Protein AF-A0A946B4I7-F1 (afdb_monomer)

Nearest PDB structures (foldseek):
  7cec-assembly1_A  TM=7.497E-01  e=1.863E-08  Homo sapiens
  5es4-assembly2_C  TM=6.502E-01  e=1.595E-06  Homo sapiens
  3v4v-assembly1_A  TM=3.990E-01  e=1.150E-07  Homo sapiens
  3v4v-assembly2_C  TM=3.990E-01  e=2.456E-07  Homo sapiens
  7rah-assembly1_E  TM=3.237E-01  e=3.843E-03  Bordetella pertussis

Sequence (813 aa):
NGNGNGNGNGNGNSSSGLGAGDVNGDGLTDIILTNDANGDAFVLFGTSDLAYSAIDMTSLDASDGFEVRDTVNMPTFYEGNANGDFNGDGFNDVVFNANDMLSNATTVVFGGADLGTVVEATTLDGATGFQVTGVDGGQAQSDFVGDFNGDGFDDLLIWEGATDNGDGTTGAGVVVFGGQTLNGFQAITALDEPGVGLRLKAANVVDYTAVGIGDINGDGLGDIYVGAAPDQDDGGGVVIFGVDDSGIEIDFANLDGADGFRVVAPVGESLNLGSTNNVAAAGDFNGDGLDDFVIGARAGGNPDNAGQVYIIFGSTSAFDATMDLDDLSFNQGFQVLNDGGGFFGQTVTGGADINGDGFDDIAIGGGENANGNEEQTVLLGQDFSGNAVVGGDGADTFTGDAYTGDRFFG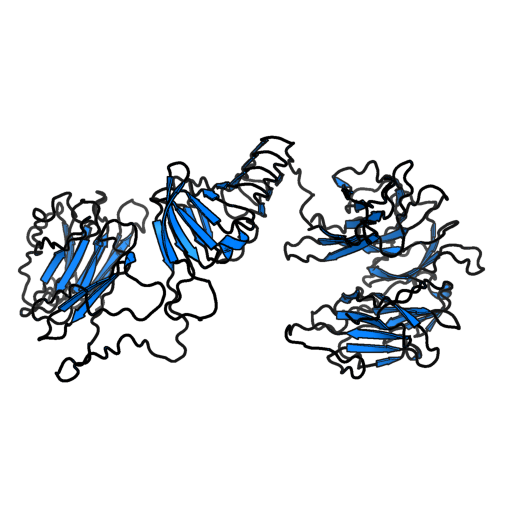GLGDDILIGAGDADVLSGGAGDDILVISDTNFVRVDGGTGDDILRIPGDSGVTLDFTQPGHEGIHSIETIDLCGVSGNFLRIRPVDVAGLSETTNKLFVTGGAADGVTLVGDSLFGDAGDAQTFAFDGVETVGGVTFNRFISGAREISIQQGIVISREVSIGDLGDESIRFLEVDGDFGGSPATLGIGTAGTLGADLNGDGLSDVLVGGPGPVNGSGVIFDIRAEELPGSGDFDLEGQDNFSFGNGSGDVVASVGDINGDGFDDYVQTQPNNDSNAGYASIEFGNAGTGRTASYDPINAQLESTAQLGRDVSGGDFNGDGIADMIIGAPRFDGAPGAESGRAYVLFGQDVAAGDLIIDLNALDGTDGLLLDGITAGTRFGQGVESLGDINGDGLDDMAIAAPF

Mean predicted aligned error: 20.35 Å

Solvent-accessible surface area (backbone atoms only — not comparable to full-atom values): 42134 Å² total; per-residue (Å²): 145,81,94,78,85,84,77,99,68,99,72,82,89,64,63,55,77,32,68,19,36,31,31,51,63,83,85,39,58,16,37,34,40,36,35,72,91,79,18,33,30,34,42,35,51,46,77,92,63,89,79,72,85,79,85,57,86,92,69,56,43,71,79,49,21,31,37,40,36,39,94,85,73,60,25,35,29,74,50,63,43,19,73,28,28,37,74,64,82,82,22,20,20,38,39,34,32,29,52,44,95,84,45,26,34,44,38,38,39,52,41,39,81,79,69,52,45,60,45,54,61,86,68,34,59,38,86,58,20,31,30,37,29,63,45,58,41,102,67,50,47,63,33,52,24,39,25,29,49,67,83,80,21,19,16,38,36,43,34,24,32,52,47,61,82,80,80,84,54,28,25,42,32,32,39,32,49,33,63,62,91,48,56,17,67,41,51,54,93,67,33,47,39,84,95,39,16,30,32,40,41,45,61,74,37,77,76,53,32,64,42,32,26,39,27,34,51,66,83,79,24,13,17,36,39,34,28,40,37,76,53,100,73,39,30,18,24,33,40,37,48,41,47,78,79,79,65,50,64,50,56,70,92,69,44,61,19,83,62,17,23,33,38,37,47,42,93,93,31,56,23,46,48,18,44,74,54,11,54,28,24,19,25,30,28,39,59,79,80,34,18,13,30,36,41,14,19,32,40,36,74,53,101,61,33,19,10,24,32,35,43,37,47,32,40,79,60,88,50,57,35,59,48,51,69,74,68,58,46,81,82,43,27,52,77,48,79,53,96,50,43,19,22,25,17,40,32,40,44,40,48,45,50,83,87,74,83,81,21,14,18,35,42,35,31,26,42,64,18,98,86,69,50,68,50,77,46,74,48,79,36,46,76,65,78,58,86,60,47,69,45,50,82,42,64,40,76,50,74,49,42,64,82,46,58,31,41,41,35,29,38,31,32,48,18,36,41,32,31,52,22,50,48,15,34,41,34,26,33,38,29,50,14,37,41,33,46,68,64,79,55,49,64,33,38,33,22,55,47,64,70,10,33,42,34,33,64,27,90,77,41,51,74,50,49,68,86,46,92,78,51,79,45,47,31,33,33,33,29,43,33,37,50,44,91,28,42,23,35,43,32,45,39,48,66,53,41,46,55,21,12,69,88,72,22,38,35,38,37,42,57,42,70,64,19,36,39,36,46,38,49,43,50,92,77,57,77,92,81,65,72,39,40,72,39,83,72,51,76,49,74,58,100,86,46,50,24,47,28,27,38,24,87,81,29,37,40,32,37,32,67,58,41,44,71,47,74,46,73,50,82,68,87,73,77,89,61,77,89,78,84,80,83,82,90,64,93,64,93,61,83,89,72,84,79,63,82,37,81,34,70,39,84,68,37,30,42,53,62,82,76,50,52,24,39,43,40,26,32,45,32,99,57,82,32,12,32,31,50,46,82,46,50,58,91,73,59,68,98,73,76,90,81,81,72,91,78,62,86,73,50,77,45,74,62,32,65,54,39,33,39,30,55,24,40,24,37,35,55,82,77,24,26,20,36,35,44,17,32,18,52,30,99,55,26,19,24,39,42,32,45,39,61,36,45,84,57,99,60,95,71,78,47,76,38,68,49,59,56,93,54,60,64,50,14,20,26,30,60,23,54,24,33,39,32,64,84,56,82,85,34,18,13,38,38,38,7,14,19,38,23,68,42,74,70,27,62,25,2,7,24,32,38,38,39,52,38,47,86,43,59,70,87,70,70,81,55,47,78,89,67,58,76,68,85,56,18,48,81,46,73,18,84,43,53,56,16,20,16,14,58,36,42,40,55,65,43,51,81,82,72,80,74,36,33,37,76,50,72,36,50,91,88

Secondary structure (DSSP, 8-state):
--------SS------EEE---SSSSSS--EEEEETTTTEEEEE---S-TT-----TTS--TTTEEEEE-TTT--EEEEEEEEE-SSSSSS-EEEEEEE-SSS-EEEEE---TT--SEEEGGG--SSSEEEEE---STT-EEEE--SSSSSSS--EEEE-TT---SSS-SSEEEEE-SS----SEEEGGGSSSTTTEEEEE-SS--S--EEEEE-SSSSSS-EEEEE--SSTTS--EEEE----S--SEEEGGG--SSSEEEEE--TT----TTSTT-EEEEESTTSSSS-EEEEEETT-SSTT--BEEEEE---SSPPPSEEETTS--GGGEEEEE-SSSS-BTSEEEEEE-SSSSSS-EEEEE----TTS---EEEEPP---SS--EE--SS--EEE--TTS--EEEEEESS-EEE--SSS-EEEEEESS-EEE-SSS--SEEEEEESS-EEE---SS--EEETTSTT-TTEES-SEEE---SS--EEEE-HHHHHHH-TTTSEEEEE--TT-EEEEEEEETT--TT----PEEEEEEEETTEEEEEEEETTEEEEEEBTBEEEEEEE-----S------------SS--------S-EEEEE-SSSSSS-EEEEEEE-TTTTEEEEEEE-GGGS-SSS----TTS--EEEEE-S--EEEEEE-SSSSSS-EEEEE-TT-TTSSB-EEEE---S-SS----EEE------TT--BTSSEEEE-SSSSSS-EEEEEETT--BTTBTT-BEEEEE---S--TTT----TTT--SSSEEEEE-SSTTS-BTSSEEEEESSSSSSS-EEEE----

Structure (mmCIF, N/CA/C/O backbone):
data_AF-A0A946B4I7-F1
#
_entry.id   AF-A0A946B4I7-F1
#
loop_
_atom_site.group_PDB
_atom_site.id
_atom_site.type_symbol
_atom_site.label_atom_id
_atom_site.label_alt_id
_atom_site.label_comp_id
_atom_site.label_asym_id
_atom_site.label_entity_id
_atom_site.label_seq_id
_atom_site.pdbx_PDB_ins_code
_atom_site.Cartn_x
_atom_site.Cartn_y
_atom_site.Cartn_z
_atom_site.occupancy
_atom_site.B_iso_or_equiv
_atom_site.auth_seq_id
_atom_site.auth_comp_id
_atom_site.auth_asym_id
_atom_site.auth_atom_id
_atom_site.pdbx_PDB_model_num
ATOM 1 N N . ASN A 1 1 ? -19.625 17.086 -0.484 1.00 26.39 1 ASN A N 1
ATOM 2 C CA . ASN A 1 1 ? -19.353 18.529 -0.714 1.00 26.39 1 ASN A CA 1
ATOM 3 C C . ASN A 1 1 ? -20.649 19.320 -0.939 1.00 26.39 1 ASN A C 1
ATOM 5 O O . ASN A 1 1 ? -21.159 19.365 -2.053 1.00 26.39 1 ASN A O 1
ATOM 9 N N . GLY A 1 2 ? -21.198 19.934 0.116 1.00 21.55 2 GLY A N 1
ATOM 10 C CA . GLY A 1 2 ? -22.386 20.798 0.070 1.00 21.55 2 GLY A CA 1
ATOM 11 C C . GLY A 1 2 ? -22.103 22.139 0.753 1.00 21.55 2 GLY A C 1
ATOM 12 O O . GLY A 1 2 ? -21.932 22.210 1.961 1.00 21.55 2 GLY A O 1
ATOM 13 N N . ASN A 1 3 ? -22.017 23.200 -0.045 1.00 24.53 3 ASN A N 1
ATOM 14 C CA . ASN A 1 3 ? -21.619 24.556 0.340 1.00 24.53 3 ASN A CA 1
ATOM 15 C C . ASN A 1 3 ? -22.650 25.245 1.267 1.00 24.53 3 ASN A C 1
ATOM 17 O O . ASN A 1 3 ? -23.803 25.438 0.873 1.00 24.53 3 ASN A O 1
ATOM 21 N N . GLY A 1 4 ? -22.217 25.687 2.454 1.00 22.67 4 GLY A N 1
ATOM 22 C CA . GLY A 1 4 ? -23.017 26.424 3.439 1.00 22.67 4 GLY A CA 1
ATOM 23 C C . GLY A 1 4 ? -22.253 27.608 4.040 1.00 22.67 4 GLY A C 1
ATOM 24 O O . GLY A 1 4 ? -21.667 27.524 5.108 1.00 22.67 4 GLY A O 1
ATOM 25 N N . ASN A 1 5 ? -22.272 28.727 3.323 1.00 24.31 5 ASN A N 1
ATOM 26 C CA . ASN A 1 5 ? -21.620 29.999 3.631 1.00 24.31 5 ASN A CA 1
ATOM 27 C C . ASN A 1 5 ? -21.988 30.591 5.019 1.00 24.31 5 ASN A C 1
ATOM 29 O O . ASN A 1 5 ? -23.137 30.959 5.255 1.00 24.31 5 ASN A O 1
ATOM 33 N N . GLY A 1 6 ? -20.976 30.753 5.879 1.00 25.92 6 GLY A N 1
ATOM 34 C CA . GLY A 1 6 ? -20.777 31.822 6.868 1.00 25.92 6 GLY A CA 1
ATOM 35 C C . GLY A 1 6 ? -21.952 32.322 7.721 1.00 25.92 6 GLY A C 1
ATOM 36 O O . GLY A 1 6 ? -22.659 33.247 7.320 1.00 25.92 6 GLY A O 1
ATOM 37 N N . ASN A 1 7 ? -21.999 31.898 8.990 1.00 22.69 7 ASN A N 1
ATOM 38 C CA . ASN A 1 7 ? -22.104 32.830 10.121 1.00 22.69 7 ASN A CA 1
ATOM 39 C C . ASN A 1 7 ? -21.663 32.153 11.428 1.00 22.69 7 ASN A C 1
ATOM 41 O O . ASN A 1 7 ? -22.199 31.116 11.801 1.00 22.69 7 ASN A O 1
ATOM 45 N N . GLY A 1 8 ? -20.704 32.757 12.130 1.00 28.33 8 GLY A N 1
ATOM 46 C CA . GLY A 1 8 ? -20.149 32.214 13.365 1.00 28.33 8 GLY A CA 1
ATOM 47 C C . GLY A 1 8 ? -21.180 32.093 14.488 1.00 28.33 8 GLY A C 1
ATOM 48 O O . GLY A 1 8 ? -21.684 33.101 14.982 1.00 28.33 8 GLY A O 1
ATOM 49 N N . ASN A 1 9 ? -21.445 30.857 14.905 1.00 23.67 9 ASN A N 1
ATOM 50 C CA . ASN A 1 9 ? -21.563 30.432 16.299 1.00 23.67 9 ASN A CA 1
ATOM 51 C C . ASN A 1 9 ? -21.468 28.894 16.321 1.00 23.67 9 ASN A C 1
ATOM 53 O O . ASN A 1 9 ? -22.144 28.247 15.530 1.00 23.67 9 ASN A O 1
ATOM 57 N N . GLY A 1 10 ? -20.607 28.336 17.173 1.00 29.53 10 GLY A N 1
ATOM 58 C CA . GLY A 1 10 ? -20.223 26.921 17.164 1.00 29.53 10 GLY A CA 1
ATOM 59 C C . GLY A 1 10 ? -21.381 25.937 17.348 1.00 29.53 10 GLY A C 1
ATOM 60 O O . GLY A 1 10 ? -21.927 25.828 18.439 1.00 29.53 10 GLY A O 1
ATOM 61 N N . ASN A 1 11 ? -21.705 25.247 16.259 1.00 26.25 11 ASN A N 1
ATOM 62 C CA . ASN A 1 11 ? -22.125 23.850 16.168 1.00 26.25 11 ASN A CA 1
ATOM 63 C C . ASN A 1 11 ? -21.835 23.479 14.710 1.00 26.25 11 ASN A C 1
ATOM 65 O O . ASN A 1 11 ? -22.537 23.940 13.809 1.00 26.25 11 ASN A O 1
ATOM 69 N N . GLY A 1 12 ? -20.704 22.814 14.471 1.00 26.92 12 GLY A N 1
ATOM 70 C CA . GLY A 1 12 ? -20.316 22.395 13.128 1.00 26.92 12 GLY A CA 1
ATOM 71 C C . GLY A 1 12 ? -21.353 21.419 12.580 1.00 26.92 12 GLY A C 1
ATOM 72 O O . GLY A 1 12 ? -21.711 20.479 13.272 1.00 26.92 12 GLY A O 1
ATOM 73 N N . ASN A 1 13 ? -21.839 21.670 11.363 1.00 28.73 13 ASN A N 1
ATOM 74 C CA . ASN A 1 13 ? -22.454 20.635 10.535 1.00 28.73 13 ASN A CA 1
ATOM 75 C C . ASN A 1 13 ? -21.349 19.617 10.221 1.00 28.73 13 ASN A C 1
ATOM 77 O O . ASN A 1 13 ? -20.495 19.914 9.381 1.00 28.73 13 ASN A O 1
ATOM 81 N N . SER A 1 14 ? -21.342 18.463 10.877 1.00 32.53 14 SER A N 1
ATOM 82 C CA . SER A 1 14 ? -20.445 17.356 10.548 1.00 32.53 14 SER A CA 1
ATOM 83 C C . SER A 1 14 ? -21.267 16.243 9.917 1.00 32.53 14 SER A C 1
ATOM 85 O O . SER A 1 14 ? -21.743 15.353 10.605 1.00 32.53 14 SER A O 1
ATOM 87 N N . SER A 1 15 ? -21.423 16.279 8.592 1.00 34.38 15 SER A N 1
ATOM 88 C CA . SER A 1 15 ? -21.648 15.038 7.853 1.00 34.38 15 SER A CA 1
ATOM 89 C C . SER A 1 15 ? -20.322 14.274 7.887 1.00 34.38 15 SER A C 1
ATOM 91 O O . SER A 1 15 ? -19.446 14.553 7.062 1.00 34.38 15 SER A O 1
ATOM 93 N N . SER A 1 16 ? -20.117 13.413 8.882 1.00 45.03 16 SER A N 1
ATOM 94 C CA . SER A 1 16 ? -19.012 12.456 8.869 1.00 45.03 16 SER A CA 1
ATOM 95 C C . SER A 1 16 ? -19.349 11.397 7.821 1.00 45.03 16 SER A C 1
ATOM 97 O O . SER A 1 16 ? -20.349 10.697 7.936 1.00 45.03 16 SER A O 1
ATOM 99 N N . GLY A 1 17 ? -18.573 11.365 6.738 1.00 47.78 17 GLY A N 1
ATOM 100 C CA . GLY A 1 17 ? -18.528 10.207 5.854 1.00 47.78 17 GLY A CA 1
ATOM 101 C C . GLY A 1 17 ? -17.548 9.226 6.468 1.00 47.78 17 GLY A C 1
ATOM 102 O O . GLY A 1 17 ? -16.366 9.556 6.534 1.00 47.78 17 GLY A O 1
ATOM 103 N N . LEU A 1 18 ? -18.034 8.096 6.966 1.00 62.91 18 LEU A N 1
ATOM 104 C CA . LEU A 1 18 ? -17.197 7.021 7.500 1.00 62.91 18 LEU A CA 1
ATOM 105 C C . LEU A 1 18 ? -17.341 5.805 6.585 1.00 62.91 18 LEU A C 1
ATOM 107 O O . LEU A 1 18 ? -18.429 5.566 6.052 1.00 62.91 18 LEU A O 1
ATOM 111 N N . GLY A 1 19 ? -16.233 5.096 6.354 1.00 66.44 19 GLY A N 1
ATOM 112 C CA . GLY A 1 19 ? -16.277 3.796 5.692 1.00 66.44 19 GLY A CA 1
ATOM 113 C C . GLY A 1 19 ? -17.122 2.849 6.534 1.00 66.44 19 GLY A C 1
ATOM 114 O O . GLY A 1 19 ? -17.057 2.904 7.760 1.00 66.44 19 GLY A O 1
ATOM 115 N N . ALA A 1 20 ? -17.960 2.059 5.874 1.00 71.19 20 ALA A N 1
ATOM 116 C CA . ALA A 1 20 ? -18.903 1.167 6.533 1.00 71.19 20 ALA A CA 1
ATOM 117 C C . ALA A 1 20 ? -18.576 -0.322 6.329 1.00 71.19 20 ALA A C 1
ATOM 119 O O . ALA A 1 20 ? -19.371 -1.196 6.672 1.00 71.19 20 ALA A O 1
ATOM 120 N N . GLY A 1 21 ? -17.429 -0.601 5.703 1.00 81.62 21 GLY A N 1
ATOM 121 C CA . GLY A 1 21 ? -17.115 -1.906 5.137 1.00 81.62 21 GLY A CA 1
ATOM 122 C C . GLY A 1 21 ? -18.220 -2.405 4.195 1.00 81.62 21 GLY A C 1
ATOM 123 O O . GLY A 1 21 ? -18.904 -1.586 3.594 1.00 81.62 21 GLY A O 1
ATOM 124 N N . ASP A 1 22 ? -18.371 -3.714 4.019 1.00 87.12 22 ASP A N 1
ATOM 125 C CA . ASP A 1 22 ? -19.328 -4.297 3.063 1.00 87.12 22 ASP A CA 1
ATOM 126 C C . ASP A 1 22 ? -20.629 -4.717 3.774 1.00 87.12 22 ASP A C 1
ATOM 128 O O . ASP A 1 22 ? -20.769 -5.838 4.273 1.00 87.12 22 ASP A O 1
ATOM 132 N N . VAL A 1 23 ? -21.584 -3.789 3.877 1.00 90.75 23 VAL A N 1
ATOM 133 C CA . VAL A 1 23 ? -22.845 -3.982 4.617 1.00 90.75 23 VAL A CA 1
ATOM 134 C C . VAL A 1 23 ? -23.827 -4.837 3.811 1.00 90.75 23 VAL A C 1
ATOM 136 O O . VAL A 1 23 ? -24.709 -5.488 4.381 1.00 90.75 23 VAL A O 1
ATOM 139 N N . ASN A 1 24 ? -23.711 -4.847 2.480 1.00 90.19 24 ASN A N 1
ATOM 140 C CA . ASN A 1 24 ? -24.629 -5.558 1.585 1.00 90.19 24 ASN A CA 1
ATOM 141 C C . ASN A 1 24 ? -24.065 -6.879 1.010 1.00 90.19 24 ASN A C 1
ATOM 143 O O . ASN A 1 24 ? -24.829 -7.661 0.428 1.00 90.19 24 ASN A O 1
ATOM 147 N N . GLY A 1 25 ? -22.774 -7.154 1.206 1.00 88.81 25 GLY A N 1
ATOM 148 C CA . GLY A 1 25 ? -22.058 -8.350 0.763 1.00 88.81 25 GLY A CA 1
ATOM 149 C C . GLY A 1 25 ? -21.696 -8.362 -0.725 1.00 88.81 25 GLY A C 1
ATOM 150 O O . GLY A 1 25 ? -21.631 -9.448 -1.320 1.00 88.81 25 GLY A O 1
ATOM 151 N N . ASP A 1 26 ? -21.556 -7.201 -1.367 1.00 86.62 26 ASP A N 1
ATOM 152 C CA . ASP A 1 26 ? -21.208 -7.091 -2.789 1.00 86.62 26 ASP A CA 1
ATOM 153 C C . ASP A 1 26 ? -19.694 -7.030 -3.066 1.00 86.62 26 ASP A C 1
ATOM 155 O O . ASP A 1 26 ? -19.268 -7.096 -4.228 1.00 86.62 26 ASP A O 1
ATOM 159 N N . GLY A 1 27 ? -18.887 -7.030 -2.005 1.00 86.56 27 GLY A N 1
ATOM 160 C CA . GLY A 1 27 ? -17.433 -6.983 -2.027 1.00 86.56 27 GLY A CA 1
ATOM 161 C C . GLY A 1 27 ? -16.857 -5.576 -2.164 1.00 86.56 27 GLY A C 1
ATOM 162 O O . GLY A 1 27 ? -15.655 -5.454 -2.410 1.00 86.56 27 GLY A O 1
ATOM 163 N N . LEU A 1 28 ? -17.678 -4.528 -2.062 1.00 84.31 28 LEU A N 1
ATOM 164 C CA . LEU A 1 28 ? -17.250 -3.134 -2.094 1.00 84.31 28 LEU A CA 1
ATOM 165 C C . LEU A 1 28 ? -17.516 -2.464 -0.744 1.00 84.31 28 LEU A C 1
ATOM 167 O O . LEU A 1 28 ? -18.489 -2.747 -0.060 1.00 84.31 28 LEU A O 1
ATOM 171 N N . THR A 1 29 ? -16.637 -1.539 -0.364 1.00 84.25 29 THR A N 1
ATOM 172 C CA . THR A 1 29 ? -16.828 -0.733 0.843 1.00 84.25 29 THR A CA 1
ATOM 173 C C . THR A 1 29 ? -17.961 0.277 0.650 1.00 84.25 29 THR A C 1
ATOM 175 O O . THR A 1 29 ? -17.967 1.063 -0.303 1.00 84.25 29 THR A O 1
ATOM 178 N N . ASP A 1 30 ? -18.869 0.299 1.614 1.00 85.25 30 ASP A N 1
ATOM 179 C CA . ASP A 1 30 ? -20.014 1.189 1.735 1.00 85.25 30 ASP A CA 1
ATOM 180 C C . ASP A 1 30 ? -19.668 2.438 2.564 1.00 85.25 30 ASP A C 1
ATOM 182 O O . ASP A 1 30 ? -18.599 2.549 3.172 1.00 85.25 30 ASP A O 1
ATOM 186 N N . ILE A 1 31 ? -20.569 3.425 2.591 1.00 85.06 31 ILE A N 1
ATOM 187 C CA . ILE A 1 31 ? -20.350 4.711 3.273 1.00 85.06 31 ILE A CA 1
ATOM 188 C C . ILE A 1 31 ? -21.540 5.067 4.161 1.00 85.06 31 ILE A C 1
ATOM 190 O O . ILE A 1 31 ? -22.683 5.096 3.705 1.00 85.06 31 ILE A O 1
ATOM 194 N N . ILE A 1 32 ? -21.267 5.463 5.405 1.00 82.44 32 ILE A N 1
ATOM 195 C CA . ILE A 1 32 ? -22.258 6.070 6.300 1.00 82.44 32 ILE A CA 1
ATOM 196 C C . ILE A 1 32 ? -22.280 7.591 6.120 1.00 82.44 32 ILE A C 1
ATOM 198 O O . ILE A 1 32 ? -21.236 8.236 6.083 1.00 82.44 32 ILE A O 1
ATOM 202 N N . LEU A 1 33 ? -23.477 8.182 6.071 1.00 80.38 33 LEU A N 1
ATOM 203 C CA . LEU A 1 33 ? -23.700 9.628 6.104 1.00 80.38 33 LEU A CA 1
ATOM 204 C C . LEU A 1 33 ? -24.772 9.997 7.133 1.00 80.38 33 LEU A C 1
ATOM 206 O O . LEU A 1 33 ? -25.898 9.508 7.075 1.00 80.38 33 LEU A O 1
ATOM 210 N N . THR A 1 34 ? -24.475 10.943 8.018 1.00 73.25 34 THR A N 1
ATOM 211 C CA . THR A 1 34 ? -25.452 11.513 8.958 1.00 73.25 34 THR A CA 1
ATOM 212 C C . THR A 1 34 ? -25.967 12.871 8.472 1.00 73.25 34 THR A C 1
ATOM 214 O O . THR A 1 34 ? -25.237 13.670 7.873 1.00 73.25 34 THR A O 1
ATOM 217 N N . ASN A 1 35 ? -27.259 13.144 8.690 1.00 69.25 35 ASN A N 1
ATOM 218 C CA . ASN A 1 35 ? -27.881 14.425 8.358 1.00 69.25 35 ASN A CA 1
ATOM 219 C C . ASN A 1 35 ? -28.562 15.060 9.578 1.00 69.25 35 ASN A C 1
ATOM 221 O O . ASN A 1 35 ? -29.752 14.852 9.841 1.00 69.25 35 ASN A O 1
ATOM 225 N N . ASP A 1 36 ? -27.831 15.963 10.230 1.00 58.03 36 ASP A N 1
ATOM 226 C CA . ASP A 1 36 ? -28.281 16.729 11.398 1.00 58.03 36 ASP A CA 1
ATOM 227 C C . ASP A 1 36 ? -29.573 17.537 11.167 1.00 58.03 36 ASP A C 1
ATOM 229 O O . ASP A 1 36 ? -30.277 17.882 12.118 1.00 58.03 36 ASP A O 1
ATOM 233 N N . ALA A 1 37 ? -29.904 17.891 9.917 1.00 59.91 37 ALA A N 1
ATOM 234 C CA . ALA A 1 37 ? -31.036 18.772 9.626 1.00 59.91 37 ALA A CA 1
ATOM 235 C C . ALA A 1 37 ? -32.400 18.074 9.752 1.00 59.91 37 ALA A C 1
ATOM 237 O O . ALA A 1 37 ? -33.385 18.734 10.100 1.00 59.91 37 ALA A O 1
ATOM 238 N N . ASN A 1 38 ? -32.454 16.771 9.463 1.00 62.88 38 ASN A N 1
ATOM 239 C CA . ASN A 1 38 ? -33.669 15.957 9.559 1.00 62.88 38 ASN A CA 1
ATOM 240 C C . ASN A 1 38 ? -33.586 14.893 10.661 1.00 62.88 38 ASN A C 1
ATOM 242 O O . ASN A 1 38 ? -34.635 14.428 11.099 1.00 62.88 38 ASN A O 1
ATOM 246 N N . GLY A 1 39 ? -32.375 14.578 11.136 1.00 69.19 39 GLY A N 1
ATOM 247 C CA . GLY A 1 39 ? -32.150 13.550 12.146 1.00 69.19 39 GLY A CA 1
ATOM 248 C C . GLY A 1 39 ? -32.119 12.128 11.586 1.00 69.19 39 GLY A C 1
ATOM 249 O O . GLY A 1 39 ? -32.282 11.184 12.349 1.00 69.19 39 GLY A O 1
ATOM 250 N N . ASP A 1 40 ? -31.909 11.986 10.276 1.00 77.19 40 ASP A N 1
ATOM 251 C CA . ASP A 1 40 ? -31.797 10.703 9.580 1.00 77.19 40 ASP A CA 1
ATOM 252 C C . ASP A 1 40 ? -30.315 10.374 9.323 1.00 77.19 40 ASP A C 1
ATOM 254 O O . ASP A 1 40 ? -29.481 11.277 9.173 1.00 77.19 40 ASP A O 1
ATOM 258 N N . ALA A 1 41 ? -29.998 9.085 9.239 1.00 82.94 41 ALA A N 1
ATOM 259 C CA . ALA A 1 41 ? -28.711 8.575 8.779 1.00 82.94 41 ALA A CA 1
ATOM 260 C C . ALA A 1 41 ? -28.903 7.722 7.519 1.00 82.94 41 ALA A C 1
ATOM 262 O O . ALA A 1 41 ? -29.994 7.224 7.251 1.00 82.94 41 ALA A O 1
ATOM 263 N N . PHE A 1 42 ? -27.856 7.571 6.722 1.00 86.00 42 PHE A N 1
ATOM 264 C CA . PHE A 1 42 ? -27.881 6.836 5.465 1.00 86.00 42 PHE A CA 1
ATOM 265 C C . PHE A 1 42 ? -26.672 5.916 5.392 1.00 86.00 42 PHE A C 1
ATOM 267 O O . PHE A 1 42 ? -25.576 6.326 5.765 1.00 86.00 42 PHE A O 1
ATOM 274 N N . VAL A 1 43 ? -26.875 4.712 4.871 1.00 88.00 43 VAL A N 1
ATOM 275 C CA . VAL A 1 43 ? -25.803 3.825 4.409 1.00 88.00 43 VAL A CA 1
ATOM 276 C C . VAL A 1 43 ? -25.914 3.776 2.896 1.00 88.00 43 VAL A C 1
ATOM 278 O O . VAL A 1 43 ? -26.989 3.468 2.379 1.00 88.00 43 VAL A O 1
ATOM 281 N N . LEU A 1 44 ? -24.850 4.154 2.196 1.00 88.81 44 LEU A N 1
ATOM 282 C CA . LEU A 1 44 ? -24.769 4.155 0.740 1.00 88.81 44 LEU A CA 1
ATOM 283 C C . LEU A 1 44 ? -23.864 3.024 0.282 1.00 88.81 44 LEU A C 1
ATOM 285 O O . LEU A 1 44 ? -22.748 2.913 0.785 1.00 88.81 44 LEU A O 1
ATOM 289 N N . PHE A 1 45 ? -24.332 2.243 -0.686 1.00 87.50 45 PHE A N 1
ATOM 290 C CA . PHE A 1 45 ? -23.578 1.098 -1.168 1.00 87.50 45 PHE A CA 1
ATOM 291 C C . PHE A 1 45 ? -22.452 1.499 -2.123 1.00 87.50 45 PHE A C 1
ATOM 293 O O . PHE A 1 45 ? -22.609 2.411 -2.948 1.00 87.50 45 PHE A O 1
ATOM 300 N N . GLY A 1 46 ? -21.309 0.829 -1.990 1.00 83.56 46 GLY A N 1
ATOM 301 C CA . GLY A 1 46 ? -20.141 0.998 -2.839 1.00 83.56 46 GLY A CA 1
ATOM 302 C C . GLY A 1 46 ? -20.455 0.715 -4.311 1.00 83.56 46 GLY A C 1
ATOM 303 O O . GLY A 1 46 ? -21.354 -0.045 -4.663 1.00 83.56 46 GLY A O 1
ATOM 304 N N . THR A 1 47 ? -19.721 1.351 -5.230 1.00 79.88 47 THR A N 1
ATOM 305 C CA . THR A 1 47 ? -19.870 1.071 -6.666 1.00 79.88 47 THR A CA 1
ATOM 306 C C . THR A 1 47 ? -18.539 1.102 -7.400 1.00 79.88 47 THR A C 1
ATOM 308 O O . THR A 1 47 ? -17.693 1.960 -7.161 1.00 79.88 47 THR A O 1
ATOM 311 N N . SER A 1 48 ? -18.372 0.173 -8.342 1.00 75.25 48 SER A N 1
ATOM 312 C CA . SER A 1 48 ? -17.219 0.116 -9.250 1.00 75.25 48 SER A CA 1
ATOM 313 C C . SER A 1 48 ? -17.358 1.044 -10.465 1.00 75.25 48 SER A C 1
ATOM 315 O O . SER A 1 48 ? -16.415 1.200 -11.244 1.00 75.25 48 SER A O 1
ATOM 317 N N . ASP A 1 49 ? -18.521 1.675 -10.658 1.00 72.00 49 ASP A N 1
ATOM 318 C CA . ASP A 1 49 ? -18.770 2.568 -11.789 1.00 72.00 49 ASP A CA 1
ATOM 319 C C . ASP A 1 49 ? -18.319 4.006 -11.483 1.00 72.00 49 ASP A C 1
ATOM 321 O O . ASP A 1 49 ? -19.067 4.837 -10.964 1.00 72.00 49 ASP A O 1
ATOM 325 N N . LEU A 1 50 ? -17.087 4.324 -11.887 1.00 57.56 50 LEU A N 1
ATOM 326 C CA . LEU A 1 50 ? -16.487 5.661 -11.777 1.00 57.56 50 LEU A CA 1
ATOM 327 C C . LEU A 1 50 ? -17.243 6.757 -12.567 1.00 57.56 50 LEU A C 1
ATOM 329 O O . LEU A 1 50 ? -16.913 7.938 -12.441 1.00 57.56 50 LEU A O 1
ATOM 333 N N . ALA A 1 51 ? -18.243 6.407 -13.391 1.00 54.94 51 ALA A N 1
ATOM 334 C CA . ALA A 1 51 ? -19.089 7.362 -14.110 1.00 54.94 51 ALA A CA 1
ATOM 335 C C . ALA A 1 51 ? -20.347 7.799 -13.327 1.00 54.94 51 ALA A C 1
ATOM 337 O O . ALA A 1 51 ? -21.148 8.589 -13.850 1.00 54.94 51 ALA A O 1
ATOM 338 N N . TYR A 1 52 ? -20.535 7.332 -12.085 1.00 59.25 52 TYR A N 1
ATOM 339 C CA . TYR A 1 52 ? -21.661 7.736 -11.240 1.00 59.25 52 TYR A CA 1
ATOM 340 C C . TYR A 1 52 ? -21.638 9.244 -10.947 1.00 59.25 52 TYR A C 1
ATOM 342 O O . TYR A 1 52 ? -20.716 9.787 -10.346 1.00 59.25 52 TYR A O 1
ATOM 350 N N . SER A 1 53 ? -22.678 9.951 -11.401 1.00 54.62 53 SER A N 1
ATOM 351 C CA . SER A 1 53 ? -22.688 11.425 -11.406 1.00 54.62 53 SER A CA 1
ATOM 352 C C . SER A 1 53 ? -23.379 12.077 -10.200 1.00 54.62 53 SER A C 1
ATOM 354 O O . SER A 1 53 ? -23.121 13.255 -9.948 1.00 54.62 53 SER A O 1
ATOM 356 N N . ALA A 1 54 ? -24.241 11.347 -9.474 1.00 67.19 54 ALA A N 1
ATOM 357 C CA . ALA A 1 54 ? -24.837 11.730 -8.184 1.00 67.19 54 ALA A CA 1
ATOM 358 C C . ALA A 1 54 ? -25.804 10.643 -7.666 1.00 67.19 54 ALA A C 1
ATOM 360 O O . ALA A 1 54 ? -26.576 10.105 -8.459 1.00 67.19 54 ALA A O 1
ATOM 361 N N . ILE A 1 55 ? -25.841 10.422 -6.345 1.00 70.94 55 ILE A N 1
ATOM 362 C CA . ILE A 1 55 ? -26.911 9.685 -5.643 1.00 70.94 55 ILE A CA 1
ATOM 363 C C . ILE A 1 55 ? -27.908 10.703 -5.061 1.00 70.94 55 ILE A C 1
ATOM 365 O O . ILE A 1 55 ? -27.510 11.660 -4.390 1.00 70.94 55 ILE A O 1
ATOM 369 N N . ASP A 1 56 ? -29.208 10.528 -5.328 1.00 75.25 56 ASP A N 1
ATOM 370 C CA . ASP A 1 56 ? -30.272 11.355 -4.737 1.00 75.25 56 ASP A CA 1
ATOM 371 C C . ASP A 1 56 ? -30.781 10.719 -3.437 1.00 75.25 56 ASP A C 1
ATOM 373 O O . ASP A 1 56 ? -31.650 9.848 -3.447 1.00 75.25 56 ASP A O 1
ATOM 377 N N . MET A 1 57 ? -30.282 11.218 -2.302 1.00 75.12 57 MET A N 1
ATOM 378 C CA . MET A 1 57 ? -30.655 10.746 -0.959 1.00 75.12 57 MET A CA 1
ATOM 379 C C . MET A 1 57 ? -32.154 10.902 -0.635 1.00 75.12 57 MET A C 1
ATOM 381 O O . MET A 1 57 ? -32.632 10.353 0.351 1.00 75.12 57 MET A O 1
ATOM 385 N N . THR A 1 58 ? -32.927 11.653 -1.432 1.00 74.62 58 THR A N 1
ATOM 386 C CA . THR A 1 58 ? -34.385 11.785 -1.241 1.00 74.62 58 THR A CA 1
ATOM 387 C C . THR A 1 58 ? -35.194 10.702 -1.956 1.00 74.62 58 THR A C 1
ATOM 389 O O . THR A 1 58 ? -36.412 10.608 -1.761 1.00 74.62 58 THR A O 1
ATOM 392 N N . SER A 1 59 ? -34.539 9.889 -2.786 1.00 75.62 59 SER A N 1
ATOM 393 C CA . SER A 1 59 ? -35.155 8.809 -3.549 1.00 75.62 59 SER A CA 1
ATOM 394 C C . SER A 1 59 ? -34.202 7.628 -3.743 1.00 75.62 59 SER A C 1
ATOM 396 O O . SER A 1 59 ? -34.063 7.160 -4.872 1.00 75.62 59 SER A O 1
ATOM 398 N N . LEU A 1 60 ? -33.568 7.169 -2.659 1.00 82.12 60 LEU A N 1
ATOM 399 C CA . LEU A 1 60 ? -32.736 5.963 -2.670 1.00 82.12 60 LEU A CA 1
ATOM 400 C C . LEU A 1 60 ? -33.540 4.757 -3.159 1.00 82.12 60 LEU A C 1
ATOM 402 O O . LEU A 1 60 ? -34.685 4.542 -2.733 1.00 82.12 60 LEU A O 1
ATOM 406 N N . ASP A 1 61 ? -32.939 3.973 -4.047 1.00 82.94 61 ASP A N 1
ATOM 407 C CA . ASP A 1 61 ? -33.392 2.619 -4.327 1.00 82.94 61 ASP A CA 1
ATOM 408 C C . ASP A 1 61 ? -32.526 1.574 -3.607 1.00 82.94 61 ASP A C 1
ATOM 410 O O . ASP A 1 61 ? -31.548 1.897 -2.944 1.00 82.94 61 ASP A O 1
ATOM 414 N N . ALA A 1 62 ? -32.926 0.304 -3.696 1.00 82.31 62 ALA A N 1
ATOM 415 C CA . ALA A 1 62 ? -32.268 -0.780 -2.967 1.00 82.31 62 ALA A CA 1
ATOM 416 C C . ALA A 1 62 ? -30.856 -1.117 -3.487 1.00 82.31 62 ALA A C 1
ATOM 418 O O . ALA A 1 62 ? -30.195 -1.949 -2.881 1.00 82.31 62 ALA A O 1
ATOM 419 N N . SER A 1 63 ? -30.420 -0.528 -4.607 1.00 83.25 63 SER A N 1
ATOM 420 C CA . SER A 1 63 ? -29.031 -0.607 -5.073 1.00 83.25 63 SER A CA 1
ATOM 421 C C . SER A 1 63 ? -28.184 0.587 -4.645 1.00 83.25 63 SER A C 1
ATOM 423 O O . SER A 1 63 ? -26.968 0.467 -4.641 1.00 83.25 63 SER A O 1
ATOM 425 N N . ASP A 1 64 ? -28.800 1.714 -4.279 1.00 85.50 64 ASP A N 1
ATOM 426 C CA . ASP A 1 64 ? -28.069 2.891 -3.803 1.00 85.50 64 ASP A CA 1
ATOM 427 C C . ASP A 1 64 ? -27.726 2.803 -2.307 1.00 85.50 64 ASP A C 1
ATOM 429 O O . ASP A 1 64 ? -26.734 3.385 -1.872 1.00 85.50 64 ASP A O 1
ATOM 433 N N . GLY A 1 65 ? -28.571 2.142 -1.508 1.00 88.94 65 GLY A N 1
ATOM 434 C CA . GLY A 1 65 ? -28.425 2.058 -0.053 1.00 88.94 65 GLY A CA 1
ATOM 435 C C . GLY A 1 65 ? -29.751 2.154 0.709 1.00 88.94 65 GLY A C 1
ATOM 436 O O . GLY A 1 65 ? -30.835 1.965 0.147 1.00 88.94 65 GLY A O 1
ATOM 437 N N . PHE A 1 66 ? -29.686 2.484 2.002 1.00 90.06 66 PHE A N 1
ATOM 438 C CA . PHE A 1 66 ? -30.865 2.623 2.864 1.00 90.06 66 PHE A CA 1
ATOM 439 C C . PHE A 1 66 ? -30.786 3.800 3.847 1.00 90.06 66 PHE A C 1
ATOM 441 O O . PHE A 1 66 ? -29.721 4.228 4.282 1.00 90.06 66 PHE A O 1
ATOM 448 N N . GLU A 1 67 ? -31.958 4.327 4.207 1.00 89.38 67 GLU A N 1
ATOM 449 C CA . GLU A 1 67 ? -32.148 5.364 5.230 1.00 89.38 67 GLU A CA 1
ATOM 450 C C . GLU A 1 67 ? -32.428 4.719 6.597 1.00 89.38 67 GLU A C 1
ATOM 452 O O . GLU A 1 67 ? -33.369 3.937 6.734 1.00 89.38 67 GLU A O 1
ATOM 457 N N . VAL A 1 68 ? -31.673 5.088 7.628 1.00 87.00 68 VAL A N 1
ATOM 458 C CA . VAL A 1 68 ? -31.962 4.780 9.032 1.00 87.00 68 VAL A CA 1
ATOM 459 C C . VAL A 1 68 ? -32.626 5.988 9.674 1.00 87.00 68 VAL A C 1
ATOM 461 O O . VAL A 1 68 ? -32.072 7.088 9.693 1.00 87.00 68 VAL A O 1
ATOM 464 N N . ARG A 1 69 ? -33.823 5.788 10.231 1.00 84.38 69 ARG A N 1
ATOM 465 C CA . ARG A 1 69 ? -34.567 6.871 10.882 1.00 84.38 69 ARG A CA 1
ATOM 466 C C . ARG A 1 69 ? -35.388 6.423 12.076 1.00 84.38 69 ARG A C 1
ATOM 468 O O . ARG A 1 69 ? -35.717 5.248 12.241 1.00 84.38 69 ARG A O 1
ATOM 475 N N . ASP A 1 70 ? -35.791 7.399 12.879 1.00 78.69 70 ASP A N 1
ATOM 476 C CA . ASP A 1 70 ? -36.783 7.223 13.936 1.00 78.69 70 ASP A CA 1
ATOM 477 C C . ASP A 1 70 ? -37.846 8.322 13.841 1.00 78.69 70 ASP A C 1
ATOM 479 O O . ASP A 1 70 ? -37.706 9.445 14.329 1.00 78.69 70 ASP A O 1
ATOM 483 N N . THR A 1 71 ? -38.967 7.954 13.225 1.00 74.56 71 THR A N 1
ATOM 484 C CA . THR A 1 71 ? -40.115 8.844 13.019 1.00 74.56 71 THR A CA 1
ATOM 485 C C . THR A 1 71 ? -40.931 9.130 14.289 1.00 74.56 71 THR A C 1
ATOM 487 O O . THR A 1 71 ? -41.848 9.961 14.259 1.00 74.56 71 THR A O 1
ATOM 490 N N . VAL A 1 72 ? -40.651 8.444 15.403 1.00 69.62 72 VAL A N 1
ATOM 491 C CA . VAL A 1 72 ? -41.401 8.551 16.663 1.00 69.62 72 VAL A CA 1
ATOM 492 C C . VAL A 1 72 ? -40.716 9.519 17.620 1.00 69.62 72 VAL A C 1
ATOM 494 O O . VAL A 1 72 ? -41.378 10.433 18.122 1.00 69.62 72 VAL A O 1
ATOM 497 N N . ASN A 1 73 ? -39.421 9.325 17.871 1.00 68.56 73 ASN A N 1
ATOM 498 C CA . ASN A 1 73 ? -38.654 10.143 18.809 1.00 68.56 73 ASN A CA 1
ATOM 499 C C . ASN A 1 73 ? -37.935 11.306 18.117 1.00 68.56 73 ASN A C 1
ATOM 501 O O . ASN A 1 73 ? -37.603 12.282 18.792 1.00 68.56 73 ASN A O 1
ATOM 505 N N . MET A 1 74 ? -37.797 11.251 16.784 1.00 63.59 74 MET A N 1
ATOM 506 C CA . MET A 1 74 ? -37.128 12.261 15.954 1.00 63.59 74 MET A CA 1
ATOM 507 C C . MET A 1 74 ? -35.741 12.630 16.524 1.00 63.59 74 MET A C 1
ATOM 509 O O . MET A 1 74 ? -35.506 13.810 16.814 1.00 63.59 74 MET A O 1
ATOM 513 N N . PRO A 1 75 ? -34.868 11.634 16.784 1.00 68.88 75 PRO A N 1
ATOM 514 C CA . PRO A 1 75 ? -33.524 11.873 17.284 1.00 68.88 75 PRO A CA 1
ATOM 515 C C . PRO A 1 75 ? -32.675 12.565 16.218 1.00 68.88 75 PRO A C 1
ATOM 517 O O . PRO A 1 75 ? -33.022 12.578 15.042 1.00 68.88 75 PRO A O 1
ATOM 520 N N . THR A 1 76 ? -31.536 13.113 16.623 1.00 69.62 76 THR A N 1
ATOM 521 C CA . THR A 1 76 ? -30.468 13.488 15.689 1.00 69.62 76 THR A CA 1
ATOM 522 C C . THR A 1 76 ? -29.348 12.462 15.788 1.00 69.62 76 THR A C 1
ATOM 524 O O . THR A 1 76 ? -28.700 12.397 16.838 1.00 69.62 76 THR A O 1
ATOM 527 N N . PHE A 1 77 ? -29.137 11.669 14.734 1.00 70.94 77 PHE A N 1
ATOM 528 C CA . PHE A 1 77 ? -27.950 10.818 14.603 1.00 70.94 77 PHE A CA 1
ATOM 529 C C . PHE A 1 77 ? -26.720 11.683 14.326 1.00 70.94 77 PHE A C 1
ATOM 531 O O . PHE A 1 77 ? -26.792 12.562 13.471 1.00 70.94 77 PHE A O 1
ATOM 538 N N . TYR A 1 78 ? -25.623 11.452 15.046 1.00 65.50 78 TYR A N 1
ATOM 539 C CA . TYR A 1 78 ? -24.422 12.301 14.965 1.00 65.50 78 TYR A CA 1
ATOM 540 C C . TYR A 1 78 ? -23.109 11.534 14.764 1.00 65.50 78 TYR A C 1
ATOM 542 O O . TYR A 1 78 ? -22.100 12.151 14.437 1.00 65.50 78 TYR A O 1
ATOM 550 N N . GLU A 1 79 ? -23.112 10.213 14.917 1.00 67.06 79 GLU A N 1
ATOM 551 C CA . GLU A 1 79 ? -21.950 9.348 14.699 1.00 67.06 79 GLU A CA 1
ATOM 552 C C . GLU A 1 79 ? -22.443 7.990 14.197 1.00 67.06 79 GLU A C 1
ATOM 554 O O . GLU A 1 79 ? -23.506 7.529 14.632 1.00 67.06 79 GLU A O 1
ATOM 559 N N . GLY A 1 80 ? -21.704 7.376 13.273 1.00 62.22 80 GLY A N 1
ATOM 560 C CA . GLY A 1 80 ? -21.978 6.017 12.832 1.00 62.22 80 GLY A CA 1
ATOM 561 C C . GLY A 1 80 ? -20.705 5.284 12.438 1.00 62.22 80 GLY A C 1
ATOM 562 O O . GLY A 1 80 ? -19.805 5.901 11.888 1.00 62.22 80 GLY A O 1
ATOM 563 N N . ASN A 1 81 ? -20.628 3.997 12.741 1.00 70.25 81 ASN A N 1
ATOM 564 C CA . ASN A 1 81 ? -19.466 3.153 12.483 1.00 70.25 81 ASN A CA 1
ATOM 565 C C . ASN A 1 81 ? -19.950 1.814 11.924 1.00 70.25 81 ASN A C 1
ATOM 567 O O . ASN A 1 81 ? -21.033 1.356 12.295 1.00 70.25 81 ASN A O 1
ATOM 571 N N . ALA A 1 82 ? -19.191 1.221 11.014 1.00 67.25 82 ALA A N 1
ATOM 572 C CA . ALA A 1 82 ? -19.456 -0.116 10.523 1.00 67.25 82 ALA A CA 1
ATOM 573 C C . ALA A 1 82 ? -18.159 -0.755 10.063 1.00 67.25 82 ALA A C 1
ATOM 575 O O . ALA A 1 82 ? -17.519 -0.251 9.147 1.00 67.25 82 ALA A O 1
ATOM 576 N N . ASN A 1 83 ? -17.780 -1.810 10.780 1.00 71.44 83 ASN A N 1
ATOM 577 C CA . ASN A 1 83 ? -16.580 -2.619 10.579 1.00 71.44 83 ASN A CA 1
ATOM 578 C C . ASN A 1 83 ? -16.617 -3.855 11.503 1.00 71.44 83 ASN A C 1
ATOM 580 O O . ASN A 1 83 ? -15.599 -4.249 12.056 1.00 71.44 83 ASN A O 1
ATOM 584 N N . GLY A 1 84 ? -17.796 -4.449 11.713 1.00 84.12 84 GLY A N 1
ATOM 585 C CA . GLY A 1 84 ? -17.895 -5.687 12.484 1.00 84.12 84 GLY A CA 1
ATOM 586 C C . GLY A 1 84 ? -19.160 -6.476 12.181 1.00 84.12 84 GLY A C 1
ATOM 587 O O . GLY A 1 84 ? -20.178 -5.889 11.827 1.00 84.12 84 GLY A O 1
ATOM 588 N N . ASP A 1 85 ? -19.090 -7.792 12.318 1.00 91.31 85 ASP A N 1
ATOM 589 C CA . ASP A 1 85 ? -20.186 -8.751 12.186 1.00 91.31 85 ASP A CA 1
ATOM 590 C C . ASP A 1 85 ? -20.625 -9.216 13.584 1.00 91.31 85 ASP A C 1
ATOM 592 O O . ASP A 1 85 ? -20.199 -10.249 14.114 1.00 91.31 85 ASP A O 1
ATOM 596 N N . PHE A 1 86 ? -21.482 -8.415 14.219 1.00 93.31 86 PHE A N 1
ATOM 597 C CA . PHE A 1 86 ? -21.929 -8.654 15.590 1.00 93.31 86 PHE A CA 1
ATOM 598 C C . PHE A 1 86 ? -22.813 -9.896 15.694 1.00 93.31 86 PHE A C 1
ATOM 600 O O . PHE A 1 86 ? -22.899 -10.532 16.749 1.00 93.31 86 PHE A O 1
ATOM 607 N N . ASN A 1 87 ? -23.535 -10.238 14.626 1.00 91.88 87 ASN A N 1
ATOM 608 C CA . ASN A 1 87 ? -24.483 -11.349 14.631 1.00 91.88 87 ASN A CA 1
ATOM 609 C C . ASN A 1 87 ? -23.919 -12.656 14.015 1.00 91.88 87 ASN A C 1
ATOM 611 O O . ASN A 1 87 ? -24.538 -13.718 14.185 1.00 91.88 87 ASN A O 1
ATOM 615 N N . GLY A 1 88 ? -22.756 -12.594 13.361 1.00 91.56 88 GLY A N 1
ATOM 616 C CA . GLY A 1 88 ? -22.044 -13.698 12.716 1.00 91.56 88 GLY A CA 1
ATOM 617 C C . GLY A 1 88 ? -22.672 -14.189 11.411 1.00 91.56 88 GLY A C 1
ATOM 618 O O . GLY A 1 88 ? -22.619 -15.396 11.126 1.00 91.56 88 GLY A O 1
ATOM 619 N N . ASP A 1 89 ? -23.358 -13.325 10.663 1.00 90.88 89 ASP A N 1
ATOM 620 C CA . ASP A 1 89 ? -24.004 -13.666 9.393 1.00 90.88 89 ASP A CA 1
ATOM 621 C C . ASP A 1 89 ? -23.139 -13.396 8.152 1.00 90.88 89 ASP A C 1
ATOM 623 O O . ASP A 1 89 ? -23.509 -13.817 7.045 1.00 90.88 89 ASP A O 1
ATOM 627 N N . GLY A 1 90 ? -21.948 -12.835 8.358 1.00 90.00 90 GLY A N 1
ATOM 628 C CA . GLY A 1 90 ? -20.936 -12.547 7.353 1.00 90.00 90 GLY A CA 1
ATOM 629 C C . GLY A 1 90 ? -21.124 -11.215 6.634 1.00 90.00 90 GLY A C 1
ATOM 630 O O . GLY A 1 90 ? -20.461 -11.011 5.617 1.00 90.00 90 GLY A O 1
ATOM 631 N N . PHE A 1 91 ? -22.029 -10.354 7.103 1.00 91.31 91 PHE A N 1
ATOM 632 C CA . PHE A 1 91 ? -22.192 -8.987 6.615 1.00 91.31 91 PHE A CA 1
ATOM 633 C C . PHE A 1 91 ? -21.734 -7.998 7.685 1.00 91.31 91 PHE A C 1
ATOM 635 O O . PHE A 1 91 ? -21.915 -8.236 8.876 1.00 91.31 91 PHE A O 1
ATOM 642 N N . ASN A 1 92 ? -21.180 -6.859 7.267 1.00 91.25 92 ASN A N 1
ATOM 643 C CA . ASN A 1 92 ? -20.825 -5.828 8.232 1.00 91.25 92 ASN A CA 1
ATOM 644 C C . ASN A 1 92 ? -22.088 -5.160 8.785 1.00 91.25 92 ASN A C 1
ATOM 646 O O . ASN A 1 92 ? -22.960 -4.700 8.044 1.00 91.25 92 ASN A O 1
ATOM 650 N N . ASP A 1 93 ? -22.156 -5.071 10.104 1.00 92.06 93 ASP A N 1
ATOM 651 C CA . ASP A 1 93 ? -23.198 -4.391 10.848 1.00 92.06 93 ASP A CA 1
ATOM 652 C C . ASP A 1 93 ? -22.848 -2.914 11.042 1.00 92.06 93 ASP A C 1
ATOM 654 O O . ASP A 1 93 ? -21.686 -2.504 11.057 1.00 92.06 93 ASP A O 1
ATOM 658 N N . VAL A 1 94 ? -23.881 -2.087 11.215 1.00 90.25 94 VAL A N 1
ATOM 659 C CA . VAL A 1 94 ? -23.733 -0.638 11.381 1.00 90.25 94 VAL A CA 1
ATOM 660 C C . VAL A 1 94 ? -24.280 -0.194 12.733 1.00 90.25 94 VAL A C 1
ATOM 662 O O . VAL A 1 94 ? -25.365 -0.604 13.154 1.00 90.25 94 VAL A O 1
ATOM 665 N N . VAL A 1 95 ? -23.557 0.689 13.416 1.00 86.81 95 VAL A N 1
ATOM 666 C CA . VAL A 1 95 ? -23.977 1.297 14.682 1.00 86.81 95 VAL A CA 1
ATOM 667 C C . VAL A 1 95 ? -24.127 2.805 14.529 1.00 86.81 95 VAL A C 1
ATOM 669 O O . VAL A 1 95 ? -23.323 3.450 13.868 1.00 86.81 95 VAL A O 1
ATOM 672 N N . PHE A 1 96 ? -25.164 3.377 15.144 1.00 84.31 96 PHE A N 1
ATOM 673 C CA . PHE A 1 96 ? -25.449 4.810 15.144 1.00 84.31 96 PHE A CA 1
ATOM 674 C C . PHE A 1 96 ? -25.736 5.331 16.546 1.00 84.31 96 PHE A C 1
ATOM 676 O O . PHE A 1 96 ? -26.589 4.785 17.253 1.00 84.31 96 PHE A O 1
ATOM 683 N N . ASN A 1 97 ? -25.133 6.464 16.900 1.00 80.44 97 ASN A N 1
ATOM 684 C CA . ASN A 1 97 ? -25.453 7.188 18.128 1.00 80.44 97 ASN A CA 1
ATOM 685 C C . ASN A 1 97 ? -26.454 8.307 17.845 1.00 80.44 97 ASN A C 1
ATOM 687 O O . ASN A 1 97 ? -26.285 9.120 16.931 1.00 80.44 97 ASN A O 1
ATOM 691 N N . ALA A 1 98 ? -27.517 8.347 18.645 1.00 76.50 98 ALA A N 1
ATOM 692 C CA . ALA A 1 98 ? -28.613 9.292 18.518 1.00 76.50 98 ALA A CA 1
ATOM 693 C C . ALA A 1 98 ? -28.829 10.057 19.826 1.00 76.50 98 ALA A C 1
ATOM 695 O O . ALA A 1 98 ? -29.005 9.471 20.898 1.00 76.50 98 ALA A O 1
ATOM 696 N N . ASN A 1 99 ? -28.893 11.383 19.712 1.00 72.25 99 ASN A N 1
ATOM 697 C CA . ASN A 1 99 ? -29.359 12.249 20.789 1.00 72.25 99 ASN A CA 1
ATOM 698 C C . ASN A 1 99 ? -30.875 12.429 20.649 1.00 72.25 99 ASN A C 1
ATOM 700 O O . ASN A 1 99 ? -31.355 12.893 19.611 1.00 72.25 99 ASN A O 1
ATOM 704 N N . ASP A 1 100 ? -31.636 12.089 21.689 1.00 64.31 100 ASP A N 1
ATOM 705 C CA . ASP A 1 100 ? -33.092 12.248 21.702 1.00 64.31 100 ASP A CA 1
ATOM 706 C C . ASP A 1 100 ? -33.580 12.912 23.002 1.00 64.31 100 ASP A C 1
ATOM 708 O O . ASP A 1 100 ? -32.841 13.088 23.970 1.00 64.31 100 ASP A O 1
ATOM 712 N N . MET A 1 101 ? -34.840 13.355 23.038 1.00 51.47 101 MET A N 1
ATOM 713 C CA . MET A 1 101 ? -35.369 14.056 24.219 1.00 51.47 101 MET A CA 1
ATOM 714 C C . MET A 1 101 ? -35.730 13.127 25.397 1.00 51.47 101 MET A C 1
ATOM 716 O O . MET A 1 101 ? -36.267 13.629 26.392 1.00 51.47 101 MET A O 1
ATOM 720 N N . LEU A 1 102 ? -35.541 11.805 25.287 1.00 51.56 102 LEU A N 1
ATOM 721 C CA . LEU A 1 102 ? -36.158 10.824 26.189 1.00 51.56 102 LEU A CA 1
ATOM 722 C C . LEU A 1 102 ? -35.195 9.795 26.810 1.00 51.56 102 LEU A C 1
ATOM 724 O O . LEU A 1 102 ? -35.531 9.317 27.896 1.00 51.56 102 LEU A O 1
ATOM 728 N N . SER A 1 103 ? -34.037 9.490 26.218 1.00 61.22 103 SER A N 1
ATOM 729 C CA . SER A 1 103 ? -33.046 8.568 26.802 1.00 61.22 103 SER A CA 1
ATOM 730 C C . SER A 1 103 ? -31.652 8.524 26.156 1.00 61.22 103 SER A C 1
ATOM 732 O O . SER A 1 103 ? -30.804 7.859 26.748 1.00 61.22 103 SER A O 1
ATOM 734 N N . ASN A 1 104 ? -31.421 9.162 24.996 1.00 73.12 104 ASN A N 1
ATOM 735 C CA . ASN A 1 104 ? -30.312 8.851 24.072 1.00 73.12 104 ASN A CA 1
ATOM 736 C C . ASN A 1 104 ? -30.270 7.355 23.699 1.00 73.12 104 ASN A C 1
ATOM 738 O O . ASN A 1 104 ? -30.711 6.478 24.454 1.00 73.12 104 ASN A O 1
ATOM 742 N N . ALA A 1 105 ? -29.784 7.040 22.505 1.00 79.25 105 ALA A N 1
ATOM 743 C CA . ALA A 1 105 ? -29.770 5.656 22.057 1.00 79.25 105 ALA A CA 1
ATOM 744 C C . ALA A 1 105 ? -28.599 5.336 21.137 1.00 79.25 105 ALA A C 1
ATOM 746 O O . ALA A 1 105 ? -28.264 6.128 20.258 1.00 79.25 105 ALA A O 1
ATOM 747 N N . THR A 1 106 ? -28.067 4.129 21.299 1.00 85.50 106 THR A N 1
ATOM 748 C CA . THR A 1 106 ? -27.169 3.487 20.338 1.00 85.50 106 THR A CA 1
ATOM 749 C C . THR A 1 106 ? -27.997 2.473 19.559 1.00 85.50 106 THR A C 1
ATOM 751 O O . THR A 1 106 ? -28.659 1.618 20.146 1.00 85.50 106 THR A O 1
ATOM 754 N N . THR A 1 107 ? -28.049 2.617 18.241 1.00 87.75 107 THR A N 1
ATOM 755 C CA . THR A 1 107 ? -28.866 1.788 17.349 1.00 87.75 107 THR A CA 1
ATOM 756 C C . THR A 1 107 ? -27.943 0.950 16.489 1.00 87.75 107 THR A C 1
ATOM 758 O O . THR A 1 107 ? -27.169 1.512 15.726 1.00 87.75 107 THR A O 1
ATOM 761 N N . VAL A 1 108 ? -28.051 -0.368 16.596 1.00 90.31 108 VAL A N 1
ATOM 762 C CA . VAL A 1 108 ? -27.324 -1.326 15.762 1.00 90.31 108 VAL A CA 1
ATOM 763 C C . VAL A 1 108 ? -28.290 -1.862 14.718 1.00 90.31 108 VAL A C 1
ATOM 765 O O . VAL A 1 108 ? -29.394 -2.295 15.062 1.00 90.31 108 VAL A O 1
ATOM 768 N N . VAL A 1 109 ? -27.899 -1.817 13.453 1.00 91.81 109 VAL A N 1
ATOM 769 C CA . VAL A 1 109 ? -28.637 -2.404 12.333 1.00 91.81 109 VAL A CA 1
ATOM 770 C C . VAL A 1 109 ? -27.757 -3.480 11.732 1.00 91.81 109 VAL A C 1
ATOM 772 O O . VAL A 1 109 ? -26.600 -3.215 11.420 1.00 91.81 109 VAL A O 1
ATOM 775 N N . PHE A 1 110 ? -28.318 -4.678 11.589 1.00 92.62 110 PHE A N 1
ATOM 776 C CA . PHE A 1 110 ? -27.567 -5.782 11.016 1.00 92.62 110 PHE A CA 1
ATOM 777 C C . PHE A 1 110 ? -27.482 -5.674 9.496 1.00 92.62 110 PHE A C 1
ATOM 779 O O . PHE A 1 110 ? -28.472 -5.279 8.868 1.00 92.62 110 PHE A O 1
ATOM 786 N N . GLY A 1 111 ? -26.317 -6.006 8.942 1.00 91.62 111 GLY A N 1
ATOM 787 C CA . GLY A 1 111 ? -26.049 -6.049 7.510 1.00 91.62 111 GLY A CA 1
ATOM 788 C C . GLY A 1 111 ? -26.875 -7.113 6.782 1.00 91.62 111 GLY A C 1
ATOM 789 O O . GLY A 1 111 ? -27.631 -7.887 7.375 1.00 91.62 111 GLY A O 1
ATOM 790 N N . GLY A 1 112 ? -26.802 -7.122 5.452 1.00 92.12 112 GLY A N 1
ATOM 791 C CA . GLY A 1 112 ? -27.444 -8.162 4.656 1.00 92.12 112 GLY A CA 1
ATOM 792 C C . GLY A 1 112 ? -27.773 -7.787 3.215 1.00 92.12 112 GLY A C 1
ATOM 793 O O . GLY A 1 112 ? -27.953 -6.632 2.843 1.00 92.12 112 GLY A O 1
ATOM 794 N N . ALA A 1 113 ? -27.982 -8.819 2.399 1.00 84.94 113 ALA A N 1
ATOM 795 C CA . ALA A 1 113 ? -28.261 -8.665 0.969 1.00 84.94 113 ALA A CA 1
ATOM 796 C C . ALA A 1 113 ? -29.633 -8.031 0.625 1.00 84.94 113 ALA A C 1
ATOM 798 O O . ALA A 1 113 ? -29.854 -7.636 -0.516 1.00 84.94 113 ALA A O 1
ATOM 799 N N . ASP A 1 114 ? -30.582 -7.966 1.571 1.00 82.81 114 ASP A N 1
ATOM 800 C CA . ASP A 1 114 ? -31.971 -7.524 1.337 1.00 82.81 114 ASP A CA 1
ATOM 801 C C . ASP A 1 114 ? -32.480 -6.569 2.451 1.00 82.81 114 ASP A C 1
ATOM 803 O O . ASP A 1 114 ? -33.524 -6.803 3.069 1.00 82.81 114 ASP A O 1
ATOM 807 N N . LEU A 1 115 ? -31.767 -5.466 2.713 1.00 80.56 115 LEU A N 1
ATOM 808 C CA . LEU A 1 115 ? -32.109 -4.495 3.778 1.00 80.56 115 LEU A CA 1
ATOM 809 C C . LEU A 1 115 ? -33.280 -3.552 3.434 1.00 80.56 115 LEU A C 1
ATOM 811 O O . LEU A 1 115 ? -33.854 -2.890 4.302 1.00 80.56 115 LEU A O 1
ATOM 815 N N . GLY A 1 116 ? -33.699 -3.518 2.165 1.00 85.88 116 GLY A N 1
ATOM 816 C CA . GLY A 1 116 ? -34.688 -2.558 1.675 1.00 85.88 116 GLY A CA 1
ATOM 817 C C . GLY A 1 116 ? -34.106 -1.147 1.564 1.00 85.88 116 GLY A C 1
ATOM 818 O O . GLY A 1 116 ? -32.904 -0.981 1.449 1.00 85.88 116 GLY A O 1
ATOM 819 N N . THR A 1 117 ? -34.962 -0.121 1.546 1.00 87.62 117 THR A N 1
ATOM 820 C CA . THR A 1 117 ? -34.529 1.284 1.376 1.00 87.62 117 THR A CA 1
ATOM 821 C C . THR A 1 117 ? -34.686 2.125 2.644 1.00 87.62 117 THR A C 1
ATOM 823 O O . THR A 1 117 ? -34.287 3.285 2.661 1.00 87.62 117 THR A O 1
ATOM 826 N N . VAL A 1 118 ? -35.343 1.589 3.681 1.00 89.50 118 VAL A N 1
ATOM 827 C CA . VAL A 1 118 ? -35.593 2.285 4.952 1.00 89.50 118 VAL A CA 1
ATOM 828 C C . VAL A 1 118 ? -35.590 1.289 6.108 1.00 89.50 118 VAL A C 1
ATOM 830 O O . VAL A 1 118 ? -36.370 0.333 6.093 1.00 89.50 118 VAL A O 1
ATOM 833 N N . VAL A 1 119 ? -34.822 1.600 7.148 1.00 89.50 119 VAL A N 1
ATOM 834 C CA . VAL A 1 119 ? -34.815 0.930 8.449 1.00 89.50 119 VAL A CA 1
ATOM 835 C C . VAL A 1 119 ? -35.371 1.889 9.505 1.00 89.50 119 VAL A C 1
ATOM 837 O O . VAL A 1 119 ? -34.807 2.945 9.789 1.00 89.50 119 VAL A O 1
ATOM 840 N N . GLU A 1 120 ? -36.514 1.535 10.098 1.00 88.69 120 GLU A N 1
ATOM 841 C CA . GLU A 1 120 ? -37.092 2.297 11.212 1.00 88.69 120 GLU A CA 1
ATOM 842 C C . GLU A 1 120 ? -36.53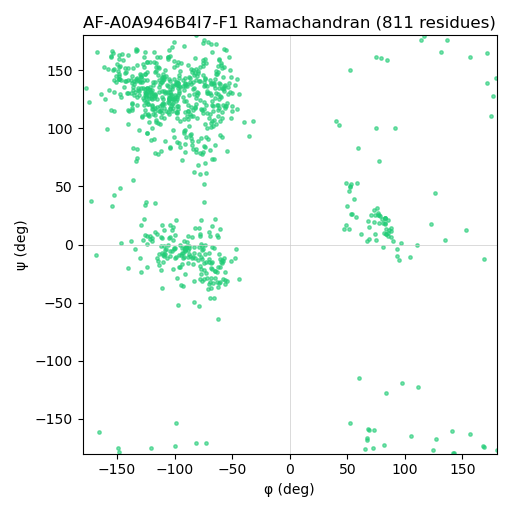9 1.758 12.537 1.00 88.69 120 GLU A C 1
ATOM 844 O O . GLU A 1 120 ? -36.925 0.664 12.968 1.00 88.69 120 GLU A O 1
ATOM 849 N N . ALA A 1 121 ? -35.703 2.546 13.219 1.00 84.88 121 ALA A N 1
ATOM 850 C CA . ALA A 1 121 ? -35.016 2.147 14.453 1.00 84.88 121 ALA A CA 1
ATOM 851 C C . ALA A 1 121 ? -35.987 1.679 15.555 1.00 84.88 121 ALA A C 1
ATOM 853 O O . ALA A 1 121 ? -35.693 0.775 16.330 1.00 84.88 121 ALA A O 1
ATOM 854 N N . THR A 1 122 ? -37.208 2.225 15.583 1.00 83.06 122 THR A N 1
ATOM 855 C CA . THR A 1 122 ? -38.240 1.847 16.567 1.00 83.06 122 THR A CA 1
ATOM 856 C C . THR A 1 122 ? -38.926 0.507 16.297 1.00 83.06 122 THR A C 1
ATOM 858 O O . THR A 1 122 ? -39.772 0.073 17.085 1.00 83.06 122 THR A O 1
ATOM 861 N N . THR A 1 123 ? -38.614 -0.135 15.174 1.00 86.88 123 THR A N 1
ATOM 862 C CA . THR A 1 123 ? -39.210 -1.414 14.766 1.00 86.88 123 THR A CA 1
ATOM 863 C C . THR A 1 123 ? -38.233 -2.578 14.793 1.00 86.88 123 THR A C 1
ATOM 865 O O . THR A 1 123 ? -38.659 -3.702 14.531 1.00 86.88 123 THR A O 1
ATOM 868 N N . LEU A 1 124 ? -36.973 -2.316 15.152 1.00 88.81 124 LEU A N 1
ATOM 869 C CA . LEU A 1 124 ? -35.958 -3.339 15.358 1.00 88.81 124 LEU A CA 1
ATOM 870 C C . LEU A 1 124 ? -36.466 -4.386 16.354 1.00 88.81 124 LEU A C 1
ATOM 872 O O . LEU A 1 124 ? -37.096 -4.065 17.367 1.00 88.81 124 LEU A O 1
ATOM 876 N N . ASP A 1 125 ? -36.240 -5.655 16.032 1.00 87.56 125 ASP A N 1
ATOM 877 C CA . ASP A 1 125 ? -36.815 -6.797 16.743 1.00 87.56 125 ASP A CA 1
ATOM 878 C C . ASP A 1 125 ? -35.765 -7.783 17.272 1.00 87.56 125 ASP A C 1
ATOM 880 O O . ASP A 1 125 ? -36.132 -8.751 17.943 1.00 87.56 125 ASP A O 1
ATOM 884 N N . GLY A 1 126 ? -34.480 -7.497 17.051 1.00 87.31 126 GLY A N 1
ATOM 885 C CA . GLY A 1 126 ? -33.356 -8.374 17.366 1.00 87.31 126 GLY A CA 1
ATOM 886 C C . GLY A 1 126 ? -32.926 -9.274 16.208 1.00 87.31 126 GLY A C 1
ATOM 887 O O . GLY A 1 126 ? -31.887 -9.909 16.313 1.00 87.31 126 GLY A O 1
ATOM 888 N N . ALA A 1 127 ? -33.697 -9.348 15.115 1.00 87.62 127 ALA A N 1
ATOM 889 C CA . ALA A 1 127 ? -33.313 -10.081 13.907 1.00 87.62 127 ALA A CA 1
ATOM 890 C C . ALA A 1 127 ? -32.723 -9.167 12.825 1.00 87.62 127 ALA A C 1
ATOM 892 O O . ALA A 1 127 ? -31.914 -9.626 12.035 1.00 87.62 127 ALA A O 1
ATOM 893 N N . THR A 1 128 ? -33.125 -7.895 12.782 1.00 88.75 128 THR A N 1
ATOM 894 C CA . THR A 1 128 ? -32.569 -6.882 11.861 1.00 88.75 128 THR A CA 1
ATOM 895 C C . THR A 1 128 ? -31.719 -5.832 12.583 1.00 88.75 128 THR A C 1
ATOM 897 O O . THR A 1 128 ? -31.465 -4.761 12.040 1.00 88.75 128 THR A O 1
ATOM 900 N N . GLY A 1 129 ? -31.377 -6.083 13.848 1.00 91.12 129 GLY A N 1
ATOM 901 C CA . GLY A 1 129 ? -30.705 -5.138 14.737 1.00 91.12 129 GLY A CA 1
ATOM 902 C C . GLY A 1 129 ? -31.465 -4.883 16.040 1.00 91.12 129 GLY A C 1
ATOM 903 O O . GLY A 1 129 ? -32.516 -5.481 16.311 1.00 91.12 129 GLY A O 1
ATOM 904 N N . PHE A 1 130 ? -30.935 -3.980 16.861 1.00 90.62 130 PHE A N 1
ATOM 905 C CA . PHE A 1 130 ? -31.465 -3.626 18.177 1.00 90.62 130 PHE A CA 1
ATOM 906 C C . PHE A 1 130 ? -31.092 -2.194 18.580 1.00 90.62 130 PHE A C 1
ATOM 908 O O . PHE A 1 130 ? -30.199 -1.572 18.016 1.00 90.62 130 PHE A O 1
ATOM 915 N N . GLN A 1 131 ? -31.776 -1.665 19.592 1.00 88.38 131 GLN A N 1
ATOM 916 C CA . GLN A 1 131 ? -31.486 -0.361 20.174 1.00 88.38 131 GLN A CA 1
ATOM 917 C C . GLN A 1 131 ? -31.132 -0.485 21.658 1.00 88.38 131 GLN A C 1
ATOM 919 O O . GLN A 1 131 ? -31.849 -1.126 22.431 1.00 88.38 131 GLN A O 1
ATOM 924 N N . VAL A 1 132 ? -30.054 0.173 22.072 1.00 86.19 132 VAL A N 1
ATOM 925 C CA . VAL A 1 132 ? -29.634 0.323 23.467 1.00 86.19 132 VAL A CA 1
ATOM 926 C C . VAL A 1 132 ? -30.064 1.695 23.969 1.00 86.19 132 VAL A C 1
ATOM 928 O O . VAL A 1 132 ? -29.817 2.711 23.328 1.00 86.19 132 VAL A O 1
ATOM 931 N N . THR A 1 133 ? -30.736 1.719 25.116 1.00 80.50 133 THR A N 1
ATOM 932 C CA . THR A 1 133 ? -31.332 2.918 25.721 1.00 80.50 133 THR A CA 1
ATOM 933 C C . THR A 1 133 ? -30.768 3.183 27.112 1.00 80.50 133 THR A C 1
ATOM 935 O O . THR A 1 133 ? -30.319 2.263 27.804 1.00 80.50 133 THR A O 1
ATOM 938 N N . GLY A 1 134 ? -30.857 4.441 27.548 1.00 73.69 134 GLY A N 1
ATOM 939 C CA . GLY A 1 134 ? -30.354 4.869 28.856 1.00 73.69 134 GLY A CA 1
ATOM 940 C C . GLY A 1 134 ? -28.856 5.155 28.859 1.00 73.69 134 GLY A C 1
ATOM 941 O O . GLY A 1 134 ? -28.250 5.093 29.921 1.00 73.69 134 GLY A O 1
ATOM 942 N N . VAL A 1 135 ? -28.297 5.444 27.682 1.00 71.62 135 VAL A N 1
ATOM 943 C CA . VAL A 1 135 ? -26.906 5.849 27.479 1.00 71.62 135 VAL A CA 1
ATOM 944 C C . VAL A 1 135 ? -26.794 7.322 27.904 1.00 71.62 135 VAL A C 1
ATOM 946 O O . VAL A 1 135 ? -27.128 8.243 27.155 1.00 71.62 135 VAL A O 1
ATOM 949 N N . ASP A 1 136 ? -26.455 7.569 29.169 1.00 63.25 136 ASP A N 1
ATOM 950 C CA . ASP A 1 136 ? -26.602 8.894 29.789 1.00 63.25 136 ASP A CA 1
ATOM 951 C C . ASP A 1 136 ? -25.377 9.785 29.499 1.00 63.25 136 ASP A C 1
ATOM 953 O O . ASP A 1 136 ? -24.441 9.891 30.284 1.00 63.25 136 ASP A O 1
ATOM 957 N N . GLY A 1 137 ? -25.388 10.463 28.352 1.00 54.38 137 GLY A N 1
ATOM 958 C CA . GLY A 1 137 ? -24.378 11.450 27.971 1.00 54.38 137 GLY A CA 1
ATOM 959 C C . GLY A 1 137 ? -24.648 11.961 26.562 1.00 54.38 137 GLY A C 1
ATOM 960 O O . GLY A 1 137 ? -24.820 11.173 25.643 1.00 54.38 137 GLY A O 1
ATOM 961 N N . GLY A 1 138 ? -24.711 13.278 26.348 1.00 53.34 138 GLY A N 1
ATOM 962 C CA . GLY A 1 138 ? -24.985 13.862 25.020 1.00 53.34 138 GLY A CA 1
ATOM 963 C C . GLY A 1 138 ? -23.876 13.662 23.969 1.00 53.34 138 GLY A C 1
ATOM 964 O O . GLY A 1 138 ? -23.848 14.413 22.995 1.00 53.34 138 GLY A O 1
ATOM 965 N N . GLN A 1 139 ? -22.946 12.731 24.214 1.00 59.88 139 GLN A N 1
ATOM 966 C CA . GLN A 1 139 ? -21.739 12.414 23.440 1.00 59.88 139 GLN A CA 1
ATOM 967 C C . GLN A 1 139 ? -21.340 10.933 23.628 1.00 59.88 139 GLN A C 1
ATOM 969 O O . GLN A 1 139 ? -20.176 10.636 23.883 1.00 59.88 139 GLN A O 1
ATOM 974 N N . ALA A 1 140 ? -22.308 10.015 23.614 1.00 68.69 140 ALA A N 1
ATOM 975 C CA . ALA A 1 140 ? -22.002 8.589 23.614 1.00 68.69 140 ALA A CA 1
ATOM 976 C C . ALA A 1 140 ? -21.208 8.218 22.355 1.00 68.69 140 ALA A C 1
ATOM 978 O O . ALA A 1 140 ? -21.532 8.708 21.274 1.00 68.69 140 ALA A O 1
ATOM 979 N N . GLN A 1 141 ? -20.204 7.360 22.513 1.00 79.00 141 GLN A N 1
ATOM 980 C CA . GLN A 1 141 ? -19.415 6.824 21.405 1.00 79.00 141 GLN A CA 1
ATOM 981 C C . GLN A 1 141 ? -19.590 5.318 21.335 1.00 79.00 141 GLN A C 1
ATOM 983 O O . GLN A 1 141 ? -19.803 4.659 22.356 1.00 79.00 141 GLN A O 1
ATOM 988 N N . SER A 1 142 ? -19.516 4.777 20.129 1.00 83.88 142 SER A N 1
ATOM 989 C CA . SER A 1 142 ? -19.633 3.343 19.909 1.00 83.88 142 SER A CA 1
ATOM 990 C C . SER A 1 142 ? -18.703 2.894 18.804 1.00 83.88 142 SER A C 1
ATOM 992 O O . SER A 1 142 ? -18.598 3.577 17.784 1.00 83.88 142 SER A O 1
ATOM 994 N N . ASP A 1 143 ? -18.095 1.735 18.996 1.00 87.00 143 ASP A N 1
ATOM 995 C CA . ASP A 1 143 ? -17.131 1.168 18.065 1.00 87.00 143 ASP A CA 1
ATOM 996 C C . ASP A 1 143 ? -17.214 -0.357 18.094 1.00 87.00 143 ASP A C 1
ATOM 998 O O . ASP A 1 143 ? -17.482 -0.933 19.153 1.00 87.00 143 ASP A O 1
ATOM 1002 N N . PHE A 1 144 ? -17.007 -0.998 16.948 1.00 89.06 144 PHE A N 1
ATOM 1003 C CA . PHE A 1 144 ? -16.808 -2.443 16.913 1.00 89.06 144 PHE A CA 1
ATOM 1004 C C . PHE A 1 144 ? -15.358 -2.716 17.295 1.00 89.06 144 PHE A C 1
ATOM 1006 O O . PHE A 1 144 ? -14.446 -2.088 16.767 1.00 89.06 144 PHE A O 1
ATOM 1013 N N . VAL A 1 145 ? -15.147 -3.608 18.257 1.00 89.75 145 VAL A N 1
ATOM 1014 C CA . VAL A 1 145 ? -13.823 -3.836 18.860 1.00 89.75 145 VAL A CA 1
ATOM 1015 C C . VAL A 1 145 ? -13.237 -5.195 18.486 1.00 89.75 145 VAL A C 1
ATOM 1017 O O . VAL A 1 145 ? -12.309 -5.654 19.140 1.00 89.75 145 VAL A O 1
ATOM 1020 N N . GLY A 1 146 ? -13.778 -5.828 17.441 1.00 89.81 146 GLY A N 1
ATOM 1021 C CA . GLY A 1 146 ? -13.465 -7.210 17.077 1.00 89.81 146 GLY A CA 1
ATOM 1022 C C . GLY A 1 146 ? -13.964 -8.211 18.123 1.00 89.81 146 GLY A C 1
ATOM 1023 O O . GLY A 1 146 ? -14.755 -7.862 18.999 1.00 89.81 146 GLY A O 1
ATOM 1024 N N . ASP A 1 147 ? -13.494 -9.452 18.040 1.00 91.62 147 ASP A N 1
ATOM 1025 C CA . ASP A 1 147 ? -13.793 -10.517 19.006 1.00 91.62 147 ASP A CA 1
ATOM 1026 C C . ASP A 1 147 ? -13.022 -10.291 20.319 1.00 91.62 147 ASP A C 1
ATOM 1028 O O . ASP A 1 147 ? -11.917 -10.797 20.517 1.00 91.62 147 ASP A O 1
ATOM 1032 N N . PHE A 1 148 ? -13.573 -9.479 21.221 1.00 91.94 148 PHE A N 1
ATOM 1033 C CA . PHE A 1 148 ? -12.928 -9.106 22.484 1.00 91.94 148 PHE A CA 1
ATOM 1034 C C . PHE A 1 148 ? -12.967 -10.255 23.506 1.00 91.94 148 PHE A C 1
ATOM 1036 O O . PHE A 1 148 ? -12.168 -10.275 24.449 1.00 91.94 148 PHE A O 1
ATOM 1043 N N . ASN A 1 149 ? -13.899 -11.207 23.363 1.00 90.06 149 ASN A N 1
ATOM 1044 C CA . ASN A 1 149 ? -14.099 -12.299 24.321 1.00 90.06 149 ASN A CA 1
ATOM 1045 C C . ASN A 1 149 ? -13.674 -13.703 23.835 1.00 90.06 149 ASN A C 1
ATOM 1047 O O . ASN A 1 149 ? -13.661 -14.656 24.628 1.00 90.06 149 ASN A O 1
ATOM 1051 N N . GLY A 1 150 ? -13.319 -13.843 22.560 1.00 90.06 150 GLY A N 1
ATOM 1052 C CA . GLY A 1 150 ? -12.862 -15.080 21.934 1.00 90.06 150 GLY A CA 1
ATOM 1053 C C . GLY A 1 150 ? -13.983 -16.044 21.549 1.00 90.06 150 GLY A C 1
ATOM 1054 O O . GLY A 1 150 ? -13.747 -17.262 21.489 1.00 90.06 150 GLY A O 1
ATOM 1055 N N . ASP A 1 151 ? -15.213 -15.559 21.375 1.00 89.19 151 ASP A N 1
ATOM 1056 C CA . ASP A 1 151 ? -16.370 -16.374 20.999 1.00 89.19 151 ASP A CA 1
ATOM 1057 C C . ASP A 1 151 ? -16.602 -16.472 19.480 1.00 89.19 151 ASP A C 1
ATOM 1059 O O . ASP A 1 151 ? -17.396 -17.316 19.031 1.00 89.19 151 ASP A O 1
ATOM 1063 N N . GLY A 1 152 ? -15.809 -15.735 18.702 1.00 89.81 152 GLY A N 1
ATOM 1064 C CA . GLY A 1 152 ? -15.787 -15.721 17.246 1.00 89.81 152 GLY A CA 1
ATOM 1065 C C . GLY A 1 152 ? -16.794 -14.769 16.607 1.00 89.81 152 GLY A C 1
ATOM 1066 O O . GLY A 1 152 ? -17.032 -14.909 15.405 1.00 89.81 152 GLY A O 1
ATOM 1067 N N . PHE A 1 153 ? -17.411 -13.876 17.381 1.00 91.31 153 PHE A N 1
ATOM 1068 C CA . PHE A 1 153 ? -18.280 -12.805 16.898 1.00 91.31 153 PHE A CA 1
ATOM 1069 C C . PHE A 1 153 ? -17.665 -11.448 17.241 1.00 91.31 153 PHE A C 1
ATOM 1071 O O . PHE A 1 153 ? -17.004 -11.317 18.266 1.00 91.31 153 PHE A O 1
ATOM 1078 N N . ASP A 1 154 ? -17.904 -10.431 16.413 1.00 92.44 154 ASP A N 1
ATOM 1079 C CA . ASP A 1 154 ? -17.409 -9.096 16.741 1.00 92.44 154 ASP A CA 1
ATOM 1080 C C . ASP A 1 154 ? -18.228 -8.476 17.880 1.00 92.44 154 ASP A C 1
ATOM 1082 O O . ASP A 1 154 ? -19.462 -8.525 17.912 1.00 92.44 154 ASP A O 1
ATOM 1086 N N . ASP A 1 155 ? -17.529 -7.842 18.812 1.00 92.62 155 ASP A N 1
ATOM 1087 C CA . ASP A 1 155 ? -18.094 -7.219 19.996 1.00 92.62 155 ASP A CA 1
ATOM 1088 C C . ASP A 1 155 ? -18.276 -5.709 19.793 1.00 92.62 155 ASP A C 1
ATOM 1090 O O . ASP A 1 155 ? -17.593 -5.052 19.002 1.00 92.62 155 ASP A O 1
ATOM 1094 N N . LEU A 1 156 ? -19.218 -5.125 20.536 1.00 91.94 156 LEU A N 1
ATOM 1095 C CA . LEU A 1 156 ? -19.577 -3.712 20.426 1.00 91.94 156 LEU A CA 1
ATOM 1096 C C . LEU A 1 156 ? -19.248 -2.953 21.709 1.00 91.94 156 LEU A C 1
ATOM 1098 O O . LEU A 1 156 ? -19.868 -3.164 22.752 1.00 91.94 156 LEU A O 1
ATOM 1102 N N . LEU A 1 157 ? -18.361 -1.971 21.614 1.00 89.38 157 LEU A N 1
ATOM 1103 C CA . LEU A 1 157 ? -18.147 -0.989 22.665 1.00 89.38 157 LEU A CA 1
ATOM 1104 C C . LEU A 1 157 ? -19.237 0.086 22.622 1.00 89.38 157 LEU A C 1
ATOM 1106 O O . LEU A 1 157 ? -19.495 0.698 21.589 1.00 89.38 157 LEU A O 1
ATOM 1110 N N . ILE A 1 158 ? -19.844 0.363 23.776 1.00 86.31 158 ILE A N 1
ATOM 1111 C CA . ILE A 1 158 ? -20.718 1.517 24.010 1.00 86.31 158 ILE A CA 1
ATOM 1112 C C . ILE A 1 158 ? -20.151 2.314 25.182 1.00 86.31 158 ILE A C 1
ATOM 1114 O O . ILE A 1 158 ? -20.154 1.862 26.331 1.00 86.31 158 ILE A O 1
ATOM 1118 N N . TRP A 1 159 ? -19.673 3.518 24.895 1.00 80.94 159 TRP A N 1
ATOM 1119 C CA . TRP A 1 159 ? -19.011 4.400 25.846 1.00 80.94 159 TRP A CA 1
ATOM 1120 C C . TRP A 1 159 ? -19.933 5.546 26.281 1.00 80.94 159 TRP A C 1
ATOM 1122 O O . TRP A 1 159 ? -20.396 6.332 25.455 1.00 80.94 159 TRP A O 1
ATOM 1132 N N . GLU A 1 160 ? -20.201 5.664 27.588 1.00 73.50 160 GLU A N 1
ATOM 1133 C CA . GLU A 1 160 ? -21.190 6.616 28.133 1.00 73.50 160 GLU A CA 1
ATOM 1134 C C . GLU A 1 160 ? -20.591 7.984 28.531 1.00 73.50 160 GLU A C 1
ATOM 1136 O O . GLU A 1 160 ? -21.315 8.898 28.929 1.00 73.50 160 GLU A O 1
ATOM 1141 N N . GLY A 1 161 ? -19.273 8.175 28.408 1.00 63.44 161 GLY A N 1
ATOM 1142 C CA . GLY A 1 161 ? -18.610 9.445 28.729 1.00 63.44 161 GLY A CA 1
ATOM 1143 C C . GLY A 1 161 ? -18.593 9.806 30.230 1.00 63.44 161 GLY A C 1
ATOM 1144 O O . GLY A 1 161 ? -18.678 8.954 31.112 1.00 63.44 161 GLY A O 1
ATOM 1145 N N . ALA A 1 162 ? -18.398 11.094 30.549 1.00 53.25 162 ALA A N 1
ATOM 1146 C CA . ALA A 1 162 ? -17.998 11.584 31.882 1.00 53.25 162 ALA A CA 1
ATOM 1147 C C . ALA A 1 162 ? -19.135 11.812 32.913 1.00 53.25 162 ALA A C 1
ATOM 1149 O O . ALA A 1 162 ? -18.888 12.373 33.988 1.00 53.25 162 ALA A O 1
ATOM 1150 N N . THR A 1 163 ? -20.384 11.439 32.622 1.00 52.50 163 THR A N 1
ATOM 1151 C CA . THR A 1 163 ? -21.524 11.666 33.531 1.00 52.50 163 THR A CA 1
ATOM 1152 C C . THR A 1 163 ? -21.797 10.470 34.454 1.00 52.50 163 THR A C 1
ATOM 1154 O O . THR A 1 163 ? -21.729 9.322 34.048 1.00 52.50 163 THR A O 1
ATOM 1157 N N . ASP A 1 164 ? -22.051 10.747 35.742 1.00 51.53 164 ASP A N 1
ATOM 1158 C CA . ASP A 1 164 ? -22.433 9.748 36.760 1.00 51.53 164 ASP A CA 1
ATOM 1159 C C . ASP A 1 164 ? -23.889 9.320 36.537 1.00 51.53 164 ASP A C 1
ATOM 1161 O O . ASP A 1 164 ? -24.799 10.140 36.712 1.00 51.53 164 ASP A O 1
ATOM 1165 N N . ASN A 1 165 ? -24.110 8.039 36.227 1.00 50.59 165 ASN A N 1
ATOM 1166 C CA . ASN A 1 165 ? -25.432 7.424 36.021 1.00 50.59 165 ASN A CA 1
ATOM 1167 C C . ASN A 1 165 ? -26.250 7.289 37.329 1.00 50.59 165 ASN A C 1
ATOM 1169 O O . ASN A 1 165 ? -27.279 6.610 37.392 1.00 50.59 165 ASN A O 1
ATOM 1173 N N . GLY A 1 166 ? -25.807 7.916 38.424 1.00 48.06 166 GLY A N 1
ATOM 1174 C CA . GLY A 1 166 ? -26.454 7.855 39.732 1.00 48.06 166 GLY A CA 1
ATOM 1175 C C . GLY A 1 166 ? -26.251 6.520 40.453 1.00 48.06 166 GLY A C 1
ATOM 1176 O O . GLY A 1 166 ? -26.870 6.295 41.501 1.00 48.06 166 GLY A O 1
ATOM 1177 N N . ASP A 1 167 ? -25.385 5.655 39.919 1.00 49.62 167 ASP A N 1
ATOM 1178 C CA . ASP A 1 167 ? -24.905 4.409 40.520 1.00 49.62 167 ASP A CA 1
ATOM 1179 C C . ASP A 1 167 ? -23.585 4.596 41.296 1.00 49.62 167 ASP A C 1
ATOM 1181 O O . ASP A 1 167 ? -23.179 3.710 42.054 1.00 49.62 167 ASP A O 1
ATOM 1185 N N . GLY A 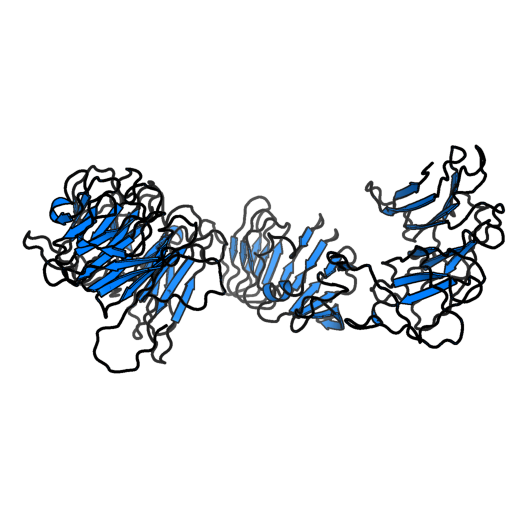1 168 ? -22.973 5.784 41.198 1.00 49.25 168 GLY A N 1
ATOM 1186 C CA . GLY A 1 168 ? -21.718 6.129 41.856 1.00 49.25 168 GLY A CA 1
ATOM 1187 C C . GLY A 1 168 ? -20.466 5.784 41.047 1.00 49.25 168 GLY A C 1
ATOM 1188 O O . GLY A 1 168 ? -19.381 5.782 41.634 1.00 49.25 168 GLY A O 1
ATOM 1189 N N . THR A 1 169 ? -20.599 5.496 39.749 1.00 48.97 169 THR A N 1
ATOM 1190 C CA . THR A 1 169 ? -19.493 5.319 38.798 1.00 48.97 169 THR A CA 1
ATOM 1191 C C . THR A 1 169 ? -19.443 6.503 37.823 1.00 48.97 169 THR A C 1
ATOM 1193 O O . THR A 1 169 ? -20.469 6.942 37.316 1.00 48.97 169 THR A O 1
ATOM 1196 N N . THR A 1 170 ? -18.261 7.088 37.609 1.00 52.59 170 THR A N 1
ATOM 1197 C CA . THR A 1 170 ? -18.027 8.188 36.653 1.00 52.59 170 THR A CA 1
ATOM 1198 C C . THR A 1 170 ? -17.085 7.704 35.557 1.00 52.59 170 THR A C 1
ATOM 1200 O O . THR A 1 170 ? -15.993 7.263 35.888 1.00 52.59 170 THR A O 1
ATOM 1203 N N . GLY A 1 171 ? -17.454 7.817 34.275 1.00 56.41 171 GLY A N 1
ATOM 1204 C CA . GLY A 1 171 ? -16.604 7.347 33.169 1.00 56.41 171 GLY A CA 1
ATOM 1205 C C . GLY A 1 171 ? -16.660 5.831 32.996 1.00 56.41 171 GLY A C 1
ATOM 1206 O O . GLY A 1 171 ? -15.715 5.132 33.360 1.00 56.41 171 GLY A O 1
ATOM 1207 N N . ALA A 1 172 ? -17.786 5.330 32.490 1.00 70.50 172 ALA A N 1
ATOM 1208 C CA . ALA A 1 172 ? -18.010 3.904 32.300 1.00 70.50 172 ALA A CA 1
ATOM 1209 C C . ALA A 1 172 ? -18.493 3.592 30.878 1.00 70.50 172 ALA A C 1
ATOM 1211 O O . ALA A 1 172 ? -19.230 4.370 30.272 1.00 70.50 172 ALA A O 1
ATOM 1212 N N . GLY A 1 173 ? -18.074 2.438 30.369 1.00 80.62 173 GLY A N 1
ATOM 1213 C CA . GLY A 1 173 ? -18.538 1.868 29.108 1.00 80.62 173 GLY A CA 1
ATOM 1214 C C . GLY A 1 173 ? -18.876 0.393 29.271 1.00 80.62 173 GLY A C 1
ATOM 1215 O O . GLY A 1 173 ? -18.568 -0.214 30.303 1.00 80.62 173 GLY A O 1
ATOM 1216 N N . VAL A 1 174 ? -19.534 -0.174 28.268 1.00 85.38 174 VAL A N 1
ATOM 1217 C CA . VAL A 1 174 ? -19.834 -1.606 28.187 1.00 85.38 174 VAL A CA 1
ATOM 1218 C C . VAL A 1 174 ? -19.294 -2.135 26.874 1.00 85.38 174 VAL A C 1
ATOM 1220 O O . VAL A 1 174 ? -19.591 -1.557 25.833 1.00 85.38 174 VAL A O 1
ATOM 1223 N N . VAL A 1 175 ? -18.545 -3.230 26.931 1.00 90.44 175 VAL A N 1
ATOM 1224 C CA . VAL A 1 175 ? -18.319 -4.084 25.763 1.00 90.44 175 VAL A CA 1
ATOM 1225 C C . VAL A 1 175 ? -19.451 -5.098 25.749 1.00 90.44 175 VAL A C 1
ATOM 1227 O O . VAL A 1 175 ? -19.612 -5.856 26.703 1.00 90.44 175 VAL A O 1
ATOM 1230 N N . VAL A 1 176 ? -20.300 -5.043 24.733 1.00 91.38 176 VAL A N 1
ATOM 1231 C CA . VAL A 1 176 ? -21.415 -5.964 24.525 1.00 91.38 176 VAL A CA 1
ATOM 1232 C C . VAL A 1 176 ? -20.905 -7.088 23.645 1.00 91.38 176 VAL A C 1
ATOM 1234 O O . VAL A 1 176 ? -20.430 -6.813 22.548 1.00 91.38 176 VAL A O 1
ATOM 1237 N N . PHE A 1 177 ? -21.028 -8.323 24.115 1.00 91.31 177 PHE A N 1
ATOM 1238 C CA . PHE A 1 177 ? -20.537 -9.467 23.365 1.00 91.31 177 PHE A CA 1
ATOM 1239 C C . PHE A 1 177 ? -21.432 -9.780 22.161 1.00 91.31 177 PHE A C 1
ATOM 1241 O O . PHE A 1 177 ? -22.659 -9.640 22.254 1.00 91.31 177 PHE A O 1
ATOM 1248 N N . GLY A 1 178 ? -20.826 -10.190 21.053 1.00 91.06 178 GLY A N 1
ATOM 1249 C CA . GLY A 1 178 ? -21.453 -10.612 19.812 1.00 91.06 178 GLY A CA 1
ATOM 1250 C C . GLY A 1 178 ? -22.162 -11.962 19.936 1.00 91.06 178 GLY A C 1
ATOM 1251 O O . GLY A 1 178 ? -22.216 -12.603 20.990 1.00 91.06 178 GLY A O 1
ATOM 1252 N N . GLY A 1 179 ? -22.865 -12.365 18.878 1.00 89.38 179 GLY A N 1
ATOM 1253 C CA . GLY A 1 179 ? -23.609 -13.632 18.816 1.00 89.38 179 GLY A CA 1
ATOM 1254 C C . GLY A 1 179 ? -24.820 -13.723 19.763 1.00 89.38 179 GLY A C 1
ATOM 1255 O O . GLY A 1 179 ? -25.512 -14.751 19.833 1.00 89.38 179 GLY A O 1
ATOM 1256 N N . GLN A 1 180 ? -25.125 -12.652 20.501 1.00 83.62 180 GLN A N 1
ATOM 1257 C CA . GLN A 1 180 ? -26.196 -12.626 21.491 1.00 83.62 180 GLN A CA 1
ATOM 1258 C C . GLN A 1 180 ? -27.572 -12.561 20.831 1.00 83.62 180 GLN A C 1
ATOM 1260 O O . GLN A 1 180 ? -27.855 -11.750 19.952 1.00 83.62 180 GLN A O 1
ATOM 1265 N N . THR A 1 181 ? -28.517 -13.357 21.338 1.00 82.81 181 THR A N 1
ATOM 1266 C CA . THR A 1 181 ? -29.930 -13.199 20.965 1.00 82.81 181 THR A CA 1
ATOM 1267 C C . THR A 1 181 ? -30.563 -12.077 21.787 1.00 82.81 181 THR A C 1
ATOM 1269 O O . THR A 1 181 ? -31.225 -12.321 22.803 1.00 82.81 181 THR A O 1
ATOM 1272 N N . LEU A 1 182 ? -30.362 -10.839 21.346 1.00 82.94 182 LEU A N 1
ATOM 1273 C CA . LEU A 1 182 ? -30.963 -9.660 21.959 1.00 82.94 182 LEU A CA 1
ATOM 1274 C C . LEU A 1 182 ? -32.398 -9.451 21.454 1.00 82.94 182 LEU A C 1
ATOM 1276 O O . LEU A 1 182 ? -32.756 -9.771 20.327 1.00 82.94 182 LEU A O 1
ATOM 1280 N N . ASN A 1 183 ? -33.259 -8.905 22.313 1.00 83.19 183 ASN A N 1
ATOM 1281 C CA . ASN A 1 183 ? -34.509 -8.297 21.856 1.00 83.19 183 ASN A CA 1
ATOM 1282 C C . ASN A 1 183 ? -34.193 -6.936 21.225 1.00 83.19 183 ASN A C 1
ATOM 1284 O O . ASN A 1 183 ? -33.234 -6.289 21.639 1.00 83.19 183 ASN A O 1
ATOM 1288 N N . GLY A 1 184 ? -35.066 -6.447 20.345 1.00 79.88 184 GLY A N 1
ATOM 1289 C CA . GLY A 1 184 ? -34.877 -5.164 19.657 1.00 79.88 184 GLY A CA 1
ATOM 1290 C C . GLY A 1 184 ? -34.699 -3.913 20.534 1.00 79.88 184 GLY A C 1
ATOM 1291 O O . GLY A 1 184 ? -34.305 -2.880 20.012 1.00 79.88 184 GLY A O 1
ATOM 1292 N N . PHE A 1 185 ? -34.945 -3.985 21.849 1.00 78.88 185 PHE A N 1
ATOM 1293 C CA . PHE A 1 185 ? -34.665 -2.898 22.794 1.00 78.88 185 PHE A CA 1
ATOM 1294 C C . PHE A 1 185 ? -33.997 -3.424 24.064 1.00 78.88 185 PHE A C 1
ATOM 1296 O O . PHE A 1 185 ? -34.539 -4.315 24.728 1.00 78.88 185 PHE A O 1
ATOM 1303 N N . GLN A 1 186 ? -32.875 -2.814 24.432 1.00 81.56 186 GLN A N 1
ATOM 1304 C CA . GLN A 1 186 ? -32.085 -3.119 25.620 1.00 81.56 186 GLN A CA 1
ATOM 1305 C C . GLN A 1 186 ? -31.881 -1.859 26.462 1.00 81.56 186 GLN A C 1
ATOM 1307 O O . GLN A 1 186 ? -31.791 -0.747 25.943 1.00 81.56 186 GLN A O 1
ATOM 1312 N N . ALA A 1 187 ? -31.819 -2.022 27.780 1.00 81.19 187 ALA A N 1
ATOM 1313 C CA . ALA A 1 187 ? -31.280 -0.986 28.654 1.00 81.19 187 ALA A CA 1
ATOM 1314 C C . ALA A 1 187 ? -29.784 -1.255 28.817 1.00 81.19 187 ALA A C 1
ATOM 1316 O O . ALA A 1 187 ? -29.420 -2.411 29.017 1.00 81.19 187 ALA A O 1
ATOM 1317 N N . ILE A 1 188 ? -28.938 -0.224 28.797 1.00 79.25 188 ILE A N 1
ATOM 1318 C CA . ILE A 1 188 ? -27.480 -0.405 28.930 1.00 79.25 188 ILE A CA 1
ATOM 1319 C C . ILE A 1 188 ? -27.082 -1.160 30.213 1.00 79.25 188 ILE A C 1
ATOM 1321 O O . ILE A 1 188 ? -26.209 -2.014 30.196 1.00 79.25 188 ILE A O 1
ATOM 1325 N N . THR A 1 189 ? -27.834 -0.954 31.298 1.00 78.31 189 THR A N 1
ATOM 1326 C CA . THR A 1 189 ? -27.697 -1.671 32.588 1.00 78.31 189 THR A CA 1
ATOM 1327 C C . THR A 1 189 ? -28.055 -3.162 32.561 1.00 78.31 189 THR A C 1
ATOM 1329 O O . THR A 1 189 ? -28.033 -3.812 33.600 1.00 78.31 189 THR A O 1
ATOM 1332 N N . ALA A 1 190 ? -28.495 -3.694 31.421 1.00 82.06 190 ALA A N 1
ATOM 1333 C CA . ALA A 1 190 ? -28.734 -5.122 31.229 1.00 82.06 190 ALA A CA 1
ATOM 1334 C C . ALA A 1 190 ? -27.648 -5.783 30.364 1.00 82.06 190 ALA A C 1
ATOM 1336 O O . ALA A 1 190 ? -27.750 -6.980 30.099 1.00 82.06 190 ALA A O 1
ATOM 1337 N N . LEU A 1 191 ? -26.665 -5.006 29.896 1.00 84.12 191 LEU A N 1
ATOM 1338 C CA . LEU A 1 191 ? -25.629 -5.443 28.961 1.00 84.12 191 LEU A CA 1
ATOM 1339 C C . LEU A 1 191 ? -24.281 -5.717 29.638 1.00 84.12 191 LEU A C 1
ATOM 1341 O O . LEU A 1 191 ? -23.387 -6.229 28.989 1.00 84.12 191 LEU A O 1
ATOM 1345 N N . ASP A 1 192 ? -24.140 -5.434 30.933 1.00 80.19 192 ASP A N 1
ATOM 1346 C CA . ASP A 1 192 ? -22.965 -5.765 31.750 1.00 80.19 192 ASP A CA 1
ATOM 1347 C C . ASP A 1 192 ? -23.162 -7.049 32.585 1.00 80.19 192 ASP A C 1
ATOM 1349 O O . ASP A 1 192 ? -22.506 -7.267 33.607 1.00 80.19 192 ASP A O 1
ATOM 1353 N N . GLU A 1 193 ? -24.101 -7.907 32.173 1.00 81.69 193 GLU A N 1
ATOM 1354 C CA . GLU A 1 193 ? -24.333 -9.210 32.797 1.00 81.69 193 GLU A CA 1
ATOM 1355 C C . GLU A 1 193 ? -23.351 -10.266 32.246 1.00 81.69 193 GLU A C 1
ATOM 1357 O O . GLU A 1 193 ? -23.044 -10.257 31.052 1.00 81.69 193 GLU A O 1
ATOM 1362 N N . PRO A 1 194 ? -22.906 -11.238 33.070 1.00 80.00 194 PRO A N 1
ATOM 1363 C CA . PRO A 1 194 ? -21.962 -12.272 32.640 1.00 80.00 194 PRO A CA 1
ATOM 1364 C C . PRO A 1 194 ? -22.435 -13.021 31.388 1.00 80.00 194 PRO A C 1
ATOM 1366 O O . PRO A 1 194 ? -23.561 -13.535 31.369 1.00 80.00 194 PRO A O 1
ATOM 1369 N N . GLY A 1 195 ? -21.562 -13.126 30.384 1.00 81.19 195 GLY A N 1
ATOM 1370 C CA . GLY A 1 195 ? -21.847 -13.744 29.088 1.00 81.19 195 GLY A CA 1
ATOM 1371 C C . GLY A 1 195 ? -22.725 -12.909 28.146 1.00 81.19 195 GLY A C 1
ATOM 1372 O O . GLY A 1 195 ? -23.096 -13.415 27.092 1.00 81.19 195 GLY A O 1
ATOM 1373 N N . VAL A 1 196 ? -23.094 -11.678 28.526 1.00 86.19 196 VAL A N 1
ATOM 1374 C CA . VAL A 1 196 ? -23.748 -10.680 27.655 1.00 86.19 196 VAL A CA 1
ATOM 1375 C C . VAL A 1 196 ? -22.800 -9.520 27.362 1.00 86.19 196 VAL A C 1
ATOM 1377 O O . VAL A 1 196 ? -22.807 -9.002 26.252 1.00 86.19 196 VAL A O 1
ATOM 1380 N N . GLY A 1 197 ? -21.997 -9.114 28.342 1.00 87.69 197 GLY A N 1
ATOM 1381 C CA . GLY A 1 197 ? -20.980 -8.091 28.158 1.00 87.69 197 GLY A CA 1
ATOM 1382 C C . GLY A 1 197 ? -20.191 -7.801 29.429 1.00 87.69 197 GLY A C 1
ATOM 1383 O O . GLY A 1 197 ? -20.384 -8.429 30.475 1.00 87.69 197 GLY A O 1
ATOM 1384 N N . LEU A 1 198 ? -19.293 -6.826 29.325 1.00 87.25 198 LEU A N 1
ATOM 1385 C CA . LEU A 1 198 ? -18.291 -6.469 30.322 1.00 87.25 198 LEU A CA 1
ATOM 1386 C C . LEU A 1 198 ? -18.333 -4.968 30.623 1.00 87.25 198 LEU A C 1
ATOM 1388 O O . LEU A 1 198 ? -18.339 -4.143 29.710 1.00 87.25 198 LEU A O 1
ATOM 1392 N N . ARG A 1 199 ? -18.291 -4.590 31.908 1.00 84.31 199 ARG A N 1
ATOM 1393 C CA . ARG A 1 199 ? -18.219 -3.178 32.318 1.00 84.31 199 ARG A CA 1
ATOM 1394 C C . ARG A 1 199 ? -16.767 -2.696 32.394 1.00 84.31 199 ARG A C 1
ATOM 1396 O O . ARG A 1 199 ? -15.952 -3.264 33.124 1.00 84.31 199 ARG A O 1
ATOM 1403 N N . LEU A 1 200 ? -16.478 -1.572 31.743 1.00 81.62 200 LEU A N 1
ATOM 1404 C CA . LEU A 1 200 ? -15.210 -0.849 31.857 1.00 81.62 200 LEU A CA 1
ATOM 1405 C C . LEU A 1 200 ? -15.372 0.305 32.849 1.00 81.62 200 LEU A C 1
ATOM 1407 O O . LEU A 1 200 ? -16.284 1.123 32.695 1.00 81.62 200 LEU A O 1
ATOM 1411 N N . LYS A 1 201 ? -14.518 0.376 33.880 1.00 74.12 201 LYS A N 1
ATOM 1412 C CA . LYS A 1 201 ? -14.583 1.436 34.894 1.00 74.12 201 LYS A CA 1
ATOM 1413 C C . LYS A 1 201 ? -13.316 2.261 34.970 1.00 74.12 201 LYS A C 1
ATOM 1415 O O . LYS A 1 201 ? -12.221 1.751 35.202 1.00 74.12 201 LYS A O 1
ATOM 1420 N N . ALA A 1 202 ? -13.535 3.567 34.960 1.00 66.38 202 ALA A N 1
ATOM 1421 C CA . ALA A 1 202 ? -12.526 4.552 35.265 1.00 66.38 202 ALA A CA 1
ATOM 1422 C C . ALA A 1 202 ? -12.894 5.352 36.527 1.00 66.38 202 ALA A C 1
ATOM 1424 O O . ALA A 1 202 ? -14.056 5.456 36.914 1.00 66.38 202 ALA A O 1
ATOM 1425 N N . ALA A 1 203 ? -11.898 5.921 37.206 1.00 56.12 203 ALA A N 1
ATOM 1426 C CA . ALA A 1 203 ? -12.118 6.807 38.345 1.00 56.12 203 ALA A CA 1
ATOM 1427 C C . ALA A 1 203 ? -11.861 8.265 37.937 1.00 56.12 203 ALA A C 1
ATOM 1429 O O . ALA A 1 203 ? -10.766 8.590 37.497 1.00 56.12 203 ALA A O 1
ATOM 1430 N N . ASN A 1 204 ? -12.834 9.158 38.171 1.00 54.31 204 ASN A N 1
ATOM 1431 C CA . ASN A 1 204 ? -12.705 10.618 37.985 1.00 54.31 204 ASN A CA 1
ATOM 1432 C C . ASN A 1 204 ? -12.320 11.070 36.559 1.00 54.31 204 ASN A C 1
ATOM 1434 O O . ASN A 1 204 ? -11.396 11.865 36.392 1.00 54.31 204 ASN A O 1
ATOM 1438 N N . VAL A 1 205 ? -13.065 10.621 35.550 1.00 52.97 205 VAL A N 1
ATOM 1439 C CA . VAL A 1 205 ? -12.785 10.925 34.135 1.00 52.97 205 VAL A CA 1
ATOM 1440 C C . VAL A 1 205 ? -13.506 12.183 33.645 1.00 52.97 205 VAL A C 1
ATOM 1442 O O . VAL A 1 205 ? -14.642 12.445 34.040 1.00 52.97 205 VAL A O 1
ATOM 1445 N N . VAL A 1 206 ? -12.843 12.960 32.781 1.00 49.41 206 VAL A N 1
ATOM 1446 C CA . VAL A 1 206 ? -13.385 14.143 32.089 1.00 49.41 206 VAL A CA 1
ATOM 1447 C C . VAL A 1 206 ? -12.928 14.099 30.622 1.00 49.41 206 VAL A C 1
ATOM 1449 O O . VAL A 1 206 ? -11.727 14.091 30.404 1.00 49.41 206 VAL A O 1
ATOM 1452 N N . ASP A 1 207 ? -13.873 14.096 29.670 1.00 53.84 207 ASP A N 1
ATOM 1453 C CA . ASP A 1 207 ? -13.700 14.256 28.204 1.00 53.84 207 ASP A CA 1
ATOM 1454 C C . ASP A 1 207 ? -12.801 13.236 27.460 1.00 53.84 207 ASP A C 1
ATOM 1456 O O . ASP A 1 207 ? -11.662 13.575 27.150 1.00 53.84 207 ASP A O 1
ATOM 1460 N N . TYR A 1 208 ? -13.306 12.041 27.082 1.00 65.69 208 TYR A N 1
ATOM 1461 C CA . TYR A 1 208 ? -12.484 11.064 26.335 1.00 65.69 208 TYR A CA 1
ATOM 1462 C C . TYR A 1 208 ? -13.176 10.145 25.314 1.00 65.69 208 TYR A C 1
ATOM 1464 O O . TYR A 1 208 ? -14.349 9.808 25.483 1.00 65.69 208 TYR A O 1
ATOM 1472 N N . THR A 1 209 ? -12.359 9.730 24.325 1.00 74.81 209 THR A N 1
ATOM 1473 C CA . THR A 1 209 ? -12.583 8.723 23.269 1.00 74.81 209 THR A CA 1
ATOM 1474 C C . THR A 1 209 ? -12.270 7.297 23.717 1.00 74.81 209 THR A C 1
ATOM 1476 O O . THR A 1 209 ? -11.357 7.090 24.520 1.00 74.81 209 THR A O 1
ATOM 1479 N N . ALA A 1 210 ? -12.993 6.319 23.177 1.00 81.81 210 ALA A N 1
ATOM 1480 C CA . ALA A 1 210 ? -12.671 4.904 23.311 1.00 81.81 210 ALA A CA 1
ATOM 1481 C C . ALA A 1 210 ? -12.881 4.210 21.960 1.00 81.81 210 ALA A C 1
ATOM 1483 O O . ALA A 1 210 ? -13.908 4.446 21.325 1.00 81.81 210 ALA A O 1
ATOM 1484 N N . VAL A 1 211 ? -11.887 3.441 21.516 1.00 86.00 211 VAL A N 1
ATOM 1485 C CA . VAL A 1 211 ? -11.828 2.845 20.171 1.00 86.00 211 VAL A CA 1
ATOM 1486 C C . VAL A 1 211 ? -11.232 1.442 20.227 1.00 86.00 211 VAL A C 1
ATOM 1488 O O . VAL A 1 211 ? -10.377 1.173 21.078 1.00 86.00 211 VAL A O 1
ATOM 1491 N N . GLY A 1 212 ? -11.673 0.569 19.325 1.00 89.62 212 GLY A N 1
ATOM 1492 C CA . GLY A 1 212 ? -10.995 -0.691 19.039 1.00 89.62 212 GLY A CA 1
ATOM 1493 C C . GLY A 1 212 ? -9.655 -0.417 18.363 1.00 89.62 212 GLY A C 1
ATOM 1494 O O . GLY A 1 212 ? -9.546 0.485 17.529 1.00 89.62 212 GLY A O 1
ATOM 1495 N N . ILE A 1 213 ? -8.621 -1.153 18.758 1.00 91.81 213 ILE A N 1
ATOM 1496 C CA . ILE A 1 213 ? -7.266 -1.005 18.207 1.00 91.81 213 ILE A CA 1
ATOM 1497 C C . ILE A 1 213 ? -6.723 -2.291 17.574 1.00 91.81 213 ILE A C 1
ATOM 1499 O O . ILE A 1 213 ? -5.566 -2.300 17.175 1.00 91.81 213 ILE A O 1
ATOM 1503 N N . GLY A 1 214 ? -7.555 -3.330 17.448 1.00 92.19 214 GLY A N 1
ATOM 1504 C CA . GLY A 1 214 ? -7.142 -4.638 16.930 1.00 92.19 214 GLY A CA 1
ATOM 1505 C C . GLY A 1 214 ? -6.477 -5.520 17.991 1.00 92.19 214 GLY A C 1
ATOM 1506 O O . GLY A 1 214 ? -6.493 -5.169 19.168 1.00 92.19 214 GLY A O 1
ATOM 1507 N N . ASP A 1 215 ? -5.937 -6.668 17.588 1.00 94.00 215 ASP A N 1
ATOM 1508 C CA . ASP A 1 215 ? -5.167 -7.588 18.439 1.00 94.00 215 ASP A CA 1
ATOM 1509 C C . ASP A 1 215 ? -3.701 -7.142 18.503 1.00 94.00 215 ASP A C 1
ATOM 1511 O O . ASP A 1 215 ? -2.851 -7.556 17.705 1.00 94.00 215 ASP A O 1
ATOM 1515 N N . ILE A 1 216 ? -3.388 -6.281 19.472 1.00 95.44 216 ILE A N 1
ATOM 1516 C CA . ILE A 1 216 ? -2.047 -5.704 19.588 1.00 95.44 216 ILE A CA 1
ATOM 1517 C C . ILE A 1 216 ? -1.100 -6.599 20.391 1.00 95.44 216 ILE A C 1
ATOM 1519 O O . ILE A 1 216 ? 0.096 -6.313 20.486 1.00 95.44 216 ILE A O 1
ATOM 1523 N N . ASN A 1 217 ? -1.609 -7.650 21.038 1.00 93.75 217 ASN A N 1
ATOM 1524 C CA . ASN A 1 217 ? -0.814 -8.540 21.884 1.00 93.75 217 ASN A CA 1
ATOM 1525 C C . ASN A 1 217 ? -0.597 -9.943 21.261 1.00 93.75 217 ASN A C 1
ATOM 1527 O O . ASN A 1 217 ? 0.223 -10.729 21.757 1.00 93.75 217 ASN A O 1
ATOM 1531 N N . GLY A 1 218 ? -1.274 -10.235 20.150 1.00 93.19 218 GLY A N 1
ATOM 1532 C CA . GLY A 1 218 ? -1.195 -11.474 19.387 1.00 93.19 218 GLY A CA 1
ATOM 1533 C C . GLY A 1 218 ? -1.886 -12.670 20.044 1.00 93.19 218 GLY A C 1
ATOM 1534 O O . GLY A 1 218 ? -1.449 -13.812 19.830 1.00 93.19 218 GLY A O 1
ATOM 1535 N N . ASP A 1 219 ? -2.888 -12.451 20.898 1.00 91.88 219 ASP A N 1
ATOM 1536 C CA . ASP A 1 219 ? -3.665 -13.516 21.544 1.00 91.88 219 ASP A CA 1
ATOM 1537 C C . ASP A 1 219 ? -4.921 -13.932 20.759 1.00 91.88 219 ASP A C 1
ATOM 1539 O O . ASP A 1 219 ? -5.536 -14.961 21.077 1.00 91.88 219 ASP A O 1
ATOM 1543 N N . GLY A 1 220 ? -5.204 -13.229 19.664 1.00 91.44 220 GLY A N 1
ATOM 1544 C CA . GLY A 1 220 ? -6.330 -13.430 18.766 1.00 91.44 220 GLY A CA 1
ATOM 1545 C C . GLY A 1 220 ? -7.609 -12.731 19.212 1.00 91.44 220 GLY A C 1
ATOM 1546 O O . GLY A 1 220 ? -8.646 -13.006 18.608 1.00 91.44 220 GLY A O 1
ATOM 1547 N N . LEU A 1 221 ? -7.561 -11.907 20.262 1.00 92.56 221 LEU A N 1
ATOM 1548 C CA . LEU A 1 221 ? -8.689 -11.133 20.767 1.00 92.56 221 LEU A CA 1
ATOM 1549 C C . LEU A 1 221 ? -8.510 -9.653 20.429 1.00 92.56 221 LEU A C 1
ATOM 1551 O O . LEU A 1 221 ? -7.403 -9.127 20.439 1.00 92.56 221 LEU A O 1
ATOM 1555 N N . GLY A 1 222 ? -9.614 -8.968 20.147 1.00 92.31 222 GLY A N 1
ATOM 1556 C CA . GLY A 1 222 ? -9.578 -7.526 19.925 1.00 92.31 222 GLY A CA 1
ATOM 1557 C C . GLY A 1 222 ? -9.264 -6.753 21.209 1.00 92.31 222 GLY A C 1
ATOM 1558 O O . GLY A 1 222 ? -9.771 -7.083 22.282 1.00 92.31 222 GLY A O 1
ATOM 1559 N N . ASP A 1 223 ? -8.474 -5.686 21.093 1.00 94.00 223 ASP A N 1
ATOM 1560 C CA . ASP A 1 223 ? -8.077 -4.811 22.194 1.00 94.00 223 ASP A CA 1
ATOM 1561 C C . ASP A 1 223 ? -8.687 -3.405 22.057 1.00 94.00 223 ASP A C 1
ATOM 1563 O O . ASP A 1 223 ? -9.123 -2.961 20.990 1.00 94.00 223 ASP A O 1
ATOM 1567 N N . ILE A 1 224 ? -8.720 -2.662 23.169 1.00 91.75 224 ILE A N 1
ATOM 1568 C CA . ILE A 1 224 ? -9.364 -1.343 23.251 1.00 91.75 224 ILE A CA 1
ATOM 1569 C C . ILE A 1 224 ? -8.385 -0.300 23.775 1.00 91.75 224 ILE A C 1
ATOM 1571 O O . ILE A 1 224 ? -7.763 -0.480 24.824 1.00 91.75 224 ILE A O 1
ATOM 1575 N N . TYR A 1 225 ? -8.345 0.860 23.121 1.00 89.94 225 TYR A N 1
ATOM 1576 C CA . TYR A 1 225 ? -7.777 2.069 23.705 1.00 89.94 225 TYR A CA 1
ATOM 1577 C C . TYR A 1 225 ? -8.869 2.942 24.316 1.00 89.94 225 TYR A C 1
ATOM 1579 O O . TYR A 1 225 ? -9.867 3.271 23.675 1.00 89.94 225 TYR A O 1
ATOM 1587 N N . VAL A 1 226 ? -8.641 3.400 25.543 1.00 83.75 226 VAL A N 1
ATOM 1588 C CA . VAL A 1 226 ? -9.476 4.391 26.219 1.00 83.75 226 VAL A CA 1
ATOM 1589 C C . VAL A 1 226 ? -8.616 5.581 26.617 1.00 83.75 226 VAL A C 1
ATOM 1591 O O . VAL A 1 226 ? -7.686 5.472 27.420 1.00 83.75 226 VAL A O 1
ATOM 1594 N N . GLY A 1 227 ? -8.970 6.759 26.115 1.00 79.12 227 GLY A N 1
ATOM 1595 C CA . GLY A 1 227 ? -8.431 8.007 26.632 1.00 79.12 227 GLY A CA 1
ATOM 1596 C C . GLY A 1 227 ? -8.811 8.167 28.105 1.00 79.12 227 GLY A C 1
ATOM 1597 O O . GLY A 1 227 ? -9.983 8.088 28.467 1.00 79.12 227 GLY A O 1
ATOM 1598 N N . ALA A 1 228 ? -7.841 8.363 28.994 1.00 64.69 228 ALA A N 1
ATOM 1599 C CA . ALA A 1 228 ? -8.115 8.469 30.421 1.00 64.69 228 ALA A CA 1
ATOM 1600 C C . ALA A 1 228 ? -7.016 9.262 31.130 1.00 64.69 228 ALA A C 1
ATOM 1602 O O . ALA A 1 228 ? -5.885 8.798 31.263 1.00 64.69 228 ALA A O 1
ATOM 1603 N N . ALA A 1 229 ? -7.373 10.418 31.696 1.00 54.44 229 ALA A N 1
ATOM 1604 C CA . ALA A 1 229 ? -6.580 11.079 32.730 1.00 54.44 229 ALA A CA 1
ATOM 1605 C C . ALA A 1 229 ? -7.028 10.596 34.124 1.00 54.44 229 ALA A C 1
ATOM 1607 O O . ALA A 1 229 ? -7.942 11.187 34.703 1.00 54.44 229 ALA A O 1
ATOM 1608 N N . PRO A 1 230 ? -6.409 9.548 34.709 1.00 44.78 230 PRO A N 1
ATOM 1609 C CA . PRO A 1 230 ? -6.703 9.154 36.087 1.00 44.78 230 PRO A CA 1
ATOM 1610 C C . PRO A 1 230 ? -6.293 10.236 37.102 1.00 44.78 230 PRO A C 1
ATOM 1612 O O . PRO A 1 230 ? -6.870 10.306 38.185 1.00 44.78 230 PRO A O 1
ATOM 1615 N N . ASP A 1 231 ? -5.356 11.118 36.735 1.00 48.94 231 ASP A N 1
ATOM 1616 C CA . ASP A 1 231 ? -4.881 12.234 37.547 1.00 48.94 231 ASP A CA 1
ATOM 1617 C C . ASP A 1 231 ? -4.811 13.506 36.682 1.00 48.94 231 ASP A C 1
ATOM 1619 O O . ASP A 1 231 ? -4.282 13.490 35.575 1.00 48.94 231 ASP A O 1
ATOM 1623 N N . GLN A 1 232 ? -5.376 14.604 37.187 1.00 45.69 232 GLN A N 1
ATOM 1624 C CA . GLN A 1 232 ? -5.725 15.861 36.495 1.00 45.69 232 GLN A CA 1
ATOM 1625 C C . GLN A 1 232 ? -4.570 16.654 35.830 1.00 45.69 232 GLN A C 1
ATOM 1627 O O . GLN A 1 232 ? -4.791 17.811 35.475 1.00 45.69 232 GLN A O 1
ATOM 1632 N N . ASP A 1 233 ? -3.372 16.087 35.660 1.00 48.47 233 ASP A N 1
ATOM 1633 C CA . ASP A 1 233 ? -2.191 16.831 35.202 1.00 48.47 233 ASP A CA 1
ATOM 1634 C C . ASP A 1 233 ? -1.495 16.278 33.926 1.00 48.47 233 ASP A C 1
ATOM 1636 O O . ASP A 1 233 ? -0.859 17.085 33.253 1.00 48.47 233 ASP A O 1
ATOM 1640 N N . ASP A 1 234 ? -1.675 15.009 33.501 1.00 52.44 234 ASP A N 1
ATOM 1641 C CA . ASP A 1 234 ? -0.788 14.404 32.464 1.00 52.44 234 ASP A CA 1
ATOM 1642 C C . ASP A 1 234 ? -1.466 13.793 31.205 1.00 52.44 234 ASP A C 1
ATOM 1644 O O . ASP A 1 234 ? -0.790 13.174 30.392 1.00 52.44 234 ASP A O 1
ATOM 1648 N N . GLY A 1 235 ? -2.781 13.951 30.989 1.00 58.53 235 GLY A N 1
ATOM 1649 C CA . GLY A 1 235 ? -3.409 13.702 29.670 1.00 58.53 235 GLY A CA 1
ATOM 1650 C C . GLY A 1 235 ? -3.255 12.299 29.038 1.00 58.53 235 GLY A C 1
ATOM 1651 O O . GLY A 1 235 ? -3.357 12.186 27.822 1.00 58.53 235 GLY A O 1
ATOM 1652 N N . GLY A 1 236 ? -3.019 11.253 29.839 1.00 75.12 236 GLY A N 1
ATOM 1653 C CA . GLY A 1 236 ? -2.748 9.880 29.382 1.00 75.12 236 GLY A CA 1
ATOM 1654 C C . GLY A 1 236 ? -3.935 9.090 28.805 1.00 75.12 236 GLY A C 1
ATOM 1655 O O . GLY A 1 236 ? -5.038 9.610 28.619 1.00 75.12 236 GLY A O 1
ATOM 1656 N N . GLY A 1 237 ? -3.699 7.797 28.574 1.00 83.12 237 GLY A N 1
ATOM 1657 C CA . GLY A 1 237 ? -4.721 6.810 28.218 1.00 83.12 237 GLY A CA 1
ATOM 1658 C C . GLY A 1 237 ? -4.405 5.417 28.749 1.00 83.12 237 GLY A C 1
ATOM 1659 O O . GLY A 1 237 ? -3.420 5.215 29.464 1.00 83.12 237 GLY A O 1
ATOM 1660 N N . VAL A 1 238 ? -5.265 4.457 28.439 1.00 86.81 238 VAL A N 1
ATOM 1661 C CA . VAL A 1 238 ? -5.099 3.049 28.802 1.00 86.81 238 VAL A CA 1
ATOM 1662 C C . VAL A 1 238 ? -5.420 2.161 27.612 1.00 86.81 238 VAL A C 1
ATOM 1664 O O . VAL A 1 238 ? -6.363 2.425 26.877 1.00 86.81 238 VAL A O 1
ATOM 1667 N N . VAL A 1 239 ? -4.631 1.108 27.459 1.00 91.94 239 VAL A N 1
ATOM 1668 C CA . VAL A 1 239 ? -4.930 -0.032 26.599 1.00 91.94 239 VAL A CA 1
ATOM 1669 C C . VAL A 1 239 ? -5.492 -1.136 27.481 1.00 91.94 239 VAL A C 1
ATOM 1671 O O . VAL A 1 239 ? -4.988 -1.358 28.587 1.00 91.94 239 VAL A O 1
ATOM 1674 N N . ILE A 1 240 ? -6.532 -1.803 27.003 1.00 91.56 240 ILE A N 1
ATOM 1675 C CA . ILE A 1 240 ? -7.217 -2.903 27.672 1.00 91.56 240 ILE A CA 1
ATOM 1676 C C . ILE A 1 240 ? -7.197 -4.081 26.714 1.00 91.56 240 ILE A C 1
ATOM 1678 O O . ILE A 1 240 ? -7.679 -3.938 25.592 1.00 91.56 240 ILE A O 1
ATOM 1682 N N . PHE A 1 241 ? -6.658 -5.209 27.172 1.00 92.69 241 PHE A N 1
ATOM 1683 C CA . PHE A 1 241 ? -6.625 -6.410 26.349 1.00 92.69 241 PHE A CA 1
ATOM 1684 C C . PHE A 1 241 ? -7.947 -7.174 26.387 1.00 92.69 241 PHE A C 1
ATOM 1686 O O . PHE A 1 241 ? -8.652 -7.123 27.406 1.00 92.69 241 PHE A O 1
ATOM 1693 N N . GLY A 1 242 ? -8.255 -7.877 25.296 1.00 90.56 242 GLY A N 1
ATOM 1694 C CA . GLY A 1 242 ? -9.353 -8.839 25.227 1.00 90.56 242 GLY A CA 1
ATOM 1695 C C . GLY A 1 242 ? -9.290 -9.872 26.360 1.00 90.56 242 GLY A C 1
ATOM 1696 O O . GLY A 1 242 ? -8.226 -10.179 26.905 1.00 90.56 242 GLY A O 1
ATOM 1697 N N . VAL A 1 243 ? -10.445 -10.391 26.793 1.00 85.38 243 VAL A N 1
ATOM 1698 C CA . VAL A 1 243 ? -10.531 -11.281 27.970 1.00 85.38 243 VAL A CA 1
ATOM 1699 C C . VAL A 1 243 ? -11.367 -12.527 27.721 1.00 85.38 243 VAL A C 1
ATOM 1701 O O . VAL A 1 243 ? -12.450 -12.475 27.158 1.00 85.38 243 VAL A O 1
ATOM 1704 N N . ASP A 1 244 ? -10.946 -13.653 28.297 1.00 71.44 244 ASP A N 1
ATOM 1705 C CA . ASP A 1 244 ? -11.638 -14.941 28.181 1.00 71.44 244 ASP A CA 1
ATOM 1706 C C . ASP A 1 244 ? -12.887 -15.078 29.093 1.00 71.44 244 ASP A C 1
ATOM 1708 O O . ASP A 1 244 ? -12.939 -15.936 29.972 1.00 71.44 244 ASP A O 1
ATOM 1712 N N . ASP A 1 245 ? -13.909 -14.224 28.926 1.00 65.69 245 ASP A N 1
ATOM 1713 C CA . ASP A 1 245 ? -15.248 -14.268 29.583 1.00 65.69 245 ASP A CA 1
ATOM 1714 C C . ASP A 1 245 ? -15.236 -14.463 31.131 1.00 65.69 245 ASP A C 1
ATOM 1716 O O . ASP A 1 245 ? -16.223 -14.855 31.765 1.00 65.69 245 ASP A O 1
ATOM 1720 N N . SER A 1 246 ? -14.095 -14.233 31.796 1.00 55.72 246 SER A N 1
ATOM 1721 C CA . SER A 1 246 ? -13.864 -14.675 33.183 1.00 55.72 246 SER A CA 1
ATOM 1722 C C . SER A 1 246 ? -13.946 -13.559 34.235 1.00 55.72 246 SER A C 1
ATOM 1724 O O . SER A 1 246 ? -13.972 -13.839 35.444 1.00 55.72 246 SER A O 1
ATOM 1726 N N . GLY A 1 247 ? -14.096 -12.305 33.802 1.00 61.03 247 GLY A N 1
ATOM 1727 C CA . GLY A 1 247 ? -14.303 -11.122 34.638 1.00 61.03 247 GLY A CA 1
ATOM 1728 C C . GLY A 1 247 ? -15.500 -10.309 34.152 1.00 61.03 247 GLY A C 1
ATOM 1729 O O . GLY A 1 247 ? -15.752 -10.246 32.965 1.00 61.03 247 GLY A O 1
ATOM 1730 N N . ILE A 1 248 ? -16.268 -9.712 35.069 1.00 66.25 248 ILE A N 1
ATOM 1731 C CA . ILE A 1 248 ? -17.440 -8.867 34.732 1.00 66.25 248 ILE A CA 1
ATOM 1732 C C . ILE A 1 248 ? -17.045 -7.375 34.728 1.00 66.25 248 ILE A C 1
ATOM 1734 O O . ILE A 1 248 ? -17.817 -6.506 34.329 1.00 66.25 248 ILE A O 1
ATOM 1738 N N . GLU A 1 249 ? -15.832 -7.058 35.192 1.00 75.62 249 GLU A N 1
ATOM 1739 C CA . GLU A 1 249 ? -15.391 -5.684 35.417 1.00 75.62 249 GLU A CA 1
ATOM 1740 C C . GLU A 1 249 ? -13.868 -5.544 35.288 1.00 75.62 249 GLU A C 1
ATOM 1742 O O . GLU A 1 249 ? -13.133 -6.286 35.946 1.00 75.62 249 GLU A O 1
ATOM 1747 N N . ILE A 1 250 ? -13.418 -4.550 34.514 1.00 77.81 250 ILE A N 1
ATOM 1748 C CA . ILE A 1 250 ? -12.017 -4.102 34.444 1.00 77.81 250 ILE A CA 1
ATOM 1749 C C . ILE A 1 250 ? -11.904 -2.718 35.097 1.00 77.81 250 ILE A C 1
ATOM 1751 O O . ILE A 1 250 ? -12.615 -1.780 34.730 1.00 77.81 250 ILE A O 1
ATOM 1755 N N . ASP A 1 251 ? -11.008 -2.599 36.082 1.00 78.44 251 ASP A N 1
ATOM 1756 C CA . ASP A 1 251 ? -10.687 -1.347 36.781 1.00 78.44 251 ASP A CA 1
ATOM 1757 C C . ASP A 1 251 ? -9.308 -0.850 36.341 1.00 78.44 251 ASP A C 1
ATOM 1759 O O . ASP A 1 251 ? -8.284 -1.472 36.642 1.00 78.44 251 ASP A O 1
ATOM 1763 N N . PHE A 1 252 ? -9.284 0.309 35.678 1.00 79.69 252 PHE A N 1
ATOM 1764 C CA . PHE A 1 252 ? -8.080 0.881 35.066 1.00 79.69 252 PHE A CA 1
ATOM 1765 C C . PHE A 1 252 ? -6.967 1.177 36.084 1.00 79.69 252 PHE A C 1
ATOM 1767 O O . PHE A 1 252 ? -5.797 1.298 35.721 1.00 79.69 252 PHE A O 1
ATOM 1774 N N . ALA A 1 253 ? -7.300 1.286 37.377 1.00 76.19 253 ALA A N 1
ATOM 1775 C CA . ALA A 1 253 ? -6.317 1.495 38.438 1.00 76.19 253 ALA A CA 1
ATOM 1776 C C . ALA A 1 253 ? -5.423 0.270 38.707 1.00 76.19 253 ALA A C 1
ATOM 1778 O O . ALA A 1 253 ? -4.407 0.409 39.394 1.00 76.19 253 ALA A O 1
ATOM 1779 N N . ASN A 1 254 ? -5.800 -0.913 38.210 1.00 80.62 254 ASN A N 1
ATOM 1780 C CA . ASN A 1 254 ? -5.141 -2.181 38.527 1.00 80.62 254 ASN A CA 1
ATOM 1781 C C . ASN A 1 254 ? -4.455 -2.849 37.324 1.00 80.62 254 ASN A C 1
ATOM 1783 O O . ASN A 1 254 ? -4.000 -3.978 37.481 1.00 80.62 254 ASN A O 1
ATOM 1787 N N . LEU A 1 255 ? -4.356 -2.168 36.176 1.00 85.31 255 LEU A N 1
ATOM 1788 C CA . LEU A 1 255 ? -3.646 -2.673 34.994 1.00 85.31 255 LEU A CA 1
ATOM 1789 C C . LEU A 1 255 ? -2.184 -2.998 35.333 1.00 85.31 255 LEU A C 1
ATOM 1791 O O . LEU A 1 255 ? -1.491 -2.192 35.966 1.00 85.31 255 LEU A O 1
ATOM 1795 N N . ASP A 1 256 ? -1.722 -4.179 34.925 1.00 87.06 256 ASP A N 1
ATOM 1796 C CA . ASP A 1 256 ? -0.412 -4.724 35.292 1.00 87.06 256 ASP A CA 1
ATOM 1797 C C . ASP A 1 256 ? 0.448 -5.182 34.100 1.00 87.06 256 ASP A C 1
ATOM 1799 O O . ASP A 1 256 ? 1.560 -5.671 34.316 1.00 87.06 256 ASP A O 1
ATOM 1803 N N . GLY A 1 257 ? -0.028 -4.965 32.871 1.00 90.00 257 GLY A N 1
ATOM 1804 C CA . GLY A 1 257 ? 0.608 -5.400 31.628 1.00 90.00 257 GLY A CA 1
ATOM 1805 C C . GLY A 1 257 ? 0.087 -6.736 31.093 1.00 90.00 257 GLY A C 1
ATOM 1806 O O . GLY A 1 257 ? 0.365 -7.054 29.943 1.00 90.00 257 GLY A O 1
ATOM 1807 N N . ALA A 1 258 ? -0.663 -7.514 31.887 1.00 88.75 258 ALA A N 1
ATOM 1808 C CA . ALA A 1 258 ? -1.312 -8.747 31.430 1.00 88.75 258 ALA A CA 1
ATOM 1809 C C . ALA A 1 258 ? -2.765 -8.524 30.991 1.00 88.75 258 ALA A C 1
ATOM 1811 O O . ALA A 1 258 ? -3.195 -9.151 30.036 1.00 88.75 258 ALA A O 1
ATOM 1812 N N . ASP A 1 259 ? -3.482 -7.617 31.658 1.00 86.44 259 ASP A N 1
ATOM 1813 C CA . ASP A 1 259 ? -4.872 -7.252 31.330 1.00 86.44 259 ASP A CA 1
ATOM 1814 C C . ASP A 1 259 ? -4.948 -5.886 30.599 1.00 86.44 259 ASP A C 1
ATOM 1816 O O . ASP A 1 259 ? -5.983 -5.218 30.579 1.00 86.44 259 ASP A O 1
ATOM 1820 N N . GLY A 1 260 ? -3.811 -5.418 30.073 1.00 90.75 260 GLY A N 1
ATOM 1821 C CA . GLY A 1 260 ? -3.618 -4.086 29.495 1.00 90.75 260 GLY A CA 1
ATOM 1822 C C . GLY A 1 260 ? -2.603 -3.226 30.257 1.00 90.75 260 GL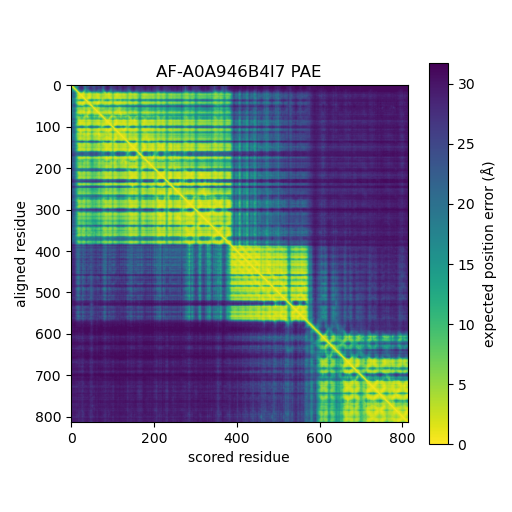Y A C 1
ATOM 1823 O O . GLY A 1 260 ? -2.020 -3.637 31.268 1.00 90.75 260 GLY A O 1
ATOM 1824 N N . PHE A 1 261 ? -2.372 -2.002 29.780 1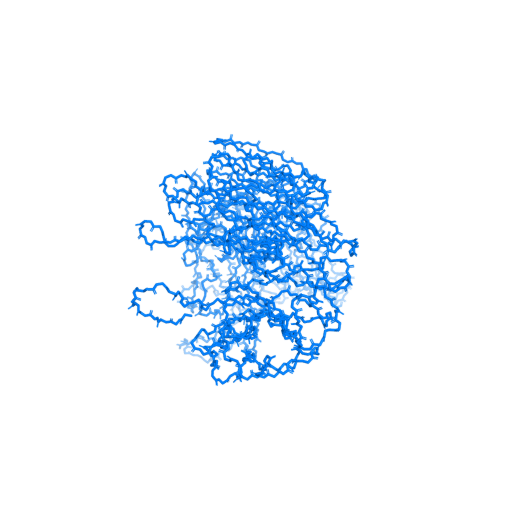.00 91.00 261 PHE A N 1
ATOM 1825 C CA . PHE A 1 261 ? -1.343 -1.096 30.300 1.00 91.00 261 PHE A CA 1
ATOM 1826 C C . PHE A 1 261 ? -1.729 0.381 30.191 1.00 91.00 261 PHE A C 1
ATOM 1828 O O . PHE A 1 261 ? -2.637 0.778 29.467 1.00 91.00 261 PHE A O 1
ATOM 1835 N N . ARG A 1 262 ? -1.023 1.235 30.937 1.00 88.50 262 ARG A N 1
ATOM 1836 C CA . ARG A 1 262 ? -1.225 2.692 30.914 1.00 88.50 262 ARG A CA 1
ATOM 1837 C C . ARG A 1 262 ? -0.306 3.349 29.889 1.00 88.50 262 ARG A C 1
ATOM 1839 O O . ARG A 1 262 ? 0.894 3.111 29.935 1.00 88.50 262 ARG A O 1
ATOM 1846 N N . VAL A 1 263 ? -0.832 4.237 29.057 1.00 88.12 263 VAL A N 1
ATOM 1847 C CA . VAL A 1 263 ? -0.049 5.096 28.159 1.00 88.12 263 VAL A CA 1
ATOM 1848 C C . VAL A 1 263 ? 0.112 6.462 28.812 1.00 88.12 263 VAL A C 1
ATOM 1850 O O . VAL A 1 263 ? -0.878 7.139 29.110 1.00 88.12 263 VAL A O 1
ATOM 1853 N N . VAL A 1 264 ? 1.354 6.866 29.072 1.00 81.62 264 VAL A N 1
ATOM 1854 C CA . VAL A 1 264 ? 1.654 8.148 29.719 1.00 81.62 264 VAL A CA 1
ATOM 1855 C C . VAL A 1 264 ? 2.352 9.103 28.763 1.00 81.62 264 VAL A C 1
ATOM 1857 O O . VAL A 1 264 ? 3.223 8.715 27.987 1.00 81.62 264 VAL A O 1
ATOM 1860 N N . ALA A 1 265 ? 1.930 10.365 28.824 1.00 73.38 265 ALA A N 1
ATOM 1861 C CA . ALA A 1 265 ? 2.543 11.440 28.072 1.00 73.38 265 ALA A CA 1
ATOM 1862 C C . ALA A 1 265 ? 3.927 11.813 28.649 1.00 73.38 265 ALA A C 1
ATOM 1864 O O . ALA A 1 265 ? 4.156 11.645 29.853 1.00 73.38 265 ALA A O 1
ATOM 1865 N N . PRO A 1 266 ? 4.802 12.403 27.818 1.00 69.56 266 PRO A N 1
ATOM 1866 C CA . PRO A 1 266 ? 6.052 13.027 28.220 1.00 69.56 266 PRO A CA 1
ATOM 1867 C C . PRO A 1 266 ? 5.956 13.945 29.436 1.00 69.56 266 PRO A C 1
ATOM 1869 O O . PRO A 1 266 ? 5.017 14.735 29.592 1.00 69.56 266 PRO A O 1
ATOM 1872 N N . VAL A 1 267 ? 6.982 13.919 30.287 1.00 61.56 267 VAL A N 1
ATOM 1873 C CA . VAL A 1 267 ? 6.979 14.692 31.538 1.00 61.56 267 VAL A CA 1
ATOM 1874 C C . VAL A 1 267 ? 7.006 16.197 31.254 1.00 61.56 267 VAL A C 1
ATOM 1876 O O . VAL A 1 267 ? 8.018 16.753 30.828 1.00 61.56 267 VAL A O 1
ATOM 1879 N N . GLY A 1 268 ? 5.930 16.894 31.630 1.00 56.62 268 GLY A N 1
ATOM 1880 C CA . GLY A 1 268 ? 5.800 18.348 31.473 1.00 56.62 268 GLY A CA 1
ATOM 1881 C C . GLY A 1 268 ? 5.048 18.783 30.215 1.00 56.62 268 GLY A C 1
ATOM 1882 O O . GLY A 1 268 ? 4.875 19.988 30.018 1.00 56.62 268 GLY A O 1
ATOM 1883 N N . GLU A 1 269 ? 4.570 17.823 29.427 1.00 60.78 269 GLU A N 1
ATOM 1884 C CA . GLU A 1 269 ? 3.711 18.027 28.270 1.00 60.78 269 GLU A CA 1
ATOM 1885 C C . GLU A 1 269 ? 2.265 17.656 28.622 1.00 60.78 269 GLU A C 1
ATOM 1887 O O . GLU A 1 269 ? 1.994 16.581 29.145 1.00 60.78 269 GLU A O 1
ATOM 1892 N N . SER A 1 270 ? 1.307 18.537 28.326 1.00 60.47 270 SER A N 1
ATOM 1893 C CA . SER A 1 270 ? -0.119 18.201 28.432 1.00 60.47 270 SER A CA 1
ATOM 1894 C C . SER A 1 270 ? -0.594 17.715 27.067 1.00 60.47 270 SER A C 1
ATOM 1896 O O . SER A 1 270 ? -1.258 18.437 26.319 1.00 60.47 270 SER A O 1
ATOM 1898 N N . LEU A 1 271 ? -0.174 16.501 26.710 1.00 63.78 271 LEU A N 1
ATOM 1899 C CA . LEU A 1 271 ? -0.638 15.849 25.495 1.00 63.78 271 LEU A CA 1
ATOM 1900 C C . LEU A 1 271 ? -2.058 15.367 25.762 1.00 63.78 271 LEU A C 1
ATOM 1902 O O . LEU A 1 271 ? -2.282 14.539 26.628 1.00 63.78 271 LEU A O 1
ATOM 1906 N N . ASN A 1 272 ? -3.047 15.931 25.086 1.00 68.06 272 ASN A N 1
ATOM 1907 C CA . ASN A 1 272 ? -4.421 15.464 25.207 1.00 68.06 272 ASN A CA 1
ATOM 1908 C C . ASN A 1 272 ? -4.569 14.143 24.424 1.00 68.06 272 ASN A C 1
ATOM 1910 O O . ASN A 1 272 ? -5.006 14.191 23.278 1.00 68.06 272 ASN A O 1
ATOM 1914 N N . LEU A 1 273 ? -4.146 13.003 24.995 1.00 71.44 273 LEU A N 1
ATOM 1915 C CA . LEU A 1 273 ? -4.042 11.700 24.308 1.00 71.44 273 LEU A CA 1
ATOM 1916 C C . LEU A 1 273 ? -5.375 10.954 24.147 1.00 71.44 273 LEU A C 1
ATOM 1918 O O . LEU A 1 273 ? -5.383 9.788 23.788 1.00 71.44 273 LEU A O 1
ATOM 1922 N N . GLY A 1 274 ? -6.518 11.605 24.355 1.00 64.19 274 GLY A N 1
ATOM 1923 C CA . GLY A 1 274 ? -7.801 10.952 24.091 1.00 64.19 274 GLY A CA 1
ATOM 1924 C C . GLY A 1 274 ? -8.946 11.908 23.781 1.00 64.19 274 GLY A C 1
ATOM 1925 O O . GLY A 1 274 ? -10.101 11.648 24.110 1.00 64.19 274 GLY A O 1
ATOM 1926 N N . SER A 1 275 ? -8.627 13.029 23.137 1.00 66.06 275 SER A N 1
ATOM 1927 C CA . SER A 1 275 ? -9.646 13.871 22.512 1.00 66.06 275 SER A CA 1
ATOM 1928 C C . SER A 1 275 ? -10.418 13.078 21.446 1.00 66.06 275 SER A C 1
ATOM 1930 O O . SER A 1 275 ? -9.894 12.157 20.846 1.00 66.06 275 SER A O 1
ATOM 1932 N N . THR A 1 276 ? -11.655 13.454 21.134 1.00 66.44 276 THR A N 1
ATOM 1933 C CA . THR A 1 276 ? -12.426 12.802 20.055 1.00 66.44 276 THR A CA 1
ATOM 1934 C C . THR A 1 276 ? -11.625 12.716 18.741 1.00 66.44 276 THR A C 1
ATOM 1936 O O . THR A 1 276 ? -11.118 13.751 18.293 1.00 66.44 276 THR A O 1
ATOM 1939 N N . ASN A 1 277 ? -11.576 11.528 18.126 1.00 72.25 277 ASN A N 1
ATOM 1940 C CA . ASN A 1 277 ? -10.981 11.205 16.813 1.00 72.25 277 ASN A CA 1
ATOM 1941 C C . ASN A 1 277 ? -9.449 11.268 16.705 1.00 72.25 277 ASN A C 1
ATOM 1943 O O . ASN A 1 277 ? -8.920 11.308 15.595 1.00 72.25 277 ASN A O 1
ATOM 1947 N N . ASN A 1 278 ? -8.723 11.305 17.821 1.00 80.94 278 ASN A N 1
ATOM 1948 C CA . ASN A 1 278 ? -7.261 11.348 17.802 1.00 80.94 278 ASN A CA 1
ATOM 1949 C C . ASN A 1 278 ? -6.598 9.985 18.048 1.00 80.94 278 ASN A C 1
ATOM 1951 O O . ASN A 1 278 ? -5.388 9.957 18.211 1.00 80.94 278 ASN A O 1
ATOM 1955 N N . VAL A 1 279 ? -7.347 8.884 18.083 1.00 87.25 279 VAL A N 1
ATOM 1956 C CA . VAL A 1 279 ? -6.801 7.521 18.156 1.00 87.25 279 VAL A CA 1
ATOM 1957 C C . VAL A 1 279 ? -7.517 6.655 17.132 1.00 87.25 279 VAL A C 1
ATOM 1959 O O . VAL A 1 279 ? -8.719 6.834 16.936 1.00 87.25 279 VAL A O 1
ATOM 1962 N N . ALA A 1 280 ? -6.783 5.751 16.492 1.00 88.69 280 ALA A N 1
ATOM 1963 C CA . ALA A 1 280 ? -7.327 4.751 15.581 1.00 88.69 280 ALA A CA 1
ATOM 1964 C C . ALA A 1 280 ? -6.463 3.482 15.600 1.00 88.69 280 ALA A C 1
ATOM 1966 O O . ALA A 1 280 ? -5.264 3.563 15.893 1.00 88.69 280 ALA A O 1
ATOM 1967 N N . ALA A 1 281 ? -7.063 2.344 15.244 1.00 90.31 281 ALA A N 1
ATOM 1968 C CA . ALA A 1 281 ? -6.309 1.191 14.767 1.00 90.31 281 ALA A CA 1
ATOM 1969 C C . ALA A 1 281 ? -5.471 1.615 13.550 1.00 90.31 281 ALA A C 1
ATOM 1971 O O . ALA A 1 281 ? -5.941 2.370 12.692 1.00 90.31 281 ALA A O 1
ATOM 1972 N N . ALA A 1 282 ? -4.219 1.178 13.516 1.00 91.50 282 ALA A N 1
ATOM 1973 C CA . ALA A 1 282 ? -3.338 1.353 12.372 1.00 91.50 282 ALA A CA 1
ATOM 1974 C C . ALA A 1 282 ? -3.264 0.087 11.511 1.00 91.50 282 ALA A C 1
ATOM 1976 O O . ALA A 1 282 ? -2.785 0.202 10.390 1.00 91.50 282 ALA A O 1
ATOM 1977 N N . GLY A 1 283 ? -3.786 -1.049 11.995 1.00 92.19 283 GLY A N 1
ATOM 1978 C CA . GLY A 1 283 ? -3.630 -2.353 11.347 1.00 92.19 283 GLY A CA 1
ATOM 1979 C C . GLY A 1 283 ? -2.177 -2.817 11.403 1.00 92.19 283 GLY A C 1
ATOM 1980 O O . GLY A 1 283 ? -1.419 -2.314 12.229 1.00 92.19 283 GLY A O 1
ATOM 1981 N N . ASP A 1 284 ? -1.762 -3.726 10.530 1.00 91.50 284 ASP A N 1
ATOM 1982 C CA . ASP A 1 284 ? -0.375 -4.206 10.467 1.00 91.50 284 ASP A CA 1
ATOM 1983 C C . ASP A 1 284 ? 0.509 -3.199 9.707 1.00 91.50 284 ASP A C 1
ATOM 1985 O O . ASP A 1 284 ? 0.956 -3.425 8.577 1.00 91.50 284 ASP A O 1
ATOM 1989 N N . PHE A 1 285 ? 0.720 -2.027 10.314 1.00 92.12 285 PHE A N 1
ATOM 1990 C CA . PHE A 1 285 ? 1.493 -0.930 9.724 1.00 92.12 285 PHE A CA 1
ATOM 1991 C C . PHE A 1 285 ? 2.967 -1.315 9.549 1.00 92.12 285 PHE A C 1
ATOM 1993 O O . PHE A 1 285 ? 3.650 -0.789 8.662 1.00 92.12 285 PHE A O 1
ATOM 2000 N N . ASN A 1 286 ? 3.471 -2.212 10.405 1.00 85.19 286 ASN A N 1
ATOM 2001 C CA . ASN A 1 286 ? 4.862 -2.644 10.405 1.00 85.19 286 ASN A CA 1
ATOM 2002 C C . ASN A 1 286 ? 5.149 -4.004 9.739 1.00 85.19 286 ASN A C 1
ATOM 2004 O O . ASN A 1 286 ? 6.325 -4.383 9.640 1.00 85.19 286 ASN A O 1
ATOM 2008 N N . GLY A 1 287 ? 4.115 -4.712 9.283 1.00 86.06 287 GLY A N 1
ATOM 2009 C CA . GLY A 1 287 ? 4.182 -6.002 8.596 1.00 86.06 287 GLY A CA 1
ATOM 2010 C C . GLY A 1 287 ? 4.639 -7.181 9.451 1.00 86.06 287 GLY A C 1
ATOM 2011 O O . GLY A 1 287 ? 5.158 -8.162 8.902 1.00 86.06 287 GLY A O 1
ATOM 2012 N N . ASP A 1 288 ? 4.546 -7.089 10.778 1.00 82.56 288 ASP A N 1
ATOM 2013 C CA . ASP A 1 288 ? 4.907 -8.176 11.687 1.00 82.56 288 ASP A CA 1
ATOM 2014 C C . ASP A 1 288 ? 3.750 -9.154 11.966 1.00 82.56 288 ASP A C 1
ATOM 2016 O O . ASP A 1 288 ? 3.963 -10.218 12.570 1.00 82.56 288 ASP A O 1
ATOM 2020 N N . GLY A 1 289 ? 2.569 -8.860 11.416 1.00 87.31 289 GLY A N 1
ATOM 2021 C CA . GLY A 1 289 ? 1.360 -9.667 11.510 1.00 87.31 289 GLY A CA 1
ATOM 2022 C C . GLY A 1 289 ? 0.552 -9.432 12.784 1.00 87.31 289 GLY A C 1
ATOM 2023 O O . GLY A 1 289 ? -0.298 -10.272 13.094 1.00 87.31 289 GLY A O 1
ATOM 2024 N N . LEU A 1 290 ? 0.843 -8.369 13.534 1.00 91.44 290 LEU A N 1
ATOM 2025 C CA . LEU A 1 290 ? 0.076 -7.906 14.690 1.00 91.44 290 LEU A CA 1
ATOM 2026 C C . LEU A 1 290 ? -0.553 -6.551 14.374 1.00 91.44 290 LEU A C 1
ATOM 2028 O O . LEU A 1 290 ? -0.007 -5.776 13.595 1.00 91.44 290 LEU A O 1
ATOM 2032 N N . ASP A 1 291 ? -1.685 -6.251 15.006 1.00 94.62 291 ASP A N 1
ATOM 2033 C CA . ASP A 1 291 ? -2.273 -4.928 14.847 1.00 94.62 291 ASP A CA 1
ATOM 2034 C C . ASP A 1 291 ? -1.435 -3.875 15.594 1.00 94.62 291 ASP A C 1
ATOM 2036 O O . ASP A 1 291 ? -1.020 -4.046 16.745 1.00 94.62 291 ASP A O 1
ATOM 2040 N N . ASP A 1 292 ? -1.219 -2.746 14.930 1.00 95.06 292 ASP A N 1
ATOM 2041 C CA . ASP A 1 292 ? -0.608 -1.534 15.451 1.00 95.06 292 ASP A CA 1
ATOM 2042 C C . ASP A 1 292 ? -1.688 -0.472 15.700 1.00 95.06 292 ASP A C 1
ATOM 2044 O O . ASP A 1 292 ? -2.825 -0.546 15.218 1.00 95.06 292 ASP A O 1
ATOM 2048 N N . PHE A 1 293 ? -1.339 0.599 16.415 1.00 94.56 293 PHE A N 1
ATOM 2049 C CA . PHE A 1 293 ? -2.264 1.716 16.610 1.00 94.56 293 PHE A CA 1
ATOM 2050 C C . PHE A 1 293 ? -1.582 3.076 16.651 1.00 94.56 293 PHE A C 1
ATOM 2052 O O . PHE A 1 293 ? -0.387 3.220 16.919 1.00 94.56 293 PHE A O 1
ATOM 2059 N N . VAL A 1 294 ? -2.373 4.115 16.387 1.00 92.69 294 VAL A N 1
ATOM 2060 C CA . VAL A 1 294 ? -1.890 5.489 16.263 1.00 92.69 294 VAL A CA 1
ATOM 2061 C C . VAL A 1 294 ? -2.568 6.415 17.267 1.00 92.69 294 VAL A C 1
ATOM 2063 O O . VAL A 1 294 ? -3.789 6.429 17.395 1.00 92.69 294 VAL A O 1
ATOM 2066 N N . ILE A 1 295 ? -1.773 7.237 17.962 1.00 89.50 295 ILE A N 1
ATOM 2067 C CA . ILE A 1 295 ? -2.243 8.267 18.897 1.00 89.50 295 ILE A CA 1
ATOM 2068 C C . ILE A 1 295 ? -1.791 9.654 18.434 1.00 89.50 295 ILE A C 1
ATOM 2070 O O . ILE A 1 295 ? -0.610 9.999 18.432 1.00 89.50 295 ILE A O 1
ATOM 2074 N N . GLY A 1 296 ? -2.757 10.504 18.125 1.00 85.44 296 GLY A N 1
ATOM 2075 C CA . GLY A 1 296 ? -2.603 11.925 17.875 1.00 85.44 296 GLY A CA 1
ATOM 2076 C C . GLY A 1 296 ? -2.589 12.759 19.157 1.00 85.44 296 GLY A C 1
ATOM 2077 O O . GLY A 1 296 ? -3.483 12.708 20.001 1.00 85.44 296 GLY A O 1
ATOM 2078 N N . ALA A 1 297 ? -1.581 13.611 19.286 1.00 80.00 297 ALA A N 1
ATOM 2079 C CA . ALA A 1 297 ? -1.385 14.526 20.398 1.00 80.00 297 ALA A CA 1
ATOM 2080 C C . ALA A 1 297 ? -1.441 15.978 19.899 1.00 80.00 297 ALA A C 1
ATOM 2082 O O . ALA A 1 297 ? -0.432 16.674 19.757 1.00 80.00 297 ALA A O 1
ATOM 2083 N N . ARG A 1 298 ? -2.674 16.454 19.691 1.00 69.94 298 ARG A N 1
ATOM 2084 C CA . ARG A 1 298 ? -3.043 17.780 19.157 1.00 69.94 298 ARG A CA 1
ATOM 2085 C C . ARG A 1 298 ? -2.268 18.981 19.732 1.00 69.94 298 ARG A C 1
ATOM 2087 O O . ARG A 1 298 ? -2.154 20.011 19.070 1.00 69.94 298 ARG A O 1
ATOM 2094 N N . ALA A 1 299 ? -1.814 18.903 20.982 1.00 61.12 299 ALA A N 1
ATOM 2095 C CA . ALA A 1 299 ? -1.270 20.029 21.742 1.00 61.12 299 ALA A CA 1
ATOM 2096 C C . ALA A 1 299 ? 0.148 19.777 22.291 1.00 61.12 299 ALA A C 1
ATOM 2098 O O . ALA A 1 299 ? 0.448 20.234 23.392 1.00 61.12 299 ALA A O 1
ATOM 2099 N N . GLY A 1 300 ? 1.009 19.073 21.537 1.00 53.34 300 GLY A N 1
ATOM 2100 C CA . GLY A 1 300 ? 2.444 18.957 21.851 1.00 53.34 300 GLY A CA 1
ATOM 2101 C C . GLY A 1 300 ? 3.029 20.322 22.215 1.00 53.34 300 GLY A C 1
ATOM 2102 O O . GLY A 1 300 ? 2.963 21.248 21.403 1.00 53.34 300 GLY A O 1
ATOM 2103 N N . GLY A 1 301 ? 3.507 20.486 23.451 1.00 48.03 301 GLY A N 1
ATOM 2104 C CA . GLY A 1 301 ? 3.726 21.756 24.159 1.00 48.03 301 GLY A CA 1
ATOM 2105 C C . GLY A 1 301 ? 4.924 22.579 23.700 1.00 48.03 301 GLY A C 1
ATOM 2106 O O . GLY A 1 301 ? 5.540 23.328 24.466 1.00 48.03 301 GLY A O 1
ATOM 2107 N N . ASN A 1 302 ? 5.175 22.564 22.399 1.00 54.09 302 ASN A N 1
ATOM 2108 C CA . ASN A 1 302 ? 5.862 23.639 21.715 1.00 54.09 302 ASN A CA 1
ATOM 2109 C C . ASN A 1 302 ? 4.958 24.902 21.711 1.00 54.09 302 ASN A C 1
ATOM 2111 O O . ASN A 1 302 ? 3.751 24.780 21.481 1.00 54.09 302 ASN A O 1
ATOM 2115 N N . PRO A 1 303 ? 5.481 26.128 21.936 1.00 53.19 303 PRO A N 1
ATOM 2116 C CA . PRO A 1 303 ? 4.731 27.397 21.929 1.00 53.19 303 PRO A CA 1
ATOM 2117 C C . PRO A 1 303 ? 3.762 27.673 20.762 1.00 53.19 303 PRO A C 1
ATOM 2119 O O . PRO A 1 303 ? 2.974 28.614 20.880 1.00 53.19 303 PRO A O 1
ATOM 2122 N N . ASP A 1 304 ? 3.799 26.890 19.682 1.00 57.88 304 ASP A N 1
ATOM 2123 C CA . ASP A 1 304 ? 3.046 27.119 18.446 1.00 57.88 304 ASP A CA 1
ATOM 2124 C C . ASP A 1 304 ? 1.915 26.097 18.171 1.00 57.88 304 ASP A C 1
ATOM 2126 O O . ASP A 1 304 ? 1.272 26.195 17.127 1.00 57.88 304 ASP A O 1
ATOM 2130 N N . ASN A 1 305 ? 1.617 25.157 19.088 1.00 65.38 305 ASN A N 1
ATOM 2131 C CA . ASN A 1 305 ? 0.621 24.081 18.882 1.00 65.38 305 ASN A CA 1
ATOM 2132 C C . ASN A 1 305 ? 0.864 23.292 17.576 1.00 65.38 305 ASN A C 1
ATOM 2134 O O . ASN A 1 305 ? -0.040 23.140 16.746 1.00 65.38 305 ASN A O 1
ATOM 2138 N N . ALA A 1 306 ? 2.103 22.837 17.372 1.00 68.38 306 ALA A N 1
ATOM 2139 C CA . ALA A 1 306 ? 2.477 22.072 16.182 1.00 68.38 306 ALA A CA 1
ATOM 2140 C C . ALA A 1 306 ? 1.707 20.749 16.081 1.00 68.38 306 ALA A C 1
ATOM 2142 O O . ALA A 1 306 ? 1.251 20.385 15.001 1.00 68.38 306 ALA A O 1
ATOM 2143 N N . GLY A 1 307 ? 1.449 20.113 17.229 1.00 77.06 307 GLY A N 1
ATOM 2144 C CA . GLY A 1 307 ? 0.863 18.778 17.279 1.00 77.06 307 GLY A CA 1
ATOM 2145 C C . GLY A 1 307 ? 1.884 17.697 16.906 1.00 77.06 307 GLY A C 1
ATOM 2146 O O . GLY A 1 307 ? 2.943 17.991 16.352 1.00 77.06 307 GLY A O 1
ATOM 2147 N N . GLN A 1 308 ? 1.598 16.455 17.279 1.00 80.94 308 GLN A N 1
ATOM 2148 C CA . GLN A 1 308 ? 2.464 15.296 17.044 1.00 80.94 308 GLN A CA 1
ATOM 2149 C C . GLN A 1 308 ? 1.626 14.019 17.014 1.00 80.94 308 GLN A C 1
ATOM 2151 O O . GLN A 1 308 ? 0.497 14.012 17.507 1.00 80.94 308 GLN A O 1
ATOM 2156 N N . VAL A 1 309 ? 2.179 12.950 16.454 1.00 88.00 309 VAL A N 1
ATOM 2157 C CA . VAL A 1 309 ? 1.547 11.627 16.389 1.00 88.00 309 VAL A CA 1
ATOM 2158 C C . VAL A 1 309 ? 2.527 10.573 16.894 1.00 88.00 309 VAL A C 1
ATOM 2160 O O . VAL A 1 309 ? 3.734 10.720 16.724 1.00 88.00 309 VAL A O 1
ATOM 2163 N N . TYR A 1 310 ? 2.013 9.533 17.536 1.00 89.69 310 TYR A N 1
ATOM 2164 C CA . TYR A 1 310 ? 2.759 8.351 17.946 1.00 89.69 310 TYR A CA 1
ATOM 2165 C C . TYR A 1 310 ? 2.166 7.137 17.250 1.00 89.69 310 TYR A C 1
ATOM 2167 O O . TYR A 1 310 ? 0.954 6.949 17.307 1.00 89.69 310 TYR A O 1
ATOM 2175 N N . ILE A 1 311 ? 3.015 6.343 16.614 1.00 93.19 311 ILE A N 1
ATOM 2176 C CA . ILE A 1 311 ? 2.664 5.029 16.084 1.00 93.19 311 ILE A CA 1
ATOM 2177 C C . ILE A 1 311 ? 3.224 4.034 17.087 1.00 93.19 311 ILE A C 1
ATOM 2179 O O . ILE A 1 311 ? 4.397 4.147 17.447 1.00 93.19 311 ILE A O 1
ATOM 2183 N N . ILE A 1 312 ? 2.383 3.134 17.578 1.00 94.44 312 ILE A N 1
ATOM 2184 C CA . ILE A 1 312 ? 2.725 2.142 18.592 1.00 94.44 312 ILE A CA 1
ATOM 2185 C C . ILE A 1 312 ? 2.542 0.765 17.978 1.00 94.44 312 ILE A C 1
ATOM 2187 O O . ILE A 1 312 ? 1.467 0.472 17.460 1.00 94.44 312 ILE A O 1
ATOM 2191 N N . PHE A 1 313 ? 3.593 -0.047 18.059 1.00 93.81 313 PHE A N 1
ATOM 2192 C CA . PHE A 1 313 ? 3.588 -1.373 17.463 1.00 93.81 313 PHE A CA 1
ATOM 2193 C C . PHE A 1 313 ? 2.995 -2.433 18.389 1.00 93.81 313 PHE A C 1
ATOM 2195 O O . PHE A 1 313 ? 3.233 -2.401 19.607 1.00 93.81 313 PHE A O 1
ATOM 2202 N N . GLY A 1 314 ? 2.274 -3.381 17.794 1.00 93.69 314 GLY A N 1
ATOM 2203 C CA . GLY A 1 314 ? 1.845 -4.613 18.433 1.00 93.69 314 GLY A CA 1
ATOM 2204 C C . GLY A 1 314 ? 3.034 -5.454 18.911 1.00 93.69 314 GLY A C 1
ATOM 2205 O O . GLY A 1 314 ? 4.179 -5.310 18.475 1.00 93.69 314 GLY A O 1
ATOM 2206 N N . SER A 1 315 ? 2.811 -6.324 19.898 1.00 92.62 315 SER A N 1
ATOM 2207 C CA . SER A 1 315 ? 3.846 -7.244 20.359 1.00 92.62 315 SER A CA 1
ATOM 2208 C C . SER A 1 315 ? 3.304 -8.486 21.049 1.00 92.62 315 SER A C 1
ATOM 2210 O O . SER A 1 315 ? 2.594 -8.411 22.042 1.00 92.62 315 SER A O 1
ATOM 2212 N N . THR A 1 316 ? 3.830 -9.648 20.661 1.00 91.75 316 THR A N 1
ATOM 2213 C CA . THR A 1 316 ? 3.667 -10.900 21.430 1.00 91.75 316 THR A CA 1
ATOM 2214 C C . THR A 1 316 ? 4.536 -10.964 22.694 1.00 91.75 316 THR A C 1
ATOM 2216 O O . THR A 1 316 ? 4.500 -11.941 23.453 1.00 91.75 316 THR A O 1
ATOM 2219 N N . SER A 1 317 ? 5.384 -9.956 22.927 1.00 90.25 317 SER A N 1
ATOM 2220 C CA . SER A 1 317 ? 6.145 -9.838 24.172 1.00 90.25 317 SER A CA 1
ATOM 2221 C C . SER A 1 317 ? 5.269 -9.266 25.282 1.00 90.25 317 SER A C 1
ATOM 2223 O O . SER A 1 317 ? 4.396 -8.447 25.043 1.00 90.25 317 SER A O 1
ATOM 2225 N N . ALA A 1 318 ? 5.538 -9.656 26.531 1.00 89.50 318 ALA A N 1
ATOM 2226 C CA . ALA A 1 318 ? 4.807 -9.102 27.667 1.00 89.50 318 ALA A CA 1
ATOM 2227 C C . ALA A 1 318 ? 4.973 -7.575 27.747 1.00 89.50 318 ALA A C 1
ATOM 2229 O O . ALA A 1 318 ? 6.105 -7.084 27.812 1.00 89.50 318 ALA A O 1
ATOM 2230 N N . PHE A 1 319 ? 3.850 -6.861 27.809 1.00 91.50 319 PHE A N 1
ATOM 2231 C CA . PHE A 1 319 ? 3.814 -5.424 28.041 1.00 91.50 319 PHE A CA 1
ATOM 2232 C C . PHE A 1 319 ? 4.090 -5.102 29.513 1.00 91.50 319 PHE A C 1
ATOM 2234 O O . PHE A 1 319 ? 3.708 -5.835 30.429 1.00 91.50 319 PHE A O 1
ATOM 2241 N N . ASP A 1 320 ? 4.764 -3.980 29.753 1.00 91.06 320 ASP A N 1
ATOM 2242 C CA . ASP A 1 320 ? 4.851 -3.402 31.090 1.00 91.06 320 ASP A CA 1
ATOM 2243 C C . ASP A 1 320 ? 3.520 -2.726 31.449 1.00 91.06 320 ASP A C 1
ATOM 2245 O O . ASP A 1 320 ? 2.820 -2.201 30.591 1.00 91.06 320 ASP A O 1
ATOM 2249 N N . ALA A 1 321 ? 3.201 -2.630 32.742 1.00 89.75 321 ALA A N 1
ATOM 2250 C CA . ALA A 1 321 ? 1.995 -1.948 33.232 1.00 89.75 321 ALA A CA 1
ATOM 2251 C C . ALA A 1 321 ? 1.884 -0.463 32.817 1.00 89.75 321 ALA A C 1
ATOM 2253 O O . ALA A 1 321 ? 0.856 0.188 33.024 1.00 89.75 321 ALA A O 1
ATOM 2254 N N . THR A 1 322 ? 2.969 0.136 32.327 1.00 88.25 322 THR A N 1
ATOM 2255 C CA . THR A 1 322 ? 3.009 1.519 31.858 1.00 88.25 322 THR A CA 1
ATOM 2256 C C . THR A 1 322 ? 3.979 1.641 30.690 1.00 88.25 322 THR A C 1
ATOM 2258 O O . THR A 1 322 ? 5.144 1.279 30.825 1.00 88.25 322 THR A O 1
ATOM 2261 N N . MET A 1 323 ? 3.493 2.206 29.590 1.00 89.62 323 MET A N 1
ATOM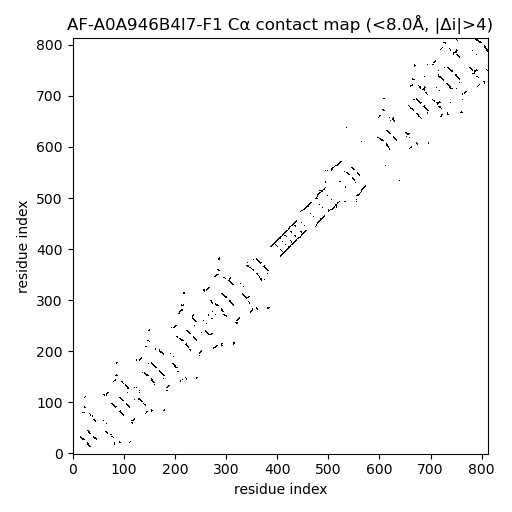 2262 C CA . MET A 1 323 ? 4.257 2.619 28.423 1.00 89.62 323 MET A CA 1
ATOM 2263 C C . MET A 1 323 ? 4.442 4.137 28.458 1.00 89.62 323 MET A C 1
ATOM 2265 O O . MET A 1 323 ? 3.466 4.889 28.501 1.00 89.62 323 MET A O 1
ATOM 2269 N N . ASP A 1 324 ? 5.698 4.574 28.468 1.00 86.31 324 ASP A N 1
ATOM 2270 C CA . ASP A 1 324 ? 6.074 5.986 28.446 1.00 86.31 324 ASP A CA 1
ATOM 2271 C C . ASP A 1 324 ? 6.400 6.414 27.014 1.00 86.31 324 ASP A C 1
ATOM 2273 O O . ASP A 1 324 ? 7.345 5.903 26.412 1.00 86.31 324 ASP A O 1
ATOM 2277 N N . LEU A 1 325 ? 5.615 7.350 26.471 1.00 85.31 325 LEU A N 1
ATOM 2278 C CA . LEU A 1 325 ? 5.787 7.830 25.100 1.00 85.31 325 LEU A CA 1
ATOM 2279 C C . LEU A 1 325 ? 7.093 8.625 24.892 1.00 85.31 325 LEU A C 1
ATOM 2281 O O . LEU A 1 325 ? 7.487 8.835 23.747 1.00 85.31 325 LEU A O 1
ATOM 2285 N N . ASP A 1 326 ? 7.771 9.059 25.964 1.00 80.00 326 ASP A N 1
ATOM 2286 C CA . ASP A 1 326 ? 9.105 9.683 25.889 1.00 80.00 326 ASP A CA 1
ATOM 2287 C C . ASP A 1 326 ? 10.247 8.673 25.668 1.00 80.00 326 ASP A C 1
ATOM 2289 O O . ASP A 1 326 ? 11.335 9.067 25.240 1.00 80.00 326 ASP A O 1
ATOM 2293 N N . ASP A 1 327 ? 10.037 7.393 25.992 1.00 80.12 327 ASP A N 1
ATOM 2294 C CA . ASP A 1 327 ? 11.079 6.350 26.004 1.00 80.12 327 ASP A CA 1
ATOM 2295 C C . ASP A 1 327 ? 10.686 5.142 25.138 1.00 80.12 327 ASP A C 1
ATOM 2297 O O . ASP A 1 327 ? 11.019 3.997 25.453 1.00 80.12 327 ASP A O 1
ATOM 2301 N N . LEU A 1 328 ? 9.962 5.391 24.040 1.00 83.12 328 LEU A N 1
ATOM 2302 C CA . LEU A 1 328 ? 9.649 4.357 23.054 1.00 83.12 328 LEU A CA 1
ATOM 2303 C C . LEU A 1 328 ? 10.942 3.831 22.426 1.00 83.12 328 LEU A C 1
ATOM 2305 O O . LEU A 1 328 ? 11.713 4.570 21.807 1.00 83.12 328 LEU A O 1
ATOM 2309 N N . SER A 1 329 ? 11.181 2.530 22.578 1.00 80.75 329 SER A N 1
ATOM 2310 C CA . SER A 1 329 ? 12.196 1.846 21.783 1.00 80.75 329 SER A CA 1
ATOM 2311 C C . SER A 1 329 ? 11.696 1.621 20.355 1.00 80.75 329 SER A C 1
ATOM 2313 O O . SER A 1 329 ? 10.495 1.573 20.117 1.00 80.75 329 SER A O 1
ATOM 2315 N N . PHE A 1 330 ? 12.618 1.413 19.411 1.00 75.19 330 PHE A N 1
ATOM 2316 C CA . PHE A 1 330 ? 12.281 1.181 18.000 1.00 75.19 330 PHE A CA 1
ATOM 2317 C C . PHE A 1 330 ? 11.288 0.022 17.787 1.00 75.19 330 PHE A C 1
ATOM 2319 O O . PHE A 1 330 ? 10.454 0.083 16.898 1.00 75.19 330 PHE A O 1
ATOM 2326 N N . ASN A 1 331 ? 11.326 -0.998 18.649 1.00 80.12 331 ASN A N 1
ATOM 2327 C CA . ASN A 1 331 ? 10.432 -2.157 18.572 1.00 80.12 331 ASN A CA 1
ATOM 2328 C C . ASN A 1 331 ? 9.057 -1.914 19.222 1.00 80.12 331 ASN A C 1
ATOM 2330 O O . ASN A 1 331 ? 8.251 -2.831 19.279 1.00 80.12 331 ASN A O 1
ATOM 2334 N N . GLN A 1 332 ? 8.830 -0.740 19.810 1.00 87.44 332 GLN A N 1
ATOM 2335 C CA . GLN A 1 332 ? 7.558 -0.356 20.428 1.00 87.44 332 GLN A CA 1
ATOM 2336 C C . GLN A 1 332 ? 6.826 0.708 19.608 1.00 87.44 332 GLN A C 1
ATOM 2338 O O . GLN A 1 332 ? 5.682 1.017 19.923 1.00 87.44 332 GLN A O 1
ATOM 2343 N N . GLY A 1 333 ? 7.481 1.292 18.603 1.00 89.12 333 GLY A N 1
ATOM 2344 C CA . GLY A 1 333 ? 6.929 2.362 17.785 1.00 89.12 333 GLY A CA 1
ATOM 2345 C C . GLY A 1 333 ? 7.825 3.594 17.713 1.00 89.12 333 GLY A C 1
ATOM 2346 O O . GLY A 1 333 ? 9.001 3.575 18.090 1.00 89.12 333 GLY A O 1
ATOM 2347 N N . PHE A 1 334 ? 7.268 4.694 17.212 1.00 88.12 334 PHE A N 1
ATOM 2348 C CA . PHE A 1 334 ? 7.995 5.945 17.016 1.00 88.12 334 PHE A CA 1
ATOM 2349 C C . PHE A 1 334 ? 7.076 7.171 17.030 1.00 88.12 334 PHE A C 1
ATOM 2351 O O . PHE A 1 334 ? 5.851 7.090 16.946 1.00 88.12 334 PHE A O 1
ATOM 2358 N N . GLN A 1 335 ? 7.701 8.342 17.146 1.00 86.69 335 GLN A N 1
ATOM 2359 C CA . GLN A 1 335 ? 7.028 9.635 17.131 1.00 86.69 335 GLN A CA 1
ATOM 2360 C C . GLN A 1 335 ? 7.187 10.321 15.771 1.00 86.69 335 GLN A C 1
ATOM 2362 O O . GLN A 1 335 ? 8.290 10.404 15.232 1.00 86.69 335 GLN A O 1
ATOM 2367 N N . VAL A 1 336 ? 6.100 10.911 15.281 1.00 85.25 336 VAL A N 1
ATOM 2368 C CA . VAL A 1 336 ? 6.064 11.785 14.107 1.00 85.25 336 VAL A CA 1
ATOM 2369 C C . VAL A 1 336 ? 5.810 13.218 14.558 1.00 85.25 336 VAL A C 1
ATOM 2371 O O . VAL A 1 336 ? 4.809 13.532 15.210 1.00 85.25 336 VAL A O 1
ATOM 2374 N N . LEU A 1 337 ? 6.751 14.094 14.215 1.00 78.00 337 LEU A N 1
ATOM 2375 C CA . LEU A 1 337 ? 6.749 15.504 14.586 1.00 78.00 337 LEU A CA 1
ATOM 2376 C C . LEU A 1 337 ? 6.358 16.371 13.390 1.00 78.00 337 LEU A C 1
ATOM 2378 O O . LEU A 1 337 ? 6.808 16.119 12.276 1.00 78.00 337 LEU A O 1
ATOM 2382 N N . ASN A 1 338 ? 5.597 17.435 13.647 1.00 72.62 338 ASN A N 1
ATOM 2383 C CA . ASN A 1 338 ? 5.386 18.500 12.670 1.00 72.62 338 ASN A CA 1
ATOM 2384 C C . ASN A 1 338 ? 6.361 19.668 12.911 1.00 72.62 338 ASN A C 1
ATOM 2386 O O . ASN A 1 338 ? 6.661 20.015 14.059 1.00 72.62 338 ASN A O 1
ATOM 2390 N N . ASP A 1 339 ? 6.846 20.293 11.836 1.00 62.59 339 ASP A N 1
ATOM 2391 C CA . ASP A 1 339 ? 7.749 21.448 11.888 1.00 62.59 339 ASP A CA 1
ATOM 2392 C C . ASP A 1 339 ? 7.007 22.805 11.956 1.00 62.59 339 ASP A C 1
ATOM 2394 O O . ASP A 1 339 ? 7.624 23.835 12.263 1.00 62.59 339 ASP A O 1
ATOM 2398 N N . GLY A 1 340 ? 5.682 22.807 11.747 1.00 61.09 340 GLY A N 1
ATOM 2399 C CA . GLY A 1 340 ? 4.807 23.983 11.745 1.00 61.09 340 GLY A CA 1
ATOM 2400 C C . GLY A 1 340 ? 3.636 23.910 12.736 1.00 61.09 340 GLY A C 1
ATOM 2401 O O . GLY A 1 340 ? 3.212 22.845 13.163 1.00 61.09 340 GLY A O 1
ATOM 2402 N N . GLY A 1 341 ? 3.098 25.072 13.136 1.00 60.97 341 GLY A N 1
ATOM 2403 C CA . GLY A 1 341 ? 1.840 25.154 13.900 1.00 60.97 341 GLY A CA 1
ATOM 2404 C C . GLY A 1 341 ? 0.666 24.632 13.068 1.00 60.97 341 GLY A C 1
ATOM 2405 O O . GLY A 1 341 ? 0.667 24.855 11.868 1.00 60.97 341 GLY A O 1
ATOM 2406 N N . GLY A 1 342 ? -0.352 24.010 13.665 1.00 68.56 342 GLY A N 1
ATOM 2407 C CA . GLY A 1 342 ? -1.452 23.445 12.864 1.00 68.56 342 GLY A CA 1
ATOM 2408 C C . GLY A 1 342 ? -2.179 22.261 13.485 1.00 68.56 342 GLY A C 1
ATOM 2409 O O . GLY A 1 342 ? -2.954 21.613 12.801 1.00 68.56 342 GLY A O 1
ATOM 2410 N N . PHE A 1 343 ? -1.977 21.969 14.774 1.00 74.75 343 PHE A N 1
ATOM 2411 C CA . PHE A 1 343 ? -2.683 20.877 15.447 1.00 74.75 343 PHE A CA 1
ATOM 2412 C C . PHE A 1 343 ? -2.506 19.514 14.747 1.00 74.75 343 PHE A C 1
ATOM 2414 O O . PHE A 1 343 ? -3.467 18.757 14.669 1.00 74.75 343 PHE A O 1
ATOM 2421 N N . PHE A 1 344 ? -1.316 19.201 14.226 1.00 80.44 344 PHE A N 1
ATOM 2422 C CA . PHE A 1 344 ? -1.026 17.893 13.630 1.00 80.44 344 PHE A CA 1
ATOM 2423 C C . PHE A 1 344 ? -1.387 16.753 14.596 1.00 80.44 344 PHE A C 1
ATOM 2425 O O . PHE A 1 344 ? -1.186 16.871 15.809 1.00 80.44 344 PHE A O 1
ATOM 2432 N N . GLY A 1 345 ? -1.974 15.672 14.081 1.00 80.06 345 GLY A N 1
ATOM 2433 C CA . GLY A 1 345 ? -2.533 14.620 14.932 1.00 80.06 345 GLY A CA 1
ATOM 2434 C C . GLY A 1 345 ? -3.804 15.047 15.673 1.00 80.06 345 GLY A C 1
ATOM 2435 O O . GLY A 1 345 ? -4.092 14.529 16.751 1.00 80.06 345 GLY A O 1
ATOM 2436 N N . GLN A 1 346 ? -4.558 16.021 15.149 1.00 79.94 346 GLN A N 1
ATOM 2437 C CA . GLN A 1 346 ? -5.895 16.330 15.661 1.00 79.94 346 GLN A CA 1
ATOM 2438 C C . GLN A 1 346 ? -6.886 15.225 15.295 1.00 79.94 346 GLN A C 1
ATOM 2440 O O . GLN A 1 346 ? -7.764 14.921 16.100 1.00 79.94 346 GLN A O 1
ATOM 2445 N N . THR A 1 347 ? -6.753 14.671 14.092 1.00 82.12 347 THR A N 1
ATOM 2446 C CA . THR A 1 347 ? -7.521 13.517 13.627 1.00 82.12 347 THR A CA 1
ATOM 2447 C C . THR A 1 347 ? -6.578 12.479 13.046 1.00 82.12 347 THR A C 1
ATOM 2449 O O . THR A 1 347 ? -5.640 12.853 12.341 1.00 82.12 347 THR A O 1
ATOM 2452 N N . VAL A 1 348 ? -6.831 11.203 13.307 1.00 84.50 348 VAL A N 1
ATOM 2453 C CA . VAL A 1 348 ? -6.081 10.083 12.719 1.00 84.50 348 VAL A CA 1
ATOM 2454 C C . VAL A 1 348 ? -7.048 8.993 12.264 1.00 84.50 348 VAL A C 1
ATOM 2456 O O . VAL A 1 348 ? -8.146 8.875 12.805 1.00 84.50 348 VAL A O 1
ATOM 2459 N N . THR A 1 349 ? -6.654 8.231 11.253 1.00 87.06 349 THR A N 1
ATOM 2460 C CA . THR A 1 349 ? -7.336 7.021 10.774 1.00 87.06 349 THR A CA 1
ATOM 2461 C C . THR A 1 349 ? -6.289 6.117 10.123 1.00 87.06 349 THR A C 1
ATOM 2463 O O . THR A 1 349 ? -5.287 6.633 9.631 1.00 87.06 349 THR A O 1
ATOM 2466 N N . GLY A 1 350 ? -6.481 4.803 10.144 1.00 85.06 350 GLY A N 1
ATOM 2467 C CA . GLY A 1 350 ? -5.563 3.837 9.542 1.00 85.06 350 GLY A CA 1
ATOM 2468 C C . GLY A 1 350 ? -6.208 2.460 9.417 1.00 85.06 350 GLY A C 1
ATOM 2469 O O . GLY A 1 350 ? -7.438 2.370 9.476 1.00 85.06 350 GLY A O 1
ATOM 2470 N N . GLY A 1 351 ? -5.388 1.421 9.249 1.00 79.50 351 GLY A N 1
ATOM 2471 C CA . GLY A 1 351 ? -5.848 0.031 9.139 1.00 79.50 351 GLY A CA 1
ATOM 2472 C C . GLY A 1 351 ? -6.318 -0.360 7.741 1.00 79.50 351 GLY A C 1
ATOM 2473 O O . GLY A 1 351 ? -7.164 -1.240 7.601 1.00 79.50 351 GLY A O 1
ATOM 2474 N N . ALA A 1 352 ? -5.849 0.352 6.715 1.00 83.44 352 ALA A N 1
ATOM 2475 C CA . ALA A 1 352 ? -6.075 -0.029 5.332 1.00 83.44 352 ALA A CA 1
ATOM 2476 C C . ALA A 1 352 ? -4.828 0.251 4.497 1.00 83.44 352 ALA A C 1
ATOM 2478 O O . ALA A 1 352 ? -4.328 1.375 4.501 1.00 83.44 352 ALA A O 1
ATOM 2479 N N . ASP A 1 353 ? -4.401 -0.744 3.733 1.00 79.12 353 ASP A N 1
ATOM 2480 C CA . ASP A 1 353 ? -3.433 -0.614 2.647 1.00 79.12 353 ASP A CA 1
ATOM 2481 C C . ASP A 1 353 ? -4.041 0.193 1.479 1.00 79.12 353 ASP A C 1
ATOM 2483 O O . ASP A 1 353 ? -4.865 -0.303 0.698 1.00 79.12 353 ASP A O 1
ATOM 2487 N N . ILE A 1 354 ? -3.688 1.478 1.378 1.00 81.62 354 ILE A N 1
ATOM 2488 C CA . ILE A 1 354 ? -4.211 2.379 0.345 1.00 81.62 354 ILE A CA 1
ATOM 2489 C C . ILE A 1 354 ? -3.376 2.358 -0.938 1.00 81.62 354 ILE A C 1
ATOM 2491 O O . ILE A 1 354 ? -3.846 2.869 -1.964 1.00 81.62 354 ILE A O 1
ATOM 2495 N N . ASN A 1 355 ? -2.152 1.826 -0.896 1.00 70.06 355 ASN A N 1
ATOM 2496 C CA . ASN A 1 355 ? -1.225 1.829 -2.028 1.00 70.06 355 ASN A CA 1
ATOM 2497 C C . ASN A 1 355 ? -1.063 0.433 -2.685 1.00 70.06 355 ASN A C 1
ATOM 2499 O O . ASN A 1 355 ? -0.579 0.353 -3.817 1.00 70.06 355 ASN A O 1
ATOM 2503 N N . GLY A 1 356 ? -1.559 -0.626 -2.043 1.00 73.38 356 GLY A N 1
ATOM 2504 C CA . GLY A 1 356 ? -1.529 -2.014 -2.492 1.00 73.38 356 GLY A CA 1
ATOM 2505 C C . GLY A 1 356 ? -0.220 -2.760 -2.208 1.00 73.38 356 GLY A C 1
ATOM 2506 O O . GLY A 1 356 ? 0.040 -3.758 -2.890 1.00 73.38 356 GLY A O 1
ATOM 2507 N N . ASP A 1 357 ? 0.626 -2.280 -1.293 1.00 63.03 357 ASP A N 1
ATOM 2508 C CA . ASP A 1 357 ? 1.938 -2.865 -0.984 1.00 63.03 357 ASP A CA 1
ATOM 2509 C C . ASP A 1 357 ? 1.906 -3.958 0.098 1.00 63.03 357 ASP A C 1
ATOM 2511 O O . ASP A 1 357 ? 2.909 -4.649 0.311 1.00 63.03 357 ASP A O 1
ATOM 2515 N N . GLY A 1 358 ? 0.738 -4.191 0.695 1.00 76.31 358 GLY A N 1
ATOM 2516 C CA . GLY A 1 358 ? 0.498 -5.211 1.705 1.00 76.31 358 GLY A CA 1
ATOM 2517 C C . GLY A 1 358 ? 0.761 -4.771 3.144 1.00 76.31 358 GLY A C 1
ATOM 2518 O O . GLY A 1 358 ? 0.689 -5.636 4.016 1.00 76.31 358 GLY A O 1
ATOM 2519 N N . PHE A 1 359 ? 1.050 -3.491 3.395 1.00 82.69 359 PHE A N 1
ATOM 2520 C CA . PHE A 1 359 ? 1.134 -2.906 4.734 1.00 82.69 359 PHE A CA 1
ATOM 2521 C C . PHE A 1 359 ? -0.026 -1.932 4.948 1.00 82.69 359 PHE A C 1
ATOM 2523 O O . PHE A 1 359 ? -0.428 -1.219 4.031 1.00 82.69 359 PHE A O 1
ATOM 2530 N N . ASP A 1 360 ? -0.576 -1.879 6.160 1.00 88.00 360 ASP A N 1
ATOM 2531 C CA . ASP A 1 360 ? -1.643 -0.918 6.433 1.00 88.00 360 ASP A CA 1
ATOM 2532 C C . ASP A 1 360 ? -1.091 0.509 6.545 1.00 88.00 360 ASP A C 1
ATOM 2534 O O . ASP A 1 360 ? -0.022 0.742 7.105 1.00 88.00 360 ASP A O 1
ATOM 2538 N N . ASP A 1 361 ? -1.835 1.491 6.032 1.00 85.94 361 ASP A N 1
ATOM 2539 C CA . ASP A 1 361 ? -1.421 2.893 5.985 1.00 85.94 361 ASP A CA 1
ATOM 2540 C C . ASP A 1 361 ? -2.155 3.753 7.027 1.00 85.94 361 ASP A C 1
ATOM 2542 O O . ASP A 1 361 ? -3.232 3.415 7.528 1.00 85.94 361 ASP A O 1
ATOM 2546 N N . ILE A 1 362 ? -1.599 4.931 7.335 1.00 90.62 362 ILE A N 1
ATOM 2547 C CA . ILE A 1 362 ? -2.173 5.880 8.302 1.00 90.62 362 ILE A CA 1
ATOM 2548 C C . ILE A 1 362 ? -2.370 7.250 7.655 1.00 90.62 362 ILE A C 1
ATOM 2550 O O . ILE A 1 362 ? -1.435 7.854 7.135 1.00 90.62 362 ILE A O 1
ATOM 2554 N N . ALA A 1 363 ? -3.560 7.828 7.793 1.00 89.31 363 ALA A N 1
ATOM 2555 C CA . ALA A 1 363 ? -3.821 9.225 7.470 1.00 89.31 363 ALA A CA 1
ATOM 2556 C C . ALA A 1 363 ? -3.924 10.091 8.735 1.00 89.31 363 ALA A C 1
ATOM 2558 O O . ALA A 1 363 ? -4.617 9.779 9.705 1.00 89.31 363 ALA A O 1
ATOM 2559 N N . ILE A 1 364 ? -3.252 11.239 8.697 1.00 86.50 364 ILE A N 1
ATOM 2560 C CA . ILE A 1 364 ? -3.142 12.204 9.786 1.00 86.50 364 ILE A CA 1
ATOM 2561 C C . ILE A 1 364 ? -3.666 13.555 9.307 1.00 86.50 364 ILE A C 1
ATOM 2563 O O . ILE A 1 364 ? -3.217 14.097 8.297 1.00 86.50 364 ILE A O 1
ATOM 2567 N N . GLY A 1 365 ? -4.588 14.130 10.073 1.00 83.50 365 GLY A N 1
ATOM 2568 C CA . GLY A 1 365 ? -5.115 15.472 9.859 1.00 83.50 365 GLY A CA 1
ATOM 2569 C C . GLY A 1 365 ? -4.665 16.466 10.929 1.00 83.50 365 GLY A C 1
ATOM 2570 O O . GLY A 1 365 ? -4.598 16.154 12.124 1.00 83.50 365 GLY A O 1
ATOM 2571 N N . GLY A 1 366 ? -4.392 17.690 10.484 1.00 77.62 366 GLY A N 1
ATOM 2572 C CA . GLY A 1 366 ? -4.230 18.883 11.307 1.00 77.62 366 GLY A CA 1
ATOM 2573 C C . GLY A 1 366 ? -5.320 19.926 11.041 1.00 77.62 366 GLY A C 1
ATOM 2574 O O . GLY A 1 366 ? -6.003 19.909 10.018 1.00 77.62 366 GLY A O 1
ATOM 2575 N N . GLY A 1 367 ? -5.486 20.853 11.981 1.00 69.75 367 GLY A N 1
ATOM 2576 C CA . GLY A 1 367 ? -6.334 22.032 11.813 1.00 69.75 367 GLY A CA 1
ATOM 2577 C C . GLY A 1 367 ? -5.642 23.160 11.038 1.00 69.75 367 GLY A C 1
ATOM 2578 O O . GLY A 1 367 ? -4.480 23.069 10.654 1.00 69.75 367 GLY A O 1
ATOM 2579 N N . GLU A 1 368 ? -6.353 24.274 10.840 1.00 67.12 368 GLU A N 1
ATOM 2580 C CA . GLU A 1 368 ? -5.793 25.450 10.162 1.00 67.12 368 GLU A CA 1
ATOM 2581 C C . GLU A 1 368 ? -4.532 25.976 10.881 1.00 67.12 368 GLU A C 1
ATOM 2583 O O . GLU A 1 368 ? -4.583 26.408 12.041 1.00 67.12 368 GLU A O 1
ATOM 2588 N N . ASN A 1 369 ? -3.399 26.010 10.176 1.00 62.53 369 ASN A N 1
ATOM 2589 C CA . ASN A 1 369 ? -2.198 26.695 10.640 1.00 62.53 369 ASN A CA 1
ATOM 2590 C C . ASN A 1 369 ? -2.389 28.226 10.652 1.00 62.53 369 ASN A C 1
ATOM 2592 O O . ASN A 1 369 ? -3.375 28.770 10.152 1.00 62.53 369 ASN A O 1
ATOM 2596 N N . ALA A 1 370 ? -1.425 28.977 11.200 1.00 58.78 370 ALA A N 1
ATOM 2597 C CA . ALA A 1 370 ? -1.522 30.441 11.319 1.00 58.78 370 ALA A CA 1
ATOM 2598 C C . ALA A 1 370 ? -1.698 31.190 9.974 1.00 58.78 370 ALA A C 1
ATOM 2600 O O . ALA A 1 370 ? -2.029 32.380 9.975 1.00 58.78 370 ALA A O 1
ATOM 2601 N N . ASN A 1 371 ? -1.480 30.510 8.842 1.00 60.62 371 ASN A N 1
ATOM 2602 C CA . ASN A 1 371 ? -1.658 31.035 7.491 1.00 60.62 371 ASN A CA 1
ATOM 2603 C C . ASN A 1 371 ? -2.984 30.600 6.832 1.00 60.62 371 ASN A C 1
ATOM 2605 O O . ASN A 1 371 ? -3.279 31.082 5.738 1.00 60.62 371 ASN A O 1
ATOM 2609 N N . GLY A 1 372 ? -3.789 29.764 7.499 1.00 60.25 372 GLY A N 1
ATOM 2610 C CA . GLY A 1 372 ? -5.077 29.262 7.015 1.00 60.25 372 GLY A CA 1
ATOM 2611 C C . GLY A 1 372 ? -4.989 28.025 6.116 1.00 60.25 372 GLY A C 1
ATOM 2612 O O . GLY A 1 372 ? -5.913 27.803 5.339 1.00 60.25 372 GLY A O 1
ATOM 2613 N N . ASN A 1 373 ? -3.892 27.261 6.174 1.00 60.56 373 ASN A N 1
ATOM 2614 C CA . ASN A 1 373 ? -3.779 25.980 5.470 1.00 60.56 373 ASN A CA 1
ATOM 2615 C C . ASN A 1 373 ? -4.085 24.828 6.437 1.00 60.56 373 ASN A C 1
ATOM 2617 O O . ASN A 1 373 ? -3.629 24.866 7.578 1.00 60.56 373 ASN A O 1
ATOM 2621 N N . GLU A 1 374 ? -4.812 23.819 5.966 1.00 65.38 374 GLU A N 1
ATOM 2622 C CA . GLU A 1 374 ? -4.967 22.521 6.633 1.00 65.38 374 GLU A CA 1
ATOM 2623 C C . GLU A 1 374 ? -3.868 21.581 6.120 1.00 65.38 374 GLU A C 1
ATOM 2625 O O . GLU A 1 374 ? -3.581 21.563 4.920 1.00 65.38 374 GLU A O 1
ATOM 2630 N N . GLU A 1 375 ? -3.236 20.834 7.022 1.00 66.69 375 GLU A N 1
ATOM 2631 C CA . GLU A 1 375 ? -2.225 19.830 6.681 1.00 66.69 375 GLU A CA 1
ATOM 2632 C C . GLU A 1 375 ? -2.845 18.437 6.815 1.00 66.69 375 GLU A C 1
ATOM 2634 O O . GLU A 1 375 ? -3.406 18.091 7.856 1.00 66.69 375 GLU A O 1
ATOM 2639 N N . GLN A 1 376 ? -2.770 17.662 5.735 1.00 77.19 376 GLN A N 1
ATOM 2640 C CA . GLN A 1 376 ? -3.140 16.252 5.692 1.00 77.19 376 GLN A CA 1
ATOM 2641 C C . GLN A 1 376 ? -1.913 15.476 5.227 1.00 77.19 376 GLN A C 1
ATOM 2643 O O . GLN A 1 376 ? -1.340 15.802 4.186 1.00 77.19 376 GLN A O 1
ATOM 2648 N N . THR A 1 377 ? -1.520 14.474 6.001 1.00 82.06 377 THR A N 1
ATOM 2649 C CA . THR A 1 377 ? -0.360 13.626 5.727 1.00 82.06 377 THR A CA 1
ATOM 2650 C C . THR A 1 377 ? -0.821 12.184 5.702 1.00 82.06 377 THR A C 1
ATOM 2652 O O . THR A 1 377 ? -1.550 11.768 6.596 1.00 82.06 377 THR A O 1
ATOM 2655 N N . VAL A 1 378 ? -0.381 11.425 4.707 1.00 85.88 378 VAL A N 1
ATOM 2656 C CA . VAL A 1 378 ? -0.473 9.966 4.727 1.00 85.88 378 VAL A CA 1
ATOM 2657 C C . VAL A 1 378 ? 0.917 9.428 5.039 1.00 85.88 378 VAL A C 1
ATOM 2659 O O . VAL A 1 378 ? 1.898 9.883 4.450 1.00 85.88 378 VAL A O 1
ATOM 2662 N N . LEU A 1 379 ? 0.995 8.517 5.997 1.00 86.94 379 LEU A N 1
ATOM 2663 C CA . LEU A 1 379 ? 2.163 7.700 6.273 1.00 86.94 379 LEU A CA 1
ATOM 2664 C C . LEU A 1 379 ? 1.901 6.333 5.670 1.00 86.94 379 LEU A C 1
ATOM 2666 O O . LEU A 1 379 ? 0.877 5.728 5.982 1.00 86.94 379 LEU A O 1
ATOM 2670 N N . LEU A 1 380 ? 2.821 5.895 4.819 1.00 85.69 380 LEU A N 1
ATOM 2671 C CA . LEU A 1 380 ? 2.737 4.573 4.230 1.00 85.69 380 LEU A CA 1
ATOM 2672 C C . LEU A 1 380 ? 3.323 3.540 5.195 1.00 85.69 380 LEU A C 1
ATOM 2674 O O . LEU A 1 380 ? 4.379 3.803 5.791 1.00 85.69 380 LEU A O 1
ATOM 2678 N N . GLY A 1 381 ? 2.618 2.426 5.365 1.00 82.12 381 GLY A N 1
ATOM 2679 C CA . GLY A 1 381 ? 3.089 1.254 6.089 1.00 82.12 381 GLY A CA 1
ATOM 2680 C C . GLY A 1 381 ? 4.318 0.657 5.411 1.00 82.12 381 GLY A C 1
ATOM 2681 O O . GLY A 1 381 ? 4.571 0.871 4.228 1.00 82.12 381 GLY A O 1
ATOM 2682 N N . GLN A 1 382 ? 5.153 -0.028 6.184 1.00 80.81 382 GLN A N 1
ATOM 2683 C CA . GLN A 1 382 ? 6.332 -0.722 5.660 1.00 80.81 382 GLN A CA 1
ATOM 2684 C C . GLN A 1 382 ? 6.908 -1.665 6.712 1.00 80.81 382 GLN A C 1
ATOM 2686 O O . GLN A 1 382 ? 6.652 -1.528 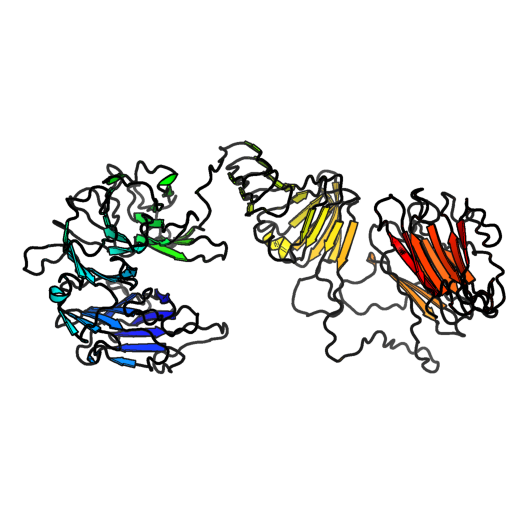7.900 1.00 80.81 382 GLN A O 1
ATOM 2691 N N . ASP A 1 383 ? 7.792 -2.570 6.301 1.00 74.81 383 ASP A N 1
ATOM 2692 C CA . ASP A 1 383 ? 8.436 -3.485 7.239 1.00 74.81 383 ASP A CA 1
ATOM 2693 C C . ASP A 1 383 ? 9.439 -2.774 8.174 1.00 74.81 383 ASP A C 1
ATOM 2695 O O . ASP A 1 383 ? 10.546 -2.407 7.754 1.00 74.81 383 ASP A O 1
ATOM 2699 N N . PHE A 1 384 ? 9.086 -2.657 9.461 1.00 70.81 384 PHE A N 1
ATOM 2700 C CA . PHE A 1 384 ? 9.980 -2.180 10.533 1.00 70.81 384 PHE A CA 1
ATOM 2701 C C . PHE A 1 384 ? 10.559 -3.322 11.399 1.00 70.81 384 PHE A C 1
ATOM 2703 O O . PHE A 1 384 ? 11.286 -3.065 12.360 1.00 70.81 384 PHE A O 1
ATOM 2710 N N . SER A 1 385 ? 10.282 -4.586 11.062 1.00 59.75 385 SER A N 1
ATOM 2711 C CA . SER A 1 385 ? 10.693 -5.795 11.798 1.00 59.75 385 SER A CA 1
ATOM 2712 C C . SER A 1 385 ? 12.162 -6.195 11.560 1.00 59.75 385 SER A C 1
ATOM 2714 O O . SER A 1 385 ? 12.769 -6.937 12.346 1.00 59.75 385 SER A O 1
ATOM 2716 N N . GLY A 1 386 ? 12.770 -5.690 10.482 1.00 55.34 386 GLY A N 1
ATOM 2717 C CA . GLY A 1 386 ? 14.175 -5.911 10.151 1.00 55.34 386 GLY A CA 1
ATOM 2718 C C . GLY A 1 386 ? 15.137 -5.045 10.970 1.00 55.34 386 GLY A C 1
ATOM 2719 O O . GLY A 1 386 ? 14.826 -3.925 11.361 1.00 55.34 386 GLY A O 1
ATOM 2720 N N . ASN A 1 387 ? 16.370 -5.527 11.173 1.00 58.78 387 ASN A N 1
ATOM 2721 C CA . ASN A 1 387 ? 17.505 -4.680 11.570 1.00 58.78 387 ASN A CA 1
ATOM 2722 C C . ASN A 1 387 ? 17.812 -3.718 10.403 1.00 58.78 387 ASN A C 1
ATOM 2724 O O . ASN A 1 387 ? 18.773 -3.917 9.663 1.00 58.78 387 ASN A O 1
ATOM 2728 N N . ALA A 1 388 ? 16.959 -2.716 10.205 1.00 66.62 388 ALA A N 1
ATOM 2729 C CA . ALA A 1 388 ? 17.168 -1.652 9.247 1.00 66.62 388 ALA A CA 1
ATOM 2730 C C . ALA A 1 388 ? 18.505 -0.987 9.569 1.00 66.62 388 ALA A C 1
ATOM 2732 O O . ALA A 1 388 ? 18.722 -0.479 10.676 1.00 66.62 388 ALA A O 1
ATOM 2733 N N . VAL A 1 389 ? 19.436 -1.033 8.621 1.00 75.81 389 VAL A N 1
ATOM 2734 C CA . VAL A 1 389 ? 20.677 -0.278 8.752 1.00 75.81 389 VAL A CA 1
ATOM 2735 C C . VAL A 1 389 ? 20.403 1.096 8.170 1.00 75.81 389 VAL A C 1
ATOM 2737 O O . VAL A 1 389 ? 20.229 1.242 6.963 1.00 75.81 389 VAL A O 1
ATOM 2740 N N . VAL A 1 390 ? 20.323 2.079 9.063 1.00 81.19 390 VAL A N 1
ATOM 2741 C CA . VAL A 1 390 ? 20.089 3.480 8.717 1.00 81.19 390 VAL A CA 1
ATOM 2742 C C . VAL A 1 390 ? 21.415 4.230 8.786 1.00 81.19 390 VAL A C 1
ATOM 2744 O O . VAL A 1 390 ? 22.117 4.166 9.805 1.00 81.19 390 VAL A O 1
ATOM 2747 N N . GLY A 1 391 ? 21.769 4.899 7.695 1.00 79.56 391 GLY A N 1
ATOM 2748 C CA . GLY A 1 391 ? 22.921 5.782 7.600 1.00 79.56 391 GLY A CA 1
ATOM 2749 C C . GLY A 1 391 ? 22.706 7.122 8.296 1.00 79.56 391 GLY A C 1
ATOM 2750 O O . GLY A 1 391 ? 21.663 7.404 8.890 1.00 79.56 391 GLY A O 1
ATOM 2751 N N . GLY A 1 392 ? 23.778 7.903 8.350 1.00 73.50 392 GLY A N 1
ATOM 2752 C CA . GLY A 1 392 ? 23.812 9.214 8.987 1.00 73.50 392 GLY A CA 1
ATOM 2753 C C . GLY A 1 392 ? 23.659 10.356 7.985 1.00 73.50 392 GLY A C 1
ATOM 2754 O O . GLY A 1 392 ? 23.079 10.212 6.922 1.00 73.50 392 GLY A O 1
ATOM 2755 N N . ASP A 1 393 ? 24.208 11.523 8.336 1.00 85.00 393 ASP A N 1
ATOM 2756 C CA . ASP A 1 393 ? 24.162 12.715 7.474 1.00 85.00 393 ASP A CA 1
ATOM 2757 C C . ASP A 1 393 ? 25.258 12.739 6.375 1.00 85.00 393 ASP A C 1
ATOM 2759 O O . ASP A 1 393 ? 25.607 13.813 5.869 1.00 85.00 393 ASP A O 1
ATOM 2763 N N . GLY A 1 394 ? 25.937 11.627 6.086 1.00 87.69 394 GLY A N 1
ATOM 2764 C CA . GLY A 1 394 ? 26.973 11.633 5.055 1.00 87.69 394 GLY A CA 1
ATOM 2765 C C . GLY A 1 394 ? 27.233 10.271 4.440 1.00 87.69 394 GLY A C 1
ATOM 2766 O O . GLY A 1 394 ? 26.983 9.273 5.084 1.00 87.69 394 GLY A O 1
ATOM 2767 N N . ALA A 1 395 ? 27.866 10.290 3.262 1.00 93.81 395 ALA A N 1
ATOM 2768 C CA . ALA A 1 395 ? 28.105 9.133 2.396 1.00 93.81 395 ALA A CA 1
ATOM 2769 C C . ALA A 1 395 ? 28.479 7.835 3.134 1.00 93.81 395 ALA A C 1
ATOM 2771 O O . ALA A 1 395 ? 29.625 7.648 3.581 1.00 93.81 395 ALA A O 1
ATOM 2772 N N . ASP A 1 396 ? 27.512 6.937 3.188 1.00 92.94 396 ASP A N 1
ATOM 2773 C CA . ASP A 1 396 ? 27.560 5.621 3.780 1.00 92.94 396 ASP A CA 1
ATOM 2774 C C . ASP A 1 396 ? 27.667 4.534 2.699 1.00 92.94 396 ASP A C 1
ATOM 2776 O O . ASP A 1 396 ? 27.495 4.730 1.494 1.00 92.94 396 ASP A O 1
ATOM 2780 N N . THR A 1 397 ? 28.084 3.342 3.114 1.00 95.94 397 THR A N 1
ATOM 2781 C CA . THR A 1 397 ? 28.133 2.184 2.219 1.00 95.94 397 THR A CA 1
ATOM 2782 C C . THR A 1 397 ? 27.671 0.958 2.971 1.00 95.94 397 THR A C 1
ATOM 2784 O O . THR A 1 397 ? 28.350 0.502 3.899 1.00 95.94 397 THR A O 1
ATOM 2787 N N . PHE A 1 398 ? 26.548 0.405 2.531 1.00 92.00 398 PHE A N 1
ATOM 2788 C CA . PHE A 1 398 ? 25.980 -0.820 3.063 1.00 92.00 398 PHE A CA 1
ATOM 2789 C C . PHE A 1 398 ? 26.120 -1.953 2.057 1.00 92.00 398 PHE A C 1
ATOM 2791 O O . PHE A 1 398 ? 26.103 -1.772 0.840 1.00 92.00 398 PHE A O 1
ATOM 2798 N N . THR A 1 399 ? 26.383 -3.143 2.580 1.00 92.25 399 THR A N 1
ATOM 2799 C CA . THR A 1 399 ? 26.574 -4.341 1.771 1.00 92.25 399 THR A CA 1
ATOM 2800 C C . THR A 1 399 ? 25.915 -5.498 2.482 1.00 92.25 399 THR A C 1
ATOM 2802 O O . THR A 1 399 ? 26.328 -5.852 3.590 1.00 92.25 399 THR A O 1
ATOM 2805 N N . GLY A 1 400 ? 24.903 -6.030 1.818 1.00 86.62 400 GLY A N 1
ATOM 2806 C CA . GLY A 1 400 ? 24.100 -7.159 2.219 1.00 86.62 400 GLY A CA 1
ATOM 2807 C C . GLY A 1 400 ? 24.759 -8.488 1.903 1.00 86.62 400 GLY A C 1
ATOM 2808 O O . GLY A 1 400 ? 25.945 -8.564 1.534 1.00 86.62 400 GLY A O 1
ATOM 2809 N N . ASP A 1 401 ? 23.992 -9.551 2.079 1.00 81.44 401 ASP A N 1
ATOM 2810 C CA . ASP A 1 401 ? 24.379 -10.904 1.733 1.00 81.44 401 ASP A CA 1
ATOM 2811 C C . ASP A 1 401 ? 23.350 -11.593 0.833 1.00 81.44 401 ASP A C 1
ATOM 2813 O O . ASP A 1 401 ? 22.212 -11.189 0.707 1.00 81.44 401 ASP A O 1
ATOM 2817 N N . ALA A 1 402 ? 23.773 -12.658 0.154 1.00 82.69 402 ALA A N 1
ATOM 2818 C CA . ALA A 1 402 ? 22.949 -13.301 -0.870 1.00 82.69 402 ALA A CA 1
ATOM 2819 C C . ALA A 1 402 ? 21.829 -14.209 -0.322 1.00 82.69 402 ALA A C 1
ATOM 2821 O O . ALA A 1 402 ? 21.301 -15.031 -1.076 1.00 82.69 402 ALA A O 1
ATOM 2822 N N . TYR A 1 403 ? 21.571 -14.202 0.988 1.00 77.50 403 TYR A N 1
ATOM 2823 C CA . TYR A 1 403 ? 20.731 -15.201 1.655 1.00 77.50 403 TYR A CA 1
ATOM 2824 C C . TYR A 1 403 ? 19.711 -14.618 2.636 1.00 77.50 403 TYR A C 1
ATOM 2826 O O . TYR A 1 403 ? 18.970 -15.403 3.239 1.00 77.50 403 TYR A O 1
ATOM 2834 N N . THR A 1 404 ? 19.717 -13.307 2.857 1.00 76.69 404 THR A N 1
ATOM 2835 C CA . THR A 1 404 ? 18.765 -12.621 3.727 1.00 76.69 404 THR A CA 1
ATOM 2836 C C . THR A 1 404 ? 18.295 -11.348 3.055 1.00 76.69 404 THR A C 1
ATOM 2838 O O . THR A 1 404 ? 19.140 -10.576 2.636 1.00 76.69 404 THR A O 1
ATOM 2841 N N . GLY A 1 405 ? 16.984 -11.095 3.036 1.00 77.94 405 GLY A N 1
ATOM 2842 C CA . GLY A 1 405 ? 16.448 -9.806 2.597 1.00 77.94 405 GLY A CA 1
ATOM 2843 C C . GLY A 1 405 ? 16.958 -8.655 3.466 1.00 77.94 405 GLY A C 1
ATOM 2844 O O . GLY A 1 405 ? 16.556 -8.515 4.631 1.00 77.94 405 GLY A O 1
ATOM 2845 N N . ASP A 1 406 ? 17.868 -7.859 2.912 1.00 84.62 406 ASP A N 1
ATOM 2846 C CA . ASP A 1 406 ? 18.535 -6.761 3.597 1.00 84.62 406 ASP A CA 1
ATOM 2847 C C . ASP A 1 406 ? 17.717 -5.468 3.496 1.00 84.62 406 ASP A C 1
ATOM 2849 O O . ASP A 1 406 ? 17.077 -5.191 2.486 1.00 84.62 406 ASP A O 1
ATOM 2853 N N . ARG A 1 407 ? 17.726 -4.649 4.557 1.00 84.75 407 ARG A N 1
ATOM 2854 C CA . ARG A 1 407 ? 16.996 -3.368 4.608 1.00 84.75 407 ARG A CA 1
ATOM 2855 C C . ARG A 1 407 ? 17.955 -2.221 4.881 1.00 84.75 407 ARG A C 1
ATOM 2857 O O . ARG A 1 407 ? 18.427 -2.058 6.011 1.00 84.75 407 ARG A O 1
ATOM 2864 N N . PHE A 1 408 ? 18.248 -1.438 3.850 1.00 88.94 408 PHE A N 1
ATOM 2865 C CA . PHE A 1 408 ? 19.212 -0.344 3.889 1.00 88.94 408 PHE A CA 1
ATOM 2866 C C . PHE A 1 408 ? 18.553 0.997 3.593 1.00 88.94 408 PHE A C 1
ATOM 2868 O O . PHE A 1 408 ? 17.908 1.160 2.562 1.00 88.94 408 PHE A O 1
ATOM 2875 N N . PHE A 1 409 ? 18.785 1.960 4.484 1.00 88.00 409 PHE A N 1
ATOM 2876 C CA . PHE A 1 409 ? 18.336 3.343 4.351 1.00 88.00 409 PHE A CA 1
ATOM 2877 C C . PHE A 1 409 ? 19.566 4.251 4.422 1.00 88.00 409 PHE A C 1
ATOM 2879 O O . PHE A 1 409 ? 20.195 4.314 5.476 1.00 88.00 409 PHE A O 1
ATOM 2886 N N . GLY A 1 410 ? 19.945 4.900 3.322 1.00 83.94 410 GLY A N 1
ATOM 2887 C CA . GLY A 1 410 ? 21.156 5.725 3.237 1.00 83.94 410 GLY A CA 1
ATOM 2888 C C . GLY A 1 410 ? 21.085 6.969 4.126 1.00 83.94 410 GLY A C 1
ATOM 2889 O O . GLY A 1 410 ? 21.954 7.182 4.967 1.00 83.94 410 GLY A O 1
ATOM 2890 N N . GLY A 1 411 ? 19.963 7.689 4.090 1.00 83.00 411 GLY A N 1
ATOM 2891 C CA . GLY A 1 411 ? 19.748 8.859 4.941 1.00 83.00 411 GLY A CA 1
ATOM 2892 C C . GLY A 1 411 ? 20.055 10.148 4.188 1.00 83.00 411 GLY A C 1
ATOM 2893 O O . GLY A 1 411 ? 19.344 10.466 3.241 1.00 83.00 411 GLY A O 1
ATOM 2894 N N . LEU A 1 412 ? 21.024 10.950 4.647 1.00 83.50 412 LEU A N 1
ATOM 2895 C CA . LEU A 1 412 ? 21.501 12.103 3.869 1.00 83.50 412 LEU A CA 1
ATOM 2896 C C . LEU A 1 412 ? 22.928 11.838 3.383 1.00 83.50 412 LEU A C 1
ATOM 2898 O O . LEU A 1 412 ? 23.770 11.402 4.160 1.00 83.50 412 LEU A O 1
ATOM 2902 N N . GLY A 1 413 ? 23.261 12.301 2.185 1.00 89.69 413 GLY A N 1
ATOM 2903 C CA . GLY A 1 413 ? 24.575 12.108 1.577 1.00 89.69 413 GLY A CA 1
ATOM 2904 C C . GLY A 1 413 ? 24.492 11.217 0.345 1.00 89.69 413 GLY A C 1
ATOM 2905 O O . GLY A 1 413 ? 23.426 10.750 0.003 1.00 89.69 413 GLY A O 1
ATOM 2906 N N . ASP A 1 414 ? 25.628 11.049 -0.333 1.00 96.81 414 ASP A N 1
ATOM 2907 C CA . ASP A 1 414 ? 25.725 10.226 -1.543 1.00 96.81 414 ASP A CA 1
ATOM 2908 C C . ASP A 1 414 ? 26.111 8.793 -1.129 1.00 96.81 414 ASP A C 1
ATOM 2910 O O . ASP A 1 414 ? 27.291 8.506 -0.865 1.00 96.81 414 ASP A O 1
ATOM 2914 N N . ASP A 1 415 ? 25.127 7.912 -1.021 1.00 96.81 415 ASP A N 1
ATOM 2915 C CA . ASP A 1 415 ? 25.223 6.599 -0.395 1.00 96.81 415 ASP A CA 1
ATOM 2916 C C . ASP A 1 415 ? 25.371 5.459 -1.414 1.00 96.81 415 ASP A C 1
ATOM 2918 O O . ASP A 1 415 ? 25.054 5.564 -2.598 1.00 96.81 415 ASP A O 1
ATOM 2922 N N . ILE A 1 416 ? 25.911 4.322 -0.964 1.00 97.19 416 ILE A N 1
ATOM 2923 C CA . ILE A 1 416 ? 26.036 3.107 -1.785 1.00 97.19 416 ILE A CA 1
ATOM 2924 C C . ILE A 1 416 ? 25.381 1.933 -1.064 1.00 97.19 416 ILE A C 1
ATOM 2926 O O . ILE A 1 416 ? 25.909 1.442 -0.063 1.00 97.19 416 ILE A O 1
ATOM 2930 N N . LEU A 1 417 ? 24.273 1.434 -1.603 1.00 96.12 417 LEU A N 1
ATOM 2931 C CA . LEU A 1 417 ? 23.472 0.367 -1.007 1.00 96.12 417 LEU A CA 1
ATOM 2932 C C . LEU A 1 417 ? 23.548 -0.885 -1.883 1.00 96.12 417 LEU A C 1
ATOM 2934 O O . LEU A 1 417 ? 23.103 -0.870 -3.025 1.00 96.12 417 LEU A O 1
ATOM 2938 N N . ILE A 1 418 ? 24.142 -1.969 -1.380 1.00 93.38 418 ILE A N 1
ATOM 2939 C CA . ILE A 1 418 ? 24.360 -3.201 -2.155 1.00 93.38 418 ILE A CA 1
ATOM 2940 C C . ILE A 1 418 ? 23.561 -4.342 -1.535 1.00 93.38 418 ILE A C 1
ATOM 2942 O O . ILE A 1 418 ? 23.987 -4.838 -0.500 1.00 93.38 418 ILE A O 1
ATOM 2946 N N . GLY A 1 419 ? 22.475 -4.783 -2.174 1.00 87.62 419 GLY A N 1
ATOM 2947 C CA . GLY A 1 419 ? 21.615 -5.860 -1.656 1.00 87.62 419 GLY A CA 1
ATOM 2948 C C . GLY A 1 419 ? 22.273 -7.247 -1.676 1.00 87.62 419 GLY A C 1
ATOM 2949 O O . GLY A 1 419 ? 22.369 -7.919 -0.664 1.00 87.62 419 GLY A O 1
ATOM 2950 N N . ALA A 1 420 ? 22.917 -7.603 -2.792 1.00 84.38 420 ALA A N 1
ATOM 2951 C CA . ALA A 1 420 ? 23.627 -8.876 -3.000 1.00 84.38 420 ALA A CA 1
ATOM 2952 C C . ALA A 1 420 ? 22.757 -10.156 -3.091 1.00 84.38 420 ALA A C 1
ATOM 2954 O O . ALA A 1 420 ? 23.339 -11.229 -3.301 1.00 84.38 420 ALA A O 1
ATOM 2955 N N . GLY A 1 421 ? 21.421 -10.043 -3.078 1.00 80.75 421 GLY A N 1
ATOM 2956 C CA . GLY A 1 421 ? 20.449 -11.063 -3.502 1.00 80.75 421 GLY A CA 1
ATOM 2957 C C . GLY A 1 421 ? 19.273 -11.196 -2.530 1.00 80.75 421 GLY A C 1
ATOM 2958 O O . GLY A 1 421 ? 19.313 -10.617 -1.462 1.00 80.75 421 GLY A O 1
ATOM 2959 N N . ASP A 1 422 ? 18.280 -12.032 -2.857 1.00 83.44 422 ASP A N 1
ATOM 2960 C CA . ASP A 1 422 ? 17.055 -12.204 -2.038 1.00 83.44 422 ASP A CA 1
ATOM 2961 C C . ASP A 1 422 ? 16.164 -10.934 -2.012 1.00 83.44 422 ASP A C 1
ATOM 2963 O O . ASP A 1 422 ? 16.292 -10.042 -2.853 1.00 83.44 422 ASP A O 1
ATOM 2967 N N . ALA A 1 423 ? 15.169 -10.905 -1.122 1.00 85.69 423 ALA A N 1
ATOM 2968 C CA . ALA A 1 423 ? 14.155 -9.859 -1.042 1.00 85.69 423 ALA A CA 1
ATOM 2969 C C . ALA A 1 423 ? 14.624 -8.605 -0.286 1.00 85.69 423 ALA A C 1
ATOM 2971 O O . ALA A 1 423 ? 14.281 -8.392 0.877 1.00 85.69 423 ALA A O 1
ATOM 2972 N N . ASP A 1 424 ? 15.396 -7.767 -0.976 1.00 85.31 424 ASP A N 1
ATOM 2973 C CA . ASP A 1 424 ? 15.998 -6.546 -0.428 1.00 85.31 424 ASP A CA 1
ATOM 2974 C C . ASP A 1 424 ? 15.071 -5.310 -0.440 1.00 85.31 424 ASP A C 1
ATOM 2976 O O . ASP A 1 424 ? 14.249 -5.128 -1.341 1.00 85.31 424 ASP A O 1
ATOM 2980 N N . VAL A 1 425 ? 15.267 -4.409 0.529 1.00 87.25 425 VAL A N 1
ATOM 2981 C CA . VAL A 1 425 ? 14.759 -3.026 0.555 1.00 87.25 425 VAL A CA 1
ATOM 2982 C C . VAL A 1 425 ? 15.948 -2.072 0.545 1.00 87.25 425 VAL A C 1
ATOM 2984 O O . VAL A 1 425 ? 16.720 -2.016 1.504 1.00 87.25 425 VAL A O 1
ATOM 2987 N N . LEU A 1 426 ? 16.082 -1.290 -0.521 1.00 91.81 426 LEU A N 1
ATOM 2988 C CA . LEU A 1 426 ? 17.141 -0.297 -0.677 1.00 91.81 426 LEU A CA 1
ATOM 2989 C C . LEU A 1 426 ? 16.505 1.090 -0.828 1.00 91.81 426 LEU A C 1
ATOM 2991 O O . LEU A 1 426 ? 15.747 1.314 -1.767 1.00 91.81 426 LEU A O 1
ATOM 2995 N N . SER A 1 427 ? 16.810 2.014 0.080 1.00 92.31 427 SER A N 1
ATOM 2996 C CA . SER A 1 427 ? 16.323 3.397 0.046 1.00 92.31 427 SER A CA 1
ATOM 2997 C C . SER A 1 427 ? 17.498 4.360 0.182 1.00 92.31 427 SER A C 1
ATOM 2999 O O . SER A 1 427 ? 18.091 4.423 1.256 1.00 92.31 427 SER A O 1
ATOM 3001 N N . GLY A 1 428 ? 17.835 5.097 -0.876 1.00 88.81 428 GLY A N 1
ATOM 3002 C CA . GLY A 1 428 ? 18.944 6.057 -0.903 1.00 88.81 428 GLY A CA 1
ATOM 3003 C C . GLY A 1 428 ? 18.737 7.184 0.107 1.00 88.81 428 GLY A C 1
ATOM 3004 O O . GLY A 1 428 ? 19.384 7.222 1.152 1.00 88.81 428 GLY A O 1
ATOM 3005 N N . GLY A 1 429 ? 17.695 7.986 -0.094 1.00 86.44 429 GLY A N 1
ATOM 3006 C CA . GLY A 1 429 ? 17.354 9.079 0.810 1.00 86.44 429 GLY A CA 1
ATOM 3007 C C . GLY A 1 429 ? 17.589 10.413 0.124 1.00 86.44 429 GLY A C 1
ATOM 3008 O O . GLY A 1 429 ? 16.926 10.698 -0.862 1.00 86.44 429 GLY A O 1
ATOM 3009 N N . ALA A 1 430 ? 18.423 11.292 0.674 1.00 84.19 430 ALA A N 1
ATOM 3010 C CA . ALA A 1 430 ? 18.735 12.568 0.035 1.00 84.19 430 ALA A CA 1
ATOM 3011 C C . ALA A 1 430 ? 20.216 12.676 -0.327 1.00 84.19 430 ALA A C 1
ATOM 3013 O O . ALA A 1 430 ? 21.047 12.813 0.567 1.00 84.19 430 ALA A O 1
ATOM 3014 N N . GLY A 1 431 ? 20.521 12.801 -1.612 1.00 89.69 431 GLY A N 1
ATOM 3015 C CA . GLY A 1 431 ? 21.872 12.828 -2.166 1.00 89.69 431 GLY A CA 1
ATOM 3016 C C . GLY A 1 431 ? 21.902 12.067 -3.486 1.00 89.69 431 GLY A C 1
ATOM 3017 O O . GLY A 1 431 ? 20.861 11.624 -3.940 1.00 89.69 431 GLY A O 1
ATOM 3018 N N . ASP A 1 432 ? 23.066 11.983 -4.130 1.00 94.94 432 ASP A N 1
ATOM 3019 C CA . ASP A 1 432 ? 23.195 11.229 -5.384 1.00 94.94 432 ASP A CA 1
ATOM 3020 C C . ASP A 1 432 ? 23.616 9.781 -5.059 1.00 94.94 432 ASP A C 1
ATOM 3022 O O . ASP A 1 432 ? 24.809 9.496 -4.872 1.00 94.94 432 ASP A O 1
ATOM 3026 N N . ASP A 1 433 ? 22.650 8.866 -4.981 1.00 96.81 433 ASP A N 1
ATOM 3027 C CA . ASP A 1 433 ? 22.826 7.526 -4.421 1.00 96.81 433 ASP A CA 1
ATOM 3028 C C . ASP A 1 433 ? 23.094 6.441 -5.478 1.00 96.81 433 ASP A C 1
ATOM 3030 O O . ASP A 1 433 ? 22.771 6.550 -6.663 1.00 96.81 433 ASP A O 1
ATOM 3034 N N . ILE A 1 434 ? 23.714 5.332 -5.055 1.00 97.38 434 ILE A N 1
ATOM 3035 C CA . ILE A 1 434 ? 23.940 4.142 -5.887 1.00 97.38 434 ILE A CA 1
ATOM 3036 C C . ILE A 1 434 ? 23.313 2.917 -5.227 1.00 97.38 434 ILE A C 1
ATOM 3038 O O . ILE A 1 434 ? 23.846 2.373 -4.258 1.00 97.38 434 ILE A O 1
ATOM 3042 N N . LEU A 1 435 ? 22.246 2.406 -5.834 1.00 96.56 435 LEU A N 1
ATOM 3043 C CA . LEU A 1 435 ? 21.519 1.221 -5.403 1.00 96.56 435 LEU A CA 1
ATOM 3044 C C . LEU A 1 435 ? 21.910 0.046 -6.301 1.00 96.56 435 LEU A C 1
ATOM 3046 O O . LEU A 1 435 ? 21.755 0.101 -7.518 1.00 96.56 435 LEU A O 1
ATOM 3050 N N . VAL A 1 436 ? 22.474 -1.014 -5.727 1.00 94.19 436 VAL A N 1
ATOM 3051 C CA . VAL A 1 436 ? 23.029 -2.151 -6.470 1.00 94.19 436 VAL A CA 1
ATOM 3052 C C . VAL A 1 436 ? 22.190 -3.400 -6.222 1.00 94.19 436 VAL A C 1
ATOM 3054 O O . VAL A 1 436 ? 22.200 -3.941 -5.114 1.00 94.19 436 VAL A O 1
ATOM 3057 N N . ILE A 1 437 ? 21.542 -3.894 -7.279 1.00 89.69 437 ILE A N 1
ATOM 3058 C CA . ILE A 1 437 ? 20.745 -5.130 -7.265 1.00 89.69 437 ILE A CA 1
ATOM 3059 C C . ILE A 1 437 ? 21.445 -6.241 -8.050 1.00 89.69 437 ILE A C 1
ATOM 3061 O O . ILE A 1 437 ? 22.090 -5.990 -9.068 1.00 89.69 437 ILE A O 1
ATOM 3065 N N . SER A 1 438 ? 21.330 -7.484 -7.586 1.00 84.81 438 SER A N 1
ATOM 3066 C CA . SER A 1 438 ? 21.918 -8.663 -8.249 1.00 84.81 438 SER A CA 1
ATOM 3067 C C . SER A 1 438 ? 20.894 -9.605 -8.877 1.00 84.81 438 SER A C 1
ATOM 3069 O O . SER A 1 438 ? 21.271 -10.446 -9.693 1.00 84.81 438 SER A O 1
ATOM 3071 N N . ASP A 1 439 ? 19.623 -9.465 -8.515 1.00 83.94 439 ASP A N 1
ATOM 3072 C CA . ASP A 1 439 ? 18.489 -10.182 -9.086 1.00 83.94 439 ASP A CA 1
ATOM 3073 C C . ASP A 1 439 ? 17.224 -9.301 -9.025 1.00 83.94 439 ASP A C 1
ATOM 3075 O O . ASP A 1 439 ? 17.297 -8.117 -8.691 1.00 83.94 439 ASP A O 1
ATOM 3079 N N . THR A 1 440 ? 16.080 -9.855 -9.426 1.00 85.69 440 THR A N 1
ATOM 3080 C CA . THR A 1 440 ? 14.789 -9.153 -9.467 1.00 85.69 440 THR A CA 1
ATOM 3081 C C . THR A 1 440 ? 13.867 -9.502 -8.297 1.00 85.69 440 THR A C 1
ATOM 3083 O O . THR A 1 440 ? 12.676 -9.229 -8.387 1.00 85.69 440 THR A O 1
ATOM 3086 N N . ASN A 1 441 ? 14.362 -10.166 -7.248 1.00 84.12 441 ASN A N 1
ATOM 3087 C CA . ASN A 1 441 ? 13.542 -10.604 -6.113 1.00 84.12 441 ASN A CA 1
ATOM 3088 C C . ASN A 1 441 ? 13.416 -9.544 -5.010 1.00 84.12 441 ASN A C 1
ATOM 3090 O O . ASN A 1 441 ? 12.864 -9.862 -3.963 1.00 84.12 441 ASN A O 1
ATOM 3094 N N . PHE A 1 442 ? 13.903 -8.321 -5.229 1.00 83.06 442 PHE A N 1
ATOM 3095 C CA . PHE A 1 442 ? 13.803 -7.215 -4.278 1.00 83.06 442 PHE A CA 1
ATOM 3096 C C . PHE A 1 442 ? 12.345 -6.899 -3.899 1.00 83.06 442 PHE A C 1
ATOM 3098 O O . PHE A 1 442 ? 11.420 -7.091 -4.687 1.00 83.06 442 PHE A O 1
ATOM 3105 N N . VAL A 1 443 ? 12.157 -6.361 -2.695 1.00 83.19 443 VAL A N 1
ATOM 3106 C CA . VAL A 1 443 ? 10.878 -5.805 -2.232 1.00 83.19 443 VAL A CA 1
ATOM 3107 C C . VAL A 1 443 ? 10.724 -4.370 -2.731 1.00 83.19 443 VAL A C 1
ATOM 3109 O O . VAL A 1 443 ? 9.700 -4.022 -3.311 1.00 83.19 443 VAL A O 1
ATOM 3112 N N . ARG A 1 444 ? 11.753 -3.530 -2.537 1.00 84.81 444 ARG A N 1
ATOM 3113 C CA . ARG A 1 444 ? 11.701 -2.099 -2.873 1.00 84.81 444 ARG A CA 1
ATOM 3114 C C . ARG A 1 444 ? 13.081 -1.532 -3.188 1.00 84.81 444 ARG A C 1
ATOM 3116 O O . ARG A 1 444 ? 14.059 -1.855 -2.516 1.00 84.81 444 ARG A O 1
ATOM 3123 N N . VAL A 1 445 ? 13.145 -0.644 -4.174 1.00 90.94 445 VAL A N 1
ATOM 3124 C CA . VAL A 1 445 ? 14.347 0.110 -4.541 1.00 90.94 445 VAL A CA 1
ATOM 3125 C C . VAL A 1 445 ? 13.946 1.557 -4.810 1.00 90.94 445 VAL A C 1
ATOM 3127 O O . VAL A 1 445 ? 13.204 1.827 -5.745 1.00 90.94 445 VAL A O 1
ATOM 3130 N N . ASP A 1 446 ? 14.425 2.494 -4.005 1.00 90.19 446 ASP A N 1
ATOM 3131 C CA . ASP A 1 446 ? 14.060 3.908 -4.117 1.00 90.19 446 ASP A CA 1
ATOM 3132 C C . ASP A 1 446 ? 15.288 4.796 -3.959 1.00 90.19 446 ASP A C 1
ATOM 3134 O O . ASP A 1 446 ? 15.957 4.728 -2.929 1.00 90.19 446 ASP A O 1
ATOM 3138 N N . GLY A 1 447 ? 15.593 5.615 -4.964 1.00 89.19 447 GLY A N 1
ATOM 3139 C CA . GLY A 1 447 ? 16.694 6.580 -4.872 1.00 89.19 447 GLY A CA 1
ATOM 3140 C C . GLY A 1 447 ? 16.415 7.705 -3.876 1.00 89.19 447 GLY A C 1
ATOM 3141 O O . GLY A 1 447 ? 17.268 8.044 -3.065 1.00 89.19 447 GLY A O 1
ATOM 3142 N N . GLY A 1 448 ? 15.169 8.175 -3.800 1.00 87.19 448 GLY A N 1
ATOM 3143 C CA . GLY A 1 448 ? 14.796 9.353 -3.028 1.00 87.19 448 GLY A CA 1
ATOM 3144 C C . GLY A 1 448 ? 15.034 10.661 -3.792 1.00 87.19 448 GLY A C 1
ATOM 3145 O O . GLY A 1 448 ? 14.471 10.877 -4.862 1.00 87.19 448 GLY A O 1
ATOM 3146 N N . THR A 1 449 ? 15.744 11.622 -3.198 1.00 85.00 449 THR A N 1
ATOM 3147 C CA . THR A 1 449 ? 15.997 12.930 -3.820 1.00 85.00 449 THR A CA 1
ATOM 3148 C C . THR A 1 449 ? 17.455 13.078 -4.231 1.00 85.00 449 THR A C 1
ATOM 3150 O O . THR A 1 449 ? 18.305 13.235 -3.361 1.00 85.00 449 THR A O 1
ATOM 3153 N N . GLY A 1 450 ? 17.711 13.234 -5.524 1.00 88.06 450 GLY A N 1
ATOM 3154 C CA . GLY A 1 450 ? 19.049 13.440 -6.073 1.00 88.06 450 GLY A CA 1
ATOM 3155 C C . GLY A 1 450 ? 19.092 13.021 -7.534 1.00 88.06 450 GLY A C 1
ATOM 3156 O O . GLY A 1 450 ? 18.041 12.952 -8.168 1.00 88.06 450 GLY A O 1
ATOM 3157 N N . ASP A 1 451 ? 20.294 12.815 -8.072 1.00 91.31 451 ASP A N 1
ATOM 3158 C CA . ASP A 1 451 ? 20.493 12.092 -9.331 1.00 91.31 451 ASP A CA 1
ATOM 3159 C C . ASP A 1 451 ? 20.939 10.648 -9.012 1.00 91.31 451 ASP A C 1
ATOM 3161 O O . ASP A 1 451 ? 22.137 10.371 -8.883 1.00 91.31 451 ASP A O 1
ATOM 3165 N N . ASP A 1 452 ? 19.981 9.722 -8.917 1.00 95.06 452 ASP A N 1
ATOM 3166 C CA . ASP A 1 452 ? 20.219 8.381 -8.370 1.00 95.06 452 ASP A CA 1
ATOM 3167 C C . ASP A 1 452 ? 20.520 7.318 -9.441 1.00 95.06 452 ASP A C 1
ATOM 3169 O O . ASP A 1 452 ? 20.057 7.373 -10.590 1.00 95.06 452 ASP A O 1
ATOM 3173 N N . ILE A 1 453 ? 21.326 6.314 -9.071 1.00 96.00 453 ILE A N 1
ATOM 3174 C CA . ILE A 1 453 ? 21.792 5.244 -9.962 1.00 96.00 453 ILE A CA 1
ATOM 3175 C C . ILE A 1 453 ? 21.317 3.874 -9.471 1.00 96.00 453 ILE A C 1
ATOM 3177 O O . ILE A 1 453 ? 21.810 3.361 -8.466 1.00 96.00 453 ILE A O 1
ATOM 3181 N N . LEU A 1 454 ? 20.486 3.198 -10.267 1.00 95.31 454 LEU A N 1
ATOM 3182 C CA . LEU A 1 454 ? 20.251 1.761 -10.141 1.00 95.31 454 LEU A CA 1
ATOM 3183 C C . LEU A 1 454 ? 21.299 0.989 -10.945 1.00 95.31 454 LEU A C 1
ATOM 3185 O O . LEU A 1 454 ? 21.306 1.021 -12.175 1.00 95.31 454 LEU A O 1
ATOM 3189 N N . ARG A 1 455 ? 22.184 0.265 -10.262 1.00 94.19 455 ARG A N 1
ATOM 3190 C CA . ARG A 1 455 ? 23.274 -0.500 -10.873 1.00 94.19 455 ARG A CA 1
ATOM 3191 C C . ARG A 1 455 ? 23.015 -2.002 -10.860 1.00 94.19 455 ARG A C 1
ATOM 3193 O O . ARG A 1 455 ? 22.696 -2.582 -9.825 1.00 94.19 455 ARG A O 1
ATOM 3200 N N . ILE A 1 456 ? 23.303 -2.641 -11.992 1.00 90.62 456 ILE A N 1
ATOM 3201 C CA . ILE A 1 456 ? 23.146 -4.080 -12.214 1.00 90.62 456 ILE A CA 1
ATOM 3202 C C . ILE A 1 456 ? 24.493 -4.681 -12.656 1.00 90.62 456 ILE A C 1
ATOM 3204 O O . ILE A 1 456 ? 24.833 -4.645 -13.837 1.00 90.62 456 ILE A O 1
ATOM 3208 N N . PRO A 1 457 ? 25.293 -5.251 -11.736 1.00 81.44 457 PRO A N 1
ATOM 3209 C CA . PRO A 1 457 ? 26.664 -5.684 -12.006 1.00 81.44 457 PRO A CA 1
ATOM 3210 C C . PRO A 1 457 ? 26.804 -7.026 -12.778 1.00 81.44 457 PRO A C 1
ATOM 3212 O O . PRO A 1 457 ? 27.906 -7.558 -12.878 1.00 81.44 457 PRO A O 1
ATOM 3215 N N . GLY A 1 458 ? 25.705 -7.619 -13.264 1.00 65.69 458 GLY A N 1
ATOM 3216 C CA . GLY A 1 458 ? 25.494 -9.062 -13.495 1.00 65.69 458 GLY A CA 1
ATOM 3217 C C . GLY A 1 458 ? 26.594 -9.925 -14.165 1.00 65.69 458 GLY A C 1
ATOM 3218 O O . GLY A 1 458 ? 27.023 -9.686 -15.296 1.00 65.69 458 GLY A O 1
ATOM 3219 N N . ASP A 1 459 ? 26.913 -11.056 -13.511 1.00 60.19 459 ASP A N 1
ATOM 3220 C CA . ASP A 1 459 ? 27.679 -12.213 -14.039 1.00 60.19 459 ASP A CA 1
ATOM 3221 C C . ASP A 1 459 ? 26.770 -13.315 -14.663 1.00 60.19 459 ASP A C 1
ATOM 3223 O O . ASP A 1 459 ? 27.258 -14.376 -15.061 1.00 60.19 459 ASP A O 1
ATOM 3227 N N . SER A 1 460 ? 25.441 -13.105 -14.720 1.00 64.56 460 SER A N 1
ATOM 3228 C CA . SER A 1 460 ? 24.468 -14.110 -15.208 1.00 64.56 460 SER A CA 1
ATOM 3229 C C . SER A 1 460 ? 23.334 -13.595 -16.114 1.00 64.56 460 SER A C 1
ATOM 3231 O O . SER A 1 460 ? 22.519 -14.404 -16.548 1.00 64.56 460 SER A O 1
ATOM 3233 N N . GLY A 1 461 ? 23.328 -12.300 -16.460 1.00 72.62 461 GLY A N 1
ATOM 3234 C CA . GLY A 1 461 ? 22.323 -11.660 -17.320 1.00 72.62 461 GLY A CA 1
ATOM 3235 C C . GLY A 1 461 ? 20.984 -11.434 -16.610 1.00 72.62 461 GLY A C 1
ATOM 3236 O O . GLY A 1 461 ? 20.176 -12.350 -16.474 1.00 72.62 461 GLY A O 1
ATOM 3237 N N . VAL A 1 462 ? 20.743 -10.205 -16.151 1.00 84.94 462 VAL A N 1
ATOM 3238 C CA . VAL A 1 462 ? 19.492 -9.794 -15.490 1.00 84.94 462 VAL A CA 1
ATOM 3239 C C . VAL A 1 462 ? 18.582 -9.108 -16.507 1.00 84.94 462 VAL A C 1
ATOM 3241 O O . VAL A 1 462 ? 19.046 -8.298 -17.307 1.00 84.94 462 VAL A O 1
ATOM 3244 N N . THR A 1 463 ? 17.285 -9.423 -16.484 1.00 86.81 463 THR A N 1
ATOM 3245 C CA . THR A 1 463 ? 16.268 -8.724 -17.286 1.00 86.81 463 THR A CA 1
ATOM 3246 C C . THR A 1 463 ? 15.355 -7.923 -16.365 1.00 86.81 463 THR A C 1
ATOM 3248 O O . THR A 1 463 ? 14.694 -8.514 -15.516 1.00 86.81 463 THR A O 1
ATOM 3251 N N . LEU A 1 464 ? 15.302 -6.603 -16.544 1.00 88.81 464 LEU A N 1
ATOM 3252 C CA . LEU A 1 464 ? 14.293 -5.730 -15.946 1.00 88.81 464 LEU A CA 1
ATOM 3253 C C . LEU A 1 464 ? 13.211 -5.442 -16.984 1.00 88.81 464 LEU A C 1
ATOM 3255 O O . LEU A 1 464 ? 13.484 -4.789 -17.994 1.00 88.81 464 LEU A O 1
ATOM 3259 N N . ASP A 1 465 ? 11.995 -5.927 -16.746 1.00 86.50 465 ASP A N 1
ATOM 3260 C CA . ASP A 1 465 ? 10.875 -5.756 -17.670 1.00 86.50 465 ASP A CA 1
ATOM 3261 C C . ASP A 1 465 ? 9.713 -5.011 -17.017 1.00 86.50 465 ASP A C 1
ATOM 3263 O O . ASP A 1 465 ? 8.777 -5.616 -16.504 1.00 86.50 465 ASP A O 1
ATOM 3267 N N . PHE A 1 466 ? 9.722 -3.682 -17.126 1.00 86.38 466 PHE A N 1
ATOM 3268 C CA . PHE A 1 466 ? 8.657 -2.818 -16.607 1.00 86.38 466 PHE A CA 1
ATOM 3269 C C . PHE A 1 466 ? 7.303 -3.013 -17.314 1.00 86.38 466 PHE A C 1
ATOM 3271 O O . PHE A 1 466 ? 6.307 -2.399 -16.934 1.00 86.38 466 PHE A O 1
ATOM 3278 N N . THR A 1 467 ? 7.221 -3.874 -18.337 1.00 75.44 467 THR A N 1
ATOM 3279 C CA . THR A 1 467 ? 5.937 -4.275 -18.931 1.00 75.44 467 THR A CA 1
ATOM 3280 C C . THR A 1 467 ? 5.243 -5.410 -18.186 1.00 75.44 467 THR A C 1
ATOM 3282 O O . THR A 1 467 ? 4.074 -5.679 -18.472 1.00 75.44 467 THR A O 1
ATOM 3285 N N . GLN A 1 468 ? 5.931 -6.063 -17.249 1.00 75.00 468 GLN A N 1
ATOM 3286 C CA . GLN A 1 468 ? 5.393 -7.120 -16.398 1.00 75.00 468 GLN A CA 1
ATOM 3287 C C . GLN A 1 468 ? 5.217 -6.624 -14.953 1.00 75.00 468 GLN A C 1
ATOM 3289 O O . GLN A 1 468 ? 5.981 -5.769 -14.502 1.00 75.00 468 GLN A O 1
ATOM 3294 N N . PRO A 1 469 ? 4.234 -7.163 -14.208 1.00 64.56 469 PRO A N 1
ATOM 3295 C CA . PRO A 1 469 ? 4.117 -6.905 -12.774 1.00 64.56 469 PRO A CA 1
ATOM 3296 C C . PRO A 1 469 ? 5.348 -7.438 -12.021 1.00 64.56 469 PRO A C 1
ATOM 3298 O O . PRO A 1 469 ? 5.928 -8.451 -12.419 1.00 64.56 469 PRO A O 1
ATOM 3301 N N . GLY A 1 470 ? 5.719 -6.778 -10.919 1.00 64.81 470 GLY A N 1
ATOM 3302 C CA . GLY A 1 470 ? 6.858 -7.164 -10.065 1.00 64.81 470 GLY A CA 1
ATOM 3303 C C . GLY A 1 470 ? 8.063 -6.216 -10.091 1.00 64.81 470 GLY A C 1
ATOM 3304 O O . GLY A 1 470 ? 9.027 -6.448 -9.374 1.00 64.81 470 GLY A O 1
ATOM 3305 N N . HIS A 1 471 ? 8.011 -5.135 -10.873 1.00 73.31 471 HIS A N 1
ATOM 3306 C CA . HIS A 1 471 ? 9.030 -4.070 -10.865 1.00 73.31 471 HIS A CA 1
ATOM 3307 C C . HIS A 1 471 ? 8.473 -2.708 -10.434 1.00 73.31 471 HIS A C 1
ATOM 3309 O O . HIS A 1 471 ? 9.151 -1.692 -10.551 1.00 73.31 471 HIS A O 1
ATOM 3315 N N . GLU A 1 472 ? 7.242 -2.701 -9.922 1.00 69.06 472 GLU A N 1
ATOM 3316 C CA . GLU A 1 472 ? 6.548 -1.514 -9.416 1.00 69.06 472 GLU A CA 1
ATOM 3317 C C . GLU A 1 472 ? 7.248 -0.934 -8.186 1.00 69.06 472 GLU A C 1
ATOM 3319 O O . GLU A 1 472 ? 7.129 0.249 -7.952 1.00 69.06 472 GLU A O 1
ATOM 3324 N N . GLY A 1 473 ? 8.044 -1.724 -7.455 1.00 73.69 473 GLY A N 1
ATOM 3325 C CA . GLY A 1 473 ? 8.812 -1.268 -6.295 1.00 73.69 473 GLY A CA 1
ATOM 3326 C C . GLY A 1 473 ? 10.049 -0.411 -6.604 1.00 73.69 473 GLY A C 1
ATOM 3327 O O . GLY A 1 473 ? 10.728 -0.023 -5.654 1.00 73.69 473 GLY A O 1
ATOM 3328 N N . ILE A 1 474 ? 10.373 -0.133 -7.879 1.00 87.88 474 ILE A N 1
ATOM 3329 C CA . ILE A 1 474 ? 11.519 0.710 -8.271 1.00 87.88 474 ILE A CA 1
ATOM 3330 C C . ILE A 1 474 ? 11.061 2.150 -8.544 1.00 87.88 474 ILE A C 1
ATOM 3332 O O . ILE A 1 474 ? 10.313 2.376 -9.493 1.00 87.88 474 ILE A O 1
ATOM 3336 N N . HIS A 1 475 ? 11.583 3.116 -7.784 1.00 86.94 475 HIS A N 1
ATOM 3337 C CA . HIS A 1 475 ? 11.208 4.534 -7.870 1.00 86.94 475 HIS A CA 1
ATOM 3338 C C . HIS A 1 475 ? 12.413 5.466 -7.725 1.00 86.94 475 HIS A C 1
ATOM 3340 O O . HIS A 1 475 ? 13.463 5.066 -7.222 1.00 86.94 475 HIS A O 1
ATOM 3346 N N . SER A 1 476 ? 12.233 6.720 -8.137 1.00 89.38 476 SER A N 1
ATOM 3347 C CA . SER A 1 476 ? 13.213 7.804 -7.973 1.00 89.38 476 SER A CA 1
ATOM 3348 C C . SER A 1 476 ? 14.612 7.444 -8.498 1.00 89.38 476 SER A C 1
ATOM 3350 O O . SER A 1 476 ? 15.597 7.556 -7.786 1.00 89.38 476 SER A O 1
ATOM 3352 N N . ILE A 1 477 ? 14.693 6.924 -9.725 1.00 94.25 477 ILE A N 1
ATOM 3353 C CA . ILE A 1 477 ? 15.938 6.552 -10.404 1.00 94.25 477 ILE A CA 1
ATOM 3354 C C . ILE A 1 477 ? 16.098 7.364 -11.693 1.00 94.25 477 ILE A C 1
ATOM 3356 O O . ILE A 1 477 ? 15.327 7.215 -12.647 1.00 94.25 477 ILE A O 1
ATOM 3360 N N . GLU A 1 478 ? 17.173 8.145 -11.772 1.00 94.75 478 GLU A N 1
ATOM 3361 C CA . GLU A 1 478 ? 17.547 8.935 -12.950 1.00 94.75 478 GLU A CA 1
ATOM 3362 C C . GLU A 1 478 ? 18.479 8.171 -13.898 1.00 94.75 478 GLU A C 1
ATOM 3364 O O . GLU A 1 478 ? 18.514 8.463 -15.099 1.00 94.75 478 GLU A O 1
ATOM 3369 N N . THR A 1 479 ? 19.242 7.194 -13.395 1.00 95.38 479 THR A N 1
ATOM 3370 C CA . THR A 1 479 ? 20.186 6.399 -14.195 1.00 95.38 479 THR A CA 1
ATOM 3371 C C . THR A 1 479 ? 20.059 4.901 -13.929 1.00 95.38 479 THR A C 1
ATOM 3373 O O . THR A 1 479 ? 20.212 4.446 -12.801 1.00 95.38 479 THR A O 1
ATOM 3376 N N . ILE A 1 480 ? 19.892 4.102 -14.986 1.00 95.38 480 ILE A N 1
ATOM 3377 C CA . ILE A 1 480 ? 20.041 2.642 -14.936 1.00 95.38 480 ILE A CA 1
ATOM 3378 C C . ILE A 1 480 ? 21.396 2.262 -15.541 1.00 95.38 480 ILE A C 1
ATOM 3380 O O . ILE A 1 480 ? 21.643 2.445 -16.734 1.00 95.38 480 ILE A O 1
ATOM 3384 N N . ASP A 1 481 ? 22.274 1.711 -14.711 1.00 94.62 481 ASP A N 1
ATOM 3385 C CA . ASP A 1 481 ? 23.612 1.259 -15.077 1.00 94.62 481 ASP A CA 1
ATOM 3386 C C . ASP A 1 481 ? 23.631 -0.266 -15.244 1.00 94.62 481 ASP A C 1
ATOM 3388 O O . ASP A 1 481 ? 23.740 -1.017 -14.273 1.00 94.62 481 ASP A O 1
ATOM 3392 N N . LEU A 1 482 ? 23.544 -0.731 -16.491 1.00 91.31 482 LEU A N 1
ATOM 3393 C CA . LEU A 1 482 ? 23.516 -2.145 -16.881 1.00 91.31 482 LEU A CA 1
ATOM 3394 C C . LEU A 1 482 ? 24.903 -2.813 -16.837 1.00 91.31 482 LEU A C 1
ATOM 3396 O O . LEU A 1 482 ? 25.117 -3.816 -17.511 1.00 91.31 482 LEU A O 1
ATOM 3400 N N . CYS A 1 483 ? 25.867 -2.261 -16.092 1.00 76.25 483 CYS A N 1
ATOM 3401 C CA . CYS A 1 483 ? 27.272 -2.654 -16.153 1.00 76.25 483 CYS A CA 1
ATOM 3402 C C . CYS A 1 483 ? 27.522 -4.144 -15.819 1.00 76.25 483 CYS A C 1
ATOM 3404 O O . CYS A 1 483 ? 27.774 -4.500 -14.678 1.00 76.25 483 CYS A O 1
ATOM 3406 N N . GLY A 1 484 ? 27.552 -5.031 -16.814 1.00 69.88 484 GLY A N 1
ATOM 3407 C CA . GLY A 1 484 ? 27.812 -6.464 -16.632 1.00 69.88 484 GLY A CA 1
ATOM 3408 C C . GLY A 1 484 ? 28.821 -7.024 -17.634 1.00 69.88 484 GLY A C 1
ATOM 3409 O O . GLY A 1 484 ? 29.165 -6.391 -18.631 1.00 69.88 484 GLY A O 1
ATOM 3410 N N . VAL A 1 485 ? 29.327 -8.233 -17.366 1.00 63.59 485 VAL A N 1
ATOM 3411 C CA . VAL A 1 485 ? 30.118 -9.013 -18.350 1.00 63.59 485 VAL A CA 1
ATOM 3412 C C . VAL A 1 485 ? 29.253 -9.968 -19.177 1.00 63.59 485 VAL A C 1
ATOM 3414 O O . VAL A 1 485 ? 29.713 -10.531 -20.168 1.00 63.59 485 VAL A O 1
ATOM 3417 N N . SER A 1 486 ? 28.005 -10.137 -18.758 1.00 66.50 486 SER A N 1
ATOM 3418 C CA . SER A 1 486 ? 26.959 -10.958 -19.365 1.00 66.50 486 SER A CA 1
ATOM 3419 C C . SER A 1 486 ? 25.805 -10.009 -19.653 1.00 66.50 486 SER A C 1
ATOM 3421 O O . SER A 1 486 ? 25.490 -9.200 -18.787 1.00 66.50 486 SER A O 1
ATOM 3423 N N . GLY A 1 487 ? 25.220 -10.079 -20.848 1.00 76.75 487 GLY A N 1
ATOM 3424 C CA . GLY A 1 487 ? 24.233 -9.098 -21.296 1.00 76.75 487 GLY A CA 1
ATOM 3425 C C . GLY A 1 487 ? 23.060 -8.934 -20.335 1.00 76.75 487 GLY A C 1
ATOM 3426 O O . GLY A 1 487 ? 22.365 -9.909 -20.042 1.00 76.75 487 GLY A O 1
ATOM 3427 N N . ASN A 1 488 ? 22.851 -7.711 -19.852 1.00 85.50 488 ASN A N 1
ATOM 3428 C CA . ASN A 1 488 ? 21.672 -7.312 -19.096 1.00 85.50 488 ASN A CA 1
ATOM 3429 C C . ASN A 1 488 ? 20.654 -6.653 -20.034 1.00 85.50 488 ASN A C 1
ATOM 3431 O O . ASN A 1 488 ? 21.019 -5.957 -20.983 1.00 85.50 488 ASN A O 1
ATOM 3435 N N . PHE A 1 489 ? 19.367 -6.853 -19.760 1.00 87.06 489 PHE A N 1
ATOM 3436 C CA . PHE A 1 489 ? 18.290 -6.387 -20.627 1.00 87.06 489 PHE A CA 1
ATOM 3437 C C . PHE A 1 489 ? 17.317 -5.488 -19.868 1.00 87.06 489 PHE A C 1
ATOM 3439 O O . PHE A 1 489 ? 16.833 -5.849 -18.799 1.00 87.06 489 PHE A O 1
ATOM 3446 N N . LEU A 1 490 ? 17.001 -4.330 -20.441 1.00 90.88 490 LEU A N 1
ATOM 3447 C CA . LEU A 1 490 ? 15.968 -3.420 -19.953 1.00 90.88 490 LEU A CA 1
ATOM 3448 C C . LEU A 1 490 ? 14.828 -3.364 -20.966 1.00 90.88 490 LEU A C 1
ATOM 3450 O O . LEU A 1 490 ? 15.057 -3.139 -22.153 1.00 90.88 490 LEU A O 1
ATOM 3454 N N . ARG A 1 491 ? 13.589 -3.508 -20.508 1.00 88.00 491 ARG A N 1
ATOM 3455 C CA . ARG A 1 491 ? 12.389 -3.360 -21.329 1.00 88.00 491 ARG A CA 1
ATOM 3456 C C . ARG A 1 491 ? 11.439 -2.363 -20.674 1.00 88.00 491 ARG A C 1
ATOM 3458 O O . ARG A 1 491 ? 11.109 -2.506 -19.501 1.00 88.00 491 ARG A O 1
ATOM 3465 N N . ILE A 1 492 ? 11.063 -1.318 -21.418 1.00 87.88 492 ILE A N 1
ATOM 3466 C CA . ILE A 1 492 ? 10.475 -0.102 -20.833 1.00 87.88 492 ILE A CA 1
ATOM 3467 C C . ILE A 1 492 ? 9.506 0.625 -21.782 1.00 87.88 492 ILE A C 1
ATOM 3469 O O . ILE A 1 492 ? 9.721 0.682 -22.998 1.00 87.88 492 ILE A O 1
ATOM 3473 N N . ARG A 1 493 ? 8.442 1.213 -21.219 1.00 84.56 493 ARG A N 1
ATOM 3474 C CA . ARG A 1 493 ? 7.451 2.077 -21.888 1.00 84.56 493 ARG A CA 1
ATOM 3475 C C . ARG A 1 493 ? 7.657 3.547 -21.505 1.00 84.56 493 ARG A C 1
ATOM 3477 O O . ARG A 1 493 ? 8.221 3.845 -20.454 1.00 84.56 493 ARG A O 1
ATOM 3484 N N . PRO A 1 494 ? 7.114 4.505 -22.277 1.00 84.25 494 PRO A N 1
ATOM 3485 C CA . PRO A 1 494 ? 7.153 5.917 -21.895 1.00 84.25 494 PRO A CA 1
ATOM 3486 C C . PRO A 1 494 ? 6.509 6.260 -20.554 1.00 84.25 494 PRO A C 1
ATOM 3488 O O . PRO A 1 494 ? 6.921 7.234 -19.931 1.00 84.25 494 PRO A O 1
ATOM 3491 N N . VAL A 1 495 ? 5.490 5.508 -20.126 1.00 80.38 495 VAL A N 1
ATOM 3492 C CA . VAL A 1 495 ? 4.854 5.711 -18.815 1.00 80.38 495 VAL A CA 1
ATOM 3493 C C . VAL A 1 495 ? 5.777 5.306 -17.666 1.00 80.38 495 VAL A C 1
ATOM 3495 O O . VAL A 1 495 ? 5.796 5.991 -16.650 1.00 80.38 495 VAL A O 1
ATOM 3498 N N . ASP A 1 496 ? 6.607 4.284 -17.864 1.00 86.56 496 ASP A N 1
ATOM 3499 C CA . ASP A 1 496 ? 7.497 3.761 -16.826 1.00 86.56 496 ASP A CA 1
ATOM 3500 C C . ASP A 1 496 ? 8.611 4.775 -16.495 1.00 86.56 496 ASP A C 1
ATOM 3502 O O . ASP A 1 496 ? 8.992 4.917 -15.342 1.00 86.56 496 ASP A O 1
ATOM 3506 N N . VAL A 1 497 ? 9.068 5.580 -17.469 1.00 88.19 497 VAL A N 1
ATOM 3507 C CA . VAL A 1 497 ? 10.041 6.671 -17.221 1.00 88.19 497 VAL A CA 1
ATOM 3508 C C . VAL A 1 497 ? 9.499 7.724 -16.252 1.00 88.19 497 VAL A C 1
ATOM 3510 O O . VAL A 1 497 ? 10.271 8.300 -15.492 1.00 88.19 497 VAL A O 1
ATOM 3513 N N . ALA A 1 498 ? 8.189 7.982 -16.272 1.00 77.88 498 ALA A N 1
ATOM 3514 C CA . ALA A 1 498 ? 7.578 8.926 -15.341 1.00 77.88 498 ALA A CA 1
ATOM 3515 C C . ALA A 1 498 ? 7.449 8.355 -13.920 1.00 77.88 498 ALA A C 1
ATOM 3517 O O . ALA A 1 498 ? 7.489 9.139 -12.981 1.00 77.88 498 ALA A O 1
ATOM 3518 N N . GLY A 1 499 ? 7.301 7.032 -13.775 1.00 75.00 499 GLY A N 1
ATOM 3519 C CA . GLY A 1 499 ? 7.327 6.359 -12.469 1.00 75.00 499 GLY A CA 1
ATOM 3520 C C . GLY A 1 499 ? 8.745 6.184 -11.916 1.00 75.00 499 GLY A C 1
ATOM 3521 O O . GLY A 1 499 ? 8.945 6.218 -10.712 1.00 75.00 499 GLY A O 1
ATOM 3522 N N . LEU A 1 500 ? 9.744 6.057 -12.797 1.00 85.00 500 LEU A N 1
ATOM 3523 C CA . LEU A 1 500 ? 11.145 5.946 -12.395 1.00 85.00 500 LEU A CA 1
ATOM 3524 C C . LEU A 1 500 ? 11.755 7.299 -12.025 1.00 85.00 500 LEU A C 1
ATOM 3526 O O . LEU A 1 500 ? 12.271 7.421 -10.930 1.00 85.00 500 LEU A O 1
ATOM 3530 N N . SER A 1 501 ? 11.684 8.327 -12.878 1.00 82.81 501 SER A N 1
ATOM 3531 C CA . SER A 1 501 ? 12.212 9.664 -12.547 1.00 82.81 501 SER A CA 1
ATOM 3532 C C . SER A 1 501 ? 11.073 10.667 -12.388 1.00 82.81 501 SER A C 1
ATOM 3534 O O . SER A 1 501 ? 10.759 11.454 -13.293 1.00 82.81 501 SER A O 1
ATOM 3536 N N . GLU A 1 502 ? 10.449 10.644 -11.211 1.00 68.88 502 GLU A N 1
ATOM 3537 C CA . GLU A 1 502 ? 9.270 11.457 -10.890 1.00 68.88 502 GLU A CA 1
ATOM 3538 C C . GLU A 1 502 ? 9.556 12.972 -10.932 1.00 68.88 502 GLU A C 1
ATOM 3540 O O . GLU A 1 502 ? 8.657 13.788 -11.167 1.00 68.88 502 GLU A O 1
ATOM 3545 N N . THR A 1 503 ? 10.821 13.374 -10.762 1.00 68.06 503 THR A N 1
ATOM 3546 C CA . THR A 1 503 ? 11.220 14.788 -10.692 1.00 68.06 503 THR A CA 1
ATOM 3547 C C . THR A 1 503 ? 11.633 15.370 -12.044 1.00 68.06 503 THR A C 1
ATOM 3549 O O . THR A 1 503 ? 11.342 16.542 -12.325 1.00 68.06 503 THR A O 1
ATOM 3552 N N . THR A 1 504 ? 12.279 14.580 -12.912 1.00 79.81 504 THR A N 1
ATOM 3553 C CA . THR A 1 504 ? 12.846 15.085 -14.174 1.00 79.81 504 THR A CA 1
ATOM 3554 C C . THR A 1 504 ? 12.141 14.567 -15.426 1.00 79.81 504 THR A C 1
ATOM 3556 O O . THR A 1 504 ? 12.199 15.241 -16.459 1.00 79.81 504 THR A O 1
ATOM 3559 N N . ASN A 1 505 ? 11.427 13.435 -15.347 1.00 87.38 505 ASN A N 1
ATOM 3560 C CA . ASN A 1 505 ? 10.945 12.660 -16.500 1.00 87.38 505 ASN A CA 1
ATOM 3561 C C . ASN A 1 505 ? 12.070 12.278 -17.485 1.00 87.38 505 ASN A C 1
ATOM 3563 O O . ASN A 1 505 ? 11.817 12.114 -18.686 1.00 87.38 505 ASN A O 1
ATOM 3567 N N . LYS A 1 506 ? 13.314 12.181 -17.001 1.00 91.31 506 LYS A N 1
ATOM 3568 C CA . LYS A 1 506 ? 14.487 11.802 -17.787 1.00 91.31 506 LYS A CA 1
ATOM 3569 C C . LYS A 1 506 ? 15.131 10.563 -17.196 1.00 91.31 506 LYS A C 1
ATOM 3571 O O . LYS A 1 506 ? 15.340 10.496 -15.995 1.00 91.31 506 LYS A O 1
ATOM 3576 N N . LEU A 1 507 ? 15.494 9.629 -18.065 1.00 95.12 507 LEU A N 1
ATOM 3577 C CA . LEU A 1 507 ? 16.202 8.416 -17.685 1.00 95.12 507 LEU A CA 1
ATOM 3578 C C . LEU A 1 507 ? 17.459 8.247 -18.542 1.00 95.12 507 LEU A C 1
ATOM 3580 O O . LEU A 1 507 ? 17.381 8.236 -19.773 1.00 95.12 507 LEU A O 1
ATOM 3584 N N . PHE A 1 508 ? 18.614 8.079 -17.908 1.00 95.69 508 PHE A N 1
ATOM 3585 C CA . PHE A 1 508 ? 19.852 7.685 -18.574 1.00 95.69 508 PHE A CA 1
ATOM 3586 C C . PHE A 1 508 ? 20.063 6.178 -18.449 1.00 95.69 508 PHE A C 1
ATOM 3588 O O . PHE A 1 508 ? 19.839 5.596 -17.393 1.00 95.69 508 PHE A O 1
ATOM 3595 N N . VAL A 1 509 ? 20.524 5.539 -19.523 1.00 96.19 509 VAL A N 1
ATOM 3596 C CA . VAL A 1 509 ? 20.880 4.115 -19.515 1.00 96.19 509 VAL A CA 1
ATOM 3597 C C . VAL A 1 509 ? 22.326 3.951 -19.961 1.00 96.19 509 VAL A C 1
ATOM 3599 O O . VAL A 1 509 ? 22.681 4.350 -21.075 1.00 96.19 509 VAL A O 1
ATOM 3602 N N . THR A 1 510 ? 23.160 3.368 -19.102 1.00 94.19 510 THR A N 1
ATOM 3603 C CA . THR A 1 510 ? 24.579 3.077 -19.370 1.00 94.19 510 THR A CA 1
ATOM 3604 C C . THR A 1 510 ? 24.843 1.576 -19.399 1.00 94.19 510 THR A C 1
ATOM 3606 O O . THR A 1 510 ? 24.112 0.805 -18.789 1.00 94.19 510 THR A O 1
ATOM 3609 N N . GLY A 1 511 ? 25.865 1.144 -20.142 1.00 89.69 511 GLY A N 1
ATOM 3610 C CA . GLY A 1 511 ? 26.118 -0.278 -20.405 1.00 89.69 511 GLY A CA 1
ATOM 3611 C C . GLY A 1 511 ? 27.153 -0.519 -21.509 1.00 89.69 511 GLY A C 1
ATOM 3612 O O . GLY A 1 511 ? 27.807 0.415 -21.987 1.00 89.69 511 GLY A O 1
ATOM 3613 N N . GLY A 1 512 ? 27.323 -1.783 -21.895 1.00 81.19 512 GLY A N 1
ATOM 3614 C CA . GLY A 1 512 ? 28.210 -2.258 -22.958 1.00 81.19 512 GLY A CA 1
ATOM 3615 C C . GLY A 1 512 ? 27.484 -3.010 -24.083 1.00 81.19 512 GLY A C 1
ATOM 3616 O O . GLY A 1 512 ? 26.267 -3.127 -24.101 1.00 81.19 512 GLY A O 1
ATOM 3617 N N . ALA A 1 513 ? 28.259 -3.553 -25.029 1.00 77.56 513 ALA A N 1
ATOM 3618 C CA . ALA A 1 513 ? 27.739 -4.178 -26.256 1.00 77.56 513 ALA A CA 1
ATOM 3619 C C . ALA A 1 513 ? 27.014 -5.514 -26.079 1.00 77.56 513 ALA A C 1
ATOM 3621 O O . ALA A 1 513 ? 26.368 -5.979 -27.011 1.00 77.56 513 ALA A O 1
ATOM 3622 N N . ALA A 1 514 ? 27.119 -6.129 -24.902 1.00 79.62 514 ALA A N 1
ATOM 3623 C CA . ALA A 1 514 ? 26.328 -7.307 -24.568 1.00 79.62 514 ALA A CA 1
ATOM 3624 C C . ALA A 1 514 ? 24.932 -6.937 -24.036 1.00 79.62 514 ALA A C 1
ATOM 3626 O O . ALA A 1 514 ? 24.064 -7.803 -23.997 1.00 79.62 514 ALA A O 1
ATOM 3627 N N . ASP A 1 515 ? 24.725 -5.686 -23.615 1.00 84.06 515 ASP A N 1
ATOM 3628 C CA . ASP A 1 515 ? 23.485 -5.235 -22.991 1.00 84.06 515 ASP A CA 1
ATOM 3629 C C . ASP A 1 515 ? 22.457 -4.810 -24.044 1.00 84.06 515 ASP A C 1
ATOM 3631 O O . ASP A 1 515 ? 22.807 -4.335 -25.132 1.00 84.06 515 ASP A O 1
ATOM 3635 N N . GLY A 1 516 ? 21.177 -4.956 -23.706 1.00 82.94 516 GLY A N 1
ATOM 3636 C CA . GLY A 1 516 ? 20.068 -4.641 -24.597 1.00 82.94 516 GLY A CA 1
ATOM 3637 C C . GLY A 1 516 ? 19.005 -3.756 -23.953 1.00 82.94 516 GLY A C 1
ATOM 3638 O O . GLY A 1 516 ? 18.622 -3.955 -22.804 1.00 82.94 516 GLY A O 1
ATOM 3639 N N . VAL A 1 517 ? 18.463 -2.809 -24.717 1.00 85.75 517 VAL A N 1
ATOM 3640 C CA . VAL A 1 517 ? 17.286 -2.021 -24.326 1.00 85.75 517 VAL A CA 1
ATOM 3641 C C . VAL A 1 517 ? 16.173 -2.240 -25.343 1.00 85.75 517 VAL A C 1
ATOM 3643 O O . VAL A 1 517 ? 16.366 -2.036 -26.539 1.00 85.75 517 VAL A O 1
ATOM 3646 N N . THR A 1 518 ? 14.994 -2.640 -24.872 1.00 82.94 518 THR A N 1
ATOM 3647 C CA . THR A 1 518 ? 13.779 -2.777 -25.679 1.00 82.94 518 THR A CA 1
ATOM 3648 C C . THR A 1 518 ? 12.820 -1.637 -25.364 1.00 82.94 518 THR A C 1
ATOM 3650 O O . THR A 1 518 ? 12.282 -1.553 -24.258 1.00 82.94 518 THR A O 1
ATOM 3653 N N . LEU A 1 519 ? 12.577 -0.771 -26.347 1.00 81.69 519 LEU A N 1
ATOM 3654 C CA . LEU A 1 519 ? 11.584 0.297 -26.245 1.00 81.69 519 LEU A CA 1
ATOM 3655 C C . LEU A 1 519 ? 10.216 -0.228 -26.696 1.00 81.69 519 LEU A C 1
ATOM 3657 O O . LEU A 1 519 ? 10.058 -0.667 -27.839 1.00 81.69 519 LEU A O 1
ATOM 3661 N N . VAL A 1 520 ? 9.232 -0.177 -25.797 1.00 74.12 520 VAL A N 1
ATOM 3662 C CA . VAL A 1 520 ? 7.883 -0.728 -26.003 1.00 74.12 520 VAL A CA 1
ATOM 3663 C C . VAL A 1 520 ? 6.878 0.392 -26.283 1.00 74.12 520 VAL A C 1
ATOM 3665 O O . VAL A 1 520 ? 6.935 1.452 -25.661 1.00 74.12 520 VAL A O 1
ATOM 3668 N N . GLY A 1 521 ? 5.944 0.146 -27.212 1.00 61.97 521 GLY A N 1
ATOM 3669 C CA . GLY A 1 521 ? 4.830 1.056 -27.516 1.00 61.97 521 GLY A CA 1
ATOM 3670 C C . GLY A 1 521 ? 4.733 1.534 -28.968 1.00 61.97 521 GLY A C 1
ATOM 3671 O O . GLY A 1 521 ? 4.050 2.523 -29.238 1.00 61.97 521 GLY A O 1
ATOM 3672 N N . ASP A 1 522 ? 5.389 0.860 -29.917 1.00 51.19 522 ASP A N 1
ATOM 3673 C CA . ASP A 1 522 ? 5.270 1.184 -31.340 1.00 51.19 522 ASP A CA 1
ATOM 3674 C C . ASP A 1 522 ? 4.047 0.466 -31.943 1.00 51.19 522 ASP A C 1
ATOM 3676 O O . ASP A 1 522 ? 4.084 -0.719 -32.280 1.00 51.19 522 ASP A O 1
ATOM 3680 N N . SER A 1 523 ? 2.905 1.159 -32.002 1.00 44.25 523 SER A N 1
ATOM 3681 C CA . SER A 1 523 ? 1.724 0.694 -32.739 1.00 44.25 523 SER A CA 1
ATOM 3682 C C . SER A 1 523 ? 1.688 1.374 -34.102 1.00 44.25 523 SER A C 1
ATOM 3684 O O . SER A 1 523 ? 1.424 2.573 -34.199 1.00 44.25 523 SER A O 1
ATOM 3686 N N . LEU A 1 524 ? 1.866 0.593 -35.171 1.00 39.91 524 LEU A N 1
ATOM 3687 C CA . LEU A 1 524 ? 1.789 1.064 -36.563 1.00 39.91 524 LEU A CA 1
ATOM 3688 C C . LEU A 1 524 ? 0.429 1.690 -36.939 1.00 39.91 524 LEU A C 1
ATOM 3690 O O . LEU A 1 524 ? 0.331 2.364 -37.963 1.00 39.91 524 LEU A O 1
ATOM 3694 N N . PHE A 1 525 ? -0.624 1.472 -36.140 1.00 40.97 525 PHE A N 1
ATOM 3695 C CA . PHE A 1 525 ? -1.998 1.874 -36.470 1.00 40.97 525 PHE A CA 1
ATOM 3696 C C . PHE A 1 525 ? -2.689 2.716 -35.393 1.00 40.97 525 PHE A C 1
ATOM 3698 O O . PHE A 1 525 ? -3.913 2.771 -35.385 1.00 40.97 525 PHE A O 1
ATOM 3705 N N . GLY A 1 526 ? -1.908 3.375 -34.529 1.00 37.91 526 GLY A N 1
ATOM 3706 C CA . GLY A 1 526 ? -2.298 4.515 -33.694 1.00 37.91 526 GLY A CA 1
ATOM 3707 C C . GLY A 1 526 ? -3.686 4.469 -33.046 1.00 37.91 526 GLY A C 1
ATOM 3708 O O . GLY A 1 526 ? -4.681 4.827 -33.675 1.00 37.91 526 GLY A O 1
ATOM 3709 N N . ASP A 1 527 ? -3.737 4.225 -31.735 1.00 40.41 527 ASP A N 1
ATOM 3710 C CA . ASP A 1 527 ? -4.777 4.880 -30.944 1.00 40.41 527 ASP A CA 1
ATOM 3711 C C . ASP A 1 527 ? -4.370 6.354 -30.809 1.00 40.41 527 ASP A C 1
ATOM 3713 O O . ASP A 1 527 ? -3.400 6.704 -30.135 1.00 40.41 527 ASP A O 1
ATOM 3717 N N . ALA A 1 528 ? -5.031 7.220 -31.577 1.00 37.31 528 ALA A N 1
ATOM 3718 C CA . ALA A 1 528 ? -4.688 8.630 -31.758 1.00 37.31 528 ALA A CA 1
ATOM 3719 C C . ALA A 1 528 ? -5.061 9.492 -30.534 1.00 37.31 528 ALA A C 1
ATOM 3721 O O . ALA A 1 528 ? -5.736 10.519 -30.666 1.00 37.31 528 ALA A O 1
ATOM 3722 N N . GLY A 1 529 ? -4.622 9.072 -29.348 1.00 41.12 529 GLY A N 1
ATOM 3723 C CA . GLY A 1 529 ? -4.920 9.723 -28.078 1.00 41.12 529 GLY A CA 1
ATOM 3724 C C . GLY A 1 529 ? -3.772 9.781 -27.077 1.00 41.12 529 GLY A C 1
ATOM 3725 O O . GLY A 1 529 ? -3.830 10.652 -26.213 1.00 41.12 529 GLY A O 1
ATOM 3726 N N . ASP A 1 530 ? -2.734 8.942 -27.185 1.00 43.88 530 ASP A N 1
ATOM 3727 C CA . ASP A 1 530 ? -1.876 8.699 -26.023 1.00 43.88 530 ASP A CA 1
ATOM 3728 C C . ASP A 1 530 ? -0.377 8.606 -26.356 1.00 43.88 530 ASP A C 1
ATOM 3730 O O . ASP A 1 530 ? 0.050 7.919 -27.281 1.00 43.88 530 ASP A O 1
ATOM 3734 N N . ALA A 1 531 ? 0.430 9.358 -25.603 1.00 49.97 531 ALA A N 1
ATOM 3735 C CA . ALA A 1 531 ? 1.874 9.545 -25.766 1.00 49.97 531 ALA A CA 1
ATOM 3736 C C . ALA A 1 531 ? 2.680 8.296 -25.348 1.00 49.97 531 ALA A C 1
ATOM 3738 O O . ALA A 1 531 ? 3.460 8.334 -24.394 1.00 49.97 531 ALA A O 1
ATOM 3739 N N . GLN A 1 532 ? 2.453 7.178 -26.034 1.00 61.34 532 GLN A N 1
ATOM 3740 C CA . GLN A 1 532 ? 2.927 5.852 -25.629 1.00 61.34 532 GLN A CA 1
ATOM 3741 C C . GLN A 1 532 ? 4.118 5.339 -26.457 1.00 61.34 532 GLN A C 1
ATOM 3743 O O . GLN A 1 532 ? 4.577 4.233 -26.207 1.00 61.34 532 GLN A O 1
ATOM 3748 N N . THR A 1 533 ? 4.689 6.137 -27.373 1.00 68.69 533 THR A N 1
ATOM 3749 C CA . THR A 1 533 ? 5.815 5.707 -28.232 1.00 68.69 533 THR A CA 1
ATOM 3750 C C . THR A 1 533 ? 7.038 6.620 -28.118 1.00 68.69 533 THR A C 1
ATOM 3752 O O . THR A 1 533 ? 6.911 7.840 -28.200 1.00 68.69 533 THR A O 1
ATOM 3755 N N . PHE A 1 534 ? 8.237 6.041 -27.988 1.00 74.62 534 PHE A N 1
ATOM 3756 C CA . PHE A 1 534 ? 9.512 6.771 -28.014 1.00 74.62 534 PHE A CA 1
ATOM 3757 C C . PHE A 1 534 ? 9.979 7.068 -29.448 1.00 74.62 534 PHE A C 1
ATOM 3759 O O . PHE A 1 534 ? 10.255 6.151 -30.225 1.00 74.62 534 PHE A O 1
ATOM 3766 N N . ALA A 1 535 ? 10.156 8.340 -29.797 1.00 73.94 535 ALA A N 1
ATOM 3767 C CA . ALA A 1 535 ? 10.742 8.784 -31.062 1.00 73.94 535 ALA A CA 1
ATOM 3768 C C . ALA A 1 535 ? 12.221 9.143 -30.875 1.00 73.94 535 ALA A C 1
ATOM 3770 O O . ALA A 1 535 ? 12.571 9.781 -29.888 1.00 73.94 535 ALA A O 1
ATOM 3771 N N . PHE A 1 536 ? 13.087 8.755 -31.813 1.00 76.88 536 PHE A N 1
ATOM 3772 C CA . PHE A 1 536 ? 14.485 9.194 -31.793 1.00 76.88 536 PHE A CA 1
ATOM 3773 C C . PHE A 1 536 ? 14.572 10.713 -31.993 1.00 76.88 536 PHE A C 1
ATOM 3775 O O . PHE A 1 536 ? 13.911 11.268 -32.869 1.00 76.88 536 PHE A O 1
ATOM 3782 N N . ASP A 1 537 ? 15.390 11.377 -31.180 1.00 81.81 537 ASP A N 1
ATOM 3783 C CA . ASP A 1 537 ? 15.509 12.841 -31.121 1.00 81.81 537 ASP A CA 1
ATOM 3784 C C . ASP A 1 537 ? 16.969 13.320 -31.224 1.00 81.81 537 ASP A C 1
ATOM 3786 O O . ASP A 1 537 ? 17.307 14.468 -30.927 1.00 81.81 537 ASP A O 1
ATOM 3790 N N . GLY A 1 538 ? 17.854 12.437 -31.688 1.00 80.50 538 GLY A N 1
ATOM 3791 C CA . GLY A 1 538 ? 19.251 12.739 -31.967 1.00 80.50 538 GLY A CA 1
ATOM 3792 C C . GLY A 1 538 ? 20.220 12.191 -30.927 1.00 80.50 538 GLY A C 1
ATOM 3793 O O . GLY A 1 538 ? 19.906 11.314 -30.129 1.00 80.50 538 GLY A O 1
ATOM 3794 N N . VAL A 1 539 ? 21.445 12.707 -30.977 1.00 86.50 539 VAL A N 1
ATOM 3795 C CA . VAL A 1 539 ? 22.562 12.251 -30.148 1.00 86.50 539 VAL A CA 1
ATOM 3796 C C . VAL A 1 539 ? 22.960 13.355 -29.183 1.00 86.50 539 VAL A C 1
ATOM 3798 O O . VAL A 1 539 ? 23.118 14.514 -29.581 1.00 86.50 539 VAL A O 1
ATOM 3801 N N . GLU A 1 540 ? 23.184 12.995 -27.925 1.00 91.00 540 GLU A N 1
ATOM 3802 C CA . GLU A 1 540 ? 23.707 13.901 -26.910 1.00 91.00 540 GLU A CA 1
ATOM 3803 C C . GLU A 1 540 ? 24.958 13.348 -26.227 1.00 91.00 540 GLU A C 1
ATOM 3805 O O . GLU A 1 540 ? 25.359 12.202 -26.413 1.00 91.00 540 GLU A O 1
ATOM 3810 N N . THR A 1 541 ? 25.675 14.202 -25.501 1.00 90.62 541 THR A N 1
ATOM 3811 C CA . THR A 1 541 ? 26.892 13.805 -24.786 1.00 90.62 541 THR A CA 1
ATOM 3812 C C . THR A 1 541 ? 26.886 14.431 -23.406 1.00 90.62 541 THR A C 1
ATOM 3814 O O . THR A 1 541 ? 26.935 15.656 -23.276 1.00 90.62 541 THR A O 1
ATOM 3817 N N . VAL A 1 542 ? 26.866 13.579 -22.387 1.00 88.69 542 VAL A N 1
ATOM 3818 C CA . VAL A 1 542 ? 26.815 13.950 -20.971 1.00 88.69 542 VAL A CA 1
ATOM 3819 C C . VAL A 1 542 ? 27.984 13.263 -20.274 1.00 88.69 542 VAL A C 1
ATOM 3821 O O . VAL A 1 542 ? 28.279 12.102 -20.535 1.00 88.69 542 VAL A O 1
ATOM 3824 N N . GLY A 1 543 ? 28.756 14.001 -19.473 1.00 84.19 543 GLY A N 1
ATOM 3825 C CA . GLY A 1 543 ? 29.898 13.426 -18.741 1.00 84.19 543 GLY A CA 1
ATOM 3826 C C . GLY A 1 543 ? 31.032 12.838 -19.604 1.00 84.19 543 GLY A C 1
ATOM 3827 O O . GLY A 1 543 ? 31.944 12.221 -19.065 1.00 84.19 543 GLY A O 1
ATOM 3828 N N . GLY A 1 544 ? 31.022 13.043 -20.927 1.00 86.19 544 GLY A N 1
ATOM 3829 C CA . GLY A 1 544 ? 31.970 12.418 -21.861 1.00 86.19 544 GLY A CA 1
ATOM 3830 C C . GLY A 1 544 ? 31.512 11.069 -22.426 1.00 86.19 544 GLY A C 1
ATOM 3831 O O . GLY A 1 544 ? 32.253 10.477 -23.207 1.00 86.19 544 GLY A O 1
ATOM 3832 N N . VAL A 1 545 ? 30.305 10.624 -22.071 1.00 88.31 545 VAL A N 1
ATOM 3833 C CA . VAL A 1 545 ? 29.605 9.476 -22.656 1.00 88.31 545 VAL A CA 1
ATOM 3834 C C . VAL A 1 545 ? 28.596 9.990 -23.684 1.00 88.31 545 VAL A C 1
ATOM 3836 O O . VAL A 1 545 ? 27.974 11.035 -23.480 1.00 88.31 545 VAL A O 1
ATOM 3839 N N . THR A 1 546 ? 28.477 9.300 -24.816 1.00 90.00 546 THR A N 1
ATOM 3840 C CA . THR A 1 546 ? 27.576 9.667 -25.917 1.00 90.00 546 THR A CA 1
ATOM 3841 C C . THR A 1 546 ? 26.332 8.783 -25.887 1.00 90.00 546 THR A C 1
ATOM 3843 O O . THR A 1 546 ? 26.455 7.569 -25.741 1.00 90.00 546 THR A O 1
ATOM 3846 N N . PHE A 1 547 ? 25.154 9.390 -26.034 1.00 92.69 547 PHE A N 1
ATOM 3847 C CA . PHE A 1 547 ? 23.851 8.740 -25.906 1.00 92.69 547 PHE A CA 1
ATOM 3848 C C . PHE A 1 547 ? 22.989 8.980 -27.145 1.00 92.69 547 PHE A C 1
ATOM 3850 O O . PHE A 1 547 ? 22.962 10.090 -27.680 1.00 92.69 547 PHE A O 1
ATOM 3857 N N . ASN A 1 548 ? 22.249 7.955 -27.556 1.00 84.50 548 ASN A N 1
ATOM 3858 C CA . ASN A 1 548 ? 21.113 8.059 -28.461 1.00 84.50 548 ASN A CA 1
ATOM 3859 C C . ASN A 1 548 ? 19.883 8.464 -27.636 1.00 84.50 548 ASN A C 1
ATOM 3861 O O . ASN A 1 548 ? 19.488 7.745 -26.717 1.00 84.50 548 ASN A O 1
ATOM 3865 N N . ARG A 1 549 ? 19.302 9.628 -27.937 1.00 89.00 549 ARG A N 1
ATOM 3866 C CA . ARG A 1 549 ? 18.184 10.207 -27.185 1.00 89.00 549 ARG A CA 1
ATOM 3867 C C . ARG A 1 549 ? 16.852 9.879 -27.837 1.00 89.00 549 ARG A C 1
ATOM 3869 O O . ARG A 1 549 ? 16.690 10.046 -29.047 1.00 89.00 549 ARG A O 1
ATOM 3876 N N . PHE A 1 550 ? 15.876 9.501 -27.020 1.00 86.56 550 PHE A N 1
ATOM 3877 C CA . PHE A 1 550 ? 14.507 9.242 -27.438 1.00 86.56 550 PHE A CA 1
ATOM 3878 C C . PHE A 1 550 ? 13.512 10.014 -26.571 1.00 86.56 550 PHE A C 1
ATOM 3880 O O . PHE A 1 550 ? 13.672 10.099 -25.356 1.00 86.56 550 PHE A O 1
ATOM 3887 N N . ILE A 1 551 ? 12.467 10.563 -27.188 1.00 83.50 551 ILE A N 1
ATOM 3888 C CA . ILE A 1 551 ? 11.444 11.367 -26.510 1.00 83.50 551 ILE A CA 1
ATOM 3889 C C . ILE A 1 551 ? 10.040 10.824 -26.769 1.00 83.50 551 ILE A C 1
ATOM 3891 O O . ILE A 1 551 ? 9.731 10.346 -27.859 1.00 83.50 551 ILE A O 1
ATOM 3895 N N . SER A 1 552 ? 9.163 10.953 -25.780 1.00 81.94 552 SER A N 1
ATOM 3896 C CA . SER A 1 552 ? 7.720 10.756 -25.916 1.00 81.94 552 SER A CA 1
ATOM 3897 C C . SER A 1 552 ? 6.994 11.809 -25.084 1.00 81.94 552 SER A C 1
ATOM 3899 O O . SER A 1 552 ? 6.949 11.739 -23.856 1.00 81.94 552 SER A O 1
ATOM 3901 N N . GLY A 1 553 ? 6.445 12.837 -25.734 1.00 82.94 553 GLY A N 1
ATOM 3902 C CA . GLY A 1 553 ? 5.857 13.972 -25.020 1.00 82.94 553 GLY A CA 1
ATOM 3903 C C . GLY A 1 553 ? 6.891 14.686 -24.139 1.00 82.94 553 GLY A C 1
ATOM 3904 O O . GLY A 1 553 ? 7.825 15.285 -24.663 1.00 82.94 553 GLY A O 1
ATOM 3905 N N . ALA A 1 554 ? 6.699 14.651 -22.816 1.00 83.62 554 ALA A N 1
ATOM 3906 C CA . ALA A 1 554 ? 7.631 15.219 -21.833 1.00 83.62 554 ALA A CA 1
ATOM 3907 C C . ALA A 1 554 ? 8.661 14.208 -21.293 1.00 83.62 554 ALA A C 1
ATOM 3909 O O . ALA A 1 554 ? 9.553 14.617 -20.558 1.00 83.62 554 ALA A O 1
ATOM 3910 N N . ARG A 1 555 ? 8.529 12.918 -21.637 1.00 87.50 555 ARG A N 1
ATOM 3911 C CA . ARG A 1 555 ? 9.415 11.846 -21.165 1.00 87.50 555 ARG A CA 1
ATOM 3912 C C . ARG A 1 555 ? 10.605 11.687 -22.103 1.00 87.50 555 ARG A C 1
ATOM 3914 O O . ARG A 1 555 ? 10.426 11.708 -23.324 1.00 87.50 555 ARG A O 1
ATOM 3921 N N . GLU A 1 556 ? 11.790 11.498 -21.543 1.00 91.81 556 GLU A N 1
ATOM 3922 C CA . GLU A 1 556 ? 13.054 11.370 -22.271 1.00 91.81 556 GLU A CA 1
ATOM 3923 C C . GLU A 1 556 ? 13.832 10.158 -21.752 1.00 91.81 556 GLU A C 1
ATOM 3925 O O . GLU A 1 556 ? 13.984 9.985 -20.547 1.00 91.81 556 GLU A O 1
ATOM 3930 N N . ILE A 1 557 ? 14.339 9.329 -22.663 1.00 93.62 557 ILE A N 1
ATOM 3931 C CA . ILE A 1 557 ? 15.292 8.265 -22.342 1.00 93.62 557 ILE A CA 1
ATOM 3932 C C . ILE A 1 557 ? 16.532 8.416 -23.223 1.00 93.62 557 ILE A C 1
ATOM 3934 O O . ILE A 1 557 ? 16.429 8.521 -24.448 1.00 93.62 557 ILE A O 1
ATOM 3938 N N . SER A 1 558 ? 17.705 8.429 -22.602 1.00 95.31 558 SER A N 1
ATOM 3939 C CA . SER A 1 558 ? 18.999 8.579 -23.268 1.00 95.31 558 SER A CA 1
ATOM 3940 C C . SER A 1 558 ? 19.830 7.321 -23.056 1.00 95.31 558 SER A C 1
ATOM 3942 O O . SER A 1 558 ? 20.272 7.036 -21.947 1.00 95.31 558 SER A O 1
ATOM 3944 N N . ILE A 1 559 ? 20.047 6.561 -24.131 1.00 92.88 559 ILE A N 1
ATOM 3945 C CA . ILE A 1 559 ? 20.688 5.240 -24.095 1.00 92.88 559 ILE A CA 1
ATOM 3946 C C . ILE A 1 559 ? 22.114 5.354 -24.627 1.00 92.88 559 ILE A C 1
ATOM 3948 O O . ILE A 1 559 ? 22.329 5.867 -25.726 1.00 92.88 559 ILE A O 1
ATOM 3952 N N . GLN A 1 560 ? 23.099 4.904 -23.853 1.00 91.69 560 GLN A N 1
ATOM 3953 C CA . GLN A 1 560 ? 24.509 5.002 -24.217 1.00 91.69 560 GLN A CA 1
ATOM 3954 C C . GLN A 1 560 ? 24.794 4.284 -25.545 1.00 91.69 560 GLN A C 1
ATOM 3956 O O . GLN A 1 560 ? 24.373 3.148 -25.764 1.00 91.69 560 GLN A O 1
ATOM 3961 N N . GLN A 1 561 ? 25.555 4.935 -26.430 1.00 84.44 561 GLN A N 1
ATOM 3962 C CA . GLN A 1 561 ? 25.994 4.317 -27.679 1.00 84.44 561 GLN A CA 1
ATOM 3963 C C . GLN A 1 561 ? 26.861 3.088 -27.402 1.00 84.44 561 GLN A C 1
ATOM 3965 O O . GLN A 1 561 ? 27.786 3.133 -26.586 1.00 84.44 561 GLN A O 1
ATOM 3970 N N . GLY A 1 562 ? 26.570 2.011 -28.126 1.00 75.38 562 GLY A N 1
ATOM 3971 C CA . GLY A 1 562 ? 27.189 0.707 -27.935 1.00 75.38 562 GLY A CA 1
ATOM 3972 C C . GLY A 1 562 ? 26.293 -0.301 -27.224 1.00 75.38 562 GLY A C 1
ATOM 3973 O O . GLY A 1 562 ? 26.653 -1.462 -27.251 1.00 75.38 562 GLY A O 1
ATOM 3974 N N . ILE A 1 563 ? 25.154 0.097 -26.646 1.00 82.19 563 ILE A N 1
ATOM 3975 C CA . ILE A 1 563 ? 24.096 -0.823 -26.188 1.00 82.19 563 ILE A CA 1
ATOM 3976 C C . ILE A 1 563 ? 23.221 -1.218 -27.386 1.00 82.19 563 ILE A C 1
ATOM 3978 O O . ILE A 1 563 ? 22.918 -0.366 -28.227 1.00 82.19 563 ILE A O 1
ATOM 3982 N N . VAL A 1 564 ? 22.781 -2.477 -27.458 1.00 77.50 564 VAL A N 1
ATOM 3983 C CA . VAL A 1 564 ? 21.854 -2.938 -28.503 1.00 77.50 564 VAL A CA 1
ATOM 3984 C C . VAL A 1 564 ? 20.456 -2.380 -28.228 1.00 77.50 564 VAL A C 1
ATOM 3986 O O . VAL A 1 564 ? 19.860 -2.659 -27.189 1.00 77.50 564 VAL A O 1
ATOM 3989 N N . ILE A 1 565 ? 19.902 -1.597 -29.154 1.00 75.06 565 ILE A N 1
ATOM 3990 C CA . ILE A 1 565 ? 18.559 -1.018 -29.012 1.00 75.06 565 ILE A CA 1
ATOM 3991 C C . ILE A 1 565 ? 17.599 -1.768 -29.929 1.00 75.06 565 ILE A C 1
ATOM 3993 O O . ILE A 1 565 ? 17.781 -1.794 -31.142 1.00 75.06 565 ILE A O 1
ATOM 3997 N N . SER A 1 566 ? 16.543 -2.337 -29.356 1.00 70.62 566 SER A N 1
ATOM 3998 C CA . SER A 1 566 ? 15.454 -2.965 -30.101 1.00 70.62 566 SER A CA 1
ATOM 3999 C C . SER A 1 566 ? 14.136 -2.224 -29.871 1.00 70.62 566 SER A C 1
ATOM 4001 O O . SER A 1 566 ? 13.924 -1.561 -28.851 1.00 70.62 566 SER A O 1
ATOM 4003 N N . ARG A 1 567 ? 13.238 -2.306 -30.854 1.00 64.06 567 ARG A N 1
ATOM 4004 C CA . ARG A 1 567 ? 11.893 -1.726 -30.793 1.00 64.06 567 ARG A CA 1
ATOM 4005 C C . ARG A 1 567 ? 10.868 -2.826 -30.975 1.00 64.06 567 ARG A C 1
ATOM 4007 O O . ARG A 1 567 ? 10.960 -3.607 -31.919 1.00 64.06 567 ARG A O 1
ATOM 4014 N N . GLU A 1 568 ? 9.877 -2.866 -30.095 1.00 54.59 568 GLU A N 1
ATOM 4015 C CA . GLU A 1 568 ? 8.750 -3.772 -30.264 1.00 54.59 568 GLU A CA 1
ATOM 4016 C C . GLU A 1 568 ? 7.638 -3.083 -31.052 1.00 54.59 568 GLU A C 1
ATOM 4018 O O . GLU A 1 568 ? 7.011 -2.133 -30.578 1.00 54.59 568 GLU A O 1
ATOM 4023 N N . VAL A 1 569 ? 7.389 -3.596 -32.257 1.00 47.41 569 VAL A N 1
ATOM 4024 C CA . VAL A 1 569 ? 6.288 -3.160 -33.114 1.00 47.41 569 VAL A CA 1
ATOM 4025 C C . VAL A 1 569 ? 5.106 -4.098 -32.900 1.00 47.41 569 VAL A C 1
ATOM 4027 O O . VAL A 1 569 ? 5.113 -5.243 -33.357 1.00 47.41 569 VAL A O 1
ATOM 4030 N N . SER A 1 570 ? 4.077 -3.619 -32.203 1.00 39.84 570 SER A N 1
ATOM 4031 C CA . SER A 1 570 ? 2.846 -4.380 -32.007 1.00 39.84 570 SER A CA 1
ATOM 4032 C C . SER A 1 570 ? 1.922 -4.183 -33.205 1.00 39.84 570 SER A C 1
ATOM 4034 O O . SER A 1 570 ? 1.435 -3.085 -33.487 1.00 39.84 570 SER A O 1
ATOM 4036 N N . ILE A 1 571 ? 1.670 -5.270 -33.931 1.00 39.50 571 ILE A N 1
ATOM 4037 C CA . ILE A 1 571 ? 0.651 -5.324 -34.978 1.00 39.50 571 ILE A CA 1
ATOM 4038 C C . ILE A 1 571 ? -0.662 -5.660 -34.262 1.00 39.50 571 ILE A C 1
ATOM 4040 O O . ILE A 1 571 ? -0.943 -6.827 -34.001 1.00 39.50 571 ILE A O 1
ATOM 4044 N N . GLY A 1 572 ? -1.410 -4.630 -33.856 1.00 34.47 572 GLY A N 1
ATOM 4045 C CA . GLY A 1 572 ? -2.629 -4.769 -33.051 1.00 34.47 572 GLY A CA 1
ATOM 4046 C C . GLY A 1 572 ? -3.680 -5.736 -33.621 1.00 34.47 572 GLY A C 1
ATOM 4047 O O . GLY A 1 572 ? -3.686 -6.067 -34.808 1.00 34.47 572 GLY A O 1
ATOM 4048 N N . ASP A 1 573 ? -4.582 -6.170 -32.737 1.00 32.00 573 ASP A N 1
ATOM 4049 C CA . ASP A 1 573 ? -5.667 -7.126 -32.980 1.00 32.00 573 ASP A CA 1
ATOM 4050 C C . ASP A 1 573 ? -6.497 -6.732 -34.220 1.00 32.00 573 ASP A C 1
ATOM 4052 O O . ASP A 1 573 ? -7.218 -5.730 -34.232 1.00 32.00 573 ASP A O 1
ATOM 4056 N N . LEU A 1 574 ? -6.360 -7.500 -35.306 1.00 34.75 574 LEU A N 1
ATOM 4057 C CA . LEU A 1 574 ? -7.018 -7.234 -36.587 1.00 34.75 574 LEU A CA 1
ATOM 4058 C C . LEU A 1 574 ? -8.501 -7.623 -36.510 1.00 34.75 574 LEU A C 1
ATOM 4060 O O . LEU A 1 574 ? -8.933 -8.658 -37.027 1.00 34.75 574 LEU A O 1
ATOM 4064 N N . GLY A 1 575 ? -9.298 -6.761 -35.884 1.00 28.09 575 GLY A N 1
ATOM 4065 C CA . GLY A 1 575 ? -10.748 -6.751 -36.025 1.00 28.09 575 GLY A CA 1
ATOM 4066 C C . GLY A 1 575 ? -11.145 -6.496 -37.482 1.00 28.09 575 GLY A C 1
ATOM 4067 O O . GLY A 1 575 ? -11.219 -5.357 -37.911 1.00 28.09 575 GLY A O 1
ATOM 4068 N N . ASP A 1 576 ? -11.372 -7.570 -38.240 1.00 32.75 576 ASP A N 1
ATOM 4069 C CA . ASP A 1 576 ? -12.040 -7.668 -39.558 1.00 32.75 576 ASP A CA 1
ATOM 4070 C C . ASP A 1 576 ? -11.647 -6.673 -40.683 1.00 32.75 576 ASP A C 1
ATOM 4072 O O . ASP A 1 576 ? -12.306 -6.623 -41.723 1.00 32.75 576 ASP A O 1
ATOM 4076 N N . GLU A 1 577 ? -10.548 -5.926 -40.560 1.00 29.00 577 GLU A N 1
ATOM 4077 C CA . GLU A 1 577 ? -10.026 -5.079 -41.635 1.00 29.00 577 GLU A CA 1
ATOM 4078 C C . GLU A 1 577 ? -8.646 -5.561 -42.091 1.00 29.00 577 GLU A C 1
ATOM 4080 O O . GLU A 1 577 ? -7.621 -5.417 -41.433 1.00 29.00 577 GLU A O 1
ATOM 4085 N N . SER A 1 578 ? -8.640 -6.189 -43.265 1.00 27.27 578 SER A N 1
ATOM 4086 C CA . SER A 1 578 ? -7.446 -6.620 -43.984 1.00 27.27 578 SER A CA 1
ATOM 4087 C C . SER A 1 578 ? -6.436 -5.483 -44.152 1.00 27.27 578 SER A C 1
ATOM 4089 O O . SER A 1 578 ? -6.793 -4.429 -44.681 1.00 27.27 578 SER A O 1
ATOM 4091 N N . ILE A 1 579 ? -5.178 -5.775 -43.814 1.00 31.06 579 ILE A N 1
ATOM 4092 C CA . ILE A 1 579 ? -3.956 -5.038 -44.158 1.00 31.06 579 ILE A CA 1
ATOM 4093 C C . ILE A 1 579 ? -4.094 -4.372 -45.541 1.00 31.06 579 ILE A C 1
ATOM 4095 O O . ILE A 1 579 ? -4.061 -5.048 -46.573 1.00 31.06 579 ILE A O 1
ATOM 4099 N N . ARG A 1 580 ? -4.260 -3.044 -45.573 1.00 27.34 580 ARG A N 1
ATOM 4100 C CA . ARG A 1 580 ? -4.163 -2.239 -46.797 1.00 27.34 580 ARG A CA 1
ATOM 4101 C C . ARG A 1 580 ? -2.836 -1.494 -46.804 1.00 27.34 580 ARG A C 1
ATOM 4103 O O . ARG A 1 580 ? -2.785 -0.319 -46.469 1.00 27.34 580 ARG A O 1
ATOM 4110 N N . PHE A 1 581 ? -1.778 -2.162 -47.244 1.00 28.52 581 PHE A N 1
ATOM 4111 C CA . PHE A 1 581 ? -0.672 -1.431 -47.850 1.00 28.52 581 PHE A CA 1
ATOM 4112 C C . PHE A 1 581 ? -1.058 -1.156 -49.311 1.00 28.52 581 PHE A C 1
ATOM 4114 O O . PHE A 1 581 ? -1.388 -2.094 -50.041 1.00 28.52 581 PHE A O 1
ATOM 4121 N N . LEU A 1 582 ? -1.002 0.120 -49.713 1.00 30.12 582 LEU A N 1
ATOM 4122 C CA . LEU A 1 582 ? -1.062 0.642 -51.088 1.00 30.12 582 LEU A CA 1
ATOM 4123 C C . LEU A 1 582 ? -2.447 1.030 -51.672 1.00 30.12 582 LEU A C 1
ATOM 4125 O O . LEU A 1 582 ? -3.154 0.216 -52.265 1.00 30.12 582 LEU A O 1
ATOM 4129 N N . GLU A 1 583 ? -2.750 2.333 -51.672 1.00 25.81 583 GLU A N 1
ATOM 4130 C CA . GLU A 1 583 ? -3.360 3.007 -52.831 1.00 25.81 583 GLU A CA 1
ATOM 4131 C C . GLU A 1 583 ? -2.369 4.090 -53.293 1.00 25.81 583 GLU A C 1
ATOM 4133 O O . GLU A 1 583 ? -2.365 5.202 -52.782 1.00 25.81 583 GLU A O 1
ATOM 4138 N N . VAL A 1 584 ? -1.468 3.744 -54.223 1.00 29.75 584 VAL A N 1
ATOM 4139 C CA . VAL A 1 584 ? -0.648 4.744 -54.931 1.00 29.75 584 VAL A CA 1
ATOM 4140 C C . VAL A 1 584 ? -1.579 5.467 -55.891 1.00 29.75 584 VAL A C 1
ATOM 4142 O O . VAL A 1 584 ? -1.900 4.949 -56.963 1.00 29.75 584 VAL A O 1
ATOM 4145 N N . ASP A 1 585 ? -2.029 6.655 -55.505 1.00 26.61 585 ASP A N 1
ATOM 4146 C CA . ASP A 1 585 ? -2.822 7.533 -56.365 1.00 26.61 585 ASP A CA 1
ATOM 4147 C C . ASP A 1 585 ? -1.877 8.337 -57.283 1.00 26.61 585 ASP A C 1
ATOM 4149 O O . ASP A 1 585 ? -1.760 9.559 -57.220 1.00 26.61 585 ASP A O 1
ATOM 4153 N N . GLY A 1 586 ? -1.145 7.611 -58.134 1.00 27.86 586 GLY A N 1
ATOM 4154 C CA . GLY A 1 586 ? -0.258 8.157 -59.159 1.00 27.86 586 GLY A CA 1
ATOM 4155 C C . GLY A 1 586 ? -0.809 7.885 -60.559 1.00 27.86 586 GLY A C 1
ATOM 4156 O O . GLY A 1 586 ? -0.857 6.738 -61.010 1.00 27.86 586 GLY A O 1
ATOM 4157 N N . ASP A 1 587 ? -1.206 8.936 -61.286 1.00 31.66 587 ASP A N 1
ATOM 4158 C CA . ASP A 1 587 ? -1.573 8.889 -62.712 1.00 31.66 587 ASP A CA 1
ATOM 4159 C C . ASP A 1 587 ? -0.337 8.588 -63.585 1.00 31.66 587 ASP A C 1
ATOM 4161 O O . ASP A 1 587 ? 0.205 9.450 -64.281 1.00 31.66 587 ASP A O 1
ATOM 4165 N N . PHE A 1 588 ? 0.128 7.339 -63.566 1.00 32.56 588 PHE A N 1
ATOM 4166 C CA . PHE A 1 588 ? 1.110 6.827 -64.517 1.00 32.56 588 PHE A CA 1
ATOM 4167 C C . PHE A 1 588 ? 0.370 6.127 -65.649 1.00 32.56 588 PHE A C 1
ATOM 4169 O O . PHE A 1 588 ? 0.176 4.916 -65.633 1.00 32.56 588 PHE A O 1
ATOM 4176 N N . GLY A 1 589 ? -0.068 6.919 -66.632 1.00 30.16 589 GLY A N 1
ATOM 4177 C CA . GLY A 1 589 ? -0.828 6.494 -67.810 1.00 30.16 589 GLY A CA 1
ATOM 4178 C C . GLY A 1 589 ? -0.445 5.115 -68.371 1.00 30.16 589 GLY A C 1
ATOM 4179 O O . GLY A 1 589 ? 0.422 4.985 -69.235 1.00 30.16 589 GLY A O 1
ATOM 4180 N N . GLY A 1 590 ? -1.160 4.091 -67.914 1.00 28.89 590 GLY A N 1
ATOM 4181 C CA . GLY A 1 590 ? -0.979 2.682 -68.241 1.00 28.89 590 GLY A CA 1
ATOM 4182 C C . GLY A 1 590 ? -1.873 1.846 -67.323 1.00 28.89 590 GLY A C 1
ATOM 4183 O O . GLY A 1 590 ? -2.049 2.186 -66.165 1.00 28.89 590 GLY A O 1
ATOM 4184 N N . SER A 1 591 ? -2.527 0.810 -67.855 1.00 26.50 591 SER A N 1
ATOM 4185 C CA . SER A 1 591 ? -3.511 -0.017 -67.129 1.00 26.50 591 SER A CA 1
ATOM 4186 C C . SER A 1 591 ? -2.998 -0.460 -65.746 1.00 26.50 591 SER A C 1
ATOM 4188 O O . SER A 1 591 ? -1.859 -0.921 -65.691 1.00 26.50 591 SER A O 1
ATOM 4190 N N . PRO A 1 592 ? -3.819 -0.415 -64.674 1.00 25.55 592 PRO A N 1
ATOM 4191 C CA . PRO A 1 592 ? -3.388 -0.798 -63.334 1.00 25.55 592 PRO A CA 1
ATOM 4192 C C . PRO A 1 592 ? -2.991 -2.274 -63.344 1.00 25.55 592 PRO A C 1
ATOM 4194 O O . PRO A 1 592 ? -3.829 -3.156 -63.553 1.00 25.55 592 PRO A O 1
ATOM 4197 N N . ALA A 1 593 ? -1.698 -2.538 -63.189 1.00 26.88 593 ALA A N 1
ATOM 4198 C CA . ALA A 1 593 ? -1.204 -3.849 -62.824 1.00 26.88 593 ALA A CA 1
ATOM 4199 C C . ALA A 1 593 ? -1.205 -3.889 -61.296 1.00 26.88 593 ALA A C 1
ATOM 4201 O O . ALA A 1 593 ? -0.498 -3.122 -60.654 1.00 26.88 593 ALA A O 1
ATOM 4202 N N . THR A 1 594 ? -2.040 -4.750 -60.721 1.00 27.73 594 THR A N 1
ATOM 4203 C CA . THR A 1 594 ? -1.965 -5.137 -59.309 1.00 27.73 594 THR A CA 1
ATOM 4204 C C . THR A 1 594 ? -0.532 -5.554 -58.982 1.00 27.73 594 THR A C 1
ATOM 4206 O O . THR A 1 594 ? -0.052 -6.546 -59.536 1.00 27.73 594 THR A O 1
ATOM 4209 N N . LEU A 1 595 ? 0.131 -4.793 -58.109 1.00 30.83 595 LEU A N 1
ATOM 4210 C CA . LEU A 1 595 ? 1.424 -5.128 -57.524 1.00 30.83 595 LEU A CA 1
ATOM 4211 C C . LEU A 1 595 ? 1.212 -6.369 -56.639 1.00 30.83 595 LEU A C 1
ATOM 4213 O O . LEU A 1 595 ? 0.536 -6.305 -55.616 1.00 30.83 595 LEU A O 1
ATOM 4217 N N . GLY A 1 596 ? 1.682 -7.534 -57.082 1.00 27.30 596 GLY A N 1
ATOM 4218 C CA . GLY A 1 596 ? 1.697 -8.737 -56.254 1.00 27.30 596 GLY A CA 1
ATOM 4219 C C . GLY A 1 596 ? 2.967 -8.729 -55.417 1.00 27.30 596 GLY A C 1
ATOM 4220 O O . GLY A 1 596 ? 4.044 -8.876 -55.985 1.00 27.30 596 GLY A O 1
ATOM 4221 N N . ILE A 1 597 ? 2.850 -8.547 -54.103 1.00 31.22 597 ILE A N 1
ATOM 4222 C CA . ILE A 1 597 ? 3.987 -8.607 -53.175 1.00 31.22 597 ILE A CA 1
ATOM 4223 C C . ILE A 1 597 ? 4.564 -10.032 -53.207 1.00 31.22 597 ILE A C 1
ATOM 4225 O O . ILE A 1 597 ? 3.855 -11.009 -52.953 1.00 31.22 597 ILE A O 1
ATOM 4229 N N . GLY A 1 598 ? 5.839 -10.143 -53.584 1.00 30.56 598 GLY A N 1
ATOM 4230 C CA . GLY A 1 598 ? 6.651 -11.342 -53.401 1.00 30.56 598 GLY A CA 1
ATOM 4231 C C . GLY A 1 598 ? 7.227 -11.342 -51.987 1.00 30.56 598 GLY A C 1
ATOM 4232 O O . GLY A 1 598 ? 7.575 -10.301 -51.454 1.00 30.56 598 GLY A O 1
ATOM 4233 N N . THR A 1 599 ? 7.250 -12.507 -51.360 1.00 39.59 599 THR A N 1
ATOM 4234 C CA . THR A 1 599 ? 7.682 -12.759 -49.983 1.00 39.59 599 THR A CA 1
ATOM 4235 C C . THR A 1 599 ? 9.189 -12.541 -49.788 1.00 39.59 599 THR A C 1
ATOM 4237 O O . THR A 1 599 ? 9.943 -13.401 -50.236 1.00 39.59 599 THR A O 1
ATOM 4240 N N . ALA A 1 600 ? 9.595 -11.453 -49.126 1.00 40.56 600 ALA A N 1
ATOM 4241 C CA . ALA A 1 600 ? 10.761 -11.350 -48.228 1.00 40.56 600 ALA A CA 1
ATOM 4242 C C . ALA A 1 600 ? 10.934 -9.883 -47.788 1.00 40.56 600 ALA A C 1
ATOM 4244 O O . ALA A 1 600 ? 11.257 -9.025 -48.608 1.00 40.56 600 ALA A O 1
ATOM 4245 N N . GLY A 1 601 ? 10.679 -9.597 -46.514 1.00 43.00 601 GLY A N 1
ATOM 4246 C CA . GLY A 1 601 ? 11.164 -8.390 -45.850 1.00 43.00 601 GLY A CA 1
ATOM 4247 C C . GLY A 1 601 ? 12.012 -8.844 -44.672 1.00 43.00 601 GLY A C 1
ATOM 4248 O O . GLY A 1 601 ? 11.562 -9.710 -43.921 1.00 43.00 601 GLY A O 1
ATOM 4249 N N . THR A 1 602 ? 13.228 -8.323 -44.545 1.00 46.19 602 THR A N 1
ATOM 4250 C CA . THR A 1 602 ? 14.092 -8.571 -43.385 1.00 46.19 602 THR A CA 1
ATOM 4251 C C . THR A 1 602 ? 14.111 -7.334 -42.503 1.00 46.19 602 THR A C 1
ATOM 4253 O O . THR A 1 602 ? 14.334 -6.230 -42.996 1.00 46.19 602 THR A O 1
ATOM 4256 N N . LEU A 1 603 ? 13.855 -7.533 -41.211 1.00 47.28 603 LEU A N 1
ATOM 4257 C CA . LEU A 1 603 ? 14.053 -6.548 -40.151 1.00 47.28 603 LEU A CA 1
ATOM 4258 C C . LEU A 1 603 ? 15.369 -6.918 -39.458 1.00 47.28 603 LEU A C 1
ATOM 4260 O O . LEU A 1 603 ? 15.497 -8.071 -39.048 1.00 47.28 603 LEU A O 1
ATOM 4264 N N . GLY A 1 604 ? 16.324 -5.988 -39.350 1.00 50.75 604 GLY A N 1
ATOM 4265 C CA . GLY A 1 604 ? 17.511 -6.196 -38.506 1.00 50.75 604 GLY A CA 1
ATOM 4266 C C . GLY A 1 604 ? 18.885 -5.830 -39.075 1.00 50.75 604 GLY A C 1
ATOM 4267 O O . GLY A 1 604 ? 19.853 -6.092 -38.380 1.00 50.75 604 GLY A O 1
ATOM 4268 N N . ALA A 1 605 ? 19.007 -5.265 -40.281 1.00 57.25 605 ALA A N 1
ATOM 4269 C CA . ALA A 1 605 ? 20.318 -4.955 -40.874 1.00 57.25 605 ALA A CA 1
ATOM 4270 C C . ALA A 1 605 ? 20.702 -3.490 -40.657 1.00 57.25 605 ALA A C 1
ATOM 4272 O O . ALA A 1 605 ? 19.916 -2.640 -41.046 1.00 57.25 605 ALA A O 1
ATOM 4273 N N . ASP A 1 606 ? 21.871 -3.181 -40.103 1.00 61.69 606 ASP A N 1
ATOM 4274 C CA . ASP A 1 606 ? 22.401 -1.804 -40.086 1.00 61.69 606 ASP A CA 1
ATOM 4275 C C . ASP A 1 606 ? 23.380 -1.616 -41.258 1.00 61.69 606 ASP A C 1
ATOM 4277 O O . ASP A 1 606 ? 24.587 -1.844 -41.148 1.00 61.69 606 ASP A O 1
ATOM 4281 N N . LEU A 1 607 ? 22.854 -1.234 -42.426 1.00 62.19 607 LEU A N 1
ATOM 4282 C CA . LEU A 1 607 ? 23.643 -1.152 -43.663 1.00 62.19 607 LEU A CA 1
ATOM 4283 C C . LEU A 1 607 ? 24.570 0.072 -43.686 1.00 62.19 607 LEU A C 1
ATOM 4285 O O . LEU A 1 607 ? 25.455 0.178 -44.548 1.00 62.19 607 LEU A O 1
ATOM 4289 N N . ASN A 1 608 ? 24.329 1.041 -42.799 1.00 56.12 608 ASN A N 1
ATOM 4290 C CA . ASN A 1 608 ? 24.975 2.348 -42.817 1.00 56.12 608 ASN A CA 1
ATOM 4291 C C . ASN A 1 608 ? 25.873 2.605 -41.580 1.00 56.12 608 ASN A C 1
ATOM 4293 O O . ASN A 1 608 ? 26.699 3.528 -41.610 1.00 56.12 608 ASN A O 1
ATOM 4297 N N . GLY A 1 609 ? 25.770 1.757 -40.553 1.00 52.72 609 GLY A N 1
ATOM 4298 C CA . GLY A 1 609 ? 26.542 1.786 -39.314 1.00 52.72 609 GLY A CA 1
ATOM 4299 C C . GLY A 1 609 ? 26.101 2.864 -38.321 1.00 52.72 609 GLY A C 1
ATOM 4300 O O . GLY A 1 609 ? 26.948 3.379 -37.581 1.00 52.72 609 GLY A O 1
ATOM 4301 N N . ASP A 1 610 ? 24.834 3.285 -38.340 1.00 53.22 610 ASP A N 1
ATOM 4302 C CA . ASP A 1 610 ? 24.287 4.298 -37.426 1.00 53.22 610 ASP A CA 1
ATOM 4303 C C . ASP A 1 610 ? 23.693 3.716 -36.132 1.00 53.22 610 ASP A C 1
ATOM 4305 O O . ASP A 1 610 ? 23.335 4.467 -35.215 1.00 53.22 610 ASP A O 1
ATOM 4309 N N . GLY A 1 611 ? 23.683 2.390 -36.013 1.00 51.12 611 GLY A N 1
ATOM 4310 C CA . GLY A 1 611 ? 23.179 1.644 -34.870 1.00 51.12 611 GLY A CA 1
ATOM 4311 C C . GLY A 1 611 ? 21.669 1.413 -34.894 1.00 51.12 611 GLY A C 1
ATOM 4312 O O . GLY A 1 611 ? 21.127 0.960 -33.882 1.00 51.12 611 GLY A O 1
ATOM 4313 N N . LEU A 1 612 ? 20.977 1.733 -35.992 1.00 51.59 612 LEU A N 1
ATOM 4314 C CA . LEU A 1 612 ? 19.567 1.427 -36.208 1.00 51.59 612 LEU A CA 1
ATOM 4315 C C . LEU A 1 612 ? 19.414 0.384 -37.324 1.00 51.59 612 LEU A C 1
ATOM 4317 O O . LEU A 1 612 ? 20.081 0.429 -38.347 1.00 51.59 612 LEU A O 1
ATOM 4321 N N . SER A 1 613 ? 18.490 -0.562 -37.147 1.00 53.72 613 SER A N 1
ATOM 4322 C CA . SER A 1 613 ? 18.180 -1.531 -38.201 1.00 53.72 613 SER A CA 1
ATOM 4323 C C . SER A 1 613 ? 17.364 -0.895 -39.333 1.00 53.72 613 SER A C 1
ATOM 4325 O O . SER A 1 613 ? 16.244 -0.429 -39.115 1.00 53.72 613 SER A O 1
ATOM 4327 N N . ASP A 1 614 ? 17.885 -0.965 -40.551 1.00 54.00 614 ASP A N 1
ATOM 4328 C CA . ASP A 1 614 ? 17.238 -0.622 -41.812 1.00 54.00 614 ASP A CA 1
ATOM 4329 C C . ASP A 1 614 ? 16.186 -1.669 -42.233 1.00 54.00 614 ASP A C 1
ATOM 4331 O O . ASP A 1 614 ? 16.190 -2.834 -41.810 1.00 54.00 614 ASP A O 1
ATOM 4335 N N . VAL A 1 615 ? 15.265 -1.252 -43.111 1.00 58.59 615 VAL A N 1
ATOM 4336 C CA . VAL A 1 615 ? 14.220 -2.107 -43.689 1.00 58.59 615 VAL A CA 1
ATOM 4337 C C . VAL A 1 615 ? 14.482 -2.336 -45.175 1.00 58.59 615 VAL A C 1
ATOM 4339 O O . VAL A 1 615 ? 14.465 -1.406 -45.984 1.00 58.59 615 VAL A O 1
ATOM 4342 N N . LEU A 1 616 ? 14.626 -3.610 -45.548 1.00 56.09 616 LEU A N 1
ATOM 4343 C CA . LEU A 1 616 ? 14.767 -4.054 -46.934 1.00 56.09 616 LEU A CA 1
ATOM 4344 C C . LEU A 1 616 ? 13.469 -4.693 -47.438 1.00 56.09 616 LEU A C 1
ATOM 4346 O O . LEU A 1 616 ? 12.969 -5.658 -46.856 1.00 56.09 616 LEU A O 1
ATOM 4350 N N . VAL A 1 617 ? 12.937 -4.194 -48.558 1.00 56.50 617 VAL A N 1
ATOM 4351 C CA . VAL A 1 617 ? 11.743 -4.759 -49.213 1.00 56.50 617 VAL A CA 1
ATOM 4352 C C . VAL A 1 617 ? 12.034 -5.085 -50.673 1.00 56.50 617 VAL A C 1
ATOM 4354 O O . VAL A 1 617 ? 12.259 -4.185 -51.480 1.00 56.50 617 VAL A O 1
ATOM 4357 N N . GLY A 1 618 ? 11.969 -6.369 -51.035 1.00 52.62 618 GLY A N 1
ATOM 4358 C CA . GLY A 1 618 ? 12.056 -6.832 -52.423 1.00 52.62 618 GLY A CA 1
ATOM 4359 C C . GLY A 1 618 ? 10.677 -7.071 -53.048 1.00 52.62 618 GLY A C 1
ATOM 4360 O O . GLY A 1 618 ? 9.814 -7.710 -52.450 1.00 52.62 618 GLY A O 1
ATOM 4361 N N . GLY A 1 619 ? 10.445 -6.600 -54.278 1.00 51.88 619 GLY A N 1
ATOM 4362 C CA . GLY A 1 619 ? 9.183 -6.848 -54.987 1.00 51.88 619 GLY A CA 1
ATOM 4363 C C . GLY A 1 619 ? 9.320 -6.945 -56.510 1.00 51.88 619 GLY A C 1
ATOM 4364 O O . GLY A 1 619 ? 10.221 -6.340 -57.088 1.00 51.88 619 GLY A O 1
ATOM 4365 N N . PRO A 1 620 ? 8.424 -7.676 -57.209 1.00 51.09 620 PRO A N 1
ATOM 4366 C CA . PRO A 1 620 ? 8.387 -7.676 -58.667 1.00 51.09 620 PRO A CA 1
ATOM 4367 C C . PRO A 1 620 ? 7.906 -6.303 -59.153 1.00 51.09 620 PRO A C 1
ATOM 4369 O O . PRO A 1 620 ? 6.761 -5.906 -58.950 1.00 51.09 620 PRO A O 1
ATOM 4372 N N . GLY A 1 621 ? 8.792 -5.559 -59.791 1.00 47.84 621 GLY A N 1
ATOM 4373 C CA . GLY A 1 621 ? 8.550 -4.204 -60.259 1.00 47.84 621 GLY A CA 1
ATOM 4374 C C . GLY A 1 621 ? 7.664 -4.086 -61.507 1.00 47.84 621 GLY A C 1
ATOM 4375 O O . GLY A 1 621 ? 7.254 -5.072 -62.132 1.00 47.84 621 GLY A O 1
ATOM 4376 N N . PRO A 1 622 ? 7.355 -2.835 -61.898 1.00 42.97 622 PRO A N 1
ATOM 4377 C CA . PRO A 1 622 ? 6.212 -2.503 -62.755 1.00 42.97 622 PRO A CA 1
ATOM 4378 C C . PRO A 1 622 ? 6.404 -2.769 -64.260 1.00 42.97 622 PRO A C 1
ATOM 4380 O O . PRO A 1 622 ? 5.447 -2.674 -65.031 1.00 42.97 622 PRO A O 1
ATOM 4383 N N . VAL A 1 623 ? 7.611 -3.114 -64.718 1.00 40.34 623 VAL A N 1
ATOM 4384 C CA . VAL A 1 623 ? 7.923 -3.338 -66.141 1.00 40.34 623 VAL A CA 1
ATOM 4385 C C . VAL A 1 623 ? 8.570 -4.705 -66.349 1.00 40.34 623 VAL A C 1
ATOM 4387 O O . VAL A 1 623 ? 9.633 -4.981 -65.821 1.00 40.34 623 VAL A O 1
ATOM 4390 N N . ASN A 1 624 ? 7.934 -5.562 -67.155 1.00 43.72 624 ASN A N 1
ATOM 4391 C CA . ASN A 1 624 ? 8.477 -6.844 -67.640 1.00 43.72 624 ASN A CA 1
ATOM 4392 C C . ASN A 1 624 ? 9.017 -7.822 -66.569 1.00 43.72 624 ASN A C 1
ATOM 4394 O O . ASN A 1 624 ? 9.835 -8.679 -66.888 1.00 43.72 624 ASN A O 1
ATOM 4398 N N . GLY A 1 625 ? 8.522 -7.755 -65.329 1.00 45.53 625 GLY A N 1
ATOM 4399 C CA . GLY A 1 625 ? 8.969 -8.639 -64.250 1.00 45.53 625 GLY A CA 1
ATOM 4400 C C . GLY A 1 625 ? 10.314 -8.243 -63.643 1.00 45.53 625 GLY A C 1
ATOM 4401 O O . GLY A 1 625 ? 10.945 -9.082 -63.027 1.00 45.53 625 GLY A O 1
ATOM 4402 N N . SER A 1 626 ? 10.770 -7.009 -63.842 1.00 46.53 626 SER A N 1
ATOM 4403 C CA . SER A 1 626 ? 11.963 -6.448 -63.206 1.00 46.53 626 SER A CA 1
ATOM 4404 C C . SER A 1 626 ? 11.785 -6.256 -61.705 1.00 46.53 626 SER A C 1
ATOM 4406 O O . SER A 1 626 ? 10.909 -5.485 -61.355 1.00 46.53 626 SER A O 1
ATOM 4408 N N . GLY A 1 627 ? 12.588 -6.871 -60.835 1.00 50.09 627 GLY A N 1
ATOM 4409 C CA . GLY A 1 627 ? 12.554 -6.616 -59.386 1.00 50.09 627 GLY A CA 1
ATOM 4410 C C . GLY A 1 627 ? 12.941 -5.182 -58.989 1.00 50.09 627 GLY A C 1
ATOM 4411 O O . GLY A 1 627 ? 13.718 -4.535 -59.700 1.00 50.09 627 GLY A O 1
ATOM 4412 N N . VAL A 1 628 ? 12.371 -4.681 -57.888 1.00 47.66 628 VAL A N 1
ATOM 4413 C CA . VAL A 1 628 ? 12.718 -3.408 -57.226 1.00 47.66 628 VAL A CA 1
ATOM 4414 C C . VAL A 1 628 ? 12.993 -3.690 -55.752 1.00 47.66 628 VAL A C 1
ATOM 4416 O O . VAL A 1 628 ? 12.224 -4.419 -55.122 1.00 47.66 628 VAL A O 1
ATOM 4419 N N . ILE A 1 629 ? 14.076 -3.111 -55.229 1.00 50.59 629 ILE A N 1
ATOM 4420 C CA . ILE A 1 629 ? 14.413 -3.118 -53.802 1.00 50.59 629 ILE A CA 1
ATOM 4421 C C . ILE A 1 629 ? 14.190 -1.713 -53.248 1.00 50.59 629 ILE A C 1
ATOM 4423 O O . ILE A 1 629 ? 14.665 -0.738 -53.834 1.00 50.59 629 ILE A O 1
ATOM 4427 N N . PHE A 1 630 ? 13.468 -1.633 -52.133 1.00 52.03 630 PHE A N 1
ATOM 4428 C CA . PHE A 1 630 ? 13.412 -0.446 -51.292 1.00 52.03 630 PHE A CA 1
ATOM 4429 C C . PHE A 1 630 ? 14.320 -0.680 -50.092 1.00 52.03 630 PHE A C 1
ATOM 4431 O O . PHE A 1 630 ? 14.089 -1.603 -49.315 1.00 52.03 630 PHE A O 1
ATOM 4438 N N . ASP A 1 631 ? 15.349 0.148 -49.989 1.00 52.53 631 ASP A N 1
ATOM 4439 C CA . ASP A 1 631 ? 16.153 0.328 -48.787 1.00 52.53 631 ASP A CA 1
ATOM 4440 C C . ASP A 1 631 ? 15.599 1.583 -48.100 1.00 52.53 631 ASP A C 1
ATOM 4442 O O . ASP A 1 631 ? 15.653 2.683 -48.669 1.00 52.53 631 ASP A O 1
ATOM 4446 N N . ILE A 1 632 ? 14.921 1.351 -46.973 1.00 54.84 632 ILE A N 1
ATOM 4447 C CA . ILE A 1 632 ? 14.264 2.357 -46.144 1.00 54.84 632 ILE A CA 1
ATOM 4448 C C . ILE A 1 632 ? 15.041 2.416 -44.839 1.00 54.84 632 ILE A C 1
ATOM 4450 O O . ILE A 1 632 ? 14.972 1.489 -44.029 1.00 54.84 632 ILE A O 1
ATOM 4454 N N . ARG A 1 633 ? 15.753 3.520 -44.641 1.00 57.03 633 ARG A N 1
ATOM 4455 C CA . ARG A 1 633 ? 16.577 3.698 -43.455 1.00 57.03 633 ARG A CA 1
ATOM 4456 C C . ARG A 1 633 ? 15.747 4.131 -42.260 1.00 57.03 633 ARG A C 1
ATOM 4458 O O . ARG A 1 633 ? 14.765 4.869 -42.417 1.00 57.03 633 ARG A O 1
ATOM 4465 N N . ALA A 1 634 ? 16.121 3.671 -41.074 1.00 49.88 634 ALA A N 1
ATOM 4466 C CA . ALA A 1 634 ? 15.350 3.905 -39.857 1.00 49.88 634 ALA A CA 1
ATOM 4467 C C . ALA A 1 634 ? 15.202 5.402 -39.521 1.00 49.88 634 ALA A C 1
ATOM 4469 O O . ALA A 1 634 ? 14.155 5.825 -39.028 1.00 49.88 634 ALA A O 1
ATOM 4470 N N . GLU A 1 635 ? 16.202 6.225 -39.845 1.00 51.09 635 GLU A N 1
ATOM 4471 C CA . GLU A 1 635 ? 16.196 7.677 -39.653 1.00 51.09 635 GLU A CA 1
ATOM 4472 C C . GLU A 1 635 ? 15.283 8.437 -40.632 1.00 51.09 635 GLU A C 1
ATOM 4474 O O . GLU A 1 635 ? 14.963 9.608 -40.404 1.00 51.09 635 GLU A O 1
ATOM 4479 N N . GLU A 1 636 ? 14.850 7.791 -41.718 1.00 49.50 636 GLU A N 1
ATOM 4480 C CA . GLU A 1 636 ? 13.979 8.384 -42.738 1.00 49.50 636 GLU A CA 1
ATOM 4481 C C . GLU A 1 636 ? 12.487 8.099 -42.498 1.00 49.50 636 GLU A C 1
ATOM 4483 O O . GLU A 1 636 ? 11.638 8.715 -43.149 1.00 49.50 636 GLU A O 1
ATOM 4488 N N . LEU A 1 637 ? 12.148 7.219 -41.548 1.00 48.16 637 LEU A N 1
ATOM 4489 C CA . LEU A 1 637 ? 10.767 6.892 -41.194 1.00 48.16 637 LEU A CA 1
ATOM 4490 C C . LEU A 1 637 ? 10.136 8.013 -40.342 1.00 48.16 637 LEU A C 1
ATOM 4492 O O . LEU A 1 637 ? 10.563 8.255 -39.210 1.00 48.16 637 LEU A O 1
ATOM 4496 N N . PRO A 1 638 ? 9.095 8.719 -40.825 1.00 42.09 638 PRO A N 1
ATOM 4497 C CA . PRO A 1 638 ? 8.396 9.694 -40.001 1.00 42.09 638 PRO A CA 1
ATOM 4498 C C . PRO A 1 638 ? 7.616 8.977 -38.890 1.00 42.09 638 PRO A C 1
ATOM 4500 O O . PRO A 1 638 ? 6.816 8.088 -39.164 1.00 42.09 638 PRO A O 1
ATOM 4503 N N . GLY A 1 639 ? 7.771 9.431 -37.641 1.00 39.03 639 GLY A N 1
ATOM 4504 C CA . GLY A 1 639 ? 7.079 8.889 -36.456 1.00 39.03 639 GLY A CA 1
ATOM 4505 C C . GLY A 1 639 ? 5.544 9.024 -36.443 1.00 39.03 639 GLY A C 1
ATOM 4506 O O . GLY A 1 639 ? 4.920 8.794 -35.414 1.00 39.03 639 GLY A O 1
ATOM 4507 N N . SER A 1 640 ? 4.929 9.465 -37.544 1.00 34.41 640 SER A N 1
ATOM 4508 C CA . SER A 1 640 ? 3.515 9.269 -37.907 1.00 34.41 640 SER A CA 1
ATOM 4509 C C . SER A 1 640 ? 3.237 9.881 -39.291 1.00 34.41 640 SER A C 1
ATOM 4511 O O . SER A 1 640 ? 3.630 11.018 -39.562 1.00 34.41 640 SER A O 1
ATOM 4513 N N . GLY A 1 641 ? 2.527 9.157 -40.167 1.00 35.25 641 GLY A N 1
ATOM 4514 C CA . GLY A 1 641 ? 2.039 9.668 -41.459 1.00 35.25 641 GLY A CA 1
ATOM 4515 C C . GLY A 1 641 ? 2.324 8.772 -42.671 1.00 35.25 641 GLY A C 1
ATOM 4516 O O . GLY A 1 641 ? 3.121 7.845 -42.605 1.00 35.25 641 GLY A O 1
ATOM 4517 N N . ASP A 1 642 ? 1.634 9.066 -43.777 1.00 38.34 642 ASP A N 1
ATOM 4518 C CA . ASP A 1 642 ? 1.776 8.391 -45.076 1.00 38.34 642 ASP A CA 1
ATOM 4519 C C . ASP A 1 642 ? 3.166 8.690 -45.676 1.00 38.34 642 ASP A C 1
ATOM 4521 O O . ASP A 1 642 ? 3.519 9.858 -45.873 1.00 38.34 642 ASP A O 1
ATOM 4525 N N . PHE A 1 643 ? 3.975 7.649 -45.905 1.00 42.84 643 PHE A N 1
ATOM 4526 C CA . PHE A 1 643 ? 5.343 7.765 -46.419 1.00 42.84 643 PHE A CA 1
ATOM 4527 C C . PHE A 1 643 ? 5.340 7.665 -47.947 1.00 42.84 643 PHE A C 1
ATOM 4529 O O . PHE A 1 643 ? 5.118 6.598 -48.520 1.00 42.84 643 PHE A O 1
ATOM 4536 N N . ASP A 1 644 ? 5.578 8.795 -48.613 1.00 39.91 644 ASP A N 1
ATOM 4537 C CA . ASP A 1 644 ? 5.597 8.872 -50.072 1.00 39.91 644 ASP A CA 1
ATOM 4538 C C . ASP A 1 644 ? 6.950 8.387 -50.627 1.00 39.91 644 ASP A C 1
ATOM 4540 O O . ASP A 1 644 ? 7.980 9.049 -50.489 1.00 39.91 644 ASP A O 1
ATOM 4544 N N . LEU A 1 645 ? 6.942 7.212 -51.263 1.00 45.00 645 LEU A N 1
ATOM 4545 C CA . LEU A 1 645 ? 8.111 6.582 -51.895 1.00 45.00 645 LEU A CA 1
ATOM 4546 C C . LEU A 1 645 ? 8.497 7.235 -53.241 1.00 45.00 645 LEU A C 1
ATOM 4548 O O . LEU A 1 645 ? 9.473 6.813 -53.875 1.00 45.00 645 LEU A O 1
ATOM 4552 N N . GLU A 1 646 ? 7.763 8.255 -53.709 1.00 38.44 646 GLU A N 1
ATOM 4553 C CA . GLU A 1 646 ? 8.061 8.994 -54.943 1.00 38.44 646 GLU A CA 1
ATOM 4554 C C . GLU A 1 646 ? 9.277 9.930 -54.791 1.00 38.44 646 GLU A C 1
ATOM 4556 O O . GLU A 1 646 ? 9.189 11.157 -54.814 1.00 38.44 646 GLU A O 1
ATOM 4561 N N . GLY A 1 647 ? 10.467 9.347 -54.672 1.00 38.03 647 GLY A N 1
ATOM 4562 C CA . GLY A 1 647 ? 11.712 10.116 -54.607 1.00 38.03 647 GLY A CA 1
ATOM 4563 C C . GLY A 1 647 ? 12.952 9.327 -54.213 1.00 38.03 647 GLY A C 1
ATOM 4564 O O . GLY A 1 647 ? 14.055 9.837 -54.391 1.00 38.03 647 GLY A O 1
ATOM 4565 N N . GLN A 1 648 ? 12.778 8.100 -53.725 1.00 42.56 648 GLN A N 1
ATOM 4566 C CA . GLN A 1 648 ? 13.876 7.215 -53.355 1.00 42.56 648 GLN A CA 1
ATOM 4567 C C . GLN A 1 648 ? 14.479 6.541 -54.599 1.00 42.56 648 GLN A C 1
ATOM 4569 O O . GLN A 1 648 ? 13.770 6.310 -55.586 1.00 42.56 648 GLN A O 1
ATOM 4574 N N . ASP A 1 649 ? 15.794 6.272 -54.592 1.00 41.38 649 ASP A N 1
ATOM 4575 C CA . ASP A 1 649 ? 16.504 5.653 -55.725 1.00 41.38 649 ASP A CA 1
ATOM 4576 C C . ASP A 1 649 ? 16.001 4.220 -55.963 1.00 41.38 649 ASP A C 1
ATOM 4578 O O . ASP A 1 649 ? 16.561 3.238 -55.488 1.00 41.38 649 ASP A O 1
ATOM 4582 N N . ASN A 1 650 ? 14.919 4.104 -56.729 1.00 46.25 650 ASN A N 1
ATOM 4583 C CA . ASN A 1 650 ? 14.354 2.833 -57.150 1.00 46.25 650 ASN A CA 1
ATOM 4584 C C . ASN A 1 650 ? 15.317 2.155 -58.125 1.00 46.25 650 ASN A C 1
ATOM 4586 O O . ASN A 1 650 ? 15.399 2.517 -59.307 1.00 46.25 650 ASN A O 1
ATOM 4590 N N . PHE A 1 651 ? 16.026 1.141 -57.647 1.00 48.75 651 PHE A N 1
ATOM 4591 C CA . PHE A 1 651 ? 16.849 0.308 -58.502 1.00 48.75 651 PHE A CA 1
ATOM 4592 C C . PHE A 1 651 ? 15.963 -0.683 -59.270 1.00 48.75 651 PHE A C 1
ATOM 4594 O O . PHE A 1 651 ? 15.278 -1.521 -58.691 1.00 48.75 651 PHE A O 1
ATOM 4601 N N . SER A 1 652 ? 15.939 -0.562 -60.601 1.00 43.16 652 SER A N 1
ATOM 4602 C CA . SER A 1 652 ? 15.193 -1.455 -61.493 1.00 43.16 652 SER A CA 1
ATOM 4603 C C . SER A 1 652 ? 16.153 -2.424 -62.179 1.00 43.16 652 SER A C 1
ATOM 4605 O O . SER A 1 652 ? 17.009 -1.999 -62.960 1.00 43.16 652 SER A O 1
ATOM 4607 N N . PHE A 1 653 ? 15.993 -3.725 -61.921 1.00 47.56 653 PHE A N 1
ATOM 4608 C CA . PHE A 1 653 ? 16.854 -4.773 -62.487 1.00 47.56 653 PHE A CA 1
ATOM 4609 C C . PHE A 1 653 ? 16.092 -5.756 -63.378 1.00 47.56 653 PHE A C 1
ATOM 4611 O O . PHE A 1 653 ? 14.876 -5.726 -63.438 1.00 47.56 653 PHE A O 1
ATOM 4618 N N . GLY A 1 654 ? 16.800 -6.563 -64.174 1.00 45.16 654 GLY A N 1
ATOM 4619 C CA . GLY A 1 654 ? 16.250 -7.370 -65.277 1.00 45.16 654 GLY A CA 1
ATOM 4620 C C . GLY A 1 654 ? 15.097 -8.333 -64.933 1.00 45.16 654 GLY A C 1
ATOM 4621 O O . GLY A 1 654 ? 14.789 -8.590 -63.778 1.00 45.16 654 GLY A O 1
ATOM 4622 N N . ASN A 1 655 ? 14.452 -8.856 -65.982 1.00 42.44 655 ASN A N 1
ATOM 4623 C CA . ASN A 1 655 ? 13.227 -9.662 -65.919 1.00 42.44 655 ASN A CA 1
ATOM 4624 C C . ASN A 1 655 ? 13.384 -10.946 -65.063 1.00 42.44 655 ASN A C 1
ATOM 4626 O O . ASN A 1 655 ? 14.073 -11.876 -65.476 1.00 42.44 655 ASN A O 1
ATOM 4630 N N . GLY A 1 656 ? 12.676 -11.047 -63.937 1.00 46.22 656 GLY A N 1
ATOM 4631 C CA . GLY A 1 656 ? 12.523 -12.266 -63.139 1.00 46.22 656 GLY A CA 1
ATOM 4632 C C . GLY A 1 656 ? 11.534 -12.072 -61.983 1.00 46.22 656 GLY A C 1
ATOM 4633 O O . GLY A 1 656 ? 11.704 -11.190 -61.156 1.00 46.22 656 GLY A O 1
ATOM 4634 N N . SER A 1 657 ? 10.474 -12.887 -61.901 1.00 43.16 657 SER A N 1
ATOM 4635 C CA . SER A 1 657 ? 9.546 -12.840 -60.761 1.00 43.16 657 SER A CA 1
ATOM 4636 C C . SER A 1 657 ? 10.048 -13.719 -59.607 1.00 43.16 657 SER A C 1
ATOM 4638 O O . SER A 1 657 ? 10.098 -14.947 -59.762 1.00 43.16 657 SER A O 1
ATOM 4640 N N . GLY A 1 658 ? 10.322 -13.121 -58.446 1.00 52.06 658 GLY A N 1
ATOM 4641 C CA . GLY A 1 658 ? 10.503 -13.843 -57.179 1.00 52.06 658 GLY A CA 1
ATOM 4642 C C . GLY A 1 658 ? 11.807 -13.556 -56.445 1.00 52.06 658 GLY A C 1
ATOM 4643 O O . GLY A 1 658 ? 12.430 -14.513 -55.991 1.00 52.06 658 GLY A O 1
ATOM 4644 N N . ASP A 1 659 ? 12.196 -12.287 -56.353 1.00 59.34 659 ASP A N 1
ATOM 4645 C CA . ASP A 1 659 ? 13.395 -11.872 -55.629 1.00 59.34 659 ASP A CA 1
ATOM 4646 C C . ASP A 1 659 ? 13.249 -12.171 -54.129 1.00 59.34 659 ASP A C 1
ATOM 4648 O O . ASP A 1 659 ? 12.258 -11.764 -53.520 1.00 59.34 659 ASP A O 1
ATOM 4652 N N . VAL A 1 660 ? 14.211 -12.896 -53.550 1.00 59.16 660 VAL A N 1
ATOM 4653 C CA . VAL A 1 660 ? 14.415 -12.936 -52.091 1.00 59.16 660 VAL A CA 1
ATOM 4654 C C . VAL A 1 660 ? 15.558 -11.981 -51.794 1.00 59.16 660 VAL A C 1
ATOM 4656 O O . VAL A 1 660 ? 16.615 -12.081 -52.424 1.00 59.16 660 VAL A O 1
ATOM 4659 N N . VAL A 1 661 ? 15.315 -11.056 -50.871 1.00 65.31 661 VAL A N 1
ATOM 4660 C CA . VAL A 1 661 ? 16.324 -10.176 -50.282 1.00 65.31 661 VAL A CA 1
ATOM 4661 C C . VAL A 1 661 ? 16.476 -10.611 -48.832 1.00 65.31 661 VAL A C 1
ATOM 4663 O O . VAL A 1 661 ? 15.466 -10.732 -48.139 1.00 65.31 661 VAL A O 1
ATOM 4666 N N . ALA A 1 662 ? 17.704 -10.890 -48.410 1.00 68.88 662 ALA A N 1
ATOM 4667 C CA . ALA A 1 662 ? 18.018 -11.240 -47.032 1.00 68.88 662 ALA A CA 1
ATOM 4668 C C . ALA A 1 662 ? 19.277 -10.504 -46.580 1.00 68.88 662 ALA A C 1
ATOM 4670 O O . ALA A 1 662 ? 20.257 -10.471 -47.325 1.00 68.88 662 ALA A O 1
ATOM 4671 N N . SER A 1 663 ? 19.250 -9.941 -45.373 1.00 75.81 663 SER A N 1
ATOM 4672 C CA . SER A 1 663 ? 20.486 -9.573 -44.678 1.00 75.81 663 SER A CA 1
ATOM 4673 C C . SER A 1 663 ? 21.280 -10.834 -44.356 1.00 75.81 663 SER A C 1
ATOM 4675 O O . SER A 1 663 ? 20.686 -11.869 -44.037 1.00 75.81 663 SER A O 1
ATOM 4677 N N . VAL A 1 664 ? 22.602 -10.758 -44.468 1.00 77.06 664 VAL A N 1
ATOM 4678 C CA . VAL A 1 664 ? 23.507 -11.867 -44.136 1.00 77.06 664 VAL A CA 1
ATOM 4679 C C . VAL A 1 664 ? 24.562 -11.482 -43.101 1.00 77.06 664 VAL A C 1
ATOM 4681 O O . VAL A 1 664 ? 25.428 -12.300 -42.815 1.00 77.06 664 VAL A O 1
ATOM 4684 N N . GLY A 1 665 ? 24.461 -10.283 -42.519 1.00 79.56 665 GLY A N 1
ATOM 4685 C CA . GLY A 1 665 ? 25.501 -9.709 -41.666 1.00 79.56 665 GLY A CA 1
ATOM 4686 C C . GLY A 1 665 ? 26.726 -9.263 -42.468 1.00 79.56 665 GLY A C 1
ATOM 4687 O O . GLY A 1 665 ? 26.717 -9.302 -43.698 1.00 79.56 665 GLY A O 1
ATOM 4688 N N . ASP A 1 666 ? 27.771 -8.826 -41.772 1.00 84.12 666 ASP A N 1
ATOM 4689 C CA . ASP A 1 666 ? 29.051 -8.406 -42.357 1.00 84.12 666 ASP A CA 1
ATOM 4690 C C . ASP A 1 666 ? 29.870 -9.615 -42.861 1.00 84.12 666 ASP A C 1
ATOM 4692 O O . ASP A 1 666 ? 30.612 -10.248 -42.102 1.00 84.12 666 ASP A O 1
ATOM 4696 N N . ILE A 1 667 ? 29.722 -9.964 -44.145 1.00 85.75 667 ILE A N 1
ATOM 4697 C CA . ILE A 1 667 ? 30.394 -11.120 -44.768 1.00 85.75 667 ILE A CA 1
ATOM 4698 C C . ILE A 1 667 ? 31.809 -10.774 -45.253 1.00 85.75 667 ILE A C 1
ATOM 4700 O O . ILE A 1 667 ? 32.577 -11.671 -45.630 1.00 85.75 667 ILE A O 1
ATOM 4704 N N . ASN A 1 668 ? 32.163 -9.483 -45.281 1.00 82.19 668 ASN A N 1
ATOM 4705 C CA . ASN A 1 668 ? 33.462 -8.999 -45.749 1.00 82.19 668 ASN A CA 1
ATOM 4706 C C . ASN A 1 668 ? 34.387 -8.469 -44.626 1.00 82.19 668 ASN A C 1
ATOM 4708 O O . ASN A 1 668 ? 35.548 -8.149 -44.897 1.00 82.19 668 ASN A O 1
ATOM 4712 N N . GLY A 1 669 ? 33.898 -8.410 -43.386 1.00 80.81 669 GLY A N 1
ATOM 4713 C CA . GLY A 1 669 ? 34.622 -7.970 -42.195 1.00 80.81 669 GLY A CA 1
ATOM 4714 C C . GLY A 1 669 ? 34.870 -6.458 -42.104 1.00 80.81 669 GLY A C 1
ATOM 4715 O O . GLY A 1 669 ? 35.798 -6.045 -41.397 1.00 80.81 669 GLY A O 1
ATOM 4716 N N . ASP A 1 670 ? 34.133 -5.619 -42.839 1.00 73.38 670 ASP A N 1
ATOM 4717 C CA . ASP A 1 670 ? 34.341 -4.164 -42.874 1.00 73.38 670 ASP A CA 1
ATOM 4718 C C . ASP A 1 670 ? 33.539 -3.368 -41.830 1.00 73.38 670 ASP A C 1
ATOM 4720 O O . ASP A 1 670 ? 33.755 -2.156 -41.675 1.00 73.38 670 ASP A O 1
ATOM 4724 N N . GLY A 1 671 ? 32.721 -4.065 -41.044 1.00 75.19 671 GLY A N 1
ATOM 4725 C CA . GLY A 1 671 ? 31.918 -3.548 -39.946 1.00 75.19 671 GLY A CA 1
ATOM 4726 C C . GLY A 1 671 ? 30.539 -3.033 -40.353 1.00 75.19 671 GLY A C 1
ATOM 4727 O O . GLY A 1 671 ? 29.914 -2.363 -39.529 1.00 75.19 671 GLY A O 1
ATOM 4728 N N . PHE A 1 672 ? 30.083 -3.295 -41.581 1.00 73.75 672 PHE A N 1
ATOM 4729 C CA . PHE A 1 672 ? 28.738 -2.958 -42.054 1.00 73.75 672 PHE A CA 1
ATOM 4730 C C . PHE A 1 672 ? 27.987 -4.226 -42.457 1.00 73.75 672 PHE A C 1
ATOM 4732 O O . PHE A 1 672 ? 28.561 -5.113 -43.081 1.00 73.75 672 PHE A O 1
ATOM 4739 N N . ASP A 1 673 ? 26.695 -4.309 -42.129 1.00 76.38 673 ASP A N 1
ATOM 4740 C CA . ASP A 1 673 ? 25.899 -5.456 -42.561 1.00 76.38 673 ASP A CA 1
ATOM 4741 C C . ASP A 1 673 ? 25.758 -5.474 -44.087 1.00 76.38 673 ASP A C 1
ATOM 4743 O O . ASP A 1 673 ? 25.498 -4.452 -44.734 1.00 76.38 673 ASP A O 1
ATOM 4747 N N . ASP A 1 674 ? 25.865 -6.671 -44.657 1.00 75.44 674 ASP A N 1
ATOM 4748 C CA . ASP A 1 674 ? 25.703 -6.920 -46.079 1.00 75.44 674 ASP A CA 1
ATOM 4749 C C . ASP A 1 674 ? 24.369 -7.611 -46.361 1.00 75.44 674 ASP A C 1
ATOM 4751 O O . ASP A 1 674 ? 23.753 -8.257 -45.504 1.00 75.44 674 ASP A O 1
ATOM 4755 N N . TYR A 1 675 ? 23.911 -7.523 -47.608 1.00 74.62 675 TYR A N 1
ATOM 4756 C CA . TYR A 1 675 ? 22.686 -8.196 -48.018 1.00 74.62 675 TYR A CA 1
ATOM 4757 C C . TYR A 1 675 ? 22.847 -8.965 -49.319 1.00 74.62 675 TYR A C 1
ATOM 4759 O O . TYR A 1 675 ? 23.665 -8.660 -50.188 1.00 74.62 675 TYR A O 1
ATOM 4767 N N . VAL A 1 676 ? 22.013 -9.989 -49.466 1.00 74.38 676 VAL A N 1
ATOM 4768 C CA . VAL A 1 676 ? 21.989 -10.849 -50.641 1.00 74.38 676 VAL A CA 1
ATOM 4769 C C . VAL A 1 676 ? 20.662 -10.738 -51.347 1.00 74.38 676 VAL A C 1
ATOM 4771 O O . VAL A 1 676 ? 19.590 -10.931 -50.774 1.00 74.38 676 VAL A O 1
ATOM 4774 N N . GLN A 1 677 ? 20.752 -10.479 -52.645 1.00 72.44 677 GLN A N 1
ATOM 4775 C CA . GLN A 1 677 ? 19.633 -10.561 -53.561 1.00 72.44 677 GLN A CA 1
ATOM 4776 C C . GLN A 1 677 ? 19.718 -11.859 -54.350 1.00 72.44 677 GLN A C 1
ATOM 4778 O O . GLN A 1 677 ? 20.766 -12.220 -54.891 1.00 72.44 677 GLN A O 1
ATOM 4783 N N . THR A 1 678 ? 18.584 -12.530 -54.508 1.00 72.50 678 THR A N 1
ATOM 4784 C CA . THR A 1 678 ? 18.501 -13.764 -55.284 1.00 72.50 678 THR A CA 1
ATOM 4785 C C . THR A 1 678 ? 17.410 -13.724 -56.342 1.00 72.50 678 THR A C 1
ATOM 4787 O O . THR A 1 678 ? 16.424 -13.009 -56.225 1.00 72.50 678 THR A O 1
ATOM 4790 N N . GLN A 1 679 ? 17.580 -14.527 -57.390 1.00 73.50 679 GLN A N 1
ATOM 4791 C CA . GLN A 1 679 ? 16.607 -14.736 -58.459 1.00 73.50 679 GLN A CA 1
ATOM 4792 C C . GLN A 1 679 ? 16.453 -16.239 -58.721 1.00 73.50 679 GLN A C 1
ATOM 4794 O O . GLN A 1 679 ? 16.946 -16.754 -59.735 1.00 73.50 679 GLN A O 1
ATOM 4799 N N . PRO A 1 680 ? 15.758 -16.978 -57.839 1.00 71.50 680 PRO A N 1
ATOM 4800 C CA . PRO A 1 680 ? 15.634 -18.432 -57.939 1.00 71.50 680 PRO A CA 1
ATOM 4801 C C . PRO A 1 680 ? 14.927 -18.904 -59.221 1.00 71.50 680 PRO A C 1
ATOM 4803 O O . PRO A 1 680 ? 15.089 -20.054 -59.625 1.00 71.50 680 PRO A O 1
ATOM 4806 N N . ASN A 1 681 ? 14.168 -18.028 -59.894 1.00 71.31 681 ASN A N 1
ATOM 4807 C CA . ASN A 1 681 ? 13.420 -18.328 -61.122 1.00 71.31 681 ASN A CA 1
ATOM 4808 C C . ASN A 1 681 ? 13.890 -17.507 -62.342 1.00 71.31 681 ASN A C 1
ATOM 4810 O O . ASN A 1 681 ? 13.062 -17.102 -63.159 1.00 71.31 681 ASN A O 1
ATOM 4814 N N . ASN A 1 682 ? 15.193 -17.219 -62.462 1.00 65.75 682 ASN A N 1
ATOM 4815 C CA . ASN A 1 682 ? 15.741 -16.520 -63.636 1.00 65.75 682 ASN A CA 1
ATOM 4816 C C . ASN A 1 682 ? 15.427 -17.252 -64.966 1.00 65.75 682 ASN A C 1
ATOM 4818 O O . ASN A 1 682 ? 15.009 -18.407 -64.957 1.00 65.75 682 ASN A O 1
ATOM 4822 N N . ASP A 1 683 ? 15.660 -16.618 -66.125 1.00 57.12 683 ASP A N 1
ATOM 4823 C CA . ASP A 1 683 ? 15.320 -17.137 -67.475 1.00 57.12 683 ASP A CA 1
ATOM 4824 C C . ASP A 1 683 ? 15.821 -18.571 -67.787 1.00 57.12 683 ASP A C 1
ATOM 4826 O O . ASP A 1 683 ? 15.387 -19.198 -68.759 1.00 57.12 683 ASP A O 1
ATOM 4830 N N . SER A 1 684 ? 16.739 -19.100 -66.972 1.00 60.22 684 SER A N 1
ATOM 4831 C CA . SER A 1 684 ? 17.288 -20.451 -67.069 1.00 60.22 684 SER A CA 1
ATOM 4832 C C . SER A 1 684 ? 16.845 -21.413 -65.960 1.00 60.22 684 SER A C 1
ATOM 4834 O O . SER A 1 684 ? 17.270 -22.556 -66.014 1.00 60.22 684 SER A O 1
ATOM 4836 N N . ASN A 1 685 ? 16.037 -20.986 -64.976 1.00 60.91 685 ASN A N 1
ATOM 4837 C CA . ASN A 1 685 ? 15.654 -21.702 -63.742 1.00 60.91 685 ASN A CA 1
ATOM 4838 C C . ASN A 1 685 ? 16.829 -22.273 -62.913 1.00 60.91 685 ASN A C 1
ATOM 4840 O O . ASN A 1 685 ? 16.613 -23.069 -61.998 1.00 60.91 685 ASN A O 1
ATOM 4844 N N . ALA A 1 686 ? 18.069 -21.868 -63.201 1.00 64.62 686 ALA A N 1
ATOM 4845 C CA . ALA A 1 686 ? 19.245 -22.261 -62.428 1.00 64.62 686 ALA A CA 1
ATOM 4846 C C . ALA A 1 686 ? 19.310 -21.561 -61.057 1.00 64.62 686 ALA A C 1
ATOM 4848 O O . ALA A 1 686 ? 19.888 -22.101 -60.115 1.00 64.62 686 ALA A O 1
ATOM 4849 N N . GLY A 1 687 ? 18.662 -20.399 -60.932 1.00 68.69 687 GLY A N 1
ATOM 4850 C CA . GLY A 1 687 ? 18.839 -19.485 -59.805 1.00 68.69 687 GLY A CA 1
ATOM 4851 C C . GLY A 1 687 ? 20.039 -18.554 -60.005 1.00 68.69 687 GLY A C 1
ATOM 4852 O O . GLY A 1 687 ? 20.911 -18.824 -60.832 1.00 68.69 687 GLY A O 1
ATOM 4853 N N . TYR A 1 688 ? 20.052 -17.426 -59.303 1.00 70.62 688 TYR A N 1
ATOM 4854 C CA . TYR A 1 688 ? 21.151 -16.451 -59.266 1.00 70.62 688 TYR A CA 1
ATOM 4855 C C . TYR A 1 688 ? 21.170 -15.805 -57.881 1.00 70.62 688 TYR A C 1
ATOM 4857 O O . TYR A 1 688 ? 20.104 -15.641 -57.296 1.00 70.62 688 TYR A O 1
ATOM 4865 N N . ALA A 1 689 ? 22.349 -15.454 -57.373 1.00 73.19 689 ALA A N 1
ATOM 4866 C CA . ALA A 1 689 ? 22.517 -14.721 -56.124 1.00 73.19 689 ALA A CA 1
ATOM 4867 C C . ALA A 1 689 ? 23.641 -13.686 -56.287 1.00 73.19 689 ALA A C 1
ATOM 4869 O O . ALA A 1 689 ? 24.636 -13.952 -56.965 1.00 73.19 689 ALA A O 1
ATOM 4870 N N . SER A 1 690 ? 23.467 -12.508 -55.702 1.00 71.94 690 SER A N 1
ATOM 4871 C CA . SER A 1 690 ? 24.450 -11.425 -55.678 1.00 71.94 690 SER A CA 1
ATOM 4872 C C . SER A 1 690 ? 24.513 -10.861 -54.275 1.00 71.94 690 SER A C 1
ATOM 4874 O O . SER A 1 690 ? 23.464 -10.659 -53.668 1.00 71.94 690 SER A O 1
ATOM 4876 N N . ILE A 1 691 ? 25.725 -10.589 -53.806 1.00 74.06 691 ILE A N 1
ATOM 4877 C CA . ILE A 1 691 ? 25.964 -9.889 -52.546 1.00 74.06 691 ILE A CA 1
ATOM 4878 C C . ILE A 1 691 ? 26.099 -8.403 -52.862 1.00 74.06 691 ILE A C 1
ATOM 4880 O O . ILE A 1 691 ? 26.663 -8.034 -53.902 1.00 74.06 691 ILE A O 1
ATOM 4884 N N . GLU A 1 692 ? 25.557 -7.570 -51.990 1.00 73.69 692 GLU A N 1
ATOM 4885 C CA . GLU A 1 692 ? 25.792 -6.139 -51.970 1.00 73.69 692 GLU A CA 1
ATOM 4886 C C . GLU A 1 692 ? 26.295 -5.741 -50.586 1.00 73.69 692 GLU A C 1
ATOM 4888 O O . GLU A 1 692 ? 25.690 -6.101 -49.577 1.00 73.69 692 GLU A O 1
ATOM 4893 N N . PHE A 1 693 ? 27.426 -5.032 -50.578 1.00 72.88 693 PHE A N 1
ATOM 4894 C CA . PHE A 1 693 ? 28.134 -4.705 -49.349 1.00 72.88 693 PHE A CA 1
ATOM 4895 C C . PHE A 1 693 ? 27.686 -3.373 -48.743 1.00 72.88 693 PHE A C 1
ATOM 4897 O O . PHE A 1 693 ? 27.536 -2.381 -49.478 1.00 72.88 693 PHE A O 1
ATOM 4904 N N . GLY A 1 694 ? 27.526 -3.349 -47.420 1.00 68.81 694 GLY A N 1
ATOM 4905 C CA . GLY A 1 694 ? 27.254 -2.147 -46.633 1.00 68.81 694 GLY A CA 1
ATOM 4906 C C . GLY A 1 694 ? 28.385 -1.113 -46.733 1.00 68.81 694 GLY A C 1
ATOM 4907 O O . GLY A 1 694 ? 29.495 -1.407 -47.177 1.00 68.81 694 GLY A O 1
ATOM 4908 N N . ASN A 1 695 ? 28.109 0.161 -46.419 1.00 68.94 695 ASN A N 1
ATOM 4909 C CA . ASN A 1 695 ? 29.168 1.174 -46.273 1.00 68.94 695 ASN A CA 1
ATOM 4910 C C . ASN A 1 695 ? 28.728 2.427 -45.496 1.00 68.94 695 ASN A C 1
ATOM 4912 O O . ASN A 1 695 ? 27.604 2.901 -45.623 1.00 68.94 695 ASN A O 1
ATOM 4916 N N . ALA A 1 696 ? 29.701 3.083 -44.849 1.00 56.06 696 ALA A N 1
ATOM 4917 C CA . ALA A 1 696 ? 29.566 4.359 -44.123 1.00 56.06 696 ALA A CA 1
ATOM 4918 C C . ALA A 1 696 ? 29.147 5.599 -44.961 1.00 56.06 696 ALA A C 1
ATOM 4920 O O . ALA A 1 696 ? 29.257 6.741 -44.499 1.00 56.06 696 ALA A O 1
ATOM 4921 N N . GLY A 1 697 ? 28.810 5.448 -46.244 1.00 54.34 697 GLY A N 1
ATOM 4922 C CA . GLY A 1 697 ? 28.611 6.557 -47.173 1.00 54.34 697 GLY A CA 1
ATOM 4923 C C . GLY A 1 697 ? 27.147 6.974 -47.342 1.00 54.34 697 GLY A C 1
ATOM 4924 O O . GLY A 1 697 ? 26.272 6.164 -47.613 1.00 54.34 697 GLY A O 1
ATOM 4925 N N . THR A 1 698 ? 26.886 8.285 -47.405 1.00 42.84 698 THR A N 1
ATOM 4926 C CA . THR A 1 698 ? 25.622 8.844 -47.950 1.00 42.84 698 THR A CA 1
ATOM 4927 C C . THR A 1 698 ? 25.478 8.655 -49.472 1.00 42.84 698 THR A C 1
ATOM 4929 O O . THR A 1 698 ? 24.583 9.216 -50.100 1.00 42.84 698 THR A O 1
ATOM 4932 N N . GLY A 1 699 ? 26.392 7.909 -50.100 1.00 44.31 699 GLY A N 1
ATOM 4933 C CA . GLY A 1 699 ? 26.434 7.659 -51.534 1.00 44.31 699 GLY A CA 1
ATOM 4934 C C . GLY A 1 699 ? 26.315 6.172 -51.830 1.00 44.31 699 GLY A C 1
ATOM 4935 O O . GLY A 1 699 ? 27.320 5.468 -51.780 1.00 44.31 699 GLY A O 1
ATOM 4936 N N . ARG A 1 700 ? 25.105 5.749 -52.215 1.00 52.44 700 ARG A N 1
ATOM 4937 C CA . ARG A 1 700 ? 24.723 4.407 -52.694 1.00 52.44 700 ARG A CA 1
ATOM 4938 C C . ARG A 1 700 ? 25.596 3.947 -53.873 1.00 52.44 700 ARG A C 1
ATOM 4940 O O . ARG A 1 700 ? 25.221 4.095 -55.036 1.00 52.44 700 ARG A O 1
ATOM 4947 N N . THR A 1 701 ? 26.800 3.448 -53.595 1.00 41.59 701 THR A N 1
ATOM 4948 C CA . THR A 1 701 ? 27.749 2.977 -54.615 1.00 41.59 701 THR A CA 1
ATOM 4949 C C . THR A 1 701 ? 27.949 1.477 -54.453 1.00 41.59 701 THR A C 1
ATOM 4951 O O . THR A 1 701 ? 28.953 1.041 -53.906 1.00 41.59 701 THR A O 1
ATOM 4954 N N . ALA A 1 702 ? 26.980 0.698 -54.933 1.00 46.12 702 ALA A N 1
ATOM 4955 C CA . ALA A 1 702 ? 27.033 -0.758 -54.918 1.00 46.12 702 ALA A CA 1
ATOM 4956 C C . ALA A 1 702 ? 28.301 -1.278 -55.626 1.00 46.12 702 ALA A C 1
ATOM 4958 O O . ALA A 1 702 ? 28.507 -1.051 -56.827 1.00 46.12 702 ALA A O 1
ATOM 4959 N N . SER A 1 703 ? 29.161 -1.968 -54.875 1.00 47.84 703 SER A N 1
ATOM 4960 C CA . SER A 1 703 ? 30.158 -2.882 -55.431 1.00 47.84 703 SER A CA 1
ATOM 4961 C C . SER A 1 703 ? 29.480 -4.241 -55.562 1.00 47.84 703 SER A C 1
ATOM 4963 O O . SER A 1 703 ? 29.273 -4.925 -54.570 1.00 47.84 703 SER A O 1
ATOM 4965 N N . TYR A 1 704 ? 29.069 -4.595 -56.780 1.00 54.44 704 TYR A N 1
ATOM 4966 C CA . TYR A 1 704 ? 28.459 -5.893 -57.061 1.00 54.44 704 TYR A CA 1
ATOM 4967 C C . TYR A 1 704 ? 29.547 -6.946 -57.260 1.00 54.44 704 TYR A C 1
ATOM 4969 O O . TYR A 1 704 ? 30.278 -6.856 -58.255 1.00 54.44 704 TYR A O 1
ATOM 4977 N N . ASP A 1 705 ? 29.593 -7.969 -56.405 1.00 56.06 705 ASP A N 1
ATOM 4978 C CA . ASP A 1 705 ? 30.320 -9.204 -56.715 1.00 56.06 705 ASP A CA 1
ATOM 4979 C C . ASP A 1 705 ? 29.316 -10.347 -56.965 1.00 56.06 705 ASP A C 1
ATOM 4981 O O . ASP A 1 705 ? 28.591 -10.769 -56.057 1.00 56.06 705 ASP A O 1
ATOM 4985 N N . PRO A 1 706 ? 29.161 -10.820 -58.217 1.00 55.66 706 PRO A N 1
ATOM 4986 C CA . PRO A 1 706 ? 28.232 -11.900 -58.508 1.00 55.66 706 PRO A CA 1
ATOM 4987 C C . PRO A 1 706 ? 28.735 -13.211 -57.893 1.00 55.66 706 PRO A C 1
ATOM 4989 O O . PRO A 1 706 ? 29.837 -13.662 -58.215 1.00 55.66 706 PRO A O 1
ATOM 4992 N N . ILE A 1 707 ? 27.886 -13.906 -57.124 1.00 57.47 707 ILE A N 1
ATOM 4993 C CA . ILE A 1 707 ? 28.160 -15.295 -56.728 1.00 57.47 707 ILE A CA 1
ATOM 4994 C C . ILE A 1 707 ? 28.103 -16.141 -58.002 1.00 57.47 707 ILE A C 1
ATOM 4996 O O . ILE A 1 707 ? 27.038 -16.431 -58.560 1.00 57.47 707 ILE A O 1
ATOM 5000 N N . ASN A 1 708 ? 29.272 -16.498 -58.529 1.00 49.56 708 ASN A N 1
ATOM 5001 C CA . ASN A 1 708 ? 29.381 -17.074 -59.860 1.00 49.56 708 ASN A CA 1
ATOM 5002 C C . ASN A 1 708 ? 29.135 -18.584 -59.815 1.00 49.56 708 ASN A C 1
ATOM 5004 O O . ASN A 1 708 ? 30.060 -19.392 -59.822 1.00 49.56 708 ASN A O 1
ATOM 5008 N N . ALA A 1 709 ? 27.864 -18.976 -59.805 1.00 49.97 709 ALA A N 1
ATOM 5009 C CA . ALA A 1 709 ? 27.465 -20.373 -59.862 1.00 49.97 709 ALA A CA 1
ATOM 5010 C C . ALA A 1 709 ? 26.718 -20.680 -61.166 1.00 49.97 709 ALA A C 1
ATOM 5012 O O . ALA A 1 709 ? 25.545 -20.357 -61.337 1.00 49.97 709 ALA A O 1
ATOM 5013 N N . GLN A 1 710 ? 27.386 -21.349 -62.109 1.00 50.06 710 GLN A N 1
ATOM 5014 C CA . GLN A 1 710 ? 26.709 -22.003 -63.235 1.00 50.06 710 GLN A CA 1
ATOM 5015 C C . GLN A 1 710 ? 26.094 -23.318 -62.739 1.00 50.06 710 GLN A C 1
ATOM 5017 O O . GLN A 1 710 ? 26.674 -24.388 -62.919 1.00 50.06 710 GLN A O 1
ATOM 5022 N N . LEU A 1 711 ? 24.948 -23.236 -62.064 1.00 54.91 711 LEU A N 1
ATOM 5023 C CA . LEU A 1 711 ? 24.201 -24.419 -61.637 1.00 54.91 711 LEU A CA 1
ATOM 5024 C C . LEU A 1 711 ? 23.336 -24.974 -62.772 1.00 54.91 711 LEU A C 1
ATOM 5026 O O . LEU A 1 711 ? 23.047 -24.292 -63.757 1.00 54.91 711 LEU A O 1
ATOM 5030 N N . GLU A 1 712 ? 22.939 -26.240 -62.636 1.00 55.41 712 GLU A N 1
ATOM 5031 C CA . GLU A 1 712 ? 21.990 -26.893 -63.544 1.00 55.41 712 GLU A CA 1
ATOM 5032 C C . GLU A 1 712 ? 20.725 -26.034 -63.702 1.00 55.41 712 GLU A C 1
ATOM 5034 O O . GLU A 1 712 ? 20.266 -25.420 -62.738 1.00 55.41 712 GLU A O 1
ATOM 5039 N N . SER A 1 713 ? 20.135 -26.022 -64.904 1.00 56.47 713 SER A N 1
ATOM 5040 C CA . SER A 1 713 ? 19.036 -25.134 -65.338 1.00 56.47 713 SER A CA 1
ATOM 5041 C C . SER A 1 713 ? 17.691 -25.320 -64.605 1.00 56.47 713 SER A C 1
ATOM 5043 O O . SER A 1 713 ? 16.628 -25.041 -65.154 1.00 56.47 713 SER A O 1
ATOM 5045 N N . THR A 1 714 ? 17.691 -25.889 -63.405 1.00 64.31 714 THR A N 1
ATOM 5046 C CA . THR A 1 714 ? 16.499 -26.122 -62.583 1.00 64.31 714 THR A CA 1
ATOM 5047 C C . THR A 1 714 ? 16.751 -26.009 -61.081 1.00 64.31 714 THR A C 1
ATOM 5049 O O . THR A 1 714 ? 15.804 -26.226 -60.338 1.00 64.31 714 THR A O 1
ATOM 5052 N N . ALA A 1 715 ? 17.964 -25.687 -60.612 1.00 76.56 715 ALA A N 1
ATOM 5053 C CA . ALA A 1 715 ? 18.339 -25.826 -59.200 1.00 76.56 715 ALA A CA 1
ATOM 5054 C C . ALA A 1 715 ? 17.619 -24.871 -58.224 1.00 76.56 715 ALA A C 1
ATOM 5056 O O . ALA A 1 715 ? 17.528 -25.186 -57.036 1.00 76.56 715 ALA A O 1
ATOM 5057 N N . GLN A 1 716 ? 17.071 -23.751 -58.714 1.00 82.38 716 GLN A N 1
ATOM 5058 C CA . GLN A 1 716 ? 16.499 -22.676 -57.890 1.00 82.38 716 GLN A CA 1
ATOM 5059 C C . GLN A 1 716 ? 17.450 -22.193 -56.781 1.00 82.38 716 GLN A C 1
ATOM 5061 O O . GLN A 1 716 ? 17.035 -22.062 -55.633 1.00 82.38 716 GLN A O 1
ATOM 5066 N N . LEU A 1 717 ? 18.726 -21.953 -57.107 1.00 82.19 717 LEU A N 1
ATOM 5067 C CA . LEU A 1 717 ? 19.662 -21.338 -56.161 1.00 82.19 717 LEU A CA 1
ATOM 5068 C C . LEU A 1 717 ? 19.137 -19.991 -55.664 1.00 82.19 717 LEU A C 1
ATOM 5070 O O . LEU A 1 717 ? 18.649 -19.186 -56.462 1.00 82.19 717 LEU A O 1
ATOM 5074 N N . GLY A 1 718 ? 19.285 -19.759 -54.362 1.00 78.94 718 GLY A N 1
ATOM 5075 C CA . GLY A 1 718 ? 18.771 -18.562 -53.717 1.00 78.94 718 GLY A CA 1
ATOM 5076 C C . GLY A 1 718 ? 17.264 -18.643 -53.527 1.00 78.94 718 GLY A C 1
ATOM 5077 O O . GLY A 1 718 ? 16.565 -17.646 -53.630 1.00 78.94 718 GLY A O 1
ATOM 5078 N N . ARG A 1 719 ? 16.718 -19.850 -53.321 1.00 83.38 719 ARG A N 1
ATOM 5079 C CA . ARG A 1 719 ? 15.301 -19.969 -52.963 1.00 83.38 719 ARG A CA 1
ATOM 5080 C C . ARG A 1 719 ? 15.023 -19.378 -51.581 1.00 83.38 719 ARG A C 1
ATOM 5082 O O . ARG A 1 719 ? 13.914 -18.892 -51.377 1.00 83.38 719 ARG A O 1
ATOM 5089 N N . ASP A 1 720 ? 15.997 -19.495 -50.691 1.00 82.94 720 ASP A N 1
ATOM 5090 C CA . ASP A 1 720 ? 16.004 -18.958 -49.339 1.00 82.94 720 ASP A CA 1
ATOM 5091 C C . ASP A 1 720 ? 17.463 -18.728 -48.913 1.00 82.94 720 ASP A C 1
ATOM 5093 O O . ASP A 1 720 ? 18.353 -19.430 -49.424 1.00 82.94 720 ASP A O 1
ATOM 5097 N N . VAL A 1 721 ? 17.702 -17.737 -48.053 1.00 83.50 721 VAL A N 1
ATOM 5098 C CA . VAL A 1 721 ? 19.035 -17.294 -47.603 1.00 83.50 721 VAL A CA 1
ATOM 5099 C C . VAL A 1 721 ? 18.951 -16.823 -46.149 1.00 83.50 721 VAL A C 1
ATOM 5101 O O . VAL A 1 721 ? 17.969 -16.182 -45.793 1.00 83.50 721 VAL A O 1
ATOM 5104 N N . SER A 1 722 ? 19.970 -17.116 -45.338 1.00 86.50 722 SER A N 1
ATOM 5105 C CA . SER A 1 722 ? 20.127 -16.604 -43.964 1.00 86.50 722 SER A CA 1
ATOM 5106 C C . SER A 1 722 ? 21.625 -16.448 -43.632 1.00 86.50 722 SER A C 1
ATOM 5108 O O . SER A 1 722 ? 22.458 -17.052 -44.320 1.00 86.50 722 SER A O 1
ATOM 5110 N N . GLY A 1 723 ? 21.969 -15.632 -42.632 1.00 86.25 723 GLY A N 1
ATOM 5111 C CA . GLY A 1 723 ? 23.349 -15.351 -42.202 1.00 86.25 723 GLY A CA 1
ATOM 5112 C C . GLY A 1 723 ? 23.596 -15.637 -40.716 1.00 86.25 723 GLY A C 1
ATOM 5113 O O . GLY A 1 723 ? 22.650 -15.679 -39.933 1.00 86.25 723 GLY A O 1
ATOM 5114 N N . GLY A 1 724 ? 24.854 -15.867 -40.343 1.00 87.06 724 GLY A N 1
ATOM 5115 C CA . GLY A 1 724 ? 25.310 -16.170 -38.973 1.00 87.06 724 GLY A CA 1
ATOM 5116 C C . GLY A 1 724 ? 26.786 -16.578 -38.956 1.00 87.06 724 GLY A C 1
ATOM 5117 O O . GLY A 1 724 ? 27.317 -16.885 -40.012 1.00 87.06 724 GLY A O 1
ATOM 5118 N N . ASP A 1 725 ? 27.462 -16.600 -37.808 1.00 91.25 725 ASP A N 1
ATOM 5119 C CA . ASP A 1 725 ? 28.873 -17.026 -37.701 1.00 91.25 725 ASP A CA 1
ATOM 5120 C C . ASP A 1 725 ? 28.964 -18.536 -37.409 1.00 91.25 725 ASP A C 1
ATOM 5122 O O . ASP A 1 725 ? 29.016 -18.993 -36.263 1.00 91.25 725 ASP A O 1
ATOM 5126 N N . PHE A 1 726 ? 28.950 -19.346 -38.468 1.00 91.38 726 PHE A N 1
ATOM 5127 C CA . PHE A 1 726 ? 28.911 -20.807 -38.366 1.00 91.38 726 PHE A CA 1
ATOM 5128 C C . PHE A 1 726 ? 30.291 -21.428 -38.118 1.00 91.38 726 PHE A C 1
ATOM 5130 O O . PHE A 1 726 ? 30.392 -22.637 -37.866 1.00 91.38 726 PHE A O 1
ATOM 5137 N N . ASN A 1 727 ? 31.364 -20.645 -38.252 1.00 89.56 727 ASN A N 1
ATOM 5138 C CA . ASN A 1 727 ? 32.739 -21.120 -38.143 1.00 89.56 727 ASN A CA 1
ATOM 5139 C C . ASN A 1 727 ? 33.498 -20.542 -36.923 1.00 89.56 727 ASN A C 1
ATOM 5141 O O . ASN A 1 727 ? 34.520 -21.118 -36.522 1.00 89.56 727 ASN A O 1
ATOM 5145 N N . GLY A 1 728 ? 32.958 -19.496 -36.291 1.00 89.38 728 GLY A N 1
ATOM 5146 C CA . GLY A 1 728 ? 33.445 -18.869 -35.064 1.00 89.38 728 GLY A CA 1
ATOM 5147 C C . GLY A 1 728 ? 34.635 -17.933 -35.266 1.00 89.38 728 GLY A C 1
ATOM 5148 O O . GLY A 1 728 ? 35.450 -17.784 -34.345 1.00 89.38 728 GLY A O 1
ATOM 5149 N N . ASP A 1 729 ? 34.820 -17.377 -36.465 1.00 86.38 729 ASP A N 1
ATOM 5150 C CA . ASP A 1 729 ? 35.913 -16.445 -36.763 1.00 86.38 729 ASP A CA 1
ATOM 5151 C C . ASP A 1 729 ? 35.550 -14.970 -36.533 1.00 86.38 729 ASP A C 1
ATOM 5153 O O . ASP A 1 729 ? 36.446 -14.116 -36.565 1.00 86.38 729 ASP A O 1
ATOM 5157 N N . GLY A 1 730 ? 34.292 -14.693 -36.178 1.00 85.56 730 GLY A N 1
ATOM 5158 C CA . GLY A 1 730 ? 33.772 -13.361 -35.896 1.00 85.56 730 GLY A CA 1
ATOM 5159 C C . GLY A 1 730 ? 33.383 -12.565 -37.140 1.00 85.56 730 GLY A C 1
ATOM 5160 O O . GLY A 1 730 ? 33.135 -11.367 -37.008 1.00 85.56 730 GLY A O 1
ATOM 5161 N N . ILE A 1 731 ? 33.358 -13.191 -38.318 1.00 87.38 731 ILE A N 1
ATOM 5162 C CA . ILE A 1 731 ? 32.841 -12.628 -39.569 1.00 87.38 731 ILE A CA 1
ATOM 5163 C C . ILE A 1 731 ? 31.558 -13.385 -39.909 1.00 87.38 731 ILE A C 1
ATOM 5165 O O . ILE A 1 731 ? 31.477 -14.596 -39.711 1.00 87.38 731 ILE A O 1
ATOM 5169 N N . ALA A 1 732 ? 30.531 -12.687 -40.395 1.00 88.44 732 ALA A N 1
ATOM 5170 C CA . ALA A 1 732 ? 29.284 -13.361 -40.719 1.00 88.44 732 ALA A CA 1
ATOM 5171 C C . ALA A 1 732 ? 29.493 -14.335 -41.890 1.00 88.44 732 ALA A C 1
ATOM 5173 O O . ALA A 1 732 ? 30.137 -14.017 -42.888 1.00 88.44 732 ALA A O 1
ATOM 5174 N N . ASP A 1 733 ? 28.917 -15.526 -41.784 1.00 90.38 733 ASP A N 1
ATOM 5175 C CA . ASP A 1 733 ? 28.812 -16.511 -42.851 1.00 90.38 733 ASP A CA 1
ATOM 5176 C C . ASP A 1 733 ? 27.391 -16.491 -43.441 1.00 90.38 733 ASP A C 1
ATOM 5178 O O . ASP A 1 733 ? 26.450 -15.913 -42.896 1.00 90.38 733 ASP A O 1
ATOM 5182 N N . MET A 1 734 ? 27.190 -17.184 -44.563 1.00 88.94 734 MET A N 1
ATOM 5183 C CA . MET A 1 734 ? 25.888 -17.258 -45.231 1.00 88.94 734 MET A CA 1
ATOM 5184 C C . MET A 1 734 ? 25.496 -18.691 -45.585 1.00 88.94 734 MET A C 1
ATOM 5186 O O . MET A 1 734 ? 26.304 -19.463 -46.102 1.00 88.94 734 MET A O 1
ATOM 5190 N N . ILE A 1 735 ? 24.207 -19.017 -45.445 1.00 90.00 735 ILE A N 1
ATOM 5191 C CA . ILE A 1 735 ? 23.600 -20.232 -45.994 1.00 90.00 735 ILE A CA 1
ATOM 5192 C C . ILE A 1 735 ? 22.627 -19.930 -47.147 1.00 90.00 735 ILE A C 1
ATOM 5194 O O . ILE A 1 735 ? 21.748 -19.085 -47.031 1.00 90.00 735 ILE A O 1
ATOM 5198 N N . ILE A 1 736 ? 22.748 -20.654 -48.270 1.00 88.25 736 ILE A N 1
ATOM 5199 C CA . ILE A 1 736 ? 21.907 -20.501 -49.473 1.00 88.25 736 ILE A CA 1
ATOM 5200 C C . ILE A 1 736 ? 21.250 -21.830 -49.868 1.00 88.25 736 ILE A C 1
ATOM 5202 O O . ILE A 1 736 ? 21.928 -22.833 -50.120 1.00 88.25 736 ILE A O 1
ATOM 5206 N N . GLY A 1 737 ? 19.923 -21.827 -50.020 1.00 89.06 737 GLY A N 1
ATOM 5207 C CA . GLY A 1 737 ? 19.133 -22.977 -50.473 1.00 89.06 737 GLY A CA 1
ATOM 5208 C C . GLY A 1 737 ? 19.014 -23.120 -52.001 1.00 89.06 737 GLY A C 1
ATOM 5209 O O . GLY A 1 737 ? 18.767 -22.150 -52.722 1.00 89.06 737 GLY A O 1
ATOM 5210 N N . ALA A 1 738 ? 19.124 -24.357 -52.502 1.00 90.25 738 ALA A N 1
ATOM 5211 C CA . ALA A 1 738 ? 18.883 -24.768 -53.892 1.00 90.25 738 ALA A CA 1
ATOM 5212 C C . ALA A 1 738 ? 18.000 -26.043 -53.947 1.00 90.25 738 ALA A C 1
ATOM 5214 O O . ALA A 1 738 ? 18.470 -27.146 -54.260 1.00 90.25 738 ALA A O 1
ATOM 5215 N N . PRO A 1 739 ? 16.696 -25.939 -53.629 1.00 89.75 739 PRO A N 1
ATOM 5216 C CA . PRO A 1 739 ? 15.837 -27.094 -53.353 1.00 89.75 739 PRO A CA 1
ATOM 5217 C C . PRO A 1 739 ? 15.534 -27.978 -54.558 1.00 89.75 739 PRO A C 1
ATOM 5219 O O . PRO A 1 739 ? 15.142 -29.133 -54.396 1.00 89.75 739 PRO A O 1
ATOM 5222 N N . ARG A 1 740 ? 15.691 -27.465 -55.777 1.00 88.06 740 ARG A N 1
ATOM 5223 C CA . ARG A 1 740 ? 15.454 -28.236 -57.004 1.00 88.06 740 ARG A CA 1
ATOM 5224 C C . ARG A 1 740 ? 16.738 -28.735 -57.649 1.00 88.06 740 ARG A C 1
ATOM 5226 O O . ARG A 1 740 ? 16.732 -29.149 -58.807 1.00 88.06 740 ARG A O 1
ATOM 5233 N N . PHE A 1 741 ? 17.843 -28.693 -56.913 1.00 87.88 741 PHE A N 1
ATOM 5234 C CA . PHE A 1 741 ? 19.081 -29.302 -57.355 1.00 87.88 741 PHE A CA 1
ATOM 5235 C C . PHE A 1 741 ? 18.898 -30.820 -57.556 1.00 87.88 741 PHE A C 1
ATOM 5237 O O . PHE A 1 741 ? 18.421 -31.531 -56.664 1.00 87.88 741 PHE A O 1
ATOM 5244 N N . ASP A 1 742 ? 19.286 -31.307 -58.737 1.00 86.06 742 ASP A N 1
ATOM 5245 C CA . ASP A 1 742 ? 19.209 -32.716 -59.133 1.00 86.06 742 ASP A CA 1
ATOM 5246 C C . ASP A 1 742 ? 20.523 -33.436 -58.779 1.00 86.06 742 ASP A C 1
ATOM 5248 O O . ASP A 1 742 ? 21.398 -33.650 -59.623 1.00 86.06 742 ASP A O 1
ATOM 5252 N N . GLY A 1 743 ? 20.668 -33.794 -57.501 1.00 76.50 743 GLY A N 1
ATOM 5253 C CA . GLY A 1 743 ? 21.837 -34.483 -56.952 1.00 76.50 743 GLY A CA 1
ATOM 5254 C C . GLY A 1 743 ? 21.647 -35.993 -56.782 1.00 76.50 743 GLY A C 1
ATOM 5255 O O . GLY A 1 743 ? 20.646 -36.585 -57.182 1.00 76.50 743 GLY A O 1
ATOM 5256 N N . ALA A 1 744 ? 22.623 -36.664 -56.164 1.00 74.69 744 ALA A N 1
ATOM 5257 C CA . ALA A 1 744 ? 22.403 -38.016 -55.652 1.00 74.69 744 ALA A CA 1
ATOM 5258 C C . ALA A 1 744 ? 21.619 -37.907 -54.328 1.00 74.69 744 ALA A C 1
ATOM 5260 O O . ALA A 1 744 ? 22.108 -37.228 -53.433 1.00 74.69 744 ALA A O 1
ATOM 5261 N N . PRO A 1 745 ? 20.452 -38.571 -54.171 1.00 73.00 745 PRO A N 1
ATOM 5262 C CA . PRO A 1 745 ? 20.064 -39.819 -54.845 1.00 73.00 745 PRO A CA 1
ATOM 5263 C C . PRO A 1 745 ? 19.050 -39.704 -56.004 1.00 73.00 745 PRO A C 1
ATOM 5265 O O . PRO A 1 745 ? 18.605 -40.743 -56.501 1.00 73.00 745 PRO A O 1
ATOM 5268 N N . GLY A 1 746 ? 18.657 -38.510 -56.452 1.00 82.31 746 GLY A N 1
ATOM 5269 C CA . GLY A 1 746 ? 17.751 -38.337 -57.592 1.00 82.31 746 GLY A CA 1
ATOM 5270 C C . GLY A 1 746 ? 17.231 -36.908 -57.755 1.00 82.31 746 GLY A C 1
ATOM 5271 O O . GLY A 1 746 ? 17.647 -36.005 -57.042 1.00 82.31 746 GLY A O 1
ATOM 5272 N N . ALA A 1 747 ? 16.305 -36.718 -58.698 1.00 86.75 747 ALA A N 1
ATOM 5273 C CA . ALA A 1 747 ? 15.756 -35.399 -59.014 1.00 86.75 747 ALA A CA 1
ATOM 5274 C C . ALA A 1 747 ? 15.106 -34.714 -57.797 1.00 86.75 747 ALA A C 1
ATOM 5276 O O . ALA A 1 747 ? 14.477 -35.390 -56.976 1.00 86.75 747 ALA A O 1
ATOM 5277 N N . GLU A 1 748 ? 15.246 -33.390 -57.706 1.00 87.25 748 GLU A N 1
ATOM 5278 C CA . GLU A 1 748 ? 14.777 -32.552 -56.592 1.00 87.25 748 GLU A CA 1
ATOM 5279 C C . GLU A 1 748 ? 15.207 -33.083 -55.206 1.00 87.25 748 GLU A C 1
ATOM 5281 O O . GLU A 1 748 ? 14.463 -32.973 -54.228 1.00 87.25 748 GLU A O 1
ATOM 5286 N N . SER A 1 749 ? 16.388 -33.711 -55.099 1.00 90.12 749 SER A N 1
ATOM 5287 C CA . SER A 1 749 ? 16.957 -34.056 -53.788 1.00 90.12 749 SER A CA 1
ATOM 5288 C C . SER A 1 749 ? 17.257 -32.801 -52.970 1.00 90.12 749 SER A C 1
ATOM 5290 O O . SER A 1 749 ? 17.095 -32.808 -51.752 1.00 90.12 749 SER A O 1
ATOM 5292 N N . GLY A 1 750 ? 17.615 -31.713 -53.659 1.00 91.62 750 GLY A N 1
ATOM 5293 C CA . GLY A 1 750 ? 17.927 -30.423 -53.062 1.00 91.62 750 GLY A CA 1
ATOM 5294 C C . GLY A 1 750 ? 19.338 -30.358 -52.477 1.00 91.62 750 GLY A C 1
ATOM 5295 O O . GLY A 1 750 ? 19.985 -31.386 -52.247 1.00 91.62 750 GLY A O 1
ATOM 5296 N N . ARG A 1 751 ? 19.824 -29.132 -52.290 1.00 91.19 751 ARG A N 1
ATOM 5297 C CA . ARG A 1 751 ? 21.158 -28.801 -51.782 1.00 91.19 751 ARG A CA 1
ATOM 5298 C C . ARG A 1 751 ? 21.109 -27.488 -51.003 1.00 91.19 751 ARG A C 1
ATOM 5300 O O . ARG A 1 751 ? 20.323 -26.609 -51.349 1.00 91.19 751 ARG A O 1
ATOM 5307 N N . ALA A 1 752 ? 21.975 -27.354 -50.007 1.00 91.75 752 ALA A N 1
ATOM 5308 C CA . ALA A 1 752 ? 22.299 -26.084 -49.367 1.00 91.75 752 ALA A CA 1
ATOM 5309 C C . ALA A 1 752 ? 23.814 -25.831 -49.434 1.00 91.75 752 ALA A C 1
ATOM 5311 O O . ALA A 1 752 ? 24.610 -26.776 -49.442 1.00 91.75 752 ALA A O 1
ATOM 5312 N N . TYR A 1 753 ? 24.193 -24.562 -49.507 1.00 90.00 753 TYR A N 1
ATOM 5313 C CA . TYR A 1 753 ? 25.576 -24.094 -49.499 1.00 90.00 753 TYR A CA 1
ATOM 5314 C C . TYR A 1 753 ? 25.781 -23.244 -48.257 1.00 90.00 753 TYR A C 1
ATOM 5316 O O . TYR A 1 753 ? 24.976 -22.351 -48.036 1.00 90.00 753 TYR A O 1
ATOM 5324 N N . VAL A 1 754 ? 26.827 -23.514 -47.486 1.00 91.31 754 VAL A N 1
ATOM 5325 C CA . VAL A 1 754 ? 27.302 -22.626 -46.418 1.00 91.31 754 VAL A CA 1
ATOM 5326 C C . VAL A 1 754 ? 28.567 -21.966 -46.941 1.00 91.31 754 VAL A C 1
ATOM 5328 O O . VAL A 1 754 ? 29.417 -22.660 -47.495 1.00 91.31 754 VAL A O 1
ATOM 5331 N N . LEU A 1 755 ? 28.679 -20.656 -46.830 1.00 89.06 755 LEU A N 1
ATOM 5332 C CA . LEU A 1 755 ? 29.754 -19.853 -47.396 1.00 89.06 755 LEU A CA 1
ATOM 5333 C C . LEU A 1 755 ? 30.375 -19.056 -46.271 1.00 89.06 755 LEU A C 1
ATOM 5335 O O . LEU A 1 755 ? 29.650 -18.325 -45.605 1.00 89.06 755 LEU A O 1
ATOM 5339 N N . PHE A 1 756 ? 31.679 -19.229 -46.070 1.00 89.44 756 PHE A N 1
ATOM 5340 C CA . PHE A 1 756 ? 32.357 -18.555 -44.974 1.00 89.44 756 PHE A CA 1
ATOM 5341 C C . PHE A 1 756 ? 32.760 -17.134 -45.360 1.00 89.44 756 PHE A C 1
ATOM 5343 O O . PHE A 1 756 ? 33.291 -16.929 -46.461 1.00 89.44 756 PHE A O 1
ATOM 5350 N N . GLY A 1 757 ? 32.486 -16.183 -44.467 1.00 87.25 757 GLY A N 1
ATOM 5351 C CA . GLY A 1 757 ? 32.896 -14.790 -44.605 1.00 87.25 757 GLY A CA 1
ATOM 5352 C C . GLY A 1 757 ? 34.417 -14.643 -44.653 1.00 87.25 757 GLY A C 1
ATOM 5353 O O . GLY A 1 757 ? 35.169 -15.546 -44.279 1.00 87.25 757 GLY A O 1
ATOM 5354 N N . GLN A 1 758 ? 34.908 -13.526 -45.192 1.00 85.38 758 GLN A N 1
ATOM 5355 C CA . GLN A 1 758 ? 36.348 -13.243 -45.236 1.00 85.38 758 GLN A CA 1
ATOM 5356 C C . GLN A 1 758 ? 36.611 -11.757 -45.030 1.00 85.38 758 GLN A C 1
ATOM 5358 O O . GLN A 1 758 ? 36.003 -10.950 -45.713 1.00 85.38 758 GLN A O 1
ATOM 5363 N N . ASP A 1 759 ? 37.603 -11.416 -44.201 1.00 86.88 759 ASP A N 1
ATOM 5364 C CA . ASP A 1 759 ? 38.103 -10.041 -44.023 1.00 86.88 759 ASP A CA 1
ATOM 5365 C C . ASP A 1 759 ? 38.846 -9.573 -45.291 1.00 86.88 759 ASP A C 1
ATOM 5367 O O . ASP A 1 759 ? 40.074 -9.693 -45.424 1.00 86.88 759 ASP A O 1
ATOM 5371 N N . VAL A 1 760 ? 38.080 -9.129 -46.288 1.00 79.38 760 VAL A N 1
ATOM 5372 C CA . VAL A 1 760 ? 38.554 -8.679 -47.600 1.00 79.38 760 VAL A CA 1
ATOM 5373 C C . VAL A 1 760 ? 37.712 -7.507 -48.086 1.00 79.38 760 VAL A C 1
ATOM 5375 O O . VAL A 1 760 ? 36.532 -7.392 -47.802 1.00 79.38 760 VAL A O 1
ATOM 5378 N N . ALA A 1 761 ? 38.294 -6.629 -48.903 1.00 75.25 761 ALA A N 1
ATOM 5379 C CA . ALA A 1 761 ? 37.517 -5.542 -49.488 1.00 75.25 761 ALA A CA 1
ATOM 5380 C C . ALA A 1 761 ? 36.408 -6.081 -50.417 1.00 75.25 761 ALA A C 1
ATOM 5382 O O . ALA A 1 761 ? 36.642 -7.029 -51.166 1.00 75.25 761 ALA A O 1
ATOM 5383 N N . ALA A 1 762 ? 35.270 -5.382 -50.473 1.00 63.50 762 ALA A N 1
ATOM 5384 C CA . ALA A 1 762 ? 34.065 -5.638 -51.286 1.00 63.50 762 ALA A CA 1
ATOM 5385 C C . ALA A 1 762 ? 34.235 -5.968 -52.798 1.00 63.50 762 ALA A C 1
ATOM 5387 O O . ALA A 1 762 ? 33.251 -6.171 -53.503 1.00 63.50 762 ALA A O 1
ATOM 5388 N N . GLY A 1 763 ? 35.447 -5.944 -53.360 1.00 61.78 763 GLY A N 1
ATOM 5389 C CA . GLY A 1 763 ? 35.732 -6.354 -54.747 1.00 61.78 763 GLY A CA 1
ATOM 5390 C C . GLY A 1 763 ? 36.749 -7.493 -54.875 1.00 61.78 763 GLY A C 1
ATOM 5391 O O . GLY A 1 763 ? 37.167 -7.809 -55.990 1.00 61.78 763 GLY A O 1
ATOM 5392 N N . ASP A 1 764 ? 37.189 -8.045 -53.743 1.00 66.56 764 ASP A N 1
ATOM 5393 C CA . ASP A 1 764 ? 38.145 -9.147 -53.644 1.00 66.56 764 ASP A CA 1
ATOM 5394 C C . ASP A 1 764 ? 37.479 -10.448 -53.124 1.00 66.56 764 ASP A C 1
ATOM 5396 O O . ASP A 1 764 ? 38.115 -11.506 -53.181 1.00 66.56 764 ASP A O 1
ATOM 5400 N N . LEU A 1 765 ? 36.207 -10.405 -52.683 1.00 68.94 765 LEU A N 1
ATOM 5401 C CA . LEU A 1 765 ? 35.436 -11.573 -52.231 1.00 68.94 765 LEU A CA 1
ATOM 5402 C C . LEU A 1 765 ? 34.876 -12.375 -53.420 1.00 68.94 765 LEU A C 1
ATOM 5404 O O . LEU A 1 765 ? 33.751 -12.176 -53.871 1.00 68.94 765 LEU A O 1
ATOM 5408 N N . ILE A 1 766 ? 35.655 -13.337 -53.920 1.00 64.81 766 ILE A N 1
ATOM 5409 C CA . ILE A 1 766 ? 35.227 -14.228 -55.011 1.00 64.81 766 ILE A CA 1
ATOM 5410 C C . ILE A 1 766 ? 34.718 -15.557 -54.445 1.00 64.81 766 ILE A C 1
ATOM 541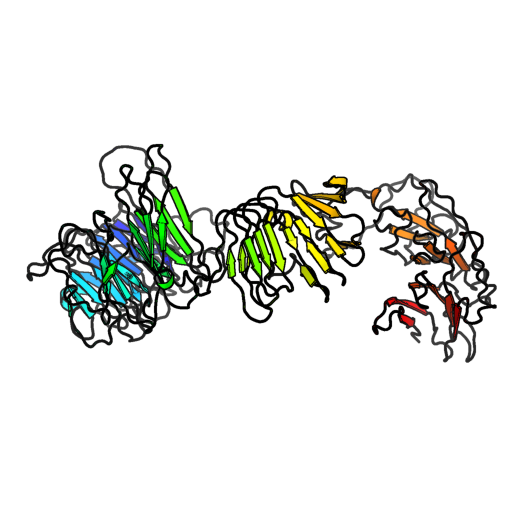2 O O . ILE A 1 766 ? 35.511 -16.371 -53.973 1.00 64.81 766 ILE A O 1
ATOM 5416 N N . ILE A 1 767 ? 33.420 -15.830 -54.606 1.00 70.19 767 ILE A N 1
ATOM 5417 C CA . ILE A 1 767 ? 32.790 -17.091 -54.181 1.00 70.19 767 ILE A CA 1
ATOM 5418 C C . ILE A 1 767 ? 32.527 -18.007 -55.391 1.00 70.19 767 ILE A C 1
ATOM 5420 O O . ILE A 1 767 ? 31.724 -17.684 -56.272 1.00 70.19 767 ILE A O 1
ATOM 5424 N N . ASP A 1 768 ? 33.169 -19.184 -55.424 1.00 73.00 768 ASP A N 1
ATOM 5425 C CA . ASP A 1 768 ? 32.894 -20.256 -56.399 1.00 73.00 768 ASP A CA 1
ATOM 5426 C C . ASP A 1 768 ? 32.275 -21.479 -55.707 1.00 73.00 768 ASP A C 1
ATOM 5428 O O . ASP A 1 768 ? 32.965 -22.307 -55.110 1.00 73.00 768 ASP A O 1
ATOM 5432 N N . LEU A 1 769 ? 30.959 -21.650 -55.874 1.00 77.38 769 LEU A N 1
ATOM 5433 C CA . LEU A 1 769 ? 30.201 -22.770 -55.298 1.00 77.38 769 LEU A CA 1
ATOM 5434 C C . LEU A 1 769 ? 30.677 -24.161 -55.759 1.00 77.38 769 LEU A C 1
ATOM 5436 O O . LEU A 1 769 ? 30.278 -25.171 -55.177 1.00 77.38 769 LEU A O 1
ATOM 5440 N N . ASN A 1 770 ? 31.481 -24.250 -56.825 1.00 73.75 770 ASN A N 1
ATOM 5441 C CA . ASN A 1 770 ? 32.038 -25.516 -57.312 1.00 73.75 770 ASN A CA 1
ATOM 5442 C C . ASN A 1 770 ? 33.409 -25.846 -56.713 1.00 73.75 770 ASN A C 1
ATOM 5444 O O . ASN A 1 770 ? 33.903 -26.957 -56.931 1.00 73.75 770 ASN A O 1
ATOM 5448 N N . ALA A 1 771 ? 34.032 -24.890 -56.023 1.00 78.31 771 ALA A N 1
ATOM 5449 C CA . ALA A 1 771 ? 35.382 -25.004 -55.490 1.00 78.31 771 ALA A CA 1
ATOM 5450 C C . ALA A 1 771 ? 35.435 -25.158 -53.964 1.00 78.31 771 ALA A C 1
ATOM 5452 O O . ALA A 1 771 ? 36.529 -25.407 -53.467 1.00 78.31 771 ALA A O 1
ATOM 5453 N N . LEU A 1 772 ? 34.282 -25.097 -53.278 1.00 83.44 772 LEU A N 1
ATOM 5454 C CA . LEU A 1 772 ? 34.191 -25.197 -51.818 1.00 83.44 772 LEU A CA 1
ATOM 5455 C C . LEU A 1 772 ? 34.959 -26.412 -51.283 1.00 83.44 772 LEU A C 1
ATOM 5457 O O . LEU A 1 772 ? 34.658 -27.561 -51.641 1.00 83.44 772 LEU A O 1
ATOM 5461 N N . ASP A 1 773 ? 35.953 -26.160 -50.434 1.00 81.94 773 ASP A N 1
ATOM 5462 C CA . ASP A 1 773 ? 36.885 -27.179 -49.936 1.00 81.94 773 ASP A CA 1
ATOM 5463 C C . ASP A 1 773 ? 36.864 -27.365 -48.410 1.00 81.94 773 ASP A C 1
ATOM 5465 O O . ASP A 1 773 ? 37.597 -28.208 -47.876 1.00 81.94 773 ASP A O 1
ATOM 5469 N N . GLY A 1 774 ? 35.976 -26.642 -47.723 1.00 82.00 774 GLY A N 1
ATOM 5470 C CA . GLY A 1 774 ? 35.861 -26.622 -46.268 1.00 82.00 774 GLY A CA 1
ATOM 5471 C C . GLY A 1 774 ? 36.657 -25.506 -45.596 1.00 82.00 774 GLY A C 1
ATOM 5472 O O . GLY A 1 774 ? 36.566 -25.389 -44.379 1.00 82.00 774 GLY A O 1
ATOM 5473 N N . THR A 1 775 ? 37.433 -24.712 -46.344 1.00 82.94 775 THR A N 1
ATOM 5474 C CA . THR A 1 775 ? 38.075 -23.485 -45.834 1.00 82.94 775 THR A CA 1
ATOM 5475 C C . THR A 1 775 ? 37.345 -22.210 -46.249 1.00 82.94 775 THR A C 1
ATOM 5477 O O . THR A 1 775 ? 37.496 -21.194 -45.589 1.00 82.94 775 THR A O 1
ATOM 5480 N N . ASP A 1 776 ? 36.544 -22.277 -47.309 1.00 79.81 776 ASP A N 1
ATOM 5481 C CA . ASP A 1 776 ? 35.757 -21.188 -47.899 1.00 79.81 776 ASP A CA 1
ATOM 5482 C C . ASP A 1 776 ? 34.241 -21.477 -47.883 1.00 79.81 776 ASP A C 1
ATOM 5484 O O . ASP A 1 776 ? 33.438 -20.725 -48.434 1.00 79.81 776 ASP A O 1
ATOM 5488 N N . GLY A 1 777 ? 33.844 -22.583 -47.250 1.00 87.56 777 GLY A N 1
ATOM 5489 C CA . GLY A 1 777 ? 32.454 -22.985 -47.083 1.00 87.56 777 GLY A CA 1
ATOM 5490 C C . GLY A 1 777 ? 32.232 -24.493 -47.188 1.00 87.56 777 GLY A C 1
ATOM 5491 O O . GLY A 1 777 ? 33.151 -25.294 -47.386 1.00 87.56 777 GLY A O 1
ATOM 5492 N N . LEU A 1 778 ? 30.968 -24.891 -47.060 1.00 89.81 778 LEU A N 1
ATOM 5493 C CA . LEU A 1 778 ? 30.497 -26.270 -47.064 1.00 89.81 778 LEU A CA 1
ATOM 5494 C C . LEU A 1 778 ? 29.388 -26.474 -48.097 1.00 89.81 778 LEU A C 1
ATOM 5496 O O . LEU A 1 778 ? 28.593 -25.589 -48.408 1.00 89.81 778 LEU A O 1
ATOM 5500 N N . LEU A 1 779 ? 29.286 -27.709 -48.583 1.00 89.25 779 LEU A N 1
ATOM 5501 C CA . LEU A 1 779 ? 28.213 -28.148 -49.465 1.00 89.25 779 LEU A CA 1
ATOM 5502 C C . LEU A 1 779 ? 27.435 -29.288 -48.810 1.00 89.25 779 LEU A C 1
ATOM 5504 O O . LEU A 1 779 ? 28.011 -30.319 -48.453 1.00 89.25 779 LEU A O 1
ATOM 5508 N N . LEU A 1 780 ? 26.117 -29.117 -48.702 1.00 90.69 780 LEU A N 1
ATOM 5509 C CA . LEU A 1 780 ? 25.212 -30.033 -48.011 1.00 90.69 780 LEU A CA 1
ATOM 5510 C C . LEU A 1 780 ? 24.175 -30.600 -48.991 1.00 90.69 780 LEU A C 1
ATOM 5512 O O . LEU A 1 780 ? 23.312 -29.881 -49.492 1.00 90.69 780 LEU A O 1
ATOM 5516 N N . ASP A 1 781 ? 24.257 -31.903 -49.268 1.00 90.31 781 ASP A N 1
ATOM 5517 C CA . ASP A 1 781 ? 23.361 -32.599 -50.200 1.00 90.31 781 ASP A CA 1
ATOM 5518 C C . ASP A 1 781 ? 22.178 -33.271 -49.492 1.00 90.31 781 ASP A C 1
ATOM 5520 O O . ASP A 1 781 ? 22.343 -34.006 -48.513 1.00 90.31 781 ASP A O 1
ATOM 5524 N N . GLY A 1 782 ? 20.981 -33.103 -50.060 1.00 89.25 782 GLY A N 1
ATOM 5525 C CA . GLY A 1 782 ? 19.800 -33.851 -49.653 1.00 89.25 782 GLY A CA 1
ATOM 5526 C C . GLY A 1 782 ? 19.961 -35.348 -49.918 1.00 89.25 782 GLY A C 1
ATOM 5527 O O . GLY A 1 782 ? 20.294 -35.784 -51.018 1.00 89.25 782 GLY A O 1
ATOM 5528 N N . ILE A 1 783 ? 19.679 -36.171 -48.908 1.00 90.69 783 ILE A N 1
ATOM 5529 C CA . ILE A 1 783 ? 19.927 -37.621 -48.963 1.00 90.69 783 ILE A CA 1
ATOM 5530 C C . ILE A 1 783 ? 18.777 -38.441 -49.565 1.00 90.69 783 ILE A C 1
ATOM 5532 O O . ILE A 1 783 ? 18.886 -39.665 -49.645 1.00 90.69 783 ILE A O 1
ATOM 5536 N N . THR A 1 784 ? 17.665 -37.806 -49.952 1.00 90.69 784 THR A N 1
ATOM 5537 C CA . THR A 1 784 ? 16.459 -38.460 -50.491 1.00 90.69 784 THR A CA 1
ATOM 5538 C C . THR A 1 784 ? 15.928 -37.665 -51.686 1.00 90.69 784 THR A C 1
ATOM 5540 O O . THR A 1 784 ? 15.939 -36.444 -51.676 1.00 90.69 784 THR A O 1
ATOM 5543 N N . ALA A 1 785 ? 15.495 -38.344 -52.751 1.00 91.12 785 ALA A N 1
ATOM 5544 C CA . ALA A 1 785 ? 14.996 -37.682 -53.957 1.00 91.12 785 ALA A CA 1
ATOM 5545 C C . ALA A 1 785 ? 13.597 -37.091 -53.722 1.00 91.12 785 ALA A C 1
ATOM 5547 O O . ALA A 1 785 ? 12.752 -37.752 -53.116 1.00 91.12 785 ALA A O 1
ATOM 5548 N N . GLY A 1 786 ? 13.340 -35.896 -54.254 1.00 87.38 786 GLY A N 1
ATOM 5549 C CA . GLY A 1 786 ? 12.049 -35.210 -54.167 1.00 87.38 786 GLY A CA 1
ATOM 5550 C C . GLY A 1 786 ? 11.778 -34.471 -52.856 1.00 87.38 786 GLY A C 1
ATOM 5551 O O . GLY A 1 786 ? 10.731 -33.836 -52.762 1.00 87.38 786 GLY A O 1
ATOM 5552 N N . THR A 1 787 ? 12.683 -34.529 -51.872 1.00 90.69 787 THR A N 1
ATOM 5553 C CA . THR A 1 787 ? 12.470 -33.921 -50.546 1.00 90.69 787 THR A CA 1
ATOM 5554 C C . THR A 1 787 ? 12.716 -32.421 -50.523 1.00 90.69 787 THR A C 1
ATOM 5556 O O . THR A 1 787 ? 12.338 -31.755 -49.561 1.00 90.69 787 THR A O 1
ATOM 5559 N N . ARG A 1 788 ? 13.349 -31.886 -51.578 1.00 90.56 788 ARG A N 1
ATOM 5560 C CA . ARG A 1 788 ? 13.683 -30.467 -51.717 1.00 90.56 788 ARG A CA 1
ATOM 5561 C C . ARG A 1 788 ? 14.461 -29.932 -50.519 1.00 90.56 788 ARG A C 1
ATOM 5563 O O . ARG A 1 788 ? 14.070 -28.950 -49.903 1.00 90.56 788 ARG A O 1
ATOM 5570 N N . PHE A 1 789 ? 15.547 -30.611 -50.162 1.00 92.06 789 PHE A N 1
ATOM 5571 C CA . PHE A 1 789 ? 16.451 -30.130 -49.120 1.00 92.06 789 PHE A CA 1
ATOM 5572 C C . PHE A 1 789 ? 16.996 -28.734 -49.473 1.00 92.06 789 PHE A C 1
ATOM 5574 O O . PHE A 1 789 ? 17.379 -28.501 -50.618 1.00 92.06 789 PHE A O 1
ATOM 5581 N N . GLY A 1 790 ? 16.994 -27.803 -48.518 1.00 88.81 790 GLY A N 1
ATOM 5582 C CA . GLY A 1 790 ? 17.283 -26.389 -48.785 1.00 88.81 790 GLY A CA 1
ATOM 5583 C C . GLY A 1 790 ? 16.066 -25.611 -49.298 1.00 88.81 790 GLY A C 1
ATOM 5584 O O . GLY A 1 790 ? 16.226 -24.607 -49.986 1.00 88.81 790 GLY A O 1
ATOM 5585 N N . GLN A 1 791 ? 14.842 -26.088 -49.022 1.00 87.69 791 GLN A N 1
ATOM 5586 C CA . GLN A 1 791 ? 13.608 -25.357 -49.350 1.00 87.69 791 GLN A CA 1
ATOM 5587 C C . GLN A 1 791 ? 13.397 -24.135 -48.456 1.00 87.69 791 GLN A C 1
ATOM 5589 O O . GLN A 1 791 ? 12.756 -23.189 -48.918 1.00 87.69 791 GLN A O 1
ATOM 5594 N N . GLY A 1 792 ? 13.909 -24.206 -47.227 1.00 89.06 792 GLY A N 1
ATOM 5595 C CA . GLY A 1 792 ? 14.106 -23.085 -46.319 1.00 89.06 792 GLY A CA 1
ATOM 5596 C C . GLY A 1 792 ? 15.396 -23.285 -45.520 1.00 89.06 792 GLY A C 1
ATOM 5597 O O . GLY A 1 792 ? 15.778 -24.442 -45.285 1.00 89.06 792 GLY A O 1
ATOM 5598 N N . VAL A 1 793 ? 16.074 -22.195 -45.174 1.00 88.75 793 VAL A N 1
ATOM 5599 C CA . VAL A 1 793 ? 17.335 -22.168 -44.415 1.00 88.75 793 VAL A CA 1
ATOM 5600 C C . VAL A 1 793 ? 17.277 -21.050 -43.381 1.00 88.75 793 VAL A C 1
ATOM 5602 O O . VAL A 1 793 ? 16.731 -19.998 -43.676 1.00 88.75 793 VAL A O 1
ATOM 5605 N N . GLU A 1 794 ? 17.811 -21.279 -42.183 1.00 89.19 794 GLU A N 1
ATOM 5606 C CA . GLU A 1 794 ? 17.763 -20.290 -41.100 1.00 89.19 794 GLU A CA 1
ATOM 5607 C C . GLU A 1 794 ? 18.961 -20.438 -40.159 1.00 89.19 794 GLU A C 1
ATOM 5609 O O . GLU A 1 794 ? 19.337 -21.571 -39.835 1.00 89.19 794 GLU A O 1
ATOM 5614 N N . SER A 1 795 ? 19.525 -19.316 -39.711 1.00 85.94 795 SER A N 1
ATOM 5615 C CA . SER A 1 795 ? 20.448 -19.277 -38.577 1.00 85.94 795 SER A CA 1
ATOM 5616 C C . SER A 1 795 ? 19.651 -19.310 -37.276 1.00 85.94 795 SER A C 1
ATOM 5618 O O . SER A 1 795 ? 18.667 -18.595 -37.105 1.00 85.94 795 SER A O 1
ATOM 5620 N N . LEU A 1 796 ? 20.039 -20.185 -36.358 1.00 86.62 796 LEU A N 1
ATOM 5621 C CA . LEU A 1 796 ? 19.372 -20.364 -35.071 1.00 86.62 796 LEU A CA 1
ATOM 5622 C C . LEU A 1 796 ? 20.100 -19.644 -33.927 1.00 86.62 796 LEU A C 1
ATOM 5624 O O . LEU A 1 796 ? 19.613 -19.692 -32.797 1.00 86.62 796 LEU A O 1
ATOM 5628 N N . GLY A 1 797 ? 21.247 -19.014 -34.211 1.00 86.06 797 GLY A N 1
ATOM 5629 C CA . GLY A 1 797 ? 22.233 -18.632 -33.199 1.00 86.06 797 GLY A CA 1
ATOM 5630 C C . GLY A 1 797 ? 22.859 -19.855 -32.519 1.00 86.06 797 GLY A C 1
ATOM 5631 O O . GLY A 1 797 ? 22.564 -20.995 -32.884 1.00 86.06 797 GLY A O 1
ATOM 5632 N N . ASP A 1 798 ? 23.708 -19.640 -31.516 1.00 88.06 798 ASP A N 1
ATOM 5633 C CA . ASP A 1 798 ? 24.299 -20.716 -30.707 1.00 88.06 798 ASP A CA 1
ATOM 5634 C C . ASP A 1 798 ? 23.265 -21.334 -29.741 1.00 88.06 798 ASP A C 1
ATOM 5636 O O . ASP A 1 798 ? 23.155 -20.971 -28.565 1.00 88.06 798 ASP A O 1
ATOM 5640 N N . ILE A 1 799 ? 22.467 -22.288 -30.232 1.00 91.50 799 ILE A N 1
ATOM 5641 C CA . ILE A 1 799 ? 21.419 -22.936 -29.426 1.00 91.50 799 ILE A CA 1
ATOM 5642 C C . ILE A 1 799 ? 21.984 -23.977 -28.458 1.00 91.50 799 ILE A C 1
ATOM 5644 O O . ILE A 1 799 ? 21.244 -24.500 -27.615 1.00 91.50 799 ILE A O 1
ATOM 5648 N N . ASN A 1 800 ? 23.260 -24.338 -28.603 1.00 82.69 800 ASN A N 1
ATOM 5649 C CA . ASN A 1 800 ? 23.878 -25.419 -27.847 1.00 82.69 800 ASN A CA 1
ATOM 5650 C C . ASN A 1 800 ? 24.979 -24.950 -26.868 1.00 82.69 800 ASN A C 1
ATOM 5652 O O . ASN A 1 800 ? 25.376 -25.726 -25.990 1.00 82.69 800 ASN A O 1
ATOM 5656 N N . GLY A 1 801 ? 25.364 -23.676 -26.930 1.00 86.81 801 GLY A N 1
ATOM 5657 C CA . GLY A 1 801 ? 26.316 -23.010 -26.048 1.00 86.81 801 GLY A CA 1
ATOM 5658 C C . GLY A 1 801 ? 27.781 -23.346 -26.339 1.00 86.81 801 GLY A C 1
ATOM 5659 O O . GLY A 1 801 ? 28.584 -23.339 -25.398 1.00 86.81 801 GLY A O 1
ATOM 5660 N N . ASP A 1 802 ? 28.138 -23.730 -27.569 1.00 81.62 802 ASP A N 1
ATOM 5661 C CA . ASP A 1 802 ? 29.522 -24.065 -27.943 1.00 81.62 802 ASP A CA 1
ATOM 5662 C C . ASP A 1 802 ? 30.311 -22.910 -28.576 1.00 81.62 802 ASP A C 1
ATOM 5664 O O . ASP A 1 802 ? 31.519 -23.052 -28.806 1.00 81.62 802 ASP A O 1
ATOM 5668 N N . GLY A 1 803 ? 29.674 -21.749 -28.730 1.00 81.31 803 GLY A N 1
ATOM 5669 C CA . GLY A 1 803 ? 30.252 -20.529 -29.276 1.00 81.31 803 GLY A CA 1
ATOM 5670 C C . GLY A 1 803 ? 30.271 -20.476 -30.802 1.00 81.31 803 GLY A C 1
ATOM 5671 O O . GLY A 1 803 ? 31.055 -19.696 -31.338 1.00 81.31 803 GLY A O 1
ATOM 5672 N N . LEU A 1 804 ? 29.476 -21.308 -31.483 1.00 86.81 804 LEU A N 1
ATOM 5673 C CA . LEU A 1 804 ? 29.262 -21.289 -32.932 1.00 86.81 804 LEU A CA 1
ATOM 5674 C C . LEU A 1 804 ? 27.765 -21.146 -33.219 1.00 86.81 804 LEU A C 1
ATOM 5676 O O . LEU A 1 804 ? 26.955 -21.784 -32.548 1.00 86.81 804 LEU A O 1
ATOM 5680 N N . ASP A 1 805 ? 27.386 -20.376 -34.239 1.00 88.25 805 ASP A N 1
ATOM 5681 C CA . ASP A 1 805 ? 25.982 -20.334 -34.638 1.00 88.25 805 ASP A CA 1
ATOM 5682 C C . ASP A 1 805 ? 25.536 -21.688 -35.213 1.00 88.25 805 ASP A C 1
ATOM 5684 O O . ASP A 1 805 ? 26.236 -22.351 -35.987 1.00 88.25 805 ASP A O 1
ATOM 5688 N N . ASP A 1 806 ? 24.324 -22.105 -34.856 1.00 90.06 806 ASP A N 1
ATOM 5689 C CA . ASP A 1 806 ? 23.680 -23.299 -35.383 1.00 90.06 806 ASP A CA 1
ATOM 5690 C C . ASP A 1 806 ? 22.763 -22.954 -36.570 1.00 90.06 806 ASP A C 1
ATOM 5692 O O . ASP A 1 806 ? 22.238 -21.851 -36.689 1.00 90.06 806 ASP A O 1
ATOM 5696 N N . MET A 1 807 ? 22.501 -23.926 -37.452 1.00 92.06 807 MET A N 1
ATOM 5697 C CA . MET A 1 807 ? 21.656 -23.729 -38.641 1.00 92.06 807 MET A CA 1
ATOM 5698 C C . MET A 1 807 ? 20.547 -24.777 -38.782 1.00 92.06 807 MET A C 1
ATOM 5700 O O . MET A 1 807 ? 20.743 -25.973 -38.535 1.00 92.06 807 MET A O 1
ATOM 5704 N N . ALA A 1 808 ? 19.387 -24.349 -39.281 1.00 93.06 808 ALA A N 1
ATOM 5705 C CA . ALA A 1 808 ? 18.292 -25.213 -39.707 1.00 93.06 808 ALA A CA 1
ATOM 5706 C C . ALA A 1 808 ? 18.179 -25.264 -41.235 1.00 93.06 808 ALA A C 1
ATOM 5708 O O . ALA A 1 808 ? 18.227 -24.246 -41.918 1.00 93.06 808 ALA A O 1
ATOM 5709 N N . ILE A 1 809 ? 17.956 -26.465 -41.785 1.00 92.75 809 ILE A N 1
ATOM 5710 C CA . ILE A 1 809 ? 17.731 -26.666 -43.225 1.00 92.75 809 ILE A CA 1
ATOM 5711 C C . ILE A 1 809 ? 16.512 -27.561 -43.437 1.00 92.75 809 ILE A C 1
ATOM 5713 O O . ILE A 1 809 ? 16.481 -28.720 -43.013 1.00 92.75 809 ILE A O 1
ATOM 5717 N N . ALA A 1 810 ? 15.504 -27.043 -44.134 1.00 92.75 810 ALA A N 1
ATOM 5718 C CA . ALA A 1 810 ? 14.245 -27.740 -44.354 1.00 92.75 810 ALA A CA 1
ATOM 5719 C C . ALA A 1 810 ? 14.273 -28.659 -45.591 1.00 92.75 810 ALA A C 1
ATOM 5721 O O . ALA A 1 810 ? 14.756 -28.290 -46.666 1.00 92.75 810 ALA A O 1
ATOM 5722 N N . ALA A 1 811 ? 13.661 -29.841 -45.452 1.00 91.94 811 ALA A N 1
ATOM 5723 C CA . ALA A 1 811 ? 13.341 -30.787 -46.527 1.00 91.94 811 ALA A CA 1
ATOM 5724 C C . ALA A 1 811 ? 11.877 -31.254 -46.379 1.00 91.94 811 ALA A C 1
ATOM 5726 O O . ALA A 1 811 ? 11.615 -32.276 -45.744 1.00 91.94 811 ALA A O 1
ATOM 5727 N N . PRO A 1 812 ? 10.901 -30.471 -46.866 1.00 86.00 812 PRO A N 1
ATOM 5728 C CA . PRO A 1 812 ? 9.501 -30.606 -46.455 1.00 86.00 812 PRO A CA 1
ATOM 5729 C C . PRO A 1 812 ? 8.706 -31.755 -47.100 1.00 86.00 812 PRO A C 1
ATOM 5731 O O . PRO A 1 812 ? 7.526 -31.904 -46.774 1.00 86.00 812 PRO A O 1
ATOM 5734 N N . PHE A 1 813 ? 9.289 -32.538 -48.015 1.00 82.25 813 PHE A N 1
ATOM 5735 C CA . PHE A 1 813 ? 8.571 -33.560 -48.796 1.00 82.25 813 PHE A CA 1
ATOM 5736 C C . PHE A 1 813 ? 9.052 -34.987 -48.549 1.00 82.25 813 PHE A C 1
ATOM 5738 O O . PHE A 1 813 ? 10.275 -35.178 -48.375 1.00 82.25 813 PHE A O 1
#

pLDDT: mean 74.02, std 18.3, range [21.55, 97.38]

Foldseek 3Di:
DDDDDDDDDDDDPDQDWDWAQFLQPPRFIWTKTFDQVQQKIWIFHDDPDPPDDDDDLVDDWLNGTAIEAAPPQRWHWDDKYWDFQQQPPPGIKMWTWTDTPPWTKIWIAHGYNPLTHYDHLVPFFQPGTAMETNLAAPDWDKEFQQALQPPRGIWMKIWSAADDSVPPFGTKIKTAHGNDSDTRYHYRVVQLDQPGIAMEGADRFHAFDKYWQFFLQPPRHIKMKIFGDSDPPWQWIWIAGRHNSPHSYDYLVPQFQPRTAIETEDDPFNFNFGHPQLKEWAQQLQVPRGIKIKTWRQQGPDPQSQTKMWIFHGHNDGGGNYDYLVDDDLRGTDIGTGPFRFSKSPHKYKNCQPPPLPHIKMKIWTHQGPVGDIDIDIGHGYHSPDPEDAADQEEEEDAADAPDAHHYAHAHYAYEYHRHHAAYHAHQHHYAYEYEDAALRYSAAENHHYAYEYEHAYPPEYEAAPVDPRCLRAAQHQEYEDNYPAEYEYEDKLVVLCRHNVPQLHHEYHYAQNYEYEYEDAEPPDPPPDQTGWDFDAWDADPNFIWGWTDGPRHIYTYTPRHQYHYDYDDDDPPPDDDDDDDPPDPPPDPDDPFDAADDKDWDFQLQLPNHTWIWGWGQDDPQRWIWIDTGGPVNDPSDDDDDPVPDPTDTGDHAGHKYKEWAQALQPPNGTKIKIKRCGPPQNQIWIWIWHGYNDPDPDTPIDTQDDPGHSNQSKQLEKYWFFQPLPPGIKMKIWRQQHQDPPGGSLTKMKIFHGHNHPSNPDHHHSVPDDPPGTDIGTRHDHPQRWRNYKYWPQCPPPPNGIDMDIGRHD

Radius of gyration: 38.59 Å; Cα co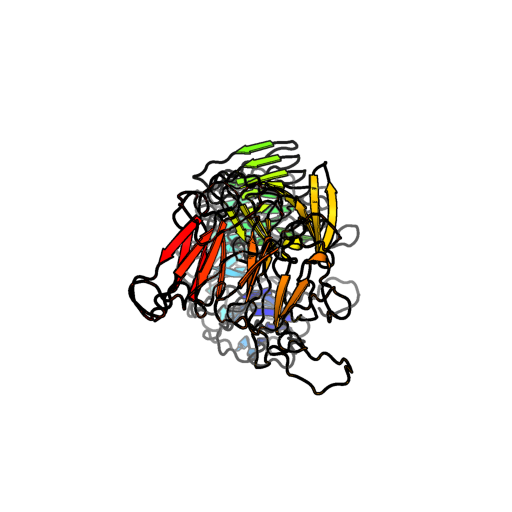ntacts (8 Å, |Δi|>4): 2349; chains: 1; bounding box: 80×73×110 Å